Protein AF-A0A4P9XQG8-F1 (afdb_monomer)

Sequence (799 aa):
YEIVIRGYDKFFSIGEVSATKWPAIEENTKGPYEVTLKENGCILFAAALSPSRVVVASKHSLGSDTSPHAIVGRTWLLHHLQEAGRTESDLARILYEGKLTALCDDGFEEHILEYPPETRGLYLHGVNRNTAHLDTWSSEHVQQMAAAFGFHTTKYRTFDTAEEARSYCDTVRNQRSIYEGRPIEGFVVRCHRTSGECFFFKIKYDEPYLMYREWRELTRILICGKEPFARYEWTVPYLKWCRAELKRHPELIPEYQRNQGIIAMRNGFLQWWASQGRPELGARKLELTPVKHLVIIPIAVIGSGKTTLACALTALLNIAHVQNDNITVKRKRQAFNNALLDALRRGPAVIADRNNHQRDHRQSIAETVRAEYPDAYLLGLHFRLDDVKEQFRLCSGRVQARGENHQTLTPDRVPDFERVLMSFQRDFEAPNLSRPGDKELSVVLELDPRDPVDTNLRLVLQTVCPLLGVPLPDDVQIHQAAEAALGHKASTSTPPAGQPSHNAAQPQARTSGGKPRVPVYFGVNLPAKEVVNQLQAYFSQHPNEDGTLLHRLLALNRIPEDLHITLMHIAERKRHPRGEQLWQLYRGLENDATHRNDPVEAKVTHILWNEQLMALRVSSLQPDWVHTINQHPHITVGTASETIKPSLANALLTQVFSPTETAADTTVTSVKETACVPATAQSSASAAVDTASENDEQASQNEETGGTADDQEPSAGRKKDGSRKKQNKQQQGKPASTSMPTLSYAAIAAKTDATPRDAPKPASLPNSSPPPSSLGPVHVVTLAEPWCISGHIQAFYRN

Radius of gyration: 37.29 Å; Cα contacts (8 Å, |Δi|>4): 1179; chains: 1; bounding box: 94×106×103 Å

Structure (mmCIF, N/CA/C/O backbone):
data_AF-A0A4P9XQG8-F1
#
_entry.id   AF-A0A4P9XQG8-F1
#
loop_
_atom_site.group_PDB
_atom_site.id
_atom_site.type_symbol
_atom_site.label_atom_id
_atom_site.label_alt_id
_atom_site.label_comp_id
_atom_site.label_asym_id
_atom_site.label_entity_id
_atom_site.label_seq_id
_atom_site.pdbx_PDB_ins_code
_atom_site.Cartn_x
_atom_site.Cartn_y
_atom_site.Cartn_z
_atom_site.occupancy
_atom_site.B_iso_or_equiv
_atom_site.auth_seq_id
_atom_site.auth_comp_id
_atom_site.auth_asym_id
_atom_site.auth_atom_id
_atom_site.pdbx_PDB_model_num
ATOM 1 N N . TYR A 1 1 ? -27.122 18.109 5.299 1.00 82.56 1 TYR A N 1
ATOM 2 C CA . TYR A 1 1 ? -25.950 17.212 5.330 1.00 82.56 1 TYR A CA 1
ATOM 3 C C . TYR A 1 1 ? -25.623 16.900 6.774 1.00 82.56 1 TYR A C 1
ATOM 5 O O . TYR A 1 1 ? -25.767 17.792 7.602 1.00 82.56 1 TYR A O 1
ATOM 13 N N . GLU A 1 2 ? -25.192 15.680 7.070 1.00 89.88 2 GLU A N 1
ATOM 14 C CA . GLU A 1 2 ? -24.678 15.291 8.386 1.00 89.88 2 GLU A CA 1
ATOM 15 C C . GLU A 1 2 ? -23.511 14.310 8.227 1.00 89.88 2 GLU A C 1
ATOM 17 O O . GLU A 1 2 ? -23.277 13.789 7.135 1.00 89.88 2 GLU A O 1
ATOM 22 N N . ILE A 1 3 ? -22.771 14.079 9.310 1.00 93.81 3 ILE A N 1
ATOM 23 C CA . ILE A 1 3 ? -21.733 13.051 9.369 1.00 93.81 3 ILE A CA 1
ATOM 24 C C . ILE A 1 3 ? -22.414 11.751 9.812 1.00 93.81 3 ILE A C 1
ATOM 26 O O . ILE A 1 3 ? -23.050 11.714 10.862 1.00 93.81 3 ILE A O 1
ATOM 30 N N . VAL A 1 4 ? -22.287 10.689 9.014 1.00 92.19 4 VAL A N 1
ATOM 31 C CA . VAL A 1 4 ? -22.818 9.353 9.355 1.00 92.19 4 VAL A CA 1
ATOM 32 C C . VAL A 1 4 ? -21.730 8.464 9.959 1.00 92.19 4 VAL A C 1
ATOM 34 O O . VAL A 1 4 ? -22.009 7.699 10.872 1.00 92.19 4 VAL A O 1
ATOM 37 N N . ILE A 1 5 ? -20.491 8.575 9.471 1.00 94.44 5 ILE A N 1
ATOM 38 C CA . ILE A 1 5 ? -19.338 7.785 9.920 1.00 94.44 5 ILE A CA 1
ATOM 39 C C . ILE A 1 5 ? -18.184 8.730 10.260 1.00 94.44 5 ILE A C 1
ATOM 41 O O . ILE A 1 5 ? -17.849 9.613 9.468 1.00 94.44 5 ILE A O 1
ATOM 45 N N . ARG A 1 6 ? -17.560 8.525 11.425 1.00 94.75 6 ARG A N 1
ATOM 46 C CA . ARG A 1 6 ? -16.458 9.336 11.957 1.00 94.75 6 ARG A CA 1
ATOM 47 C C . ARG A 1 6 ? -15.339 8.438 12.489 1.00 94.75 6 ARG A C 1
ATOM 49 O O . ARG A 1 6 ? -15.269 8.128 13.677 1.00 94.75 6 ARG A O 1
ATOM 56 N N . GLY A 1 7 ? -14.439 8.031 11.591 1.00 95.50 7 GLY A N 1
ATOM 57 C CA . GLY A 1 7 ? -13.158 7.413 11.960 1.00 95.50 7 GLY A CA 1
ATOM 58 C C . GLY A 1 7 ? -12.317 8.329 12.864 1.00 95.50 7 GLY A C 1
ATOM 59 O O . GLY A 1 7 ? -12.630 9.511 13.012 1.00 95.50 7 GLY A O 1
ATOM 60 N N . TYR A 1 8 ? -11.252 7.821 13.486 1.00 95.75 8 TYR A N 1
ATOM 61 C CA . TYR A 1 8 ? -10.327 8.680 14.243 1.00 95.75 8 TYR A CA 1
ATOM 62 C C . TYR A 1 8 ? -9.616 9.706 13.345 1.00 95.75 8 TYR A C 1
ATOM 64 O O . TYR A 1 8 ? -9.509 9.522 12.131 1.00 95.75 8 TYR A O 1
ATOM 72 N N . ASP A 1 9 ? -9.052 10.746 13.960 1.00 94.06 9 ASP A N 1
ATOM 73 C CA . ASP A 1 9 ? -8.072 11.603 13.287 1.00 94.06 9 ASP A CA 1
ATOM 74 C C . ASP A 1 9 ? -6.799 10.805 12.951 1.00 94.06 9 ASP A C 1
ATOM 76 O O . ASP A 1 9 ? -6.476 9.808 13.602 1.00 94.06 9 ASP A O 1
ATOM 80 N N . LYS A 1 10 ? -6.054 11.220 11.918 1.00 92.69 10 LYS A N 1
ATOM 81 C CA . LYS A 1 10 ? -4.839 10.506 11.501 1.00 92.69 10 LYS A CA 1
ATOM 82 C C . LYS A 1 10 ? -3.747 10.648 12.568 1.00 92.69 10 LYS A C 1
ATOM 84 O O . LYS A 1 10 ? -3.173 11.723 12.716 1.00 92.69 10 LYS A O 1
ATOM 89 N N . PHE A 1 11 ? -3.412 9.546 13.240 1.00 93.94 11 PHE A N 1
ATOM 90 C CA . PHE A 1 11 ? -2.332 9.484 14.228 1.00 93.94 11 PHE A CA 1
ATOM 91 C C . PHE A 1 11 ? -1.050 8.807 13.714 1.00 93.94 11 PHE A C 1
ATOM 93 O O . PHE A 1 11 ? -1.040 7.922 12.847 1.00 93.94 11 PHE A O 1
ATOM 100 N N . PHE A 1 12 ? 0.069 9.245 14.280 1.00 90.81 12 PHE A N 1
ATOM 101 C CA . PHE A 1 12 ? 1.425 9.000 13.793 1.00 90.81 12 PHE A CA 1
ATOM 102 C C . PHE A 1 12 ? 2.230 8.184 14.820 1.00 90.81 12 PHE A C 1
ATOM 104 O O . PHE A 1 12 ? 1.871 8.132 15.999 1.00 90.81 12 PHE A O 1
ATOM 111 N N . SER A 1 13 ? 3.270 7.474 14.375 1.00 91.31 13 SER A N 1
ATOM 112 C CA . SER A 1 13 ? 4.171 6.720 15.256 1.00 91.31 13 SER A CA 1
ATOM 113 C C . SER A 1 13 ? 4.993 7.681 16.092 1.00 91.31 13 SER A C 1
ATOM 115 O O . SER A 1 13 ? 5.208 8.820 15.673 1.00 91.31 13 SER A O 1
ATOM 117 N N . ILE A 1 14 ? 5.525 7.213 17.220 1.00 91.62 14 ILE A N 1
ATOM 118 C CA . ILE A 1 14 ? 6.667 7.886 17.850 1.00 91.62 14 ILE A CA 1
ATOM 119 C C . ILE A 1 14 ? 7.726 8.191 16.776 1.00 91.62 14 ILE A C 1
ATOM 121 O O . ILE A 1 14 ? 8.080 7.312 15.995 1.00 91.62 14 ILE A O 1
ATOM 125 N N . GLY A 1 15 ? 8.167 9.448 16.699 1.00 82.31 15 GLY A N 1
ATOM 126 C CA . GLY A 1 15 ? 9.159 9.927 15.726 1.00 82.31 15 GLY A CA 1
ATOM 127 C C . GLY A 1 15 ? 8.652 10.252 14.309 1.00 82.31 15 GLY A C 1
ATOM 128 O O . GLY A 1 15 ? 9.310 11.033 13.626 1.00 82.31 15 GLY A O 1
ATOM 129 N N . GLU A 1 16 ? 7.490 9.739 13.876 1.00 74.38 16 GLU A N 1
ATOM 130 C CA . GLU A 1 16 ? 6.956 9.903 12.500 1.00 74.38 16 GLU A CA 1
ATOM 131 C C . GLU A 1 16 ? 6.600 11.367 12.161 1.00 74.38 16 GLU A C 1
ATOM 133 O O . GLU A 1 16 ? 6.693 11.764 11.002 1.00 74.38 16 GLU A O 1
ATOM 138 N N . VAL A 1 17 ? 6.247 12.197 13.154 1.00 81.50 17 VAL A N 1
ATOM 139 C CA . VAL A 1 17 ? 6.077 13.657 13.003 1.00 81.50 17 VAL A CA 1
ATOM 140 C C . VAL A 1 17 ? 6.658 14.413 14.204 1.00 81.50 17 VAL A C 1
ATOM 142 O O . VAL A 1 17 ? 6.923 13.834 15.256 1.00 81.50 17 VAL A O 1
ATOM 145 N N . SER A 1 18 ? 6.831 15.734 14.083 1.00 85.69 18 SER A N 1
ATOM 146 C CA . SER A 1 18 ? 7.325 16.597 15.173 1.00 85.69 18 SER A CA 1
ATOM 147 C C . SER A 1 18 ? 6.533 16.433 16.476 1.00 85.69 18 SER A C 1
ATOM 149 O O . SER A 1 18 ? 7.133 16.249 17.532 1.00 85.69 18 SER A O 1
ATOM 151 N N . ALA A 1 19 ? 5.200 16.420 16.387 1.00 89.56 19 ALA A N 1
ATOM 152 C CA . ALA A 1 19 ? 4.289 16.282 17.525 1.00 89.56 19 ALA A CA 1
ATOM 153 C C . ALA A 1 19 ? 4.294 14.892 18.196 1.00 89.56 19 ALA A C 1
ATOM 155 O O . ALA A 1 19 ? 3.710 14.746 19.263 1.00 89.56 19 ALA A O 1
ATOM 156 N N . THR A 1 20 ? 4.926 13.874 17.599 1.00 93.69 20 THR A N 1
ATOM 157 C CA . THR A 1 20 ? 5.060 12.528 18.189 1.00 93.69 20 THR A CA 1
ATOM 158 C C . THR A 1 20 ? 6.498 12.197 18.598 1.00 93.69 20 THR A C 1
ATOM 160 O O . THR A 1 20 ? 6.844 11.037 18.820 1.00 93.69 20 THR A O 1
ATOM 163 N N . LYS A 1 21 ? 7.367 13.204 18.728 1.00 91.69 21 LYS A N 1
ATOM 164 C CA . LYS A 1 21 ? 8.659 13.058 19.413 1.00 91.69 21 LYS A CA 1
ATOM 165 C C . LYS A 1 21 ? 8.437 13.150 20.921 1.00 91.69 21 LYS A C 1
ATOM 167 O O . LYS A 1 21 ? 7.684 14.012 21.359 1.00 91.69 21 LYS A O 1
ATOM 172 N N . TRP A 1 22 ? 9.118 12.312 21.704 1.00 94.69 22 TRP A N 1
ATOM 173 C CA . TRP A 1 22 ? 8.923 12.233 23.160 1.00 94.69 22 TRP A CA 1
ATOM 174 C C . TRP A 1 22 ? 8.925 13.595 23.884 1.00 94.69 22 TRP A C 1
ATOM 176 O O . TRP A 1 22 ? 7.908 13.876 24.513 1.00 94.69 22 TRP A O 1
ATOM 186 N N . PRO A 1 23 ? 9.901 14.507 23.680 1.00 95.12 23 PRO A N 1
ATOM 187 C CA . PRO A 1 23 ? 9.866 15.829 24.317 1.00 95.12 23 PRO A CA 1
ATOM 188 C C . PRO A 1 23 ? 8.630 16.664 23.953 1.00 95.12 23 PRO A C 1
ATOM 190 O O . PRO A 1 23 ? 8.099 17.380 24.791 1.00 95.12 23 PRO A O 1
ATOM 193 N N . ALA A 1 24 ? 8.131 16.551 22.716 1.00 94.06 24 ALA A N 1
ATOM 194 C CA . ALA A 1 24 ? 6.933 17.267 22.285 1.00 94.06 24 ALA A CA 1
ATOM 195 C C . ALA A 1 24 ? 5.653 16.671 22.898 1.00 94.06 24 ALA A C 1
ATOM 197 O O . ALA A 1 24 ? 4.726 17.419 23.193 1.00 94.06 24 ALA A O 1
ATOM 198 N N . ILE A 1 25 ? 5.606 15.352 23.120 1.00 97.19 25 ILE A N 1
ATOM 199 C CA . ILE A 1 25 ? 4.514 14.679 23.845 1.00 97.19 25 ILE A CA 1
ATOM 200 C C . ILE A 1 25 ? 4.539 15.099 25.321 1.00 97.19 25 ILE A C 1
ATOM 202 O O . ILE A 1 25 ? 3.512 15.510 25.856 1.00 97.19 25 ILE A O 1
ATOM 206 N N . GLU A 1 26 ? 5.714 15.036 25.948 1.00 95.31 26 GLU A N 1
ATOM 207 C CA . GLU A 1 26 ? 5.960 15.370 27.357 1.00 95.31 26 GLU A CA 1
ATOM 208 C C . GLU A 1 26 ? 5.644 16.853 27.666 1.00 95.31 26 GLU A C 1
ATOM 210 O O . GLU A 1 26 ? 5.109 17.153 28.729 1.00 95.31 26 GLU A O 1
ATOM 215 N N . GLU A 1 27 ? 5.893 17.772 26.724 1.00 96.06 27 GLU A N 1
ATOM 216 C CA . GLU A 1 27 ? 5.590 19.211 26.844 1.00 96.06 27 GLU A CA 1
ATOM 217 C C . GLU A 1 27 ? 4.139 19.584 26.466 1.00 96.06 27 GLU A C 1
ATOM 219 O O . GLU A 1 27 ? 3.521 20.426 27.119 1.00 96.06 27 GLU A O 1
ATOM 224 N N . ASN A 1 28 ? 3.579 18.997 25.398 1.00 96.81 28 ASN A N 1
ATOM 225 C CA . ASN A 1 28 ? 2.342 19.491 24.766 1.00 96.81 28 ASN A CA 1
ATOM 226 C C . ASN A 1 28 ? 1.112 18.596 24.998 1.00 96.81 28 ASN A C 1
ATOM 228 O O . ASN A 1 28 ? 0.033 18.895 24.474 1.00 96.81 28 ASN A O 1
ATOM 232 N N . THR A 1 29 ? 1.232 17.517 25.778 1.00 97.88 29 THR A N 1
ATOM 233 C CA . THR A 1 29 ? 0.110 16.622 26.113 1.00 97.88 29 THR A CA 1
ATOM 234 C C . THR A 1 29 ? -0.045 16.414 27.621 1.00 97.88 29 THR A C 1
ATOM 236 O O . THR A 1 29 ? 0.840 16.729 28.411 1.00 97.88 29 THR A O 1
ATOM 239 N N . LYS A 1 30 ? -1.227 15.958 28.038 1.00 97.25 30 LYS A N 1
ATOM 240 C CA . LYS A 1 30 ? -1.624 15.754 29.433 1.00 97.25 30 LYS A CA 1
ATOM 241 C C . LYS A 1 30 ? -2.433 14.468 29.577 1.00 97.25 30 LYS A C 1
ATOM 243 O O . LYS A 1 30 ? -3.137 14.061 28.646 1.00 97.25 30 LYS A O 1
ATOM 248 N N . GLY A 1 31 ? -2.331 13.862 30.757 1.00 93.75 31 GLY A N 1
ATOM 249 C CA . GLY A 1 31 ? -3.057 12.646 31.101 1.00 93.75 31 GLY A CA 1
ATOM 250 C C . GLY A 1 31 ? -4.575 12.858 31.253 1.00 93.75 31 GLY A C 1
ATOM 251 O O . GLY A 1 31 ? -5.053 13.996 31.189 1.00 93.75 31 GLY A O 1
ATOM 252 N N . PRO A 1 32 ? -5.344 11.775 31.466 1.00 96.44 32 PRO A N 1
ATOM 253 C CA . PRO A 1 32 ? -4.886 10.383 31.507 1.00 96.44 32 PRO A CA 1
ATOM 254 C C . PRO A 1 32 ? -4.341 9.895 30.154 1.00 96.44 32 PRO A C 1
ATOM 256 O O . PRO A 1 32 ? -4.863 10.251 29.098 1.00 96.44 32 PRO A O 1
ATOM 259 N N . TYR A 1 33 ? -3.285 9.083 30.198 1.00 98.12 33 TYR A N 1
ATOM 260 C CA . TYR A 1 33 ? -2.709 8.394 29.044 1.00 98.12 33 TYR A CA 1
ATOM 261 C C . TYR A 1 33 ? -3.271 6.970 28.993 1.00 98.12 33 TYR A C 1
ATOM 263 O O . TYR A 1 33 ? -2.777 6.073 29.679 1.00 98.12 33 TYR A O 1
ATOM 271 N N . GLU A 1 34 ? -4.319 6.753 28.196 1.00 98.38 34 GLU A N 1
ATOM 272 C CA . GLU A 1 34 ? -4.872 5.418 27.957 1.00 98.38 34 GLU A CA 1
ATOM 273 C C . GLU A 1 34 ? -4.000 4.683 26.931 1.00 98.38 34 GLU A C 1
ATOM 275 O O . GLU A 1 34 ? -4.016 4.980 25.737 1.00 98.38 34 GLU A O 1
ATOM 280 N N . VAL A 1 35 ? -3.227 3.709 27.396 1.00 98.06 35 VAL A N 1
ATOM 281 C CA . VAL A 1 35 ? -2.402 2.824 26.575 1.00 98.06 35 VAL A CA 1
ATOM 282 C C . VAL A 1 35 ? -3.251 1.613 26.186 1.00 98.06 35 VAL A C 1
ATOM 284 O O . VAL A 1 35 ? -3.387 0.666 26.965 1.00 98.06 35 VAL A O 1
ATOM 287 N N . THR A 1 36 ? -3.859 1.650 24.999 1.00 97.19 36 THR A N 1
ATOM 288 C CA . THR A 1 36 ? -4.719 0.581 24.463 1.00 97.19 36 THR A CA 1
ATOM 289 C C . THR A 1 36 ? -3.917 -0.379 23.586 1.00 97.19 36 THR A C 1
ATOM 291 O O . THR A 1 36 ? -3.002 0.032 22.865 1.00 97.19 36 THR A O 1
ATOM 294 N N . LEU A 1 37 ? -4.220 -1.680 23.641 1.00 94.25 37 LEU A N 1
ATOM 295 C CA . LEU A 1 37 ? -3.588 -2.657 22.752 1.00 94.25 37 LEU A CA 1
ATOM 296 C C . LEU A 1 37 ? -3.916 -2.341 21.294 1.00 94.25 37 LEU A C 1
ATOM 298 O O . LEU A 1 37 ? -5.081 -2.173 20.934 1.00 94.25 37 LEU A O 1
ATOM 302 N N . LYS A 1 38 ? -2.888 -2.317 20.438 1.00 92.31 38 LYS A N 1
ATOM 303 C CA . LYS A 1 38 ? -3.110 -2.276 18.997 1.00 92.31 38 LYS A CA 1
ATOM 304 C C . LYS A 1 38 ? -3.320 -3.701 18.486 1.00 92.31 38 LYS A C 1
ATOM 306 O O . LYS A 1 38 ? -2.358 -4.429 18.233 1.00 92.31 38 LYS A O 1
ATOM 311 N N . GLU A 1 39 ? -4.584 -4.067 18.311 1.00 88.69 39 GLU A N 1
ATOM 312 C CA . GLU A 1 39 ? -4.984 -5.291 17.617 1.00 88.69 39 GLU A CA 1
ATOM 313 C C . GLU A 1 39 ? -4.502 -5.275 16.147 1.00 88.69 39 GLU A C 1
ATOM 315 O O . GLU A 1 39 ? -4.148 -4.230 15.592 1.00 88.69 39 GLU A O 1
ATOM 320 N N . ASN A 1 40 ? -4.392 -6.447 15.522 1.00 77.25 40 ASN A N 1
ATOM 321 C CA . ASN A 1 40 ? -3.769 -6.650 14.211 1.00 77.25 40 ASN A CA 1
ATOM 322 C C . ASN A 1 40 ? -4.820 -7.051 13.168 1.00 77.25 40 ASN A C 1
ATOM 324 O O . ASN A 1 40 ? -4.737 -8.138 12.606 1.00 77.25 40 ASN A O 1
ATOM 328 N N . GLY A 1 41 ? -5.795 -6.165 12.951 1.00 79.62 41 GLY A N 1
ATOM 329 C CA . GLY A 1 41 ? -6.921 -6.343 12.032 1.00 79.62 41 GLY A CA 1
ATOM 330 C C . GLY A 1 41 ? -7.037 -5.270 10.952 1.00 79.62 41 GLY A C 1
ATOM 331 O O . GLY A 1 41 ? -6.207 -4.355 10.864 1.00 79.62 41 GLY A O 1
ATOM 332 N N . CYS A 1 42 ? -8.103 -5.362 10.155 1.00 82.81 42 CYS A N 1
ATOM 333 C CA . CYS A 1 42 ? -8.576 -4.275 9.305 1.00 82.81 42 CYS A CA 1
ATOM 334 C C . CYS A 1 42 ? -9.662 -3.459 10.028 1.00 82.81 42 CYS A C 1
ATOM 336 O O . CYS A 1 42 ? -10.584 -4.015 10.622 1.00 82.81 42 CYS A O 1
ATOM 338 N N . ILE A 1 43 ? -9.569 -2.125 9.943 1.00 89.00 43 ILE A N 1
ATOM 339 C CA . ILE A 1 43 ? -10.506 -1.225 10.628 1.00 89.00 43 ILE A CA 1
ATOM 340 C C . ILE A 1 43 ? -11.864 -1.156 9.918 1.00 89.00 43 ILE A C 1
ATOM 342 O O . ILE A 1 43 ? -11.968 -0.857 8.718 1.00 89.00 43 ILE A O 1
ATOM 346 N N . LEU A 1 44 ? -12.904 -1.368 10.717 1.00 92.50 44 LEU A N 1
ATOM 347 C CA . LEU A 1 44 ? -14.313 -1.307 10.374 1.00 92.50 44 LEU A CA 1
ATOM 348 C C . LEU A 1 44 ? -15.015 -0.217 11.189 1.00 92.50 44 LEU A C 1
ATOM 350 O O . LEU A 1 44 ? -14.718 0.020 12.363 1.00 92.50 44 LEU A O 1
ATOM 354 N N . PHE A 1 45 ? -15.996 0.421 10.562 1.00 95.06 45 PHE A N 1
ATOM 355 C CA . PHE A 1 45 ? -16.870 1.410 11.177 1.00 95.06 45 PHE A CA 1
ATOM 356 C C . PHE A 1 45 ? -18.302 0.883 11.189 1.00 95.06 45 PHE A C 1
ATOM 358 O O . PHE A 1 45 ? -18.834 0.549 10.131 1.00 95.06 45 PHE A O 1
ATOM 365 N N . ALA A 1 46 ? -18.933 0.849 12.360 1.00 95.44 46 ALA A N 1
ATOM 366 C CA . ALA A 1 46 ? -20.354 0.563 12.518 1.00 95.44 46 ALA A CA 1
ATOM 367 C C . ALA A 1 46 ? -21.083 1.844 12.954 1.00 95.44 46 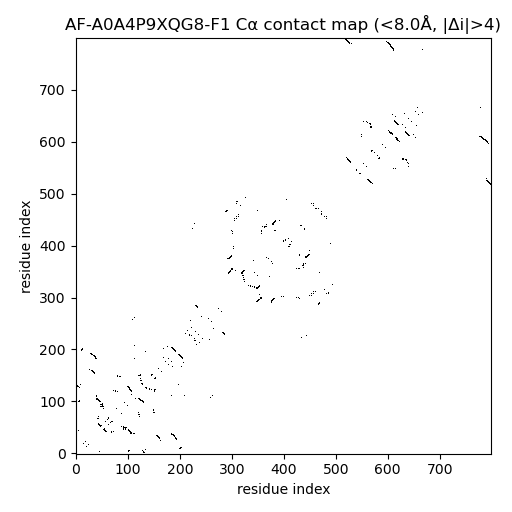ALA A C 1
ATOM 369 O O . ALA A 1 46 ? -20.792 2.412 14.006 1.00 95.44 46 ALA A O 1
ATOM 370 N N . ALA A 1 47 ? -22.027 2.306 12.137 1.00 95.50 47 ALA A N 1
ATOM 371 C CA . ALA A 1 47 ? -22.858 3.483 12.400 1.00 95.50 47 ALA A CA 1
ATOM 372 C C . ALA A 1 47 ? -24.296 3.233 11.924 1.00 95.50 47 ALA A C 1
ATOM 374 O O . ALA A 1 47 ? -24.550 2.270 11.204 1.00 95.50 47 ALA A O 1
ATOM 375 N N . ALA A 1 48 ? -25.251 4.083 12.297 1.00 94.62 48 ALA A N 1
ATOM 376 C CA . ALA A 1 48 ? -26.660 3.882 11.959 1.00 94.62 48 ALA A CA 1
ATOM 377 C C . ALA A 1 48 ? -27.206 4.961 11.012 1.00 94.62 48 ALA A C 1
ATOM 379 O O . ALA A 1 48 ? -26.992 6.151 11.225 1.00 94.62 48 ALA A O 1
ATOM 380 N N . LEU A 1 49 ? -27.958 4.532 9.990 1.00 89.50 49 LEU A N 1
ATOM 381 C CA . LEU A 1 49 ? -28.751 5.420 9.117 1.00 89.50 49 LEU A CA 1
ATOM 382 C C . LEU A 1 49 ? -30.201 5.585 9.602 1.00 89.50 49 LEU A C 1
ATOM 384 O O . LEU A 1 49 ? -30.911 6.476 9.144 1.00 89.50 49 LEU A O 1
ATOM 388 N N . SER A 1 50 ? -30.654 4.713 10.500 1.00 92.62 50 SER A N 1
ATOM 389 C CA . SER A 1 50 ? -31.970 4.752 11.136 1.00 92.62 50 SER A CA 1
ATOM 390 C C . SER A 1 50 ? -31.892 4.072 12.509 1.00 92.62 50 SER A C 1
ATOM 392 O O . SER A 1 50 ? -30.969 3.285 12.731 1.00 92.62 50 SER A O 1
ATOM 394 N N . PRO A 1 51 ? -32.884 4.250 13.403 1.00 93.69 51 PRO A N 1
ATOM 395 C CA . PRO A 1 51 ? -32.949 3.536 14.686 1.00 93.69 51 PRO A CA 1
ATOM 396 C C . PRO A 1 51 ? -33.026 1.997 14.600 1.00 93.69 51 PRO A C 1
ATOM 398 O O . PRO A 1 51 ? -33.124 1.342 15.631 1.00 93.69 51 PRO A O 1
ATOM 401 N N . SER A 1 52 ? -33.046 1.414 13.396 1.00 93.56 52 SER A N 1
ATOM 402 C CA . SER A 1 52 ? -33.302 -0.011 13.141 1.00 93.56 52 SER A CA 1
ATOM 403 C C . SER A 1 52 ? -32.289 -0.693 12.212 1.00 93.56 52 SER A C 1
ATOM 405 O O . SER A 1 52 ? -32.439 -1.880 11.934 1.00 93.56 52 SER A O 1
ATOM 407 N N . ARG A 1 53 ? -31.281 0.025 11.692 1.00 90.75 53 ARG A N 1
ATOM 408 C CA . ARG A 1 53 ? -30.309 -0.536 10.739 1.00 90.75 53 ARG A CA 1
ATOM 409 C C . ARG A 1 53 ? -28.900 0.010 10.939 1.00 90.75 53 ARG A C 1
ATOM 411 O O . ARG A 1 53 ? -28.683 1.224 10.886 1.00 90.75 53 ARG A O 1
ATOM 418 N N . VAL A 1 54 ? -27.935 -0.903 11.048 1.00 93.06 54 VAL A N 1
ATOM 419 C CA . VAL A 1 54 ? -26.505 -0.585 11.082 1.00 93.06 54 VAL A CA 1
ATOM 420 C C . VAL A 1 54 ? -25.917 -0.680 9.671 1.00 93.06 54 VAL A C 1
ATOM 422 O O . VAL A 1 54 ? -26.165 -1.622 8.913 1.00 93.06 54 VAL A O 1
ATOM 425 N N . VAL A 1 55 ? -25.106 0.311 9.317 1.00 91.25 55 VAL A N 1
ATOM 426 C CA . VAL A 1 55 ? -24.178 0.279 8.187 1.00 91.25 55 VAL A CA 1
ATOM 427 C C . VAL A 1 55 ? -22.802 -0.082 8.726 1.00 91.25 55 VAL A C 1
ATOM 429 O O . VAL A 1 55 ? -22.301 0.575 9.639 1.00 91.25 55 VAL A O 1
ATOM 432 N N . VAL A 1 56 ? -22.197 -1.112 8.137 1.00 91.50 56 VAL A N 1
ATOM 433 C CA . VAL A 1 56 ? -20.795 -1.469 8.364 1.00 91.50 56 VAL A CA 1
ATOM 434 C C . VAL A 1 56 ? -19.995 -1.055 7.137 1.00 91.50 56 VAL A C 1
ATOM 436 O O . VAL A 1 56 ? -20.375 -1.370 6.011 1.00 91.50 56 VAL A O 1
ATOM 439 N N . ALA A 1 57 ? -18.899 -0.340 7.359 1.00 89.25 57 ALA A N 1
ATOM 440 C CA . ALA A 1 57 ? -17.991 0.123 6.322 1.00 89.25 57 ALA A CA 1
ATOM 441 C C . ALA A 1 57 ? -16.556 -0.287 6.653 1.00 89.25 57 ALA A C 1
ATOM 443 O O . ALA A 1 57 ? -16.157 -0.265 7.816 1.00 89.25 57 ALA A O 1
ATOM 444 N N . SER A 1 58 ? -15.763 -0.603 5.633 1.00 86.12 58 SER A N 1
ATOM 445 C CA . SER A 1 58 ? -14.306 -0.635 5.759 1.00 86.12 58 SER A CA 1
ATOM 446 C C . SER A 1 58 ? -13.745 0.778 5.595 1.00 86.12 58 SER A C 1
ATOM 448 O O . SER A 1 58 ? -14.439 1.685 5.127 1.00 86.12 58 SER A O 1
ATOM 450 N N . LYS A 1 59 ? -12.465 0.968 5.939 1.00 81.69 59 LYS A N 1
ATOM 451 C CA . LYS A 1 59 ? -11.737 2.250 5.860 1.00 81.69 59 LYS A CA 1
ATOM 452 C C . LYS A 1 59 ? -12.038 3.113 4.616 1.00 81.69 59 LYS A C 1
ATOM 454 O O . LYS A 1 59 ? -12.021 4.335 4.728 1.00 81.69 59 LYS A O 1
ATOM 459 N N . HIS A 1 60 ? -12.290 2.486 3.461 1.00 69.75 60 HIS A N 1
ATOM 460 C CA . HIS A 1 60 ? -12.488 3.152 2.165 1.00 69.75 60 HIS A CA 1
ATOM 461 C C . HIS A 1 60 ? -13.729 2.682 1.375 1.00 69.75 60 HIS A C 1
ATOM 463 O O . HIS A 1 60 ? -13.899 3.096 0.230 1.00 69.75 60 HIS A O 1
ATOM 469 N N . SER A 1 61 ? -14.601 1.827 1.932 1.00 75.44 61 SER A N 1
ATOM 470 C CA . SER A 1 61 ? -15.790 1.322 1.217 1.00 75.44 61 SER A CA 1
ATOM 471 C C . SER A 1 61 ? -16.993 1.059 2.127 1.00 75.44 61 SER A C 1
ATOM 473 O O . SER A 1 61 ? -16.863 0.501 3.213 1.00 75.44 61 SER A O 1
ATOM 475 N N . LEU A 1 62 ? -18.188 1.397 1.630 1.00 69.31 62 LEU A N 1
ATOM 476 C CA . LEU A 1 62 ? -19.486 1.166 2.281 1.00 69.31 62 LEU A CA 1
ATOM 477 C C . LEU A 1 62 ? -20.077 -0.236 2.006 1.00 69.31 62 LEU A C 1
ATOM 479 O O . LEU A 1 62 ? -21.271 -0.442 2.202 1.00 69.31 62 LEU A O 1
ATOM 483 N N . GLY A 1 63 ? -19.273 -1.188 1.518 1.00 55.66 63 GLY A N 1
ATOM 484 C CA . GLY A 1 63 ? -19.720 -2.570 1.302 1.00 55.66 63 GLY A CA 1
ATOM 485 C C . GLY A 1 63 ? -20.530 -2.801 0.024 1.00 55.66 63 GLY A C 1
ATOM 486 O O . GLY A 1 63 ? -21.465 -3.595 0.029 1.00 55.66 63 GLY A O 1
ATOM 487 N N . SER A 1 64 ? -20.157 -2.148 -1.082 1.00 52.69 64 SER A N 1
ATOM 488 C CA . SER A 1 64 ? -20.446 -2.694 -2.418 1.00 52.69 64 SER A CA 1
ATOM 489 C C . SER A 1 64 ? -19.741 -4.045 -2.610 1.00 52.69 64 SER A C 1
ATOM 491 O O . SER A 1 64 ? -18.764 -4.327 -1.912 1.00 52.69 64 SER A O 1
ATOM 493 N N . ASP A 1 65 ? -20.155 -4.830 -3.612 1.00 50.25 65 ASP A N 1
ATOM 494 C CA . ASP A 1 65 ? -19.673 -6.203 -3.903 1.00 50.25 65 ASP A CA 1
ATOM 495 C C . ASP A 1 65 ? -18.143 -6.341 -4.089 1.00 50.25 65 ASP A C 1
ATOM 497 O O . ASP A 1 65 ? -17.595 -7.436 -4.170 1.00 50.25 65 ASP A O 1
ATOM 501 N N . THR A 1 66 ? -17.437 -5.213 -4.150 1.00 48.47 66 THR A N 1
ATOM 502 C CA . THR A 1 66 ? -15.986 -5.069 -4.276 1.00 48.47 66 THR A CA 1
ATOM 503 C C . THR A 1 66 ? -15.211 -5.022 -2.949 1.00 48.47 66 THR A C 1
ATOM 505 O O . THR A 1 66 ? -13.985 -4.956 -2.997 1.00 48.47 66 THR A O 1
ATOM 508 N N . SER A 1 67 ? -15.853 -5.021 -1.769 1.00 55.38 67 SER A N 1
ATOM 509 C CA . SER A 1 67 ? -15.151 -4.964 -0.466 1.00 55.38 67 SER A CA 1
ATOM 510 C C . SER A 1 67 ? -15.564 -6.098 0.488 1.00 55.38 67 SER A C 1
ATOM 512 O O . SER A 1 67 ? -16.511 -5.933 1.262 1.00 55.38 67 SER A O 1
ATOM 514 N N . PRO A 1 68 ? -14.827 -7.230 0.495 1.00 68.62 68 PRO A N 1
ATOM 515 C CA . PRO A 1 68 ? -15.098 -8.360 1.387 1.00 68.62 68 PRO A CA 1
ATOM 516 C C . PRO A 1 68 ? -15.115 -7.981 2.874 1.00 68.62 68 PRO A C 1
ATOM 518 O O . PRO A 1 68 ? -15.991 -8.439 3.603 1.00 68.62 68 PRO A O 1
ATOM 521 N N . HIS A 1 69 ? -14.204 -7.105 3.319 1.00 77.44 69 HIS A N 1
ATOM 522 C CA . HIS A 1 69 ? -14.063 -6.713 4.729 1.00 77.44 69 HIS A CA 1
ATOM 523 C C . HIS A 1 69 ? -15.343 -6.114 5.323 1.00 77.44 69 HIS A C 1
ATOM 525 O O . HIS A 1 69 ? -15.734 -6.493 6.421 1.00 77.44 69 HIS A O 1
ATOM 531 N N . ALA A 1 70 ? -16.055 -5.251 4.592 1.00 81.88 70 ALA A N 1
ATOM 532 C CA . ALA A 1 70 ? -17.310 -4.670 5.080 1.00 81.88 70 ALA A CA 1
ATOM 533 C C . ALA A 1 70 ? -18.434 -5.721 5.211 1.00 81.88 70 ALA A C 1
ATOM 535 O O . ALA A 1 70 ? -19.230 -5.669 6.149 1.00 81.88 70 ALA A O 1
ATOM 536 N N . ILE A 1 71 ? -18.472 -6.703 4.301 1.00 82.44 71 ILE A N 1
ATOM 537 C CA . ILE A 1 71 ? -19.460 -7.792 4.302 1.00 82.44 71 ILE A CA 1
ATOM 538 C C . ILE A 1 71 ? -19.174 -8.765 5.456 1.00 82.44 71 ILE A C 1
ATOM 540 O O . ILE A 1 71 ? -20.057 -9.028 6.271 1.00 82.44 71 ILE A O 1
ATOM 544 N N . VAL A 1 72 ? -17.932 -9.247 5.576 1.00 83.19 72 VAL A N 1
ATOM 545 C CA . VAL A 1 72 ? -17.508 -10.162 6.652 1.00 83.19 72 VAL A CA 1
ATOM 546 C C . VAL A 1 72 ? -17.607 -9.485 8.023 1.00 83.19 72 VAL A C 1
ATOM 548 O O . VAL A 1 72 ? -18.080 -10.100 8.978 1.00 83.19 72 VAL A O 1
ATOM 551 N N . GLY A 1 73 ? -17.263 -8.198 8.106 1.00 88.50 73 GLY A N 1
ATOM 552 C CA . GLY A 1 73 ? -17.470 -7.366 9.287 1.00 88.50 73 GLY A CA 1
ATOM 553 C C . GLY A 1 73 ? -18.937 -7.283 9.713 1.00 88.50 73 GLY A C 1
ATOM 554 O O . GLY A 1 73 ? -19.236 -7.398 10.900 1.00 88.50 73 GLY A O 1
ATOM 555 N N . ARG A 1 74 ? -19.877 -7.160 8.763 1.00 89.69 74 ARG A N 1
ATOM 556 C CA . ARG A 1 74 ? -21.316 -7.189 9.072 1.00 89.69 74 ARG A CA 1
ATOM 557 C C . ARG A 1 74 ? -21.790 -8.566 9.540 1.00 89.69 74 ARG A C 1
ATOM 559 O O . ARG A 1 74 ? -22.614 -8.628 10.448 1.00 89.69 74 ARG A O 1
ATOM 566 N N . THR A 1 75 ? -21.268 -9.653 8.973 1.00 90.06 75 THR A N 1
ATOM 567 C CA . THR A 1 75 ? -21.572 -11.017 9.441 1.00 90.06 75 THR A CA 1
ATOM 568 C C . THR A 1 75 ? -21.120 -11.217 10.888 1.00 90.06 75 THR A C 1
ATOM 570 O O . THR A 1 75 ? -21.913 -11.663 11.715 1.00 90.06 75 THR A O 1
ATOM 573 N N . TRP A 1 76 ? -19.890 -10.814 11.227 1.00 91.56 76 TRP A N 1
ATOM 574 C CA . TRP A 1 76 ? -19.404 -10.865 12.608 1.00 91.56 76 TRP A CA 1
ATOM 575 C C . TRP A 1 76 ? -20.183 -9.951 13.551 1.00 91.56 76 TRP A C 1
ATOM 577 O O . TRP A 1 76 ? -20.470 -10.356 14.671 1.00 91.56 76 TRP A O 1
ATOM 587 N N . LEU A 1 77 ? -20.572 -8.749 13.115 1.00 93.88 77 LEU A N 1
ATOM 588 C CA . LEU A 1 77 ? -21.398 -7.856 13.929 1.00 93.88 77 LEU A CA 1
ATOM 589 C C . LEU A 1 77 ? -22.710 -8.530 14.356 1.00 93.88 77 LEU A C 1
ATOM 591 O O . LEU A 1 77 ? -23.083 -8.461 15.522 1.00 93.88 77 LEU A O 1
ATOM 595 N N . LEU A 1 78 ? -23.396 -9.200 13.425 1.00 94.00 78 LEU A N 1
ATOM 596 C CA . LEU A 1 78 ? -24.633 -9.920 13.733 1.00 94.00 78 LEU A CA 1
ATOM 597 C C . LEU A 1 78 ? -24.394 -11.129 14.653 1.00 94.00 78 LEU A C 1
ATOM 599 O O . LEU A 1 78 ? -25.241 -11.400 15.499 1.00 94.00 78 LEU A O 1
ATOM 603 N N . HIS A 1 79 ? -23.245 -11.803 14.535 1.00 93.44 79 HIS A N 1
ATOM 604 C CA . HIS A 1 79 ? -22.840 -12.893 15.430 1.00 93.44 79 HIS A CA 1
ATOM 605 C C . HIS A 1 79 ? -22.683 -12.408 16.881 1.00 93.44 79 HIS A C 1
ATOM 607 O O . HIS A 1 79 ? -23.367 -12.915 17.765 1.00 93.44 79 HIS A O 1
ATOM 613 N N . HIS A 1 80 ? -21.877 -11.362 17.107 1.00 94.94 80 HIS A N 1
ATOM 614 C CA . HIS A 1 80 ? -21.649 -10.777 18.440 1.00 94.94 80 HIS A CA 1
ATOM 615 C C . HIS A 1 80 ? -22.950 -10.289 19.087 1.00 94.94 80 HIS A C 1
ATOM 617 O O . HIS A 1 80 ? -23.206 -10.546 20.264 1.00 94.94 80 HIS A O 1
ATOM 623 N N . LEU A 1 81 ? -23.822 -9.647 18.300 1.00 96.50 81 LEU A N 1
ATOM 624 C CA . LEU A 1 81 ? -25.147 -9.236 18.765 1.00 96.50 81 LEU A CA 1
ATOM 625 C C . LEU A 1 81 ? -26.001 -10.444 19.178 1.00 96.50 81 LEU A C 1
ATOM 627 O O . LEU A 1 81 ? -26.584 -10.427 20.260 1.00 96.50 81 LEU A O 1
ATOM 631 N N . GLN A 1 82 ? -26.039 -11.502 18.363 1.00 96.00 82 GLN A N 1
ATOM 632 C CA . GLN A 1 82 ? -26.785 -12.724 18.666 1.00 96.00 82 GLN A CA 1
ATOM 633 C C . GLN A 1 82 ? -26.265 -13.422 19.935 1.00 96.00 82 GLN A C 1
ATOM 635 O O . GLN A 1 82 ? -27.073 -13.826 20.772 1.00 96.00 82 GLN A O 1
ATOM 640 N N . GLU A 1 83 ? -24.945 -13.520 20.118 1.00 93.19 83 GLU A N 1
ATOM 641 C CA . GLU A 1 83 ? -24.318 -14.081 21.326 1.00 93.19 83 GLU A CA 1
ATOM 642 C C . GLU A 1 83 ? -24.640 -13.266 22.587 1.00 93.19 83 GLU A C 1
ATOM 644 O O . GLU A 1 83 ? -24.892 -13.836 23.648 1.00 93.19 83 GLU A O 1
ATOM 649 N N . ALA A 1 84 ? -24.714 -11.937 22.470 1.00 95.88 84 ALA A N 1
ATOM 650 C CA . ALA A 1 84 ? -25.100 -11.038 23.557 1.00 95.88 84 ALA A CA 1
ATOM 651 C C . ALA A 1 84 ? -26.622 -10.942 23.801 1.00 95.88 84 ALA A C 1
ATOM 653 O O . ALA A 1 84 ? -27.057 -10.163 24.655 1.00 95.88 84 ALA A O 1
ATOM 654 N N . GLY A 1 85 ? -27.454 -11.677 23.051 1.00 96.81 85 GLY A N 1
ATOM 655 C CA . GLY A 1 85 ? -28.916 -11.577 23.136 1.00 96.81 85 GLY A CA 1
ATOM 656 C C . GLY A 1 85 ? -29.466 -10.214 22.689 1.00 96.81 85 GLY A C 1
ATOM 657 O O . GLY A 1 85 ? -30.471 -9.741 23.223 1.00 96.81 85 GLY A O 1
ATOM 658 N N . ARG A 1 86 ? -28.788 -9.558 21.741 1.00 97.19 86 ARG A N 1
ATOM 659 C CA . ARG A 1 86 ? -29.117 -8.243 21.172 1.00 97.19 86 ARG A CA 1
ATOM 660 C C . ARG A 1 86 ? -29.567 -8.353 19.719 1.00 97.19 86 ARG A C 1
ATOM 662 O O . ARG A 1 86 ? -29.212 -9.282 19.000 1.00 97.19 86 ARG A O 1
ATOM 669 N N . THR A 1 87 ? -30.309 -7.351 19.264 1.00 96.00 87 THR A N 1
ATOM 670 C CA . THR A 1 87 ? -30.701 -7.194 17.859 1.00 96.00 87 THR A CA 1
ATOM 671 C C . THR A 1 87 ? -29.881 -6.109 17.158 1.00 96.00 87 THR A C 1
ATOM 673 O O . THR A 1 87 ? -29.298 -5.232 17.798 1.00 96.00 87 THR A O 1
ATOM 676 N N . GLU A 1 88 ? -29.886 -6.112 15.819 1.00 95.19 88 GLU A N 1
ATOM 677 C CA . GLU A 1 88 ? -29.342 -4.998 15.026 1.00 95.19 88 GLU A CA 1
ATOM 678 C C . GLU A 1 88 ? -30.010 -3.662 15.395 1.00 95.19 88 GLU A C 1
ATOM 680 O O . GLU A 1 88 ? -29.330 -2.640 15.465 1.00 95.19 88 GLU A O 1
ATOM 685 N N . SER A 1 89 ? -31.310 -3.675 15.713 1.00 96.12 89 SER A N 1
ATOM 686 C CA . SER A 1 89 ? -32.064 -2.497 16.155 1.00 96.12 89 SER A CA 1
ATOM 687 C C . SER A 1 89 ? -31.592 -1.945 17.503 1.00 96.12 89 SER A C 1
ATOM 689 O O . SER A 1 89 ? -31.544 -0.730 17.663 1.00 96.12 89 SER A O 1
ATOM 691 N N . ASP A 1 90 ? -31.210 -2.792 18.465 1.00 96.56 90 ASP A N 1
ATOM 692 C CA . ASP A 1 90 ? -30.724 -2.325 19.776 1.00 96.56 90 ASP A CA 1
ATOM 693 C C . ASP A 1 90 ? -29.446 -1.492 19.635 1.00 96.56 90 ASP A C 1
ATOM 695 O O . ASP A 1 90 ? -29.318 -0.424 20.241 1.00 96.56 90 ASP A O 1
ATOM 699 N N . LEU A 1 91 ? -28.516 -1.965 18.799 1.00 96.88 91 LEU A N 1
ATOM 700 C CA . LEU A 1 91 ? -27.277 -1.255 18.500 1.00 96.88 91 LEU A CA 1
ATOM 701 C C . LEU A 1 91 ? -27.532 -0.042 17.595 1.00 96.88 91 LEU A C 1
ATOM 703 O O . LEU A 1 91 ? -27.030 1.048 17.877 1.00 96.88 91 LEU A O 1
ATOM 707 N N . ALA A 1 92 ? -28.330 -0.204 16.534 1.00 97.12 92 ALA A N 1
ATOM 708 C CA . ALA A 1 92 ? -28.660 0.876 15.608 1.00 97.12 92 ALA A CA 1
ATOM 709 C C . ALA A 1 92 ? -29.309 2.060 16.328 1.00 97.12 92 ALA A C 1
ATOM 711 O O . ALA A 1 92 ? -28.949 3.204 16.062 1.00 97.12 92 ALA A O 1
ATOM 712 N N . ARG A 1 93 ? -30.206 1.798 17.285 1.00 97.25 93 ARG A N 1
ATOM 713 C CA . ARG A 1 93 ? -30.841 2.833 18.097 1.00 97.25 93 ARG A CA 1
ATOM 714 C C . ARG A 1 93 ? -29.818 3.650 18.889 1.00 97.25 93 ARG A C 1
ATOM 716 O O . ARG A 1 93 ? -29.843 4.871 18.782 1.00 97.25 93 ARG A O 1
ATOM 723 N N . ILE A 1 94 ? -28.883 3.015 19.606 1.00 96.12 94 ILE A N 1
ATOM 724 C CA . ILE A 1 94 ? -27.847 3.743 20.367 1.00 96.12 94 ILE A CA 1
ATOM 725 C C . ILE A 1 94 ? -26.913 4.533 19.438 1.00 96.12 94 ILE A C 1
ATOM 727 O O . ILE A 1 94 ? -26.613 5.697 19.714 1.00 96.12 94 ILE A O 1
ATOM 731 N N . LEU A 1 95 ? -26.487 3.937 18.319 1.00 97.56 95 LEU A N 1
ATOM 732 C CA . LEU A 1 95 ? -25.638 4.615 17.334 1.00 97.56 95 LEU A CA 1
ATOM 733 C C . LEU A 1 95 ? -26.350 5.815 16.682 1.00 97.56 95 LEU A C 1
ATOM 735 O O . LEU A 1 95 ? -25.723 6.848 16.453 1.00 97.56 95 LEU A O 1
ATOM 739 N N . TYR A 1 96 ? -27.654 5.708 16.418 1.00 96.88 96 TYR A N 1
ATOM 740 C CA . TYR A 1 96 ? -28.458 6.764 15.800 1.00 96.88 96 TYR A CA 1
ATOM 741 C C . TYR A 1 96 ? -28.795 7.893 16.788 1.00 96.88 96 TYR A C 1
ATOM 743 O O . TYR A 1 96 ? -28.518 9.059 16.509 1.00 96.88 96 TYR A O 1
ATOM 751 N N . GLU A 1 97 ? -29.341 7.558 17.962 1.00 95.56 97 GLU A N 1
ATOM 752 C CA . GLU A 1 97 ? -29.733 8.521 19.003 1.00 95.56 97 GLU A CA 1
ATOM 753 C C . GLU A 1 97 ? -28.525 9.298 19.545 1.00 95.56 97 GLU A C 1
ATOM 755 O O . GLU A 1 97 ? -28.586 10.518 19.693 1.00 95.56 97 GLU A O 1
ATOM 760 N N . GLY A 1 98 ? -27.401 8.614 19.791 1.00 94.44 98 GLY A N 1
ATOM 761 C CA . GLY A 1 98 ? -26.166 9.242 20.265 1.00 94.44 98 GLY A CA 1
ATOM 762 C C . GLY A 1 98 ? -25.333 9.930 19.174 1.00 94.44 98 GLY A C 1
ATOM 763 O O . GLY A 1 98 ? -24.339 10.578 19.509 1.00 94.44 98 GLY A O 1
ATOM 764 N N . LYS A 1 99 ? -25.706 9.768 17.893 1.00 96.88 99 LYS A N 1
ATOM 765 C CA . LYS A 1 99 ? -24.914 10.125 16.700 1.00 96.88 99 LYS A CA 1
ATOM 766 C C . LYS A 1 99 ? -23.469 9.625 16.791 1.00 96.88 99 LYS A C 1
ATOM 768 O O . LYS A 1 99 ? -22.526 10.418 16.843 1.00 96.88 99 LYS A O 1
ATOM 773 N N . LEU A 1 100 ? -23.310 8.306 16.846 1.00 97.88 100 LEU A N 1
ATOM 774 C CA . LEU A 1 100 ? -22.048 7.622 17.118 1.00 97.88 100 LEU A CA 1
ATOM 775 C C . LEU A 1 100 ? -21.568 6.777 15.934 1.00 97.88 100 LEU A C 1
ATOM 777 O O . LEU A 1 100 ? -22.356 6.201 15.183 1.00 97.88 100 LEU A O 1
ATOM 781 N N . THR A 1 101 ? -20.250 6.621 15.862 1.00 97.62 101 THR A N 1
ATOM 782 C CA . THR A 1 101 ? -19.563 5.567 15.113 1.00 97.62 101 THR A CA 1
ATOM 783 C C . THR A 1 101 ? -18.848 4.665 16.111 1.00 97.62 101 THR A C 1
ATOM 785 O O . THR A 1 101 ? -18.009 5.147 16.868 1.00 97.62 101 THR A O 1
ATOM 788 N N . ALA A 1 102 ? -19.139 3.367 16.097 1.00 96.00 102 ALA A N 1
ATOM 789 C CA . ALA A 1 102 ? -18.322 2.342 16.740 1.00 96.00 102 ALA A CA 1
ATOM 790 C C . ALA A 1 102 ? -17.180 1.922 15.794 1.00 96.00 102 ALA A C 1
ATOM 792 O O . ALA A 1 102 ? -17.384 1.803 14.584 1.00 96.00 102 ALA A O 1
ATOM 793 N N . LEU A 1 103 ? -15.977 1.724 16.335 1.00 91.19 103 LEU A N 1
ATOM 794 C CA . LEU A 1 103 ? -14.756 1.433 15.582 1.00 91.19 103 LEU A CA 1
ATOM 795 C C . LEU A 1 103 ? -14.159 0.113 16.069 1.00 91.19 103 LEU A C 1
ATOM 797 O O . LEU A 1 103 ? -13.822 -0.011 17.251 1.00 91.19 103 LEU A O 1
ATOM 801 N N . CYS A 1 104 ? -14.051 -0.853 15.158 1.00 87.06 104 CYS A N 1
ATOM 802 C CA . CYS A 1 104 ? -13.565 -2.196 15.456 1.00 87.06 104 CYS A CA 1
ATOM 803 C C . CYS A 1 104 ? -12.453 -2.614 14.494 1.00 87.06 104 CYS A C 1
ATOM 805 O O . CYS A 1 104 ? -12.550 -2.326 13.304 1.00 87.06 104 CYS A O 1
ATOM 807 N N . ASP A 1 105 ? -11.481 -3.381 14.980 1.00 76.06 105 ASP A N 1
ATOM 808 C CA . ASP A 1 105 ? -10.557 -4.139 14.131 1.00 76.06 105 ASP A CA 1
ATOM 809 C C . ASP A 1 105 ? -11.088 -5.578 13.985 1.00 76.06 105 ASP A C 1
ATOM 811 O O . ASP A 1 105 ? -11.581 -6.165 14.957 1.00 76.06 105 ASP A O 1
ATOM 815 N N . ASP A 1 106 ? -11.014 -6.140 12.776 1.00 71.38 106 ASP A N 1
ATOM 816 C CA . ASP A 1 106 ? -11.418 -7.522 12.488 1.00 71.38 106 ASP A CA 1
ATOM 817 C C . ASP A 1 106 ? -10.293 -8.564 12.671 1.00 71.38 106 ASP A C 1
ATOM 819 O O . ASP A 1 106 ? -9.110 -8.247 12.750 1.00 71.38 106 ASP A O 1
ATOM 823 N N . GLY A 1 107 ? -10.669 -9.843 12.780 1.00 62.25 107 GLY A N 1
ATOM 824 C CA . GLY A 1 107 ? -9.736 -10.965 12.968 1.00 62.25 107 GLY A CA 1
ATOM 825 C C . GLY A 1 107 ? -9.891 -12.093 11.944 1.00 62.25 107 GLY A C 1
ATOM 826 O O . GLY A 1 107 ? -9.714 -13.256 12.308 1.00 62.25 107 GLY A O 1
ATOM 827 N N . PHE A 1 108 ? -10.313 -11.792 10.706 1.00 66.25 108 PHE A N 1
ATOM 828 C CA . PHE A 1 108 ? -10.667 -12.824 9.715 1.00 66.25 108 PHE A CA 1
ATOM 829 C C . PHE A 1 108 ? -9.606 -13.089 8.632 1.00 66.25 108 PHE A C 1
ATOM 831 O O . PHE A 1 108 ? -9.509 -14.225 8.168 1.00 66.25 108 PHE A O 1
ATOM 838 N N . GLU A 1 109 ? -8.827 -12.086 8.212 1.00 64.81 109 GLU A N 1
ATOM 839 C CA . GLU A 1 109 ? -7.735 -12.260 7.243 1.00 64.81 109 GLU A CA 1
ATOM 840 C C . GLU A 1 109 ? -6.425 -12.596 7.979 1.00 64.81 109 GLU A C 1
ATOM 842 O O . GLU A 1 109 ? -6.125 -12.019 9.025 1.00 64.81 109 GLU A O 1
ATOM 847 N N . GLU A 1 110 ? -5.611 -13.522 7.454 1.00 67.50 110 GLU A N 1
ATOM 848 C CA . GLU A 1 110 ? -4.320 -13.849 8.074 1.00 67.50 110 GLU A CA 1
ATOM 849 C C . GLU A 1 110 ? -3.290 -12.735 7.827 1.00 67.50 110 GLU A C 1
ATOM 851 O O . GLU A 1 110 ? -2.517 -12.752 6.865 1.00 67.50 110 GLU A O 1
ATOM 856 N N . HIS A 1 111 ? -3.278 -11.744 8.720 1.00 72.38 111 HIS A N 1
ATOM 857 C CA . HIS A 1 111 ? -2.375 -10.603 8.644 1.00 72.38 111 HIS A CA 1
ATOM 858 C C . HIS A 1 111 ? -0.920 -10.974 8.980 1.00 72.38 111 HIS A C 1
ATOM 860 O O . HIS A 1 111 ? -0.144 -11.265 8.066 1.00 72.38 111 HIS A O 1
ATOM 866 N N . ILE A 1 112 ? -0.516 -10.916 10.254 1.00 74.12 112 ILE A N 1
ATOM 867 C CA . ILE A 1 112 ? 0.844 -11.266 10.726 1.00 74.12 112 ILE A CA 1
ATOM 868 C C . ILE A 1 112 ? 0.789 -11.945 12.098 1.00 74.12 112 ILE A C 1
ATOM 870 O O . ILE A 1 112 ? 1.493 -12.931 12.343 1.00 74.12 112 ILE A O 1
ATOM 874 N N . LEU A 1 113 ? -0.037 -11.404 12.994 1.00 76.44 113 LEU A N 1
ATOM 875 C CA . LEU A 1 113 ? -0.328 -11.974 14.302 1.00 76.44 113 LEU A CA 1
ATOM 876 C C . LEU A 1 113 ? -1.574 -12.857 14.223 1.00 76.44 113 LEU A C 1
ATOM 878 O O . LEU A 1 113 ? -2.306 -12.842 13.237 1.00 76.44 113 LEU A O 1
ATOM 882 N N . GLU A 1 114 ? -1.754 -13.702 15.230 1.00 76.44 114 GLU A N 1
ATOM 883 C CA . GLU A 1 114 ? -2.755 -14.763 15.210 1.00 76.44 114 GLU A CA 1
ATOM 884 C C . GLU A 1 114 ? -3.911 -14.473 16.154 1.00 76.44 114 GLU A C 1
ATOM 886 O O . GLU A 1 114 ? -3.702 -14.185 17.331 1.00 76.44 114 GLU A O 1
ATOM 891 N N . TYR A 1 115 ? -5.119 -14.636 15.618 1.00 76.88 115 TYR A N 1
ATOM 892 C CA . TYR A 1 115 ? -6.351 -14.774 16.378 1.00 76.88 115 TYR A CA 1
ATOM 893 C C . TYR A 1 115 ? -6.780 -16.248 16.304 1.00 76.88 115 TYR A C 1
ATOM 895 O O . TYR A 1 115 ? -7.238 -16.699 15.240 1.00 76.88 115 TYR A O 1
ATOM 903 N N . PRO A 1 116 ? -6.586 -17.025 17.388 1.00 75.25 116 PRO A N 1
ATOM 904 C CA . PRO A 1 116 ? -7.195 -18.343 17.550 1.00 75.25 116 PRO A CA 1
ATOM 905 C C . PRO A 1 116 ? -8.717 -18.279 17.342 1.00 75.25 116 PRO A C 1
ATOM 907 O O . PRO A 1 116 ? -9.297 -17.217 17.576 1.00 75.25 116 PRO A O 1
ATOM 910 N N . PRO A 1 117 ? -9.386 -19.356 16.887 1.00 77.81 117 PRO A N 1
ATOM 911 C CA . PRO A 1 117 ? -10.817 -19.339 16.564 1.00 77.81 117 PRO A CA 1
ATOM 912 C C . PRO A 1 117 ? -11.708 -18.735 17.659 1.00 77.81 117 PRO A C 1
ATOM 914 O O . PRO A 1 117 ? -12.591 -17.939 17.355 1.00 77.81 117 PRO A O 1
ATOM 917 N N . GLU A 1 118 ? -11.418 -19.048 18.921 1.00 80.12 118 GLU A N 1
ATOM 918 C CA . GLU A 1 118 ? -12.103 -18.566 20.122 1.00 80.12 118 GLU A CA 1
ATOM 919 C C . GLU A 1 118 ? -11.891 -17.069 20.425 1.00 80.12 118 GLU A C 1
ATOM 921 O O . GLU A 1 118 ? -12.601 -16.503 21.252 1.00 80.12 118 GLU A O 1
ATOM 926 N N . THR A 1 119 ? -10.945 -16.407 19.749 1.00 81.31 119 THR A N 1
ATOM 927 C CA . THR A 1 119 ? -10.720 -14.954 19.835 1.00 81.31 119 THR A CA 1
ATOM 928 C C . THR A 1 119 ? -10.853 -14.253 18.477 1.00 81.31 119 THR A C 1
ATOM 930 O O . THR A 1 119 ? -10.368 -13.133 18.310 1.00 81.31 119 THR A O 1
ATOM 933 N N . ARG A 1 120 ? -11.469 -14.891 17.471 1.00 85.19 120 ARG A N 1
ATOM 934 C CA . ARG A 1 120 ? -11.835 -14.214 16.216 1.00 85.19 120 ARG A CA 1
ATOM 935 C C . ARG A 1 120 ? -13.123 -13.423 16.410 1.00 85.19 120 ARG A C 1
ATOM 937 O O . ARG A 1 120 ? -13.985 -13.801 17.198 1.00 85.19 120 ARG A O 1
ATOM 944 N N . GLY A 1 121 ? -13.239 -12.303 15.705 1.00 89.19 121 GLY A N 1
ATOM 945 C CA . GLY A 1 121 ? -14.395 -11.422 15.808 1.00 89.19 121 GLY A CA 1
ATOM 946 C C . GLY A 1 121 ? -14.052 -9.966 15.530 1.00 89.19 121 GLY A C 1
ATOM 947 O O . GLY A 1 121 ? -13.174 -9.679 14.718 1.00 89.19 121 GLY A O 1
ATOM 948 N N . LEU A 1 122 ? -14.766 -9.071 16.214 1.00 92.88 122 LEU A N 1
ATOM 949 C CA . LEU A 1 122 ? -14.597 -7.623 16.158 1.00 92.88 122 LEU A CA 1
ATOM 950 C C . LEU A 1 122 ? -14.108 -7.129 17.520 1.00 92.88 122 LEU A C 1
ATOM 952 O O . LEU A 1 122 ? -14.810 -7.294 18.517 1.00 92.88 122 LEU A O 1
ATOM 956 N N . TYR A 1 123 ? -12.931 -6.510 17.553 1.00 94.19 123 TYR A N 1
ATOM 957 C CA . TYR A 1 123 ? -12.393 -5.869 18.752 1.00 94.19 123 TYR A CA 1
ATOM 958 C C . TYR A 1 123 ? -12.807 -4.402 18.786 1.00 94.19 123 TYR A C 1
ATOM 960 O O . TYR A 1 123 ? -12.261 -3.598 18.029 1.00 94.19 123 TYR A O 1
ATOM 968 N N . LEU A 1 124 ? -13.766 -4.047 19.646 1.00 96.75 124 LEU A N 1
ATOM 969 C CA . LEU A 1 124 ? -14.237 -2.667 19.775 1.00 96.75 124 LEU A CA 1
ATOM 970 C C . LEU A 1 124 ? -13.183 -1.837 20.525 1.00 96.75 124 LEU A C 1
ATOM 972 O O . LEU A 1 124 ? -13.048 -1.927 21.746 1.00 96.75 124 LEU A O 1
ATOM 976 N N . HIS A 1 125 ? -12.447 -1.017 19.775 1.00 96.06 125 HIS A N 1
ATOM 977 C CA . HIS A 1 125 ? -11.353 -0.182 20.280 1.00 96.06 125 HIS A CA 1
ATOM 978 C C . HIS A 1 125 ? -11.728 1.305 20.382 1.00 96.06 125 HIS A C 1
ATOM 980 O O . HIS A 1 125 ? -10.971 2.101 20.943 1.00 96.06 125 HIS A O 1
ATOM 986 N N . GLY A 1 126 ? -12.889 1.718 19.861 1.00 97.44 126 GLY A N 1
ATOM 987 C CA . GLY A 1 126 ? -13.366 3.090 20.011 1.00 97.44 126 GLY A CA 1
ATOM 988 C C . GLY A 1 126 ? -14.847 3.294 19.741 1.00 97.44 126 GLY A C 1
ATOM 989 O O . GLY A 1 126 ? -15.482 2.542 19.007 1.00 97.44 126 GLY A O 1
ATOM 990 N N . VAL A 1 127 ? -15.362 4.388 20.294 1.00 98.25 127 VAL A N 1
ATOM 991 C CA . VAL A 1 127 ? -16.657 4.973 19.946 1.00 98.25 127 VAL A CA 1
ATOM 992 C C . VAL A 1 127 ? -16.436 6.476 19.805 1.00 98.25 127 VAL A C 1
ATOM 994 O O . VAL A 1 127 ? -15.944 7.118 20.733 1.00 98.25 127 VAL A O 1
ATOM 997 N N . ASN A 1 128 ? -16.750 7.029 18.638 1.00 98.06 128 ASN A N 1
ATOM 998 C CA . ASN A 1 128 ? -16.605 8.452 18.328 1.00 98.06 128 ASN A CA 1
ATOM 999 C C . ASN A 1 128 ? -17.981 9.083 18.130 1.00 98.06 128 ASN A C 1
ATOM 1001 O O . ASN A 1 128 ? -18.887 8.427 17.613 1.00 98.06 128 ASN A O 1
ATOM 1005 N N . ARG A 1 129 ? -18.129 10.373 18.446 1.00 97.56 129 ARG A N 1
ATOM 1006 C CA . ARG A 1 129 ? -19.284 11.139 17.962 1.00 97.56 129 ARG A CA 1
ATOM 1007 C C . ARG A 1 129 ? -19.107 11.511 16.497 1.00 97.56 129 ARG A C 1
ATOM 1009 O O . ARG A 1 129 ? -17.998 11.738 16.013 1.00 97.56 129 ARG A O 1
ATOM 1016 N N . ASN A 1 130 ? -20.228 11.655 15.807 1.00 96.81 130 ASN A N 1
ATOM 1017 C CA . ASN A 1 130 ? -20.295 12.069 14.414 1.00 96.81 130 ASN A CA 1
ATOM 1018 C C . ASN A 1 130 ? -20.176 13.598 14.279 1.00 96.81 130 ASN A C 1
ATOM 1020 O O . ASN A 1 130 ? -21.057 14.285 13.762 1.00 96.81 130 ASN A O 1
ATOM 1024 N N . THR A 1 131 ? -19.064 14.133 14.780 1.00 95.44 131 THR A N 1
ATOM 1025 C CA . THR A 1 131 ? -18.706 15.554 14.798 1.00 95.44 131 THR A CA 1
ATOM 1026 C C . THR A 1 131 ? -17.451 15.810 13.965 1.00 95.44 131 THR A C 1
ATOM 1028 O O . THR A 1 131 ? -16.613 14.925 13.791 1.00 95.44 131 THR A O 1
ATOM 1031 N N . ALA A 1 132 ? -17.301 17.035 13.447 1.00 93.88 132 ALA A N 1
ATOM 1032 C CA . ALA A 1 132 ? -16.117 17.410 12.668 1.00 93.88 132 ALA A CA 1
ATOM 1033 C C . ALA A 1 132 ? -14.831 17.279 13.506 1.00 93.88 132 ALA A C 1
ATOM 1035 O O . ALA A 1 132 ? -13.889 16.601 13.102 1.00 93.88 132 ALA A O 1
ATOM 1036 N N . HIS A 1 133 ? -14.829 17.842 14.716 1.00 93.44 133 HIS A N 1
ATOM 1037 C CA . HIS A 1 133 ? -13.782 17.618 15.716 1.00 93.44 133 HIS A CA 1
ATOM 1038 C C . HIS A 1 133 ? -13.925 16.232 16.366 1.00 93.44 133 HIS A C 1
ATOM 1040 O O . HIS A 1 133 ? -15.029 15.680 16.422 1.00 93.44 133 HIS A O 1
ATOM 1046 N N . LEU A 1 134 ? -12.812 15.668 16.839 1.00 95.81 134 LEU A N 1
ATOM 1047 C CA . LEU A 1 134 ? -12.780 14.366 17.501 1.00 95.81 134 LEU A CA 1
ATOM 1048 C C . LEU A 1 134 ? -13.298 14.477 18.943 1.00 95.81 134 LEU A C 1
ATOM 1050 O O . LEU A 1 134 ? -12.595 14.962 19.824 1.00 95.81 134 LEU A O 1
ATOM 1054 N N . ASP A 1 135 ? -14.515 13.983 19.162 1.00 95.19 135 ASP A N 1
ATOM 1055 C CA . ASP A 1 135 ? -15.041 13.580 20.471 1.00 95.19 135 ASP A CA 1
ATOM 1056 C C . ASP A 1 135 ? -15.134 12.044 20.462 1.00 95.19 135 ASP A C 1
ATOM 1058 O O . ASP A 1 135 ? -15.641 11.442 19.507 1.00 95.19 135 ASP A O 1
ATOM 1062 N N . THR A 1 136 ? -14.544 11.406 21.471 1.00 97.00 136 THR A N 1
ATOM 1063 C CA . THR A 1 136 ? -14.248 9.971 21.511 1.00 97.00 136 THR A CA 1
ATOM 1064 C C . THR A 1 136 ? -14.326 9.468 22.949 1.00 97.00 136 THR A C 1
ATOM 1066 O O . THR A 1 136 ? -13.828 10.108 23.872 1.00 97.00 136 THR A O 1
ATOM 1069 N N . TRP A 1 137 ? -14.985 8.333 23.165 1.00 97.50 137 TRP A N 1
ATOM 1070 C CA . TRP A 1 137 ? -15.252 7.812 24.508 1.00 97.50 137 TRP A CA 1
ATOM 1071 C C . TRP A 1 137 ? -13.980 7.282 25.181 1.00 97.50 137 TRP A C 1
ATOM 1073 O O . TRP A 1 137 ? -13.118 6.713 24.505 1.00 97.50 137 TRP A O 1
ATOM 1083 N N . SER A 1 138 ? -13.873 7.412 26.509 1.00 96.81 138 SER A N 1
ATOM 1084 C CA . SER A 1 138 ? -12.798 6.770 27.285 1.00 96.81 138 SER A CA 1
ATOM 1085 C C . SER A 1 138 ? -12.816 5.252 27.091 1.00 96.81 138 SER A C 1
ATOM 1087 O O . SER A 1 138 ? -13.872 4.662 26.842 1.00 96.81 138 SER A O 1
ATOM 1089 N N . SER A 1 139 ? -11.654 4.606 27.195 1.00 97.25 139 SER A N 1
ATOM 1090 C CA . SER A 1 139 ? -11.522 3.161 26.941 1.00 97.25 139 SER A CA 1
ATOM 1091 C C . SER A 1 139 ? -12.416 2.316 27.860 1.00 97.25 139 SER A C 1
ATOM 1093 O O . SER A 1 139 ? -12.863 1.242 27.466 1.00 97.25 139 SER A O 1
ATOM 1095 N N . GLU A 1 140 ? -12.758 2.838 29.040 1.00 97.19 140 GLU A N 1
ATOM 1096 C CA . GLU A 1 140 ? -13.737 2.248 29.955 1.00 97.19 140 GLU A CA 1
ATOM 1097 C C . GLU A 1 140 ? -15.142 2.150 29.330 1.00 97.19 140 GLU A C 1
ATOM 1099 O O . GLU A 1 140 ? -15.696 1.059 29.219 1.00 97.19 140 GLU A O 1
ATOM 1104 N N . HIS A 1 141 ? -15.704 3.266 28.848 1.00 97.50 141 HIS A N 1
ATOM 1105 C CA . HIS A 1 141 ? -17.023 3.284 28.200 1.00 97.50 141 HIS A CA 1
ATOM 1106 C C . HIS A 1 141 ? -17.038 2.470 26.898 1.00 97.50 141 HIS A C 1
ATOM 1108 O O . HIS A 1 141 ? -18.053 1.868 26.547 1.00 97.50 141 HIS A O 1
ATOM 1114 N N . VAL A 1 142 ? -15.903 2.408 26.192 1.00 97.75 142 VAL A N 1
ATOM 1115 C CA . VAL A 1 142 ? -15.727 1.530 25.027 1.00 97.75 142 VAL A CA 1
ATOM 1116 C C . VAL A 1 142 ? -15.826 0.056 25.443 1.00 97.75 142 VAL A C 1
ATOM 1118 O O . VAL A 1 142 ? -16.580 -0.689 24.823 1.00 97.75 142 VAL A O 1
ATOM 1121 N N . GLN A 1 143 ? -15.161 -0.371 26.524 1.00 97.25 143 GLN A N 1
ATOM 1122 C CA . GLN A 1 143 ? -15.292 -1.743 27.038 1.00 97.25 143 GLN A CA 1
ATOM 1123 C C . GLN A 1 143 ? -16.698 -2.056 27.574 1.00 97.25 143 GLN A C 1
ATOM 1125 O O . GLN A 1 143 ? -17.196 -3.159 27.352 1.00 97.25 143 GLN A O 1
ATOM 1130 N N . GLN A 1 144 ? -17.365 -1.097 28.225 1.00 96.94 144 GLN A N 1
ATOM 1131 C CA . GLN A 1 144 ? -18.761 -1.244 28.656 1.00 96.94 144 GLN A CA 1
ATOM 1132 C C . GLN A 1 144 ? -19.692 -1.481 27.453 1.00 96.94 144 GLN A C 1
ATOM 1134 O O . GLN A 1 144 ? -20.520 -2.392 27.484 1.00 96.94 144 GLN A O 1
ATOM 1139 N N . MET A 1 145 ? -19.527 -0.715 26.366 1.00 96.44 145 MET A N 1
ATOM 1140 C CA . MET A 1 145 ? -20.287 -0.922 25.128 1.00 96.44 145 MET A CA 1
ATOM 1141 C C . MET A 1 145 ? -19.937 -2.248 24.444 1.00 96.44 145 MET A C 1
ATOM 1143 O O . MET A 1 145 ? -20.838 -2.915 23.937 1.00 96.44 145 MET A O 1
ATOM 1147 N N . ALA A 1 146 ? -18.665 -2.657 24.463 1.00 96.81 146 ALA A N 1
ATOM 1148 C CA . ALA A 1 146 ? -18.233 -3.934 23.905 1.00 96.81 146 ALA A CA 1
ATOM 1149 C C . ALA A 1 146 ? -18.967 -5.100 24.584 1.00 96.81 146 ALA A C 1
ATOM 1151 O O . ALA A 1 146 ? -19.680 -5.853 23.923 1.00 96.81 146 ALA A O 1
ATOM 1152 N N . ALA A 1 147 ? -18.900 -5.162 25.918 1.00 96.06 147 ALA A N 1
ATOM 1153 C CA . ALA A 1 147 ? -19.565 -6.186 26.720 1.00 96.06 147 ALA A CA 1
ATOM 1154 C C . ALA A 1 147 ? -21.102 -6.158 26.591 1.00 96.06 147 ALA A C 1
ATOM 1156 O O . ALA A 1 147 ? -21.737 -7.209 26.600 1.00 96.06 147 ALA A O 1
ATOM 1157 N N . ALA A 1 148 ? -21.716 -4.980 26.432 1.00 96.12 148 ALA A N 1
ATOM 1158 C CA . ALA A 1 148 ? -23.170 -4.845 26.297 1.00 96.12 148 ALA A CA 1
ATOM 1159 C C . ALA A 1 148 ? -23.743 -5.366 24.960 1.00 96.12 148 ALA A C 1
ATOM 1161 O O . ALA A 1 148 ? -24.956 -5.603 24.880 1.00 96.12 148 ALA A O 1
ATOM 1162 N N . PHE A 1 149 ? -22.890 -5.525 23.939 1.00 96.75 149 PHE A N 1
ATOM 1163 C CA . PHE A 1 149 ? -23.245 -5.906 22.563 1.00 96.75 149 PHE A CA 1
ATOM 1164 C C . PHE A 1 149 ? -22.406 -7.068 21.988 1.00 96.75 149 PHE A C 1
ATOM 1166 O O . PHE A 1 149 ? -22.502 -7.349 20.797 1.00 96.75 149 PHE A O 1
ATOM 1173 N N . GLY A 1 150 ? -21.608 -7.743 22.820 1.00 95.19 150 GLY A N 1
ATOM 1174 C CA . GLY A 1 150 ? -20.873 -8.965 22.471 1.00 95.19 150 GLY A CA 1
ATOM 1175 C C . GLY A 1 150 ? -19.529 -8.773 21.766 1.00 95.19 150 GLY A C 1
ATOM 1176 O O . GLY A 1 150 ? -18.864 -9.760 21.487 1.00 95.19 150 GLY A O 1
ATOM 1177 N N . PHE A 1 151 ? -19.094 -7.539 21.493 1.00 95.44 151 PHE A N 1
ATOM 1178 C CA . PHE A 1 151 ? -17.780 -7.301 20.884 1.00 95.44 151 PHE A CA 1
ATOM 1179 C C . PHE A 1 151 ? -16.641 -7.749 21.812 1.00 95.44 151 PHE A C 1
ATOM 1181 O O . PHE A 1 151 ? -16.716 -7.587 23.034 1.00 95.44 151 PHE A O 1
ATOM 1188 N N . HIS A 1 152 ? -15.522 -8.187 21.228 1.00 93.94 152 HIS A N 1
ATOM 1189 C CA . HIS A 1 152 ? -14.299 -8.430 21.992 1.00 93.94 152 HIS A CA 1
ATOM 1190 C C . HIS A 1 152 ? -13.749 -7.115 22.558 1.00 93.94 152 HIS A C 1
ATOM 1192 O O . HIS A 1 152 ? -13.735 -6.079 21.889 1.00 93.94 152 HIS A O 1
ATOM 1198 N N . THR A 1 153 ? -13.268 -7.150 23.801 1.00 94.06 153 THR A N 1
ATOM 1199 C CA . THR A 1 153 ? -12.738 -5.971 24.496 1.00 94.06 153 THR A CA 1
ATOM 1200 C C . THR A 1 153 ? -11.270 -5.722 24.151 1.00 94.06 153 THR A C 1
ATOM 1202 O O . THR A 1 153 ? -10.389 -6.534 24.443 1.00 94.06 153 THR A O 1
ATOM 1205 N N . THR A 1 154 ? -10.966 -4.547 23.596 1.00 93.88 154 THR A N 1
ATOM 1206 C CA . THR A 1 154 ? -9.579 -4.072 23.509 1.00 93.88 154 THR A CA 1
ATOM 1207 C C . THR A 1 154 ? -9.078 -3.731 24.911 1.00 93.88 154 THR A C 1
ATOM 1209 O O . THR A 1 154 ? -9.638 -2.873 25.597 1.00 93.88 154 THR A O 1
ATOM 1212 N N . LYS A 1 155 ? -8.026 -4.415 25.373 1.00 94.44 155 LYS A N 1
ATOM 1213 C CA . LYS A 1 155 ? -7.444 -4.180 26.706 1.00 94.44 155 LYS A CA 1
ATOM 1214 C C . LYS A 1 155 ? -6.666 -2.865 26.725 1.00 94.44 155 LYS A C 1
ATOM 1216 O O . LYS A 1 155 ? -5.995 -2.524 25.750 1.00 94.44 155 LYS A O 1
ATOM 1221 N N . TYR A 1 156 ? -6.725 -2.153 27.846 1.00 96.69 156 TYR A N 1
ATOM 1222 C CA . TYR A 1 156 ? -5.987 -0.910 28.064 1.00 96.69 156 TYR A CA 1
ATOM 1223 C C . TYR A 1 156 ? -5.407 -0.843 29.478 1.00 96.69 156 TYR A C 1
ATOM 1225 O O . TYR A 1 156 ? -5.801 -1.607 30.362 1.00 96.69 156 TYR A O 1
ATOM 1233 N N . ARG A 1 157 ? -4.474 0.087 29.689 1.00 97.19 157 ARG A N 1
ATOM 1234 C CA . ARG A 1 157 ? -4.079 0.588 31.013 1.00 97.19 157 ARG A CA 1
ATOM 1235 C C . ARG A 1 157 ? -4.009 2.106 30.975 1.00 97.19 157 ARG A C 1
ATOM 1237 O O . ARG A 1 157 ? -3.764 2.672 29.914 1.00 97.19 157 ARG A O 1
ATOM 1244 N N . THR A 1 158 ? -4.199 2.747 32.118 1.00 97.75 158 THR A N 1
ATOM 1245 C CA . THR A 1 158 ? -4.128 4.205 32.246 1.00 97.75 158 THR A CA 1
ATOM 1246 C C . THR A 1 158 ? -2.924 4.595 33.091 1.00 97.75 158 THR A C 1
ATOM 1248 O O . THR A 1 158 ? -2.640 3.936 34.090 1.00 97.75 158 THR A O 1
ATOM 1251 N N . PHE A 1 159 ? -2.241 5.662 32.684 1.00 97.94 159 PHE A N 1
ATOM 1252 C CA . PHE A 1 159 ? -1.126 6.277 33.403 1.00 97.94 159 PHE A CA 1
ATOM 1253 C C . PHE A 1 159 ? -1.346 7.790 33.495 1.00 97.94 159 PHE A C 1
ATOM 1255 O O . PHE A 1 159 ? -1.990 8.371 32.615 1.00 97.94 159 PHE A O 1
ATOM 1262 N N . ASP A 1 160 ? -0.808 8.436 34.528 1.00 96.56 160 ASP A N 1
ATOM 1263 C CA . ASP A 1 160 ? -0.982 9.879 34.723 1.00 96.56 160 ASP A CA 1
ATOM 1264 C C . ASP A 1 160 ? 0.028 10.686 33.892 1.00 96.56 160 ASP A C 1
ATOM 1266 O O . ASP A 1 160 ? -0.285 11.783 33.417 1.00 96.56 160 ASP A O 1
ATOM 1270 N N . THR A 1 161 ? 1.211 10.118 33.633 1.00 97.00 161 THR A N 1
ATOM 1271 C CA . THR A 1 161 ? 2.301 10.755 32.880 1.00 97.00 161 THR A CA 1
ATOM 1272 C C . THR A 1 161 ? 2.669 10.029 31.579 1.00 97.00 161 THR A C 1
ATOM 1274 O O . THR A 1 161 ? 2.491 8.817 31.420 1.00 97.00 161 THR A O 1
ATOM 1277 N N . ALA A 1 162 ? 3.261 10.780 30.642 1.00 96.56 162 ALA A N 1
ATOM 1278 C CA . ALA A 1 162 ? 3.831 10.222 29.415 1.00 96.56 162 ALA A CA 1
ATOM 1279 C C . ALA A 1 162 ? 5.025 9.291 29.701 1.00 96.56 162 ALA A C 1
ATOM 1281 O O . ALA A 1 162 ? 5.219 8.312 28.982 1.00 96.56 162 ALA A O 1
ATOM 1282 N N . GLU A 1 163 ? 5.802 9.573 30.753 1.00 96.38 163 GLU A N 1
ATOM 1283 C CA . GLU A 1 163 ? 6.974 8.787 31.153 1.00 96.38 163 GLU A CA 1
ATOM 1284 C C . GLU A 1 163 ? 6.582 7.393 31.665 1.00 96.38 163 GLU A C 1
ATOM 1286 O O . GLU A 1 163 ? 7.180 6.400 31.254 1.00 96.38 163 GLU A O 1
ATOM 1291 N N . GLU A 1 164 ? 5.532 7.282 32.481 1.00 97.38 164 GLU A N 1
ATOM 1292 C CA . GLU A 1 164 ? 4.997 5.990 32.932 1.00 97.38 164 GLU A CA 1
ATOM 1293 C C . GLU A 1 164 ? 4.447 5.166 31.760 1.00 97.38 164 GLU A C 1
ATOM 1295 O O . GLU A 1 164 ? 4.810 3.998 31.596 1.00 97.38 164 GLU A O 1
ATOM 1300 N N . ALA A 1 165 ? 3.627 5.788 30.902 1.00 96.94 165 ALA A N 1
ATOM 1301 C CA . ALA A 1 165 ? 3.076 5.149 29.708 1.00 96.94 165 ALA A CA 1
ATOM 1302 C C . ALA A 1 165 ? 4.186 4.641 28.769 1.00 96.94 165 ALA A C 1
ATOM 1304 O O . ALA A 1 165 ? 4.117 3.520 28.254 1.00 96.94 165 ALA A O 1
ATOM 1305 N N . ARG A 1 166 ? 5.244 5.441 28.590 1.00 96.50 166 ARG A N 1
ATOM 1306 C CA . ARG A 1 166 ? 6.458 5.082 27.851 1.00 96.50 166 ARG A CA 1
ATOM 1307 C C . ARG A 1 166 ? 7.204 3.924 28.506 1.00 96.50 166 ARG A C 1
ATOM 1309 O O . ARG A 1 166 ? 7.473 2.938 27.831 1.00 96.50 166 ARG A O 1
ATOM 1316 N N . SER A 1 167 ? 7.505 4.018 29.800 1.00 96.44 167 SER A N 1
ATOM 1317 C CA . SER A 1 167 ? 8.251 3.013 30.568 1.00 96.44 167 SER A CA 1
ATOM 1318 C C . SER A 1 167 ? 7.559 1.648 30.548 1.00 96.44 167 SER A C 1
ATOM 1320 O O . SER A 1 167 ? 8.197 0.616 30.323 1.00 96.44 167 SER A O 1
ATOM 1322 N N . TYR A 1 168 ? 6.229 1.634 30.656 1.00 96.31 168 TYR A N 1
ATOM 1323 C CA . TYR A 1 168 ? 5.413 0.439 30.462 1.00 96.31 168 TYR A CA 1
ATOM 1324 C C . TYR A 1 168 ? 5.535 -0.129 29.034 1.00 96.31 168 TYR A C 1
ATOM 1326 O O . TYR A 1 168 ? 5.816 -1.318 28.862 1.00 96.31 168 TYR A O 1
ATOM 1334 N N . CYS A 1 169 ? 5.401 0.706 27.998 1.00 94.88 169 CYS A N 1
ATOM 1335 C CA . CYS A 1 169 ? 5.522 0.255 26.607 1.00 94.88 169 CYS A CA 1
ATOM 1336 C C . CYS A 1 169 ? 6.943 -0.210 26.241 1.00 94.88 169 CYS A C 1
ATOM 1338 O O . CYS A 1 169 ? 7.105 -1.153 25.465 1.00 94.88 169 CYS A O 1
ATOM 1340 N N . ASP A 1 170 ? 7.978 0.412 26.797 1.00 91.94 170 ASP A N 1
ATOM 1341 C CA . ASP A 1 170 ? 9.370 0.007 26.607 1.00 91.94 170 ASP A CA 1
ATOM 1342 C C . ASP A 1 170 ? 9.665 -1.292 27.387 1.00 91.94 170 ASP A C 1
ATOM 1344 O O . ASP A 1 170 ? 10.360 -2.170 26.874 1.00 91.94 170 ASP A O 1
ATOM 1348 N N . THR A 1 171 ? 9.041 -1.499 28.556 1.00 93.38 171 THR A N 1
ATOM 1349 C CA . THR A 1 171 ? 9.081 -2.773 29.301 1.00 93.38 171 THR A CA 1
ATOM 1350 C C . THR A 1 171 ? 8.487 -3.927 28.489 1.00 93.38 171 THR A C 1
ATOM 1352 O O . THR A 1 171 ? 9.134 -4.967 28.358 1.00 93.38 171 THR A O 1
ATOM 1355 N N . VAL A 1 172 ? 7.306 -3.753 27.883 1.00 90.88 172 VAL A N 1
ATOM 1356 C CA . VAL A 1 172 ? 6.684 -4.794 27.038 1.00 90.88 172 VAL A CA 1
ATOM 1357 C C . VAL A 1 172 ? 7.502 -5.049 25.761 1.00 90.88 172 VAL A C 1
ATOM 1359 O O . VAL A 1 172 ? 7.659 -6.204 25.364 1.00 90.88 172 VAL A O 1
ATOM 1362 N N . ARG A 1 173 ? 8.131 -4.019 25.165 1.00 87.50 173 ARG A N 1
ATOM 1363 C CA . ARG A 1 173 ? 9.093 -4.213 24.057 1.00 87.50 173 ARG A CA 1
ATOM 1364 C C . ARG A 1 173 ? 10.271 -5.089 24.491 1.00 87.50 173 ARG A C 1
ATOM 1366 O O . ARG A 1 173 ? 10.619 -6.045 23.801 1.00 87.50 173 ARG A O 1
ATOM 1373 N N . ASN A 1 174 ? 10.860 -4.788 25.649 1.00 84.50 174 ASN A N 1
ATOM 1374 C CA . ASN A 1 174 ? 11.993 -5.531 26.204 1.00 84.50 174 ASN A CA 1
ATOM 1375 C C . ASN A 1 174 ? 11.610 -6.977 26.579 1.00 84.50 174 ASN A C 1
ATOM 1377 O O . ASN A 1 174 ? 12.423 -7.888 26.435 1.00 84.50 174 ASN A O 1
ATOM 1381 N N . GLN A 1 175 ? 10.347 -7.223 26.940 1.00 83.81 175 GLN A N 1
ATOM 1382 C CA . GLN A 1 175 ? 9.742 -8.557 27.086 1.00 83.81 175 GLN A CA 1
ATOM 1383 C C . GLN A 1 175 ? 9.360 -9.189 25.726 1.00 83.81 175 GLN A C 1
ATOM 1385 O O . GLN A 1 175 ? 8.349 -9.878 25.593 1.00 83.81 175 GLN A O 1
ATOM 1390 N N . ARG A 1 176 ? 10.202 -8.977 24.702 1.00 77.06 176 ARG A N 1
ATOM 1391 C CA . ARG A 1 176 ? 10.073 -9.501 23.327 1.00 77.06 176 ARG A CA 1
ATOM 1392 C C . ARG A 1 176 ? 8.747 -9.158 22.628 1.00 77.06 176 ARG A C 1
ATOM 1394 O O . ARG A 1 176 ? 8.306 -9.918 21.765 1.00 77.06 176 ARG A O 1
ATOM 1401 N N . SER A 1 177 ? 8.111 -8.043 22.991 1.00 85.56 177 SER A N 1
ATOM 1402 C CA . SER A 1 177 ? 6.809 -7.624 22.443 1.00 85.56 177 SER A CA 1
ATOM 1403 C C . SER A 1 177 ? 5.663 -8.603 22.750 1.00 85.56 177 SER A C 1
ATOM 1405 O O . SER A 1 177 ? 4.688 -8.675 22.000 1.00 85.56 177 SER A O 1
ATOM 1407 N N . ILE A 1 178 ? 5.778 -9.378 23.836 1.00 83.25 178 ILE A N 1
ATOM 1408 C CA . ILE A 1 178 ? 4.756 -10.328 24.293 1.00 83.25 178 ILE A CA 1
ATOM 1409 C C . ILE A 1 178 ? 3.925 -9.679 25.402 1.00 83.25 178 ILE A C 1
ATOM 1411 O O . ILE A 1 178 ? 4.463 -9.225 26.409 1.00 83.25 178 ILE A O 1
ATOM 1415 N N . TYR A 1 179 ? 2.603 -9.689 25.244 1.00 84.69 179 TYR A N 1
ATOM 1416 C CA . TYR A 1 179 ? 1.646 -9.239 26.247 1.00 84.69 179 TYR A CA 1
ATOM 1417 C C . TYR A 1 179 ? 0.680 -10.377 26.592 1.00 84.69 179 TYR A C 1
ATOM 1419 O O . TYR A 1 179 ? 0.031 -10.933 25.709 1.00 84.69 179 TYR A O 1
ATOM 1427 N N . GLU A 1 180 ? 0.605 -10.754 27.874 1.00 84.69 180 GLU A N 1
ATOM 1428 C CA . GLU A 1 180 ? -0.263 -11.842 28.373 1.00 84.69 180 GLU A CA 1
ATOM 1429 C C . GLU A 1 180 ? -0.119 -13.167 27.583 1.00 84.69 180 GLU A C 1
ATOM 1431 O O . GLU A 1 180 ? -1.079 -13.903 27.375 1.00 84.69 180 GLU A O 1
ATOM 1436 N N . GLY A 1 181 ? 1.100 -13.472 27.123 1.00 79.75 181 GLY A N 1
ATOM 1437 C CA . GLY A 1 181 ? 1.424 -14.688 26.366 1.00 79.75 181 GLY A CA 1
ATOM 1438 C C . GLY A 1 181 ? 1.257 -14.587 24.844 1.00 79.75 181 GLY A C 1
ATOM 1439 O O . GLY A 1 181 ? 1.831 -15.415 24.140 1.00 79.75 181 GLY A O 1
ATOM 1440 N N . ARG A 1 182 ? 0.571 -13.562 24.311 1.00 79.56 182 ARG A N 1
ATOM 1441 C CA . ARG A 1 182 ? 0.485 -13.314 22.858 1.00 79.56 182 ARG A CA 1
ATOM 1442 C C . ARG A 1 182 ? 1.483 -12.238 22.396 1.00 79.56 182 ARG A C 1
ATOM 1444 O O . ARG A 1 182 ? 1.615 -11.217 23.070 1.00 79.56 182 ARG A O 1
ATOM 1451 N N . PRO A 1 183 ? 2.185 -12.403 21.259 1.00 82.19 183 PRO A N 1
ATOM 1452 C CA . PRO A 1 183 ? 2.910 -11.299 20.628 1.00 82.19 183 PRO A CA 1
ATOM 1453 C C . PRO A 1 183 ? 1.929 -10.215 20.157 1.00 82.19 183 PRO A C 1
ATOM 1455 O O . PRO A 1 183 ? 0.847 -10.549 19.672 1.00 82.19 183 PRO A O 1
ATOM 1458 N N . ILE A 1 184 ? 2.302 -8.937 20.265 1.00 85.88 184 ILE A N 1
ATOM 1459 C CA . ILE A 1 184 ? 1.459 -7.792 19.870 1.00 85.88 184 ILE A CA 1
ATOM 1460 C C . ILE A 1 184 ? 2.182 -6.851 18.895 1.00 85.88 184 ILE A C 1
ATOM 1462 O O . ILE A 1 184 ? 3.406 -6.742 18.913 1.00 85.88 184 ILE A O 1
ATOM 1466 N N . GLU A 1 185 ? 1.428 -6.146 18.040 1.00 85.56 185 GLU A N 1
ATOM 1467 C CA . GLU A 1 185 ? 1.992 -5.159 17.095 1.00 85.56 185 GLU A CA 1
ATOM 1468 C C . GLU A 1 185 ? 2.467 -3.890 17.830 1.00 85.56 185 GLU A C 1
ATOM 1470 O O . GLU A 1 185 ? 3.317 -3.146 17.335 1.00 85.56 185 GLU A O 1
ATOM 1475 N N . GLY A 1 186 ? 1.909 -3.646 19.019 1.00 92.62 186 GLY A N 1
ATOM 1476 C CA . GLY A 1 186 ? 2.219 -2.515 19.878 1.00 92.62 186 GLY A CA 1
ATOM 1477 C C . GLY A 1 186 ? 0.979 -1.966 20.578 1.00 92.62 186 GLY A C 1
ATOM 1478 O O . GLY A 1 186 ? 0.012 -2.687 20.826 1.00 92.62 186 GLY A O 1
ATOM 1479 N N . PHE A 1 187 ? 1.008 -0.668 20.862 1.00 96.44 187 PHE A N 1
ATOM 1480 C CA . PHE A 1 187 ? -0.052 0.064 21.549 1.00 96.44 187 PHE A CA 1
ATOM 1481 C C . PHE A 1 187 ? -0.471 1.317 20.767 1.00 96.44 187 PHE A C 1
ATOM 1483 O O . PHE A 1 187 ? 0.332 1.916 20.042 1.00 96.44 187 PHE A O 1
ATOM 1490 N N . VAL A 1 188 ? -1.718 1.750 20.949 1.00 97.50 188 VAL A N 1
ATOM 1491 C CA . VAL A 1 188 ? -2.154 3.121 20.657 1.00 97.50 188 VAL A CA 1
ATOM 1492 C C . VAL A 1 188 ? -2.301 3.836 21.993 1.00 97.50 188 VAL A C 1
ATOM 1494 O O . VAL A 1 188 ? -2.996 3.363 22.884 1.00 97.50 188 VAL A O 1
ATOM 1497 N N . VAL A 1 189 ? -1.624 4.968 22.150 1.00 98.12 189 VAL A N 1
ATOM 1498 C CA . VAL A 1 189 ? -1.753 5.812 23.338 1.00 98.12 189 VAL A CA 1
ATOM 1499 C C . VAL A 1 189 ? -2.730 6.931 23.016 1.00 98.12 189 VAL A C 1
ATOM 1501 O O . VAL A 1 189 ? -2.559 7.632 22.016 1.00 98.12 189 VAL A O 1
ATOM 1504 N N . ARG A 1 190 ? -3.758 7.079 23.850 1.00 98.00 190 ARG A N 1
ATOM 1505 C CA . ARG A 1 190 ? -4.783 8.122 23.766 1.00 98.00 190 ARG A CA 1
ATOM 1506 C C . ARG A 1 190 ? -4.572 9.077 24.937 1.00 98.00 190 ARG A C 1
ATOM 1508 O O . ARG A 1 190 ? -4.587 8.646 26.086 1.00 98.00 190 ARG A O 1
ATOM 1515 N N . CYS A 1 191 ? -4.370 10.356 24.659 1.00 97.44 191 CYS A N 1
ATOM 1516 C CA . CYS A 1 191 ? -4.294 11.405 25.672 1.00 97.44 191 CYS A CA 1
ATOM 1517 C C . CYS A 1 191 ? -4.946 12.691 25.142 1.00 97.44 191 CYS A C 1
ATOM 1519 O O . CYS A 1 191 ? -5.596 12.691 24.090 1.00 97.44 191 CYS A O 1
ATOM 1521 N N . HIS A 1 192 ? -4.781 13.796 25.865 1.00 96.69 192 HIS A N 1
ATOM 1522 C CA . HIS A 1 192 ? -5.227 15.112 25.419 1.00 96.69 192 HIS A CA 1
ATOM 1523 C C . HIS A 1 192 ? -4.031 16.033 25.217 1.00 96.69 192 HIS A C 1
ATOM 1525 O O . HIS A 1 192 ? -3.036 15.946 25.931 1.00 96.69 192 HIS A O 1
ATOM 1531 N N . ARG A 1 193 ? -4.134 16.981 24.290 1.00 95.56 193 ARG A N 1
ATOM 1532 C CA . ARG A 1 193 ? -3.221 18.128 24.244 1.00 95.56 193 ARG A CA 1
ATOM 1533 C C . ARG A 1 193 ? -3.406 19.012 25.471 1.00 95.56 193 ARG A C 1
ATOM 1535 O O . ARG A 1 193 ? -4.467 19.012 26.100 1.00 95.56 193 ARG A O 1
ATOM 1542 N N . THR A 1 194 ? -2.422 19.855 25.763 1.00 93.62 194 THR A N 1
ATOM 1543 C CA . THR A 1 194 ? -2.580 20.959 26.726 1.00 93.62 194 THR A CA 1
ATOM 1544 C C . THR A 1 194 ? -3.815 21.814 26.400 1.00 93.62 194 THR A C 1
ATOM 1546 O O . THR A 1 194 ? -4.606 22.079 27.310 1.00 93.62 194 THR A O 1
ATOM 1549 N N . SER A 1 195 ? -4.075 22.082 25.110 1.00 92.06 195 SER A N 1
ATOM 1550 C CA . SER A 1 195 ? -5.289 22.730 24.565 1.00 92.06 195 SER A CA 1
ATOM 1551 C C . SER A 1 195 ? -6.621 22.029 24.889 1.00 92.06 195 SER A C 1
ATOM 1553 O O . SER A 1 195 ? -7.672 22.652 24.784 1.00 92.06 195 SER A O 1
ATOM 1555 N N . GLY A 1 196 ? -6.601 20.755 25.300 1.00 91.81 196 GLY A N 1
ATOM 1556 C CA . GLY A 1 196 ? -7.791 19.940 25.579 1.00 91.81 196 GLY A CA 1
ATOM 1557 C C . GLY A 1 196 ? -8.285 19.095 24.401 1.00 91.81 196 GLY A C 1
ATOM 1558 O O . GLY A 1 196 ? -9.167 18.266 24.589 1.00 91.81 196 GLY A O 1
ATOM 1559 N N . GLU A 1 197 ? -7.705 19.250 23.211 1.00 93.12 197 GLU A N 1
ATOM 1560 C CA . GLU A 1 197 ? -8.022 18.422 22.040 1.00 93.12 197 GLU A CA 1
ATOM 1561 C C . GLU A 1 197 ? -7.572 16.965 22.248 1.00 93.12 197 GLU A C 1
ATOM 1563 O O . GLU A 1 197 ? -6.498 16.722 22.804 1.00 93.12 197 GLU A O 1
ATOM 1568 N N . CYS A 1 198 ? -8.343 15.989 21.759 1.00 95.12 198 CYS A N 1
ATOM 1569 C CA . CYS A 1 198 ? -7.921 14.585 21.735 1.00 95.12 198 CYS A CA 1
ATOM 1570 C C . CYS A 1 198 ? -6.659 14.405 20.875 1.00 95.12 198 CYS A C 1
ATOM 1572 O O . CYS A 1 198 ? -6.595 14.895 19.747 1.00 95.12 198 CYS A O 1
ATOM 1574 N N . PHE A 1 199 ? -5.665 13.668 21.374 1.00 96.50 199 PHE A N 1
ATOM 1575 C CA . PHE A 1 199 ? -4.428 13.392 20.644 1.00 96.50 199 PHE A CA 1
ATOM 1576 C C . PHE A 1 199 ? -3.962 11.959 20.863 1.00 96.50 199 PHE A C 1
ATOM 1578 O O . PHE A 1 199 ? -3.756 11.518 21.992 1.00 96.50 199 PHE A O 1
ATOM 1585 N N . PHE A 1 200 ? -3.821 11.217 19.766 1.00 97.94 200 PHE A N 1
ATOM 1586 C CA . PHE A 1 200 ? -3.380 9.826 19.791 1.00 97.94 200 PHE A CA 1
ATOM 1587 C C . PHE A 1 200 ? -2.014 9.691 19.111 1.00 97.94 200 PHE A C 1
ATOM 1589 O O . PHE A 1 200 ? -1.712 10.398 18.145 1.00 97.94 200 PHE A O 1
ATOM 1596 N N . PHE A 1 201 ? -1.223 8.718 19.552 1.00 97.19 201 PHE A N 1
ATOM 1597 C CA . PHE A 1 201 ? 0.002 8.284 18.879 1.00 97.19 201 PHE A CA 1
ATOM 1598 C C . PHE A 1 201 ? 0.174 6.765 18.993 1.00 97.19 201 PHE A C 1
ATOM 1600 O O . PHE A 1 201 ? -0.353 6.133 19.906 1.00 97.19 201 PHE A O 1
ATOM 1607 N N . LYS A 1 202 ? 0.882 6.150 18.040 1.00 94.81 202 LYS A N 1
ATOM 1608 C CA . LYS A 1 202 ? 1.076 4.688 17.983 1.00 94.81 202 LYS A CA 1
ATOM 1609 C C . LYS A 1 202 ? 2.509 4.308 18.382 1.00 94.81 202 LYS A C 1
ATOM 1611 O O . LYS A 1 202 ? 3.476 4.825 17.824 1.00 94.81 202 LYS A O 1
ATOM 1616 N N . ILE A 1 203 ? 2.658 3.394 19.337 1.00 93.88 203 ILE A N 1
ATOM 1617 C CA . ILE A 1 203 ? 3.944 2.798 19.718 1.00 93.88 203 ILE A CA 1
ATOM 1618 C C . ILE A 1 203 ? 3.972 1.403 19.108 1.00 93.88 203 ILE A C 1
ATOM 1620 O O . ILE A 1 203 ? 3.345 0.491 19.637 1.00 93.88 203 ILE A O 1
ATOM 1624 N N . LYS A 1 204 ? 4.667 1.241 17.980 1.00 89.56 204 LYS A N 1
ATOM 1625 C CA . LYS A 1 204 ? 4.816 -0.062 17.318 1.00 89.56 204 LYS A CA 1
ATOM 1626 C C . LYS A 1 204 ? 6.038 -0.829 17.817 1.00 89.56 204 LYS A C 1
ATOM 1628 O O . LYS A 1 204 ? 6.983 -0.242 18.356 1.00 89.56 204 LYS A O 1
ATOM 1633 N N . TYR A 1 205 ? 6.017 -2.137 17.589 1.00 86.94 205 TYR A N 1
ATOM 1634 C CA . TYR A 1 205 ? 7.136 -3.038 17.821 1.00 86.94 205 TYR A CA 1
ATOM 1635 C C . TYR A 1 205 ? 7.594 -3.697 16.520 1.00 86.94 205 TYR A C 1
ATOM 1637 O O . TYR A 1 205 ? 6.802 -4.299 15.799 1.00 86.94 205 TYR A O 1
ATOM 1645 N N . ASP A 1 206 ? 8.893 -3.587 16.240 1.00 76.12 206 ASP A N 1
ATOM 1646 C CA . ASP A 1 206 ? 9.501 -4.155 15.036 1.00 76.12 206 ASP A CA 1
ATOM 1647 C C . ASP A 1 206 ? 9.578 -5.684 15.101 1.00 76.12 206 ASP A C 1
ATOM 1649 O O . ASP A 1 206 ? 9.231 -6.351 14.136 1.00 76.12 206 ASP A O 1
ATOM 1653 N N . GLU A 1 207 ? 9.989 -6.267 16.228 1.00 74.44 207 GLU A N 1
ATOM 1654 C CA . GLU A 1 207 ? 10.210 -7.714 16.344 1.00 74.44 207 GLU A CA 1
ATOM 1655 C C . GLU A 1 207 ? 9.239 -8.363 17.345 1.00 74.44 207 GLU A C 1
ATOM 1657 O O . GLU A 1 207 ? 8.932 -7.744 18.367 1.00 74.44 207 GLU A O 1
ATOM 1662 N N . PRO A 1 208 ? 8.756 -9.600 17.097 1.00 73.75 208 PRO A N 1
ATOM 1663 C CA . PRO A 1 208 ? 9.040 -10.466 15.940 1.00 73.75 208 PRO A CA 1
ATOM 1664 C C . PRO A 1 208 ? 8.211 -10.138 14.677 1.00 73.75 208 PRO A C 1
ATOM 1666 O O . PRO A 1 208 ? 8.245 -10.889 13.704 1.00 73.75 208 PRO A O 1
ATOM 1669 N N . TYR A 1 209 ? 7.446 -9.041 14.676 1.00 77.88 209 TYR A N 1
ATOM 1670 C CA . TYR A 1 209 ? 6.494 -8.683 13.617 1.00 77.88 209 TYR A CA 1
ATOM 1671 C C . TYR A 1 209 ? 7.127 -8.573 12.213 1.00 77.88 209 TYR A C 1
ATOM 1673 O O . TYR A 1 209 ? 6.609 -9.146 11.252 1.00 77.88 209 TYR A O 1
ATOM 1681 N N . LEU A 1 210 ? 8.265 -7.885 12.073 1.00 75.62 210 LEU A N 1
ATOM 1682 C CA . LEU A 1 210 ? 8.987 -7.725 10.808 1.00 75.62 210 LEU A CA 1
ATOM 1683 C C . LEU A 1 210 ? 9.629 -9.035 10.340 1.00 75.62 210 LEU A C 1
ATOM 1685 O O . LEU A 1 210 ? 9.660 -9.284 9.134 1.00 75.62 210 LEU A O 1
ATOM 1689 N N . MET A 1 211 ? 10.092 -9.881 11.261 1.00 84.38 211 MET A N 1
ATOM 1690 C CA . MET A 1 211 ? 10.560 -11.234 10.951 1.00 84.38 211 MET A CA 1
ATOM 1691 C C . MET A 1 211 ? 9.421 -12.128 10.428 1.00 84.38 211 MET A C 1
ATOM 1693 O O . MET A 1 211 ? 9.582 -12.775 9.396 1.00 84.38 211 MET A O 1
ATOM 1697 N N . TYR A 1 212 ? 8.242 -12.120 11.057 1.00 85.81 212 TYR A N 1
ATOM 1698 C CA . TYR A 1 212 ? 7.079 -12.870 10.557 1.00 85.81 212 TYR A CA 1
ATOM 1699 C C . TYR A 1 212 ? 6.540 -12.308 9.231 1.00 85.81 212 TYR A C 1
ATOM 1701 O O . TYR A 1 212 ? 6.148 -13.078 8.351 1.00 85.81 212 TYR A O 1
ATOM 1709 N N . ARG A 1 213 ? 6.593 -10.983 9.026 1.00 82.75 213 ARG A N 1
ATOM 1710 C CA . ARG A 1 213 ? 6.311 -10.362 7.721 1.00 82.75 213 ARG A CA 1
ATOM 1711 C C . ARG A 1 213 ? 7.301 -10.826 6.6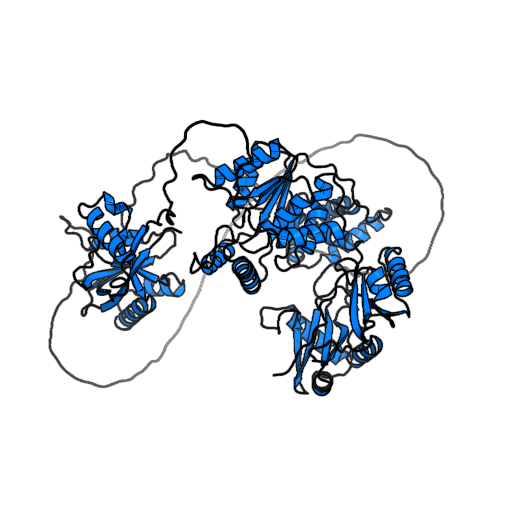57 1.00 82.75 213 ARG A C 1
ATOM 1713 O O . ARG A 1 213 ? 6.881 -11.158 5.555 1.00 82.75 213 ARG A O 1
ATOM 1720 N N . GLU A 1 214 ? 8.590 -10.896 6.980 1.00 83.00 214 GLU A N 1
ATOM 1721 C CA . GLU A 1 214 ? 9.596 -11.457 6.077 1.00 83.00 214 GLU A CA 1
ATOM 1722 C C . GLU A 1 214 ? 9.283 -12.910 5.710 1.00 83.00 214 GLU A C 1
ATOM 1724 O O . GLU A 1 214 ? 9.266 -13.234 4.526 1.00 83.00 214 GLU A O 1
ATOM 1729 N N . TRP A 1 215 ? 8.976 -13.771 6.682 1.00 89.56 215 TRP A N 1
ATOM 1730 C CA . TRP A 1 215 ? 8.628 -15.170 6.411 1.00 89.56 215 TRP A CA 1
ATOM 1731 C C . TRP A 1 215 ? 7.441 -15.286 5.446 1.00 89.56 215 TRP A C 1
ATOM 1733 O O . TRP A 1 215 ? 7.508 -16.074 4.503 1.00 89.56 215 TRP A O 1
ATOM 1743 N N . ARG A 1 216 ? 6.405 -14.451 5.619 1.00 88.12 216 ARG A N 1
ATOM 1744 C CA . ARG A 1 216 ? 5.248 -14.393 4.714 1.00 88.12 216 ARG A CA 1
ATOM 1745 C C . ARG A 1 216 ? 5.643 -14.045 3.279 1.00 88.12 216 ARG A C 1
ATOM 1747 O O . ARG A 1 216 ? 5.276 -14.762 2.348 1.00 88.12 216 ARG A O 1
ATOM 1754 N N . GLU A 1 217 ? 6.399 -12.965 3.082 1.00 81.50 217 GLU A N 1
ATOM 1755 C CA . GLU A 1 217 ? 6.779 -12.535 1.729 1.00 81.50 217 GLU A CA 1
ATOM 1756 C C . GLU A 1 217 ? 7.779 -13.498 1.070 1.00 81.50 217 GLU A C 1
ATOM 1758 O O . GLU A 1 217 ? 7.656 -13.828 -0.110 1.00 81.50 217 GLU A O 1
ATOM 1763 N N . LEU A 1 218 ? 8.748 -14.017 1.826 1.00 84.25 218 LEU A N 1
ATOM 1764 C CA . LEU A 1 218 ? 9.752 -14.930 1.286 1.00 84.25 218 LEU A CA 1
ATOM 1765 C C . LEU A 1 218 ? 9.188 -16.330 0.997 1.00 84.25 218 LEU A C 1
ATOM 1767 O O . LEU A 1 218 ? 9.651 -16.971 0.054 1.00 84.25 218 LEU A O 1
ATOM 1771 N N . THR A 1 219 ? 8.153 -16.791 1.710 1.00 89.50 219 THR A N 1
ATOM 1772 C CA . THR A 1 219 ? 7.420 -18.010 1.325 1.00 89.50 219 THR A CA 1
ATOM 1773 C C . THR A 1 219 ? 6.662 -17.827 0.010 1.00 89.50 219 THR A C 1
ATOM 1775 O O . THR A 1 219 ? 6.699 -18.737 -0.816 1.00 89.50 219 THR A O 1
ATOM 1778 N N . ARG A 1 220 ? 6.080 -16.650 -0.275 1.00 83.12 220 ARG A N 1
ATOM 1779 C CA . ARG A 1 220 ? 5.514 -16.355 -1.610 1.00 83.12 220 ARG A CA 1
ATOM 1780 C C . ARG A 1 220 ? 6.583 -16.441 -2.711 1.00 83.12 220 ARG A C 1
ATOM 1782 O O . ARG A 1 220 ? 6.337 -17.036 -3.757 1.00 83.12 220 ARG A O 1
ATOM 1789 N N . ILE A 1 221 ? 7.795 -15.932 -2.464 1.00 74.75 221 ILE A N 1
ATOM 1790 C CA . ILE A 1 221 ? 8.934 -16.064 -3.397 1.00 74.75 221 ILE A CA 1
ATOM 1791 C C . ILE A 1 221 ? 9.349 -17.535 -3.585 1.00 74.75 221 ILE A C 1
ATOM 1793 O O . ILE A 1 221 ? 9.643 -17.956 -4.706 1.00 74.75 221 ILE A O 1
ATOM 1797 N N . LEU A 1 222 ? 9.340 -18.325 -2.509 1.00 83.31 222 LEU A N 1
ATOM 1798 C CA . LEU A 1 222 ? 9.705 -19.743 -2.525 1.00 83.31 222 LEU A CA 1
ATOM 1799 C C . LEU A 1 222 ? 8.669 -20.605 -3.267 1.00 83.31 222 LEU A C 1
ATOM 1801 O O . LEU A 1 222 ? 9.051 -21.507 -4.011 1.00 83.31 222 LEU A O 1
ATOM 1805 N N . ILE A 1 223 ? 7.379 -20.279 -3.133 1.00 85.75 223 ILE A N 1
ATOM 1806 C CA . ILE A 1 223 ? 6.270 -20.849 -3.916 1.00 85.75 223 ILE A CA 1
ATOM 1807 C C . ILE A 1 223 ? 6.452 -20.577 -5.417 1.00 85.75 223 ILE A C 1
ATOM 1809 O O . ILE A 1 223 ? 6.240 -21.470 -6.233 1.00 85.75 223 ILE A O 1
ATOM 1813 N N . CYS A 1 224 ? 6.933 -19.388 -5.791 1.00 73.25 224 CYS A N 1
ATOM 1814 C CA . CYS A 1 224 ? 7.306 -19.057 -7.172 1.00 73.25 224 CYS A CA 1
ATOM 1815 C C . CYS A 1 224 ? 8.603 -19.747 -7.659 1.00 73.25 224 CYS A C 1
ATOM 1817 O O . CYS A 1 224 ? 9.118 -19.405 -8.722 1.00 73.25 224 CYS A O 1
ATOM 1819 N N . GLY A 1 225 ? 9.157 -20.700 -6.900 1.00 69.00 225 GLY A N 1
ATOM 1820 C CA . GLY A 1 225 ? 10.317 -21.503 -7.295 1.00 69.00 225 GLY A CA 1
ATOM 1821 C C . GLY A 1 225 ? 11.671 -20.795 -7.186 1.00 69.00 225 GLY A C 1
ATOM 1822 O O . GLY A 1 225 ? 12.657 -21.309 -7.713 1.00 69.00 225 GLY A O 1
ATOM 1823 N N . LYS A 1 226 ? 11.749 -19.636 -6.517 1.00 59.44 226 LYS A N 1
ATOM 1824 C CA . LYS A 1 226 ? 13.003 -18.888 -6.318 1.00 59.44 226 LYS A CA 1
ATOM 1825 C C . LYS A 1 226 ? 13.660 -19.163 -4.964 1.00 59.44 226 LYS A C 1
ATOM 1827 O O . LYS A 1 226 ? 13.020 -19.586 -4.001 1.00 59.44 226 LYS A O 1
ATOM 1832 N N . GLU A 1 227 ? 14.958 -18.868 -4.890 1.00 67.69 227 GLU A N 1
ATOM 1833 C CA . GLU A 1 227 ? 15.696 -18.745 -3.630 1.00 67.69 227 GLU A CA 1
ATOM 1834 C C . GLU A 1 227 ? 15.450 -17.354 -3.018 1.00 67.69 227 GLU A C 1
ATOM 1836 O O . GLU A 1 227 ? 15.826 -16.358 -3.641 1.00 67.69 227 GLU A O 1
ATOM 1841 N N . PRO A 1 228 ? 14.815 -17.240 -1.836 1.00 70.31 228 PRO A N 1
ATOM 1842 C CA . PRO A 1 228 ? 14.546 -15.946 -1.214 1.00 70.31 228 PRO A CA 1
ATOM 1843 C C . PRO A 1 228 ? 15.727 -15.452 -0.366 1.00 70.31 228 PRO A C 1
ATOM 1845 O O . PRO A 1 228 ? 16.436 -16.238 0.263 1.00 70.31 228 PRO A O 1
ATOM 1848 N N . PHE A 1 229 ? 15.903 -14.132 -0.287 1.00 66.56 229 PHE A N 1
ATOM 1849 C CA . PHE A 1 229 ? 16.965 -13.499 0.497 1.00 66.56 229 PHE A CA 1
ATOM 1850 C C . PHE A 1 229 ? 16.525 -13.240 1.947 1.00 66.56 229 PHE A C 1
ATOM 1852 O O . PHE A 1 229 ? 15.688 -12.377 2.207 1.00 66.56 229 PHE A O 1
ATOM 1859 N N . ALA A 1 230 ? 17.095 -13.994 2.887 1.00 72.38 230 ALA A N 1
ATOM 1860 C CA . ALA A 1 230 ? 16.858 -13.860 4.324 1.00 72.38 230 ALA A CA 1
ATOM 1861 C C . ALA A 1 230 ? 17.578 -12.639 4.921 1.00 72.38 230 ALA A C 1
ATOM 1863 O O . ALA A 1 230 ? 18.767 -12.458 4.668 1.00 72.38 230 ALA A O 1
ATOM 1864 N N . ARG A 1 231 ? 16.908 -11.860 5.785 1.00 68.94 231 ARG A N 1
ATOM 1865 C CA . ARG A 1 231 ? 17.552 -10.822 6.619 1.00 68.94 231 ARG A CA 1
ATOM 1866 C C . ARG A 1 231 ? 17.638 -11.206 8.098 1.00 68.94 231 ARG A C 1
ATOM 1868 O O . ARG A 1 231 ? 18.440 -10.600 8.797 1.00 68.94 231 ARG A O 1
ATOM 1875 N N . TYR A 1 232 ? 16.884 -12.200 8.579 1.00 75.50 232 TYR A N 1
ATOM 1876 C CA . TYR A 1 232 ? 16.981 -12.710 9.962 1.00 75.50 232 TYR A CA 1
ATOM 1877 C C . TYR A 1 232 ? 17.623 -14.100 10.044 1.00 75.50 232 TYR A C 1
ATOM 1879 O O . TYR A 1 232 ? 17.433 -14.936 9.160 1.00 75.50 232 TYR A O 1
ATOM 1887 N N . GLU A 1 233 ? 18.316 -14.382 11.153 1.00 78.00 233 GLU A N 1
ATOM 1888 C CA . GLU A 1 233 ? 18.954 -15.684 11.421 1.00 78.00 233 GLU A CA 1
ATOM 1889 C C . GLU A 1 233 ? 17.945 -16.850 11.374 1.00 78.00 233 GLU A C 1
ATOM 1891 O O . GLU A 1 233 ? 18.255 -17.907 10.827 1.00 78.00 233 GLU A O 1
ATOM 1896 N N . TRP A 1 234 ? 16.714 -16.646 11.866 1.00 84.56 234 TRP A N 1
ATOM 1897 C CA . TRP A 1 234 ? 15.609 -17.618 11.780 1.00 84.56 234 TRP A CA 1
ATOM 1898 C C . TRP A 1 234 ? 15.139 -17.909 10.352 1.00 84.56 234 TRP A C 1
ATOM 1900 O O . TRP A 1 234 ? 14.657 -19.007 10.069 1.00 84.56 234 TRP A O 1
ATOM 1910 N N . THR A 1 235 ? 15.216 -16.927 9.455 1.00 85.69 235 THR A N 1
ATOM 1911 C CA . THR A 1 235 ? 14.610 -17.036 8.126 1.00 85.69 235 THR A CA 1
ATOM 1912 C C . THR A 1 235 ? 15.298 -18.129 7.299 1.00 85.69 235 THR A C 1
ATOM 1914 O O . THR A 1 235 ? 14.641 -18.838 6.541 1.00 85.69 235 THR A O 1
ATOM 1917 N N . VAL A 1 236 ? 16.604 -18.348 7.486 1.00 81.81 236 VAL A N 1
ATOM 1918 C CA . VAL A 1 236 ? 17.364 -19.395 6.780 1.00 81.81 236 VAL A CA 1
ATOM 1919 C C . VAL A 1 236 ? 16.851 -20.818 7.095 1.00 81.81 236 VAL A C 1
ATOM 1921 O O . VAL A 1 236 ? 16.502 -21.539 6.153 1.00 81.81 236 VAL A O 1
ATOM 1924 N N . PRO A 1 237 ? 16.749 -21.271 8.366 1.00 88.19 237 PRO A N 1
ATOM 1925 C CA . PRO A 1 237 ? 16.136 -22.559 8.675 1.00 88.19 237 PRO A CA 1
ATOM 1926 C C . PRO A 1 237 ? 14.624 -22.595 8.399 1.00 88.19 237 PRO A C 1
ATOM 1928 O O . PRO A 1 237 ? 14.150 -23.648 7.971 1.00 88.19 237 PRO A O 1
ATOM 1931 N N . TYR A 1 238 ? 13.891 -21.481 8.556 1.00 92.50 238 TYR A N 1
ATOM 1932 C CA . TYR A 1 238 ? 12.470 -21.396 8.186 1.00 92.50 238 TYR A CA 1
ATOM 1933 C C . TYR A 1 238 ? 12.252 -21.734 6.707 1.00 92.50 238 TYR A C 1
ATOM 1935 O O . TYR A 1 238 ? 11.503 -22.657 6.395 1.00 92.50 238 TYR A O 1
ATOM 1943 N N . LEU A 1 239 ? 12.963 -21.073 5.788 1.00 90.06 239 LEU A N 1
ATOM 1944 C CA . LEU A 1 239 ? 12.830 -21.317 4.348 1.00 90.06 239 LEU A CA 1
ATOM 1945 C C . LEU A 1 239 ? 13.262 -22.737 3.958 1.00 90.06 239 LEU A C 1
ATOM 1947 O O . LEU A 1 239 ? 12.625 -23.366 3.111 1.00 90.06 239 LEU A O 1
ATOM 1951 N N . LYS A 1 240 ? 14.297 -23.282 4.610 1.00 89.00 240 LYS A N 1
ATOM 1952 C CA . LYS A 1 240 ? 14.729 -24.673 4.402 1.00 89.00 240 LYS A CA 1
ATOM 1953 C C . LYS A 1 240 ? 13.655 -25.687 4.811 1.00 89.00 240 LYS A C 1
ATOM 1955 O O . LYS A 1 240 ? 13.482 -26.685 4.113 1.00 89.00 240 LYS A O 1
ATOM 1960 N N . TRP A 1 241 ? 12.953 -25.449 5.919 1.00 95.06 241 TRP A N 1
ATOM 1961 C CA . TRP A 1 241 ? 11.848 -26.297 6.375 1.00 95.06 241 TRP A CA 1
ATOM 1962 C C . TRP A 1 241 ? 10.590 -26.100 5.519 1.00 95.06 241 TRP A C 1
ATOM 1964 O O . TRP A 1 241 ? 10.054 -27.075 5.002 1.00 95.06 241 TRP A O 1
ATOM 1974 N N . CYS A 1 242 ? 10.190 -24.853 5.260 1.00 94.44 242 CYS A N 1
ATOM 1975 C CA . CYS A 1 242 ? 9.045 -24.491 4.419 1.00 94.44 242 CYS A CA 1
ATOM 1976 C C . CYS A 1 242 ? 9.148 -25.125 3.019 1.00 94.44 242 CYS A C 1
ATOM 1978 O O . CYS A 1 242 ? 8.173 -25.666 2.503 1.00 94.44 242 CYS A O 1
ATOM 1980 N N . ARG A 1 243 ? 10.354 -25.181 2.435 1.00 91.88 243 ARG A N 1
ATOM 1981 C CA . ARG A 1 243 ? 10.622 -25.886 1.168 1.00 91.88 243 ARG A CA 1
ATOM 1982 C C . ARG A 1 243 ? 10.440 -27.402 1.230 1.00 91.88 243 ARG A C 1
ATOM 1984 O O . ARG A 1 243 ? 10.178 -28.011 0.195 1.00 91.88 243 ARG A O 1
ATOM 1991 N N . ALA A 1 244 ? 10.643 -28.026 2.387 1.00 93.19 244 ALA A N 1
ATOM 1992 C CA . ALA A 1 244 ? 10.339 -29.441 2.578 1.00 93.19 244 ALA A CA 1
ATOM 1993 C C . ALA A 1 244 ? 8.830 -29.650 2.770 1.00 93.19 244 ALA A C 1
ATOM 1995 O O . ALA A 1 244 ? 8.281 -30.600 2.219 1.00 93.19 244 ALA A O 1
ATOM 1996 N N . GLU A 1 245 ? 8.161 -28.735 3.474 1.00 94.56 245 GLU A N 1
ATOM 1997 C CA . GLU A 1 245 ? 6.733 -28.833 3.776 1.00 94.56 245 GLU A CA 1
ATOM 1998 C C . GLU A 1 245 ? 5.853 -28.585 2.548 1.00 94.56 245 GLU A C 1
ATOM 2000 O O . GLU A 1 245 ? 5.043 -29.441 2.214 1.00 94.56 245 GLU A O 1
ATOM 2005 N N . LEU A 1 246 ? 6.106 -27.531 1.765 1.00 93.12 246 LEU A N 1
ATOM 2006 C CA . LEU A 1 246 ? 5.415 -27.279 0.487 1.00 93.12 246 LEU A CA 1
ATOM 2007 C C . LEU A 1 246 ? 5.656 -28.372 -0.577 1.00 93.12 246 LEU A C 1
ATOM 2009 O O . LEU A 1 246 ? 4.942 -28.434 -1.573 1.00 93.12 246 LEU A O 1
ATOM 2013 N N . LYS A 1 247 ? 6.665 -29.237 -0.388 1.00 92.56 247 LYS A N 1
ATOM 2014 C CA . LYS A 1 247 ? 6.905 -30.428 -1.227 1.00 92.56 247 LYS A CA 1
ATOM 2015 C C . LYS A 1 247 ? 6.184 -31.684 -0.735 1.00 92.56 247 LYS A C 1
ATOM 2017 O O . LYS A 1 247 ? 6.038 -32.621 -1.512 1.00 92.56 247 LYS A O 1
ATOM 2022 N N . ARG A 1 248 ? 5.782 -31.721 0.538 1.00 94.50 248 ARG A N 1
ATOM 2023 C CA . ARG A 1 248 ? 4.921 -32.763 1.123 1.00 94.50 248 ARG A CA 1
ATOM 2024 C C . ARG A 1 248 ? 3.445 -32.432 0.916 1.00 94.50 248 ARG A C 1
ATOM 2026 O O . ARG A 1 248 ? 2.666 -33.333 0.641 1.00 94.50 248 ARG A O 1
ATOM 2033 N N . HIS A 1 249 ? 3.128 -31.143 1.023 1.00 92.00 249 HIS A N 1
ATOM 2034 C CA . HIS A 1 249 ? 1.790 -30.570 1.050 1.00 92.00 249 HIS A CA 1
ATOM 2035 C C . HIS A 1 249 ? 1.632 -29.493 -0.042 1.00 92.00 249 HIS A C 1
ATOM 2037 O O . HIS A 1 249 ? 1.566 -28.297 0.268 1.00 92.00 249 HIS A O 1
ATOM 2043 N N . PRO A 1 250 ? 1.640 -29.872 -1.338 1.00 91.69 250 PRO A N 1
ATOM 2044 C CA . PRO A 1 250 ? 1.446 -28.933 -2.446 1.00 91.69 250 PRO A CA 1
ATOM 2045 C C . PRO A 1 250 ? 0.079 -28.225 -2.412 1.00 91.69 250 PRO A C 1
ATOM 2047 O O . PRO A 1 250 ? -0.053 -27.137 -2.970 1.00 91.69 250 PRO A O 1
ATOM 2050 N N . GLU A 1 251 ? -0.920 -28.791 -1.731 1.00 89.69 251 GLU A N 1
ATOM 2051 C CA . GLU A 1 251 ? -2.239 -28.199 -1.483 1.00 89.69 251 GLU A CA 1
ATOM 2052 C C . GLU A 1 251 ? -2.180 -26.841 -0.759 1.00 89.69 251 GLU A C 1
ATOM 2054 O O . GLU A 1 251 ? -3.017 -25.977 -1.016 1.00 89.69 251 GLU A O 1
ATOM 2059 N N . LEU A 1 252 ? -1.140 -26.596 0.047 1.00 88.81 252 LEU A N 1
ATOM 2060 C CA . LEU A 1 252 ? -0.939 -25.322 0.746 1.00 88.81 252 LEU A CA 1
ATOM 2061 C C . LEU A 1 252 ? -0.605 -24.163 -0.209 1.00 88.81 252 LEU A C 1
ATOM 2063 O O . LEU A 1 252 ? -0.774 -22.999 0.147 1.00 88.81 252 LEU A O 1
ATOM 2067 N N . ILE A 1 253 ? -0.122 -24.442 -1.426 1.00 87.81 253 ILE A N 1
ATOM 2068 C CA . ILE A 1 253 ? 0.306 -23.417 -2.393 1.00 87.81 253 ILE A CA 1
ATOM 2069 C C . ILE A 1 253 ? -0.848 -22.476 -2.805 1.00 87.81 253 ILE A C 1
ATOM 2071 O O . ILE A 1 253 ? -0.701 -21.261 -2.625 1.00 87.81 253 ILE A O 1
ATOM 2075 N N . PRO A 1 254 ? -1.991 -22.966 -3.333 1.00 85.25 254 PRO A N 1
ATOM 2076 C CA . PRO A 1 254 ? -3.130 -22.113 -3.679 1.00 85.25 254 PRO A CA 1
ATOM 2077 C C . PRO A 1 254 ? -3.820 -21.478 -2.462 1.00 85.25 254 PRO A C 1
ATOM 2079 O O . PRO A 1 254 ? -4.534 -20.491 -2.621 1.00 85.25 254 PRO A O 1
ATOM 2082 N N . GLU A 1 255 ? -3.641 -22.004 -1.250 1.00 83.56 255 GLU A N 1
ATOM 2083 C CA . GLU A 1 255 ? -4.115 -21.374 -0.007 1.00 83.56 255 GLU A CA 1
ATOM 2084 C C . GLU A 1 255 ? -3.236 -20.172 0.367 1.00 83.56 255 GLU A C 1
ATOM 2086 O O . GLU A 1 255 ? -3.736 -19.056 0.514 1.00 83.56 255 GLU A O 1
ATOM 2091 N N . TYR A 1 256 ? -1.913 -20.345 0.368 1.00 85.81 256 TYR A N 1
ATOM 2092 C CA . TYR A 1 256 ? -0.953 -19.279 0.675 1.00 85.81 256 TYR A CA 1
ATOM 2093 C C . TYR A 1 256 ? -1.035 -18.100 -0.308 1.00 85.81 256 TYR A C 1
ATOM 2095 O O . TYR A 1 256 ? -0.851 -16.939 0.068 1.00 85.81 256 TYR A O 1
ATOM 2103 N N . GLN A 1 257 ? -1.351 -18.385 -1.576 1.00 78.25 257 GLN A N 1
ATOM 2104 C CA . GLN A 1 257 ? -1.614 -17.374 -2.607 1.00 78.25 257 GLN A CA 1
ATOM 2105 C C . GLN A 1 257 ? -2.912 -16.576 -2.371 1.00 78.25 257 GLN A C 1
ATOM 2107 O O . GLN A 1 257 ? -3.051 -15.486 -2.921 1.00 78.25 257 GLN A O 1
ATOM 2112 N N . ARG A 1 258 ? -3.832 -17.078 -1.536 1.00 74.81 258 ARG A N 1
ATOM 2113 C CA . ARG A 1 258 ? -5.096 -16.432 -1.131 1.00 74.81 258 ARG A CA 1
ATOM 2114 C C . ARG A 1 258 ? -5.065 -15.903 0.313 1.00 74.81 258 ARG A C 1
ATOM 2116 O O . ARG A 1 258 ? -6.117 -15.666 0.896 1.00 74.81 258 ARG A O 1
ATOM 2123 N N . ASN A 1 259 ? -3.874 -15.710 0.885 1.00 75.62 259 ASN A N 1
ATOM 2124 C CA . ASN A 1 259 ? -3.653 -15.296 2.280 1.00 75.62 259 ASN A CA 1
ATOM 2125 C C . ASN A 1 259 ? -4.228 -16.277 3.325 1.00 75.62 259 ASN A C 1
ATOM 2127 O O . ASN A 1 259 ? -4.731 -15.855 4.363 1.00 75.62 259 ASN A O 1
ATOM 2131 N N . GLN A 1 260 ? -4.144 -17.584 3.061 1.00 79.38 260 GLN A N 1
ATOM 2132 C CA . GLN A 1 260 ? -4.580 -18.653 3.967 1.00 79.38 260 GLN A CA 1
ATOM 2133 C C . GLN A 1 260 ? -3.391 -19.565 4.314 1.00 79.38 260 GLN A C 1
ATOM 2135 O O . GLN A 1 260 ? -2.526 -19.811 3.476 1.00 79.38 260 GLN A O 1
ATOM 2140 N N . GLY A 1 261 ? -3.309 -20.048 5.554 1.00 84.94 261 GLY A N 1
ATOM 2141 C CA . GLY A 1 261 ? -2.236 -20.937 6.014 1.00 84.94 261 GLY A CA 1
ATOM 2142 C C . GLY A 1 261 ? -0.879 -20.258 6.267 1.00 84.94 261 GLY A C 1
ATOM 2143 O O . GLY A 1 261 ? 0.113 -20.945 6.515 1.00 84.94 261 GLY A O 1
ATOM 2144 N N . ILE A 1 262 ? -0.809 -18.923 6.263 1.00 87.94 262 ILE A N 1
ATOM 2145 C CA . ILE A 1 262 ? 0.395 -18.140 6.596 1.00 87.94 262 ILE A CA 1
ATOM 2146 C C . ILE A 1 262 ? 0.804 -18.401 8.049 1.00 87.94 262 ILE A C 1
ATOM 2148 O O . ILE A 1 262 ? 1.959 -18.724 8.343 1.00 87.94 262 ILE A O 1
ATOM 2152 N N . ILE A 1 263 ? -0.166 -18.287 8.952 1.00 85.25 263 ILE A N 1
ATOM 2153 C CA . ILE A 1 263 ? -0.025 -18.503 10.390 1.00 85.25 263 ILE A CA 1
ATOM 2154 C C . ILE A 1 263 ? 0.219 -19.986 10.679 1.00 85.25 263 ILE A C 1
ATOM 2156 O O . ILE A 1 263 ? 1.093 -20.313 11.481 1.00 85.25 263 ILE A O 1
ATOM 2160 N N . ALA A 1 264 ? -0.473 -20.886 9.974 1.00 87.44 264 ALA A N 1
ATOM 2161 C CA . ALA A 1 264 ? -0.259 -22.327 10.094 1.00 87.44 264 ALA A CA 1
ATOM 2162 C C . ALA A 1 264 ? 1.175 -22.728 9.695 1.00 87.44 264 ALA A C 1
ATOM 2164 O O . ALA A 1 264 ? 1.846 -23.434 10.445 1.00 87.44 264 ALA A O 1
ATOM 2165 N N . MET A 1 265 ? 1.693 -22.210 8.573 1.00 91.31 265 MET A N 1
ATOM 2166 C CA . MET A 1 265 ? 3.077 -22.430 8.132 1.00 91.31 265 MET A CA 1
ATOM 2167 C C . MET A 1 265 ? 4.095 -21.859 9.135 1.00 91.31 265 MET A C 1
ATOM 2169 O O . MET A 1 265 ? 5.073 -22.530 9.468 1.00 91.31 265 MET A O 1
ATOM 2173 N N . ARG A 1 266 ? 3.857 -20.649 9.666 1.00 90.88 266 ARG A N 1
ATOM 2174 C CA . ARG A 1 266 ? 4.677 -20.044 10.732 1.00 90.88 266 ARG A CA 1
ATOM 2175 C C . ARG A 1 266 ? 4.715 -20.949 11.967 1.00 90.88 266 ARG A C 1
ATOM 2177 O O . ARG A 1 266 ? 5.793 -21.298 12.440 1.00 90.88 266 ARG A O 1
ATOM 2184 N N . ASN A 1 267 ? 3.552 -21.354 12.472 1.00 88.56 267 ASN A N 1
ATOM 2185 C CA . ASN A 1 267 ? 3.423 -22.141 13.699 1.00 88.56 267 ASN A CA 1
ATOM 2186 C C . ASN A 1 267 ? 3.973 -23.560 13.548 1.00 88.56 267 ASN A C 1
ATOM 2188 O O . ASN A 1 267 ? 4.661 -24.032 14.451 1.00 88.56 267 ASN A O 1
ATOM 2192 N N . GLY A 1 268 ? 3.751 -24.204 12.399 1.00 91.25 268 GLY A N 1
ATOM 2193 C CA . GLY A 1 268 ? 4.354 -25.493 12.066 1.00 91.25 268 GLY A CA 1
ATOM 2194 C C . GLY A 1 268 ? 5.881 -25.440 12.126 1.00 91.25 268 GLY A C 1
ATOM 2195 O O . GLY A 1 268 ? 6.496 -26.335 12.706 1.00 91.25 268 GLY A O 1
ATOM 2196 N N . PHE A 1 269 ? 6.502 -24.349 11.653 1.00 93.25 269 PHE A N 1
ATOM 2197 C CA . PHE A 1 269 ? 7.943 -24.159 11.814 1.00 93.25 269 PHE A CA 1
ATOM 2198 C C . PHE A 1 269 ? 8.360 -23.996 13.280 1.00 93.25 269 PHE A C 1
ATOM 2200 O O . PHE A 1 269 ? 9.315 -24.642 13.708 1.00 93.25 269 PHE A O 1
ATOM 2207 N N . LEU A 1 270 ? 7.665 -23.152 14.055 1.00 89.31 270 LEU A N 1
ATOM 2208 C CA . LEU A 1 270 ? 7.982 -22.920 15.472 1.00 89.31 270 LEU A CA 1
ATOM 2209 C C . LEU A 1 270 ? 7.893 -24.224 16.286 1.00 89.31 270 LEU A C 1
ATOM 2211 O O . LEU A 1 270 ? 8.824 -24.572 17.017 1.00 89.31 270 LEU A O 1
ATOM 2215 N N . GLN A 1 271 ? 6.805 -24.979 16.107 1.00 90.00 271 GLN A N 1
ATOM 2216 C CA . GLN A 1 271 ? 6.583 -26.279 16.744 1.00 90.00 271 GLN A CA 1
ATOM 2217 C C . GLN A 1 271 ? 7.620 -27.312 16.289 1.00 90.00 271 GLN A C 1
ATOM 2219 O O . GLN A 1 271 ? 8.189 -28.023 17.122 1.00 90.00 271 GLN A O 1
ATOM 2224 N N . TRP A 1 272 ? 7.932 -27.368 14.989 1.00 92.81 272 TRP A N 1
ATOM 2225 C CA . TRP A 1 272 ? 8.986 -28.239 14.477 1.00 92.81 272 TRP A CA 1
ATOM 2226 C C . TRP A 1 272 ? 10.343 -27.891 15.093 1.00 92.81 272 TRP A C 1
ATOM 2228 O O . TRP A 1 272 ? 11.012 -28.783 15.609 1.00 92.81 272 TRP A O 1
ATOM 2238 N N . TRP A 1 273 ? 10.740 -26.618 15.116 1.00 90.06 273 TRP A N 1
ATOM 2239 C CA . TRP A 1 273 ? 12.019 -26.174 15.676 1.00 90.06 273 TRP A CA 1
ATOM 2240 C C . TRP A 1 273 ? 12.159 -26.552 17.157 1.00 90.06 273 TRP A C 1
ATOM 2242 O O . TRP A 1 273 ? 13.171 -27.144 17.544 1.00 90.06 273 TRP A O 1
ATOM 2252 N N . ALA A 1 274 ? 11.110 -26.320 17.954 1.00 86.88 274 ALA A N 1
ATOM 2253 C CA . ALA A 1 274 ? 11.042 -26.748 19.350 1.00 86.88 274 ALA A CA 1
ATOM 2254 C C . ALA A 1 274 ? 11.134 -28.281 19.499 1.00 86.88 274 ALA A C 1
ATOM 2256 O O . ALA A 1 274 ? 11.882 -28.773 20.344 1.00 86.88 274 ALA A O 1
ATOM 2257 N N . SER A 1 275 ? 10.466 -29.054 18.629 1.00 88.88 275 SER A N 1
ATOM 2258 C CA . SER A 1 275 ? 10.538 -30.529 18.629 1.00 88.88 275 SER A CA 1
ATOM 2259 C C . SER A 1 275 ? 11.950 -31.074 18.374 1.00 88.88 275 SER A C 1
ATOM 2261 O O . SER A 1 275 ? 12.277 -32.178 18.802 1.00 88.88 275 SER A O 1
ATOM 2263 N N . GLN A 1 276 ? 12.809 -30.300 17.697 1.00 87.81 276 GLN A N 1
ATOM 2264 C CA . GLN A 1 276 ? 14.212 -30.654 17.464 1.00 87.81 276 GLN A CA 1
ATOM 2265 C C . GLN A 1 276 ? 15.119 -30.366 18.678 1.00 87.81 276 GLN A C 1
ATOM 2267 O O . GLN A 1 276 ? 16.334 -30.529 18.566 1.00 87.81 276 GLN A O 1
ATOM 2272 N N . GLY A 1 277 ? 14.571 -29.899 19.809 1.00 80.31 277 GLY A N 1
ATOM 2273 C CA . GLY A 1 277 ? 15.346 -29.529 21.000 1.00 80.31 277 GLY A CA 1
ATOM 2274 C C . GLY A 1 277 ? 16.286 -28.341 20.771 1.00 80.31 277 GLY A C 1
ATOM 2275 O O . GLY A 1 277 ? 17.299 -28.210 21.456 1.00 80.31 277 GLY A O 1
ATOM 2276 N N . ARG A 1 278 ? 16.000 -27.505 19.764 1.00 77.88 278 ARG A N 1
ATOM 2277 C CA . ARG A 1 278 ? 16.833 -26.357 19.394 1.00 77.88 278 ARG A CA 1
ATOM 2278 C C . ARG A 1 278 ? 16.447 -25.142 20.243 1.00 77.88 278 ARG A C 1
ATOM 2280 O O . ARG A 1 278 ? 15.256 -24.931 20.463 1.00 77.88 278 ARG A O 1
ATOM 2287 N N . PRO A 1 279 ? 17.417 -24.327 20.697 1.00 73.81 279 PRO A N 1
ATOM 2288 C CA . PRO A 1 279 ? 17.101 -23.088 21.394 1.00 73.81 279 PRO A CA 1
ATOM 2289 C C . PRO A 1 279 ? 16.352 -22.135 20.459 1.00 73.81 279 PRO A C 1
ATOM 2291 O O . PRO A 1 279 ? 16.576 -22.131 19.244 1.00 73.81 279 PRO A O 1
ATOM 2294 N N . GLU A 1 280 ? 15.504 -21.286 21.029 1.00 68.50 280 GLU A N 1
ATOM 2295 C CA . GLU A 1 280 ? 15.048 -20.088 20.333 1.00 68.50 280 GLU A CA 1
ATOM 2296 C C . GLU A 1 280 ? 16.268 -19.235 19.970 1.00 68.50 280 GLU A C 1
ATOM 2298 O O . GLU A 1 280 ? 17.063 -18.861 20.836 1.00 68.50 280 GLU A O 1
ATOM 2303 N N . LEU A 1 281 ? 16.413 -18.910 18.689 1.00 59.91 281 LEU A N 1
ATOM 2304 C CA . LEU A 1 281 ? 17.301 -17.830 18.275 1.00 59.91 281 LEU A CA 1
ATOM 2305 C C . LEU A 1 281 ? 16.614 -16.491 18.614 1.00 59.91 281 LEU A C 1
ATOM 2307 O O . LEU A 1 281 ? 15.390 -16.423 18.749 1.00 59.91 281 LEU A O 1
ATOM 2311 N N . GLY A 1 282 ? 17.362 -15.396 18.730 1.00 58.66 282 GLY A N 1
ATOM 2312 C CA . GLY A 1 282 ? 16.738 -14.066 18.780 1.00 58.66 282 GLY A CA 1
ATOM 2313 C C . GLY A 1 282 ? 16.143 -13.688 17.419 1.00 58.66 282 GLY A C 1
ATOM 2314 O O . GLY A 1 282 ? 16.516 -14.278 16.407 1.00 58.66 282 GLY A O 1
ATOM 2315 N N . ALA A 1 283 ? 15.304 -12.649 17.346 1.00 62.50 283 ALA A N 1
ATOM 2316 C CA . ALA A 1 283 ? 14.954 -11.987 16.077 1.00 62.50 283 ALA A CA 1
ATOM 2317 C C . ALA A 1 283 ? 16.150 -11.165 15.536 1.00 62.50 283 ALA A C 1
ATOM 2319 O O . ALA A 1 283 ? 16.061 -9.971 15.254 1.00 62.50 283 ALA A O 1
ATOM 2320 N N . ARG A 1 284 ? 17.324 -11.801 15.474 1.00 67.38 284 ARG A N 1
ATOM 2321 C CA . ARG A 1 284 ? 18.602 -11.186 15.140 1.00 67.38 284 ARG A CA 1
ATOM 2322 C C . ARG A 1 284 ? 18.728 -11.079 13.627 1.00 67.38 284 ARG A C 1
ATOM 2324 O O . ARG A 1 284 ? 18.518 -12.053 12.901 1.00 67.38 284 ARG A O 1
ATOM 2331 N N . LYS A 1 285 ? 19.058 -9.875 13.168 1.00 65.94 285 LYS A N 1
ATOM 2332 C CA . LYS A 1 285 ? 19.348 -9.592 11.762 1.00 65.94 285 LYS A CA 1
ATOM 2333 C C . LYS A 1 285 ? 20.720 -10.174 11.420 1.00 65.94 285 LYS A C 1
ATOM 2335 O O . LYS A 1 285 ? 21.651 -10.067 12.214 1.00 65.94 285 LYS A O 1
ATOM 2340 N N . LEU A 1 286 ? 20.811 -10.824 10.266 1.00 62.84 286 LEU A N 1
ATOM 2341 C CA . LEU A 1 286 ? 22.053 -11.355 9.715 1.00 62.84 286 LEU A CA 1
ATOM 2342 C C . LEU A 1 286 ? 23.003 -10.200 9.387 1.00 62.84 286 LEU A C 1
ATOM 2344 O O . LEU A 1 286 ? 22.579 -9.173 8.854 1.00 62.84 286 LEU A O 1
ATOM 2348 N N . GLU A 1 287 ? 24.296 -10.398 9.626 1.00 57.56 287 GLU A N 1
ATOM 2349 C CA . GLU A 1 287 ? 25.329 -9.567 9.009 1.00 57.56 287 GLU A CA 1
ATOM 2350 C C . GLU A 1 287 ? 25.453 -9.987 7.541 1.00 57.56 287 GLU A C 1
ATOM 2352 O O . GLU A 1 287 ? 26.058 -11.003 7.194 1.00 57.56 287 GLU A O 1
ATOM 2357 N N . LEU A 1 288 ? 24.767 -9.239 6.678 1.00 64.00 288 LEU A N 1
ATOM 2358 C CA . LEU A 1 288 ? 24.661 -9.534 5.256 1.00 64.00 288 LEU A CA 1
ATOM 2359 C C . LEU A 1 288 ? 25.918 -9.073 4.521 1.00 64.00 288 LEU A C 1
ATOM 2361 O O . LEU A 1 288 ? 26.350 -7.930 4.654 1.00 64.00 288 LEU A O 1
ATOM 2365 N N . THR A 1 289 ? 26.498 -9.965 3.717 1.00 67.44 289 THR A N 1
ATOM 2366 C CA . THR A 1 289 ? 27.646 -9.629 2.870 1.00 67.44 289 THR A CA 1
ATOM 2367 C C . THR A 1 289 ? 27.202 -8.644 1.780 1.00 67.44 289 THR A C 1
ATOM 2369 O O . THR A 1 289 ? 26.287 -8.986 1.024 1.00 67.44 289 THR A O 1
ATOM 2372 N N . PRO A 1 290 ? 27.813 -7.449 1.661 1.00 83.19 290 PRO A N 1
ATOM 2373 C CA . PRO A 1 290 ? 27.374 -6.455 0.684 1.00 83.19 290 PRO A CA 1
ATOM 2374 C C . PRO A 1 290 ? 27.506 -6.947 -0.761 1.00 83.19 290 PRO A C 1
ATOM 2376 O O . PRO A 1 290 ? 28.479 -7.616 -1.125 1.00 83.19 290 PRO A O 1
ATOM 2379 N N . VAL A 1 291 ? 26.538 -6.593 -1.606 1.00 87.00 291 VAL A N 1
ATOM 2380 C CA . VAL A 1 291 ? 26.551 -6.933 -3.032 1.00 87.00 291 VAL A CA 1
ATOM 2381 C C . VAL A 1 291 ? 27.467 -5.975 -3.792 1.00 87.00 291 VAL A C 1
ATOM 2383 O O . VAL A 1 291 ? 27.461 -4.770 -3.554 1.00 87.00 291 VAL A O 1
ATOM 2386 N N . LYS A 1 292 ? 28.247 -6.497 -4.747 1.00 88.75 292 LYS A N 1
ATOM 2387 C CA . LYS A 1 292 ? 29.187 -5.680 -5.541 1.00 88.75 292 LYS A CA 1
ATOM 2388 C C . LYS A 1 292 ? 28.478 -4.643 -6.421 1.00 88.75 292 LYS A C 1
ATOM 2390 O O . LYS A 1 292 ? 28.998 -3.552 -6.616 1.00 88.75 292 LYS A O 1
ATOM 2395 N N . HIS A 1 293 ? 27.317 -5.014 -6.964 1.00 94.50 293 HIS A N 1
ATOM 2396 C CA . HIS A 1 293 ? 26.514 -4.191 -7.865 1.00 94.50 293 HIS A CA 1
ATOM 2397 C C . HIS A 1 293 ? 25.025 -4.385 -7.551 1.00 94.50 293 HIS A C 1
ATOM 2399 O O . HIS A 1 293 ? 24.531 -5.514 -7.589 1.00 94.50 293 HIS A O 1
ATOM 2405 N N . LEU A 1 294 ? 24.311 -3.296 -7.270 1.00 95.75 294 LEU A N 1
ATOM 2406 C CA . LEU A 1 294 ? 22.873 -3.248 -7.010 1.00 95.75 294 LEU A CA 1
ATOM 2407 C C . LEU A 1 294 ? 22.168 -2.437 -8.105 1.00 95.75 294 LEU A C 1
ATOM 2409 O O . LEU A 1 294 ? 22.515 -1.283 -8.354 1.00 95.75 294 LEU A O 1
ATOM 2413 N N . VAL A 1 295 ? 21.132 -3.003 -8.720 1.00 97.38 295 VAL A N 1
ATOM 2414 C CA . VAL A 1 295 ? 20.254 -2.274 -9.645 1.00 97.38 295 VAL A CA 1
ATOM 2415 C C . VAL A 1 295 ? 18.850 -2.233 -9.072 1.00 97.38 295 VAL A C 1
ATOM 2417 O O . VAL A 1 295 ? 18.213 -3.268 -8.883 1.00 97.38 295 VAL A O 1
ATOM 2420 N N . ILE A 1 296 ? 18.368 -1.023 -8.807 1.00 97.94 296 ILE A N 1
ATOM 2421 C CA . ILE A 1 296 ? 17.029 -0.758 -8.285 1.00 97.94 296 ILE A CA 1
ATOM 2422 C C . ILE A 1 296 ? 16.119 -0.422 -9.470 1.00 97.94 296 ILE A C 1
ATOM 2424 O O . ILE A 1 296 ? 16.351 0.556 -10.183 1.00 97.94 296 ILE A O 1
ATOM 2428 N N . ILE A 1 297 ? 15.093 -1.240 -9.697 1.00 97.38 297 ILE A N 1
ATOM 2429 C CA . ILE A 1 297 ? 14.213 -1.189 -10.871 1.00 97.38 297 ILE A CA 1
ATOM 2430 C C . ILE A 1 297 ? 12.779 -0.896 -10.400 1.00 97.38 297 ILE A C 1
ATOM 2432 O O . ILE A 1 297 ? 12.083 -1.815 -9.968 1.00 97.38 297 ILE A O 1
ATOM 2436 N N . PRO A 1 298 ? 12.295 0.358 -10.473 1.00 97.00 298 PRO A N 1
ATOM 2437 C CA . PRO A 1 298 ? 10.890 0.673 -10.239 1.00 97.00 298 PRO A CA 1
ATOM 2438 C C . PRO A 1 298 ? 9.990 -0.044 -11.248 1.00 97.00 298 PRO A C 1
ATOM 2440 O O . PRO A 1 298 ? 10.287 -0.055 -12.443 1.00 97.00 298 PRO A O 1
ATOM 2443 N N . ILE A 1 299 ? 8.893 -0.618 -10.758 1.00 95.88 299 ILE A N 1
ATOM 2444 C CA . ILE A 1 299 ? 7.836 -1.283 -11.523 1.00 95.88 299 ILE A CA 1
ATOM 2445 C C . ILE A 1 299 ? 6.539 -0.568 -11.141 1.00 95.88 299 ILE A C 1
ATOM 2447 O O . ILE A 1 299 ? 5.960 -0.827 -10.088 1.00 95.88 299 ILE A O 1
ATOM 2451 N N . ALA A 1 300 ? 6.181 0.439 -11.935 1.00 93.88 300 ALA A N 1
ATOM 2452 C CA . ALA A 1 300 ? 5.270 1.511 -11.550 1.00 93.88 300 ALA A CA 1
ATOM 2453 C C . ALA A 1 300 ? 4.584 2.158 -12.761 1.00 93.88 300 ALA A C 1
ATOM 2455 O O . ALA A 1 300 ? 5.089 2.095 -13.885 1.00 93.88 300 ALA A O 1
ATOM 2456 N N . VAL A 1 301 ? 3.487 2.876 -12.519 1.00 90.75 301 VAL A N 1
ATOM 2457 C CA . VAL A 1 301 ? 2.868 3.772 -13.508 1.00 90.75 301 VAL A CA 1
ATOM 2458 C C . VAL A 1 301 ? 3.338 5.221 -13.316 1.00 90.75 301 VAL A C 1
ATOM 2460 O O . VAL A 1 301 ? 4.114 5.548 -12.412 1.00 90.75 301 VAL A O 1
ATOM 2463 N N . ILE A 1 302 ? 2.908 6.115 -14.208 1.00 87.81 302 ILE A N 1
ATOM 2464 C CA . ILE A 1 302 ? 3.126 7.559 -14.043 1.00 87.81 302 ILE A CA 1
ATOM 2465 C C . ILE A 1 302 ? 2.398 8.015 -12.767 1.00 87.81 302 ILE A C 1
ATOM 2467 O O . ILE A 1 302 ? 1.316 7.529 -12.473 1.00 87.81 302 ILE A O 1
ATOM 2471 N N . GLY A 1 303 ? 2.994 8.919 -11.983 1.00 85.81 303 GLY A N 1
ATOM 2472 C CA . GLY A 1 303 ? 2.399 9.435 -10.738 1.00 85.81 303 GLY A CA 1
ATOM 2473 C C . GLY A 1 303 ? 2.582 8.561 -9.482 1.00 85.81 303 GLY A C 1
ATOM 2474 O O . GLY A 1 303 ? 2.387 9.062 -8.373 1.00 85.81 303 GLY A O 1
ATOM 2475 N N . SER A 1 304 ? 3.051 7.309 -9.594 1.00 88.31 304 SER A N 1
ATOM 2476 C CA . SER A 1 304 ? 3.192 6.389 -8.443 1.00 88.31 304 SER A CA 1
ATOM 2477 C C . SER A 1 304 ? 4.194 6.827 -7.361 1.00 88.31 304 SER A C 1
ATOM 2479 O O . SER A 1 304 ? 4.164 6.290 -6.263 1.00 88.31 304 SER A O 1
ATOM 2481 N N . GLY A 1 305 ? 5.084 7.786 -7.649 1.00 89.56 305 GLY A N 1
ATOM 2482 C CA . GLY A 1 305 ? 6.087 8.308 -6.702 1.00 89.56 305 GLY A CA 1
ATOM 2483 C C . GLY A 1 305 ? 7.541 7.927 -7.012 1.00 89.56 305 GLY A C 1
ATOM 2484 O O . GLY A 1 305 ? 8.446 8.594 -6.516 1.00 89.56 305 GLY A O 1
ATOM 2485 N N . LYS A 1 306 ? 7.762 6.939 -7.897 1.00 93.00 306 LYS A N 1
ATOM 2486 C CA . LYS A 1 306 ? 9.056 6.459 -8.447 1.00 93.00 306 LYS A CA 1
ATOM 2487 C C . LYS A 1 306 ? 10.245 7.434 -8.353 1.00 93.00 306 LYS A C 1
ATOM 2489 O O . LYS A 1 306 ? 11.231 7.135 -7.691 1.00 93.00 306 LYS A O 1
ATOM 2494 N N . THR A 1 307 ? 10.145 8.604 -8.984 1.00 91.12 307 THR A N 1
ATOM 2495 C CA . THR A 1 307 ? 11.235 9.590 -9.079 1.00 91.12 307 THR A CA 1
ATOM 2496 C C . THR A 1 307 ? 11.483 10.335 -7.770 1.00 91.12 307 THR A C 1
ATOM 2498 O O . THR A 1 307 ? 12.631 10.565 -7.421 1.00 91.12 307 THR A O 1
ATOM 2501 N N . THR A 1 308 ? 10.438 10.658 -7.004 1.00 91.62 308 THR A N 1
ATOM 2502 C CA . THR A 1 308 ? 10.586 11.264 -5.669 1.00 91.62 308 THR A CA 1
ATOM 2503 C C . THR A 1 308 ? 11.253 10.278 -4.705 1.00 91.62 308 THR A C 1
ATOM 2505 O O . THR A 1 308 ? 12.178 10.653 -3.992 1.00 91.62 308 THR A O 1
ATOM 2508 N N . LEU A 1 309 ? 10.871 8.997 -4.753 1.00 93.69 309 LEU A N 1
ATOM 2509 C CA . LEU A 1 309 ? 11.535 7.944 -3.981 1.00 93.69 309 LEU A CA 1
ATOM 2510 C C . LEU A 1 309 ? 13.013 7.785 -4.389 1.00 93.69 309 LEU A C 1
ATOM 2512 O O . LEU A 1 309 ? 13.878 7.668 -3.525 1.00 93.69 309 LEU A O 1
ATOM 2516 N N . ALA A 1 310 ? 13.313 7.841 -5.691 1.00 94.75 310 ALA A N 1
ATOM 2517 C CA . ALA A 1 310 ? 14.680 7.785 -6.204 1.00 94.75 310 ALA A CA 1
ATOM 2518 C C . ALA A 1 310 ? 15.540 8.973 -5.736 1.00 94.75 310 ALA A C 1
ATOM 2520 O O . ALA A 1 310 ? 16.633 8.755 -5.220 1.00 94.75 310 ALA A O 1
ATOM 2521 N N . CYS A 1 311 ? 15.031 10.206 -5.843 1.00 93.12 311 CYS A N 1
ATOM 2522 C CA . CYS A 1 311 ? 15.729 11.406 -5.377 1.00 93.12 311 CYS A CA 1
ATOM 2523 C C . CYS A 1 311 ? 16.023 11.357 -3.867 1.00 93.12 311 CYS A C 1
ATOM 2525 O O . CYS A 1 311 ? 17.132 11.698 -3.456 1.00 93.12 311 CYS A O 1
ATOM 2527 N N . ALA A 1 312 ? 15.075 10.885 -3.048 1.00 93.94 312 ALA A N 1
ATOM 2528 C CA . ALA A 1 312 ? 15.284 10.727 -1.608 1.00 93.94 312 ALA A CA 1
ATOM 2529 C C . ALA A 1 312 ? 16.343 9.656 -1.285 1.00 93.94 312 ALA A C 1
ATOM 2531 O O . ALA A 1 312 ? 17.206 9.881 -0.439 1.00 93.94 312 ALA A O 1
ATOM 2532 N N . LEU A 1 313 ? 16.340 8.523 -2.002 1.00 95.12 313 LEU A N 1
ATOM 2533 C CA . LEU A 1 313 ? 17.384 7.497 -1.874 1.00 95.12 313 LEU A CA 1
ATOM 2534 C C . LEU A 1 313 ? 18.774 8.051 -2.219 1.00 95.12 313 LEU A C 1
ATOM 2536 O O . LEU A 1 313 ? 19.719 7.776 -1.488 1.00 95.12 313 LEU A O 1
ATOM 2540 N N . THR A 1 314 ? 18.905 8.866 -3.271 1.00 93.94 314 THR A N 1
ATOM 2541 C CA . THR A 1 314 ? 20.191 9.490 -3.642 1.00 93.94 314 THR A CA 1
ATOM 2542 C C . THR A 1 314 ? 20.619 10.659 -2.757 1.00 93.94 314 THR A C 1
ATOM 2544 O O . THR A 1 314 ? 21.791 11.018 -2.757 1.00 93.94 314 THR A O 1
ATOM 2547 N N . ALA A 1 315 ? 19.696 11.260 -2.001 1.00 92.50 315 ALA A N 1
ATOM 2548 C CA . ALA A 1 315 ? 20.032 12.260 -0.988 1.00 92.50 315 ALA A CA 1
ATOM 2549 C C . ALA A 1 315 ? 20.605 11.619 0.290 1.00 92.50 315 ALA A C 1
ATOM 2551 O O . ALA A 1 315 ? 21.367 12.263 1.007 1.00 92.50 315 ALA A O 1
ATOM 2552 N N . LEU A 1 316 ? 20.248 10.359 0.566 1.00 93.62 316 LEU A N 1
ATOM 2553 C CA . LEU A 1 316 ? 20.695 9.605 1.741 1.00 93.62 316 LEU A CA 1
ATOM 2554 C C . LEU A 1 316 ? 21.895 8.693 1.465 1.00 93.62 316 LEU A C 1
ATOM 2556 O O . LEU A 1 316 ? 22.726 8.496 2.347 1.00 93.62 316 LEU A O 1
ATOM 2560 N N . LEU A 1 317 ? 21.973 8.103 0.269 1.00 93.19 317 LEU A N 1
ATOM 2561 C CA . LEU A 1 317 ? 22.919 7.042 -0.075 1.00 93.19 317 LEU A CA 1
ATOM 2562 C C . LEU A 1 317 ? 23.669 7.358 -1.375 1.00 93.19 317 LEU A C 1
ATOM 2564 O O . LEU A 1 317 ? 23.102 7.911 -2.317 1.00 93.19 317 LEU A O 1
ATOM 2568 N N . ASN A 1 318 ? 24.928 6.917 -1.467 1.00 88.19 318 ASN A N 1
ATOM 2569 C CA . ASN A 1 318 ? 25.746 7.028 -2.680 1.00 88.19 318 ASN A CA 1
ATOM 2570 C C . ASN A 1 318 ? 25.283 6.034 -3.766 1.00 88.19 318 ASN A C 1
ATOM 2572 O O . ASN A 1 318 ? 25.887 4.982 -3.980 1.00 88.19 318 ASN A O 1
ATOM 2576 N N . ILE A 1 319 ? 24.167 6.362 -4.416 1.00 94.06 319 ILE A N 1
ATOM 2577 C CA . ILE A 1 319 ? 23.513 5.578 -5.465 1.00 94.06 319 ILE A CA 1
ATOM 2578 C C . ILE A 1 319 ? 23.369 6.470 -6.701 1.00 94.06 319 ILE A C 1
ATOM 2580 O O . ILE A 1 319 ? 22.929 7.612 -6.602 1.00 94.06 319 ILE A O 1
ATOM 2584 N N . ALA A 1 320 ? 23.708 5.962 -7.884 1.00 95.88 320 ALA A N 1
ATOM 2585 C CA . ALA A 1 320 ? 23.518 6.711 -9.122 1.00 95.88 320 ALA A CA 1
ATOM 2586 C C . ALA A 1 320 ? 22.037 6.725 -9.549 1.00 95.88 320 ALA A C 1
ATOM 2588 O O . ALA A 1 320 ? 21.362 5.699 -9.512 1.00 95.88 320 ALA A O 1
ATOM 2589 N N . HIS A 1 321 ? 21.524 7.863 -10.021 1.00 96.00 321 HIS A N 1
ATOM 2590 C CA . HIS A 1 321 ? 20.144 8.000 -10.511 1.00 96.00 321 HIS A CA 1
ATOM 2591 C C . HIS A 1 321 ? 20.139 8.204 -12.025 1.00 96.00 321 HIS A C 1
ATOM 2593 O O . HIS A 1 321 ? 20.605 9.225 -12.527 1.00 96.00 321 HIS A O 1
ATOM 2599 N N . VAL A 1 322 ? 19.620 7.224 -12.767 1.00 95.81 322 VAL A N 1
ATOM 2600 C CA . VAL A 1 322 ? 19.501 7.296 -14.229 1.00 95.81 322 VAL A CA 1
ATOM 2601 C C . VAL A 1 322 ? 18.028 7.435 -14.582 1.00 95.81 322 VAL A C 1
ATOM 2603 O O . VAL A 1 322 ? 17.264 6.476 -14.505 1.00 95.81 322 VAL A O 1
ATOM 2606 N N . GLN A 1 323 ? 17.626 8.643 -14.970 1.00 92.25 323 GLN A N 1
ATOM 2607 C CA . GLN A 1 323 ? 16.252 8.944 -15.365 1.00 92.25 323 GLN A CA 1
ATOM 2608 C C . GLN A 1 323 ? 16.055 8.727 -16.863 1.00 92.25 323 GLN A C 1
ATOM 2610 O O . GLN A 1 323 ? 16.719 9.357 -17.687 1.00 92.25 323 GLN A O 1
ATOM 2615 N N . ASN A 1 324 ? 15.075 7.901 -17.229 1.00 89.56 324 ASN A N 1
ATOM 2616 C CA . ASN A 1 324 ? 14.638 7.738 -18.617 1.00 89.56 324 ASN A CA 1
ATOM 2617 C C . ASN A 1 324 ? 14.226 9.079 -19.230 1.00 89.56 324 ASN A C 1
ATOM 2619 O O . ASN A 1 324 ? 14.474 9.324 -20.408 1.00 89.56 324 ASN A O 1
ATOM 2623 N N . ASP A 1 325 ? 13.612 9.961 -18.450 1.00 82.31 325 ASP A N 1
ATOM 2624 C CA . ASP A 1 325 ? 12.958 11.160 -18.972 1.00 82.31 325 ASP A CA 1
ATOM 2625 C C . ASP A 1 325 ? 13.971 12.256 -19.371 1.00 82.31 325 ASP A C 1
ATOM 2627 O O . ASP A 1 325 ? 13.718 12.985 -20.328 1.00 82.31 325 ASP A O 1
ATOM 2631 N N . ASN A 1 326 ? 15.191 12.231 -18.810 1.00 83.19 326 ASN A N 1
ATOM 2632 C CA . ASN A 1 326 ? 16.342 13.028 -19.273 1.00 83.19 326 ASN A CA 1
ATOM 2633 C C . ASN A 1 326 ? 16.867 12.606 -20.665 1.00 83.19 326 ASN A C 1
ATOM 2635 O O . ASN A 1 326 ? 17.563 13.375 -21.328 1.00 83.19 326 ASN A O 1
ATOM 2639 N N . ILE A 1 327 ? 16.578 11.385 -21.132 1.00 83.06 327 ILE A N 1
ATOM 2640 C CA . ILE A 1 327 ? 17.184 10.832 -22.354 1.00 83.06 327 ILE A CA 1
ATOM 2641 C C . ILE A 1 327 ? 16.357 11.204 -23.590 1.00 83.06 327 ILE A C 1
ATOM 2643 O O . ILE A 1 327 ? 15.222 10.758 -23.761 1.00 83.06 327 ILE A O 1
ATOM 2647 N N . THR A 1 328 ? 16.952 11.983 -24.495 1.00 77.62 328 THR A N 1
ATOM 2648 C CA . THR A 1 328 ? 16.292 12.559 -25.686 1.00 77.62 328 THR A CA 1
ATOM 2649 C C . THR A 1 328 ? 16.707 11.917 -27.020 1.00 77.62 328 THR A C 1
ATOM 2651 O O . THR A 1 328 ? 16.196 12.288 -28.077 1.00 77.62 328 THR A O 1
ATOM 2654 N N . VAL A 1 329 ? 17.627 10.944 -27.008 1.00 83.00 329 VAL A N 1
ATOM 2655 C CA . VAL A 1 329 ? 18.192 10.340 -28.231 1.00 83.00 329 VAL A CA 1
ATOM 2656 C C . VAL A 1 329 ? 17.279 9.289 -28.880 1.00 83.00 329 VAL A C 1
ATOM 2658 O O . VAL A 1 329 ? 16.533 8.579 -28.208 1.00 83.00 329 VAL A O 1
ATOM 2661 N N . LYS A 1 330 ? 17.394 9.124 -30.209 1.00 71.06 330 LYS A N 1
ATOM 2662 C CA . LYS A 1 330 ? 16.519 8.256 -31.031 1.00 71.06 330 LYS A CA 1
ATOM 2663 C C . LYS A 1 330 ? 16.411 6.801 -30.547 1.00 71.06 330 LYS A C 1
ATOM 2665 O O . LYS A 1 330 ? 15.343 6.212 -30.659 1.00 71.06 330 LYS A O 1
ATOM 2670 N N . ARG A 1 331 ? 17.487 6.205 -30.016 1.00 82.62 331 ARG A N 1
ATOM 2671 C CA . ARG A 1 331 ? 17.488 4.835 -29.459 1.00 82.62 331 ARG A CA 1
ATOM 2672 C C . ARG A 1 331 ? 17.334 4.844 -27.933 1.00 82.62 331 ARG A C 1
ATOM 2674 O O . ARG A 1 331 ? 18.141 4.252 -27.223 1.00 82.62 331 ARG A O 1
ATOM 2681 N N . LYS A 1 332 ? 16.300 5.527 -27.428 1.00 84.25 332 LYS A N 1
ATOM 2682 C CA . LYS A 1 332 ? 16.100 5.820 -25.996 1.00 84.25 332 LYS A CA 1
ATOM 2683 C C . LYS A 1 332 ? 16.252 4.604 -25.065 1.00 84.25 332 LYS A C 1
ATOM 2685 O O . LYS A 1 332 ? 16.944 4.723 -24.062 1.00 84.25 332 LYS A O 1
ATOM 2690 N N . ARG A 1 333 ? 15.702 3.429 -25.419 1.00 84.44 333 ARG A N 1
ATOM 2691 C CA . ARG A 1 333 ? 15.850 2.181 -24.628 1.00 84.44 333 ARG A CA 1
ATOM 2692 C C . ARG A 1 333 ? 17.317 1.719 -24.532 1.00 84.44 333 ARG A C 1
ATOM 2694 O O . ARG A 1 333 ? 17.787 1.443 -23.439 1.00 84.44 333 ARG A O 1
ATOM 2701 N N . GLN A 1 334 ? 18.055 1.700 -25.647 1.00 88.38 334 GLN A N 1
ATOM 2702 C CA . GLN A 1 334 ? 19.474 1.309 -25.660 1.00 88.38 334 GLN A CA 1
ATOM 2703 C C . GLN A 1 334 ? 20.341 2.321 -24.894 1.00 88.38 334 GLN A C 1
ATOM 2705 O O . GLN A 1 334 ? 21.171 1.933 -24.083 1.00 88.38 334 GLN A O 1
ATOM 2710 N N . ALA A 1 335 ? 20.110 3.621 -25.099 1.00 90.94 335 ALA A N 1
ATOM 2711 C CA . ALA A 1 335 ? 20.843 4.676 -24.399 1.00 90.94 335 ALA A CA 1
ATOM 2712 C C . ALA A 1 335 ? 20.590 4.676 -22.880 1.00 90.94 335 ALA A C 1
ATOM 2714 O O . ALA A 1 335 ? 21.510 4.938 -22.112 1.00 90.94 335 ALA A O 1
ATOM 2715 N N . PHE A 1 336 ? 19.369 4.343 -22.447 1.00 94.56 336 PHE A N 1
ATOM 2716 C CA . PHE A 1 336 ? 19.041 4.154 -21.034 1.00 94.56 336 PHE A CA 1
ATOM 2717 C C . PHE A 1 336 ? 19.823 2.987 -20.425 1.00 94.56 336 PHE A C 1
ATOM 2719 O O . PHE A 1 336 ? 20.495 3.181 -19.418 1.00 94.56 336 PHE A O 1
ATOM 2726 N N . ASN A 1 337 ? 19.810 1.811 -21.061 1.00 94.44 337 ASN A N 1
ATOM 2727 C CA . ASN A 1 337 ? 20.545 0.655 -20.548 1.00 94.44 337 ASN A CA 1
ATOM 2728 C C . ASN A 1 337 ? 22.063 0.915 -20.506 1.00 94.44 337 ASN A C 1
ATOM 2730 O O . ASN A 1 337 ? 22.699 0.603 -19.504 1.00 94.44 337 ASN A O 1
ATOM 2734 N N . ASN A 1 338 ? 22.634 1.556 -21.535 1.00 93.69 338 ASN A N 1
ATOM 2735 C CA . ASN A 1 338 ? 24.042 1.967 -21.528 1.00 93.69 338 ASN A CA 1
ATOM 2736 C C . ASN A 1 338 ? 24.355 2.902 -20.345 1.00 93.69 338 ASN A C 1
ATOM 2738 O O . ASN A 1 338 ? 25.331 2.674 -19.641 1.00 93.69 338 ASN A O 1
ATOM 2742 N N . ALA A 1 339 ? 23.497 3.889 -20.064 1.00 95.62 339 ALA A N 1
ATOM 2743 C CA . ALA A 1 339 ? 23.683 4.800 -18.935 1.00 95.62 339 ALA A CA 1
ATOM 2744 C C . ALA A 1 339 ? 23.617 4.098 -17.559 1.00 95.62 339 ALA A C 1
ATOM 2746 O O . ALA A 1 339 ? 24.245 4.574 -16.613 1.00 95.62 339 ALA A O 1
ATOM 2747 N N . LEU A 1 340 ? 22.910 2.963 -17.437 1.00 96.81 340 LEU A N 1
ATOM 2748 C CA . LEU A 1 340 ? 22.957 2.110 -16.237 1.00 96.81 340 LEU A CA 1
ATOM 2749 C C . LEU A 1 340 ? 24.318 1.419 -16.087 1.00 96.81 340 LEU A C 1
ATOM 2751 O O . LEU A 1 340 ? 24.876 1.412 -14.993 1.00 96.81 340 LEU A O 1
ATOM 2755 N N . LEU A 1 341 ? 24.879 0.885 -17.176 1.00 96.62 341 LEU A N 1
ATOM 2756 C CA . LEU A 1 341 ? 26.215 0.276 -17.173 1.00 96.62 341 LEU A CA 1
ATOM 2757 C C . LEU A 1 341 ? 27.295 1.328 -16.867 1.00 96.62 341 LEU A C 1
ATOM 2759 O O . LEU A 1 341 ? 28.123 1.140 -15.980 1.00 96.62 341 LEU A O 1
ATOM 2763 N N . ASP A 1 342 ? 27.222 2.493 -17.516 1.00 95.31 342 ASP A N 1
ATOM 2764 C CA . ASP A 1 342 ? 28.114 3.631 -17.270 1.00 95.31 342 ASP A CA 1
ATOM 2765 C C . ASP A 1 342 ? 28.002 4.166 -15.830 1.00 95.31 342 ASP A C 1
ATOM 2767 O O . ASP A 1 342 ? 28.921 4.823 -15.341 1.00 95.31 342 ASP A O 1
ATOM 2771 N N . ALA A 1 343 ? 26.882 3.938 -15.138 1.00 95.31 343 ALA A N 1
ATOM 2772 C CA . ALA A 1 343 ? 26.720 4.233 -13.717 1.00 95.31 343 ALA A CA 1
ATOM 2773 C C . ALA A 1 343 ? 27.346 3.149 -12.821 1.00 95.31 343 ALA A C 1
ATOM 2775 O O . ALA A 1 343 ? 28.102 3.492 -11.914 1.00 95.31 343 ALA A O 1
ATOM 2776 N N . LEU A 1 344 ? 27.114 1.864 -13.113 1.00 95.06 344 LEU A N 1
ATOM 2777 C CA . LEU A 1 344 ? 27.703 0.738 -12.373 1.00 95.06 344 LEU A CA 1
ATOM 2778 C C . LEU A 1 344 ? 29.239 0.700 -12.460 1.00 95.06 344 LEU A C 1
ATOM 2780 O O . LEU A 1 344 ? 29.897 0.369 -11.479 1.00 95.06 344 LEU A O 1
ATOM 2784 N N . ARG A 1 345 ? 29.843 1.143 -13.573 1.00 94.38 345 ARG A N 1
ATOM 2785 C CA . ARG A 1 345 ? 31.310 1.318 -13.672 1.00 94.38 345 ARG A CA 1
ATOM 2786 C C . ARG A 1 345 ? 31.875 2.412 -12.754 1.00 94.38 345 ARG A C 1
ATOM 2788 O O . ARG A 1 345 ? 33.091 2.498 -12.609 1.00 94.38 345 ARG A O 1
ATOM 2795 N N . ARG A 1 346 ? 31.028 3.266 -12.165 1.00 92.75 346 ARG A N 1
ATOM 2796 C CA . ARG A 1 346 ? 31.421 4.386 -11.286 1.00 92.75 346 ARG A CA 1
ATOM 2797 C C . ARG A 1 346 ? 31.013 4.206 -9.821 1.00 92.75 346 ARG A C 1
ATOM 2799 O O . ARG A 1 346 ? 31.470 4.983 -8.988 1.00 92.75 346 ARG A O 1
ATOM 2806 N N . GLY A 1 347 ? 30.175 3.225 -9.489 1.00 91.88 347 GLY A N 1
ATOM 2807 C CA . GLY A 1 347 ? 29.713 3.008 -8.119 1.00 91.88 347 GLY A CA 1
ATOM 2808 C C . GLY A 1 347 ? 28.872 1.739 -7.953 1.00 91.88 347 GLY A C 1
ATOM 2809 O O . GLY A 1 347 ? 28.352 1.208 -8.933 1.00 91.88 347 GLY A O 1
ATOM 2810 N N . PRO A 1 348 ? 28.698 1.255 -6.711 1.00 92.50 348 PRO A N 1
ATOM 2811 C CA . PRO A 1 348 ? 28.115 -0.059 -6.428 1.00 92.50 348 PRO A CA 1
ATOM 2812 C C . PRO A 1 348 ? 26.600 -0.140 -6.665 1.00 92.50 348 PRO A C 1
ATOM 2814 O O . PRO A 1 348 ? 26.022 -1.213 -6.512 1.00 92.50 348 PRO A O 1
ATOM 2817 N N . ALA A 1 349 ? 25.923 0.966 -6.990 1.00 96.69 349 ALA A N 1
ATOM 2818 C CA . ALA A 1 349 ? 24.467 1.015 -7.042 1.00 96.69 349 ALA A CA 1
ATOM 2819 C C . ALA A 1 349 ? 23.926 1.998 -8.090 1.00 96.69 349 ALA A C 1
ATOM 2821 O O . ALA A 1 349 ? 24.413 3.126 -8.204 1.00 96.69 349 ALA A O 1
ATOM 2822 N N . VAL A 1 350 ? 22.857 1.607 -8.792 1.00 97.94 350 VAL A N 1
ATOM 2823 C CA . VAL A 1 350 ? 22.100 2.486 -9.699 1.00 97.94 350 VAL A CA 1
ATOM 2824 C C . VAL A 1 350 ? 20.585 2.284 -9.581 1.00 97.94 350 VAL A C 1
ATOM 2826 O O . VAL A 1 350 ? 20.094 1.160 -9.485 1.00 97.94 350 VAL A O 1
ATOM 2829 N N . ILE A 1 351 ? 19.826 3.380 -9.633 1.00 98.31 351 ILE A N 1
ATOM 2830 C CA . ILE A 1 351 ? 18.367 3.393 -9.781 1.00 98.31 351 ILE A CA 1
ATOM 2831 C C . ILE A 1 351 ? 18.019 3.627 -11.251 1.00 98.31 351 ILE A C 1
ATOM 2833 O O . ILE A 1 351 ? 18.315 4.684 -11.817 1.00 98.31 351 ILE A O 1
ATOM 2837 N N . ALA A 1 352 ? 17.341 2.650 -11.846 1.00 97.19 352 ALA A N 1
ATOM 2838 C CA . ALA A 1 352 ? 16.822 2.693 -13.205 1.00 97.19 352 ALA A CA 1
ATOM 2839 C C . ALA A 1 352 ? 15.459 3.408 -13.246 1.00 97.19 352 ALA A C 1
ATOM 2841 O O . ALA A 1 352 ? 14.428 2.778 -13.488 1.00 97.19 352 ALA A O 1
ATOM 2842 N N . ASP A 1 353 ? 15.448 4.724 -13.008 1.00 95.75 353 ASP A N 1
ATOM 2843 C CA . ASP A 1 353 ? 14.230 5.538 -12.913 1.00 95.75 353 ASP A CA 1
ATOM 2844 C C . ASP A 1 353 ? 13.498 5.656 -14.262 1.00 95.75 353 ASP A C 1
ATOM 2846 O O . ASP A 1 353 ? 13.701 6.551 -15.089 1.00 95.75 353 ASP A O 1
ATOM 2850 N N . ARG A 1 354 ? 12.612 4.685 -14.451 1.00 92.38 354 ARG A N 1
ATOM 2851 C CA . ARG A 1 354 ? 11.710 4.467 -15.572 1.00 92.38 354 ARG A CA 1
ATOM 2852 C C . ARG A 1 354 ? 10.511 3.686 -15.031 1.00 92.38 354 ARG A C 1
ATOM 2854 O O . ARG A 1 354 ? 10.590 3.085 -13.967 1.00 92.38 354 ARG A O 1
ATOM 2861 N N . ASN A 1 355 ? 9.389 3.701 -15.742 1.00 91.69 355 ASN A N 1
ATOM 2862 C CA . ASN A 1 355 ? 8.158 3.066 -15.255 1.00 91.69 355 ASN A CA 1
ATOM 2863 C C . ASN A 1 355 ? 8.262 1.531 -15.192 1.00 91.69 355 ASN A C 1
ATOM 2865 O O . ASN A 1 355 ? 7.765 0.917 -14.262 1.00 91.69 355 ASN A O 1
ATOM 2869 N N . ASN A 1 356 ? 8.871 0.904 -16.208 1.00 94.62 356 ASN A N 1
ATOM 2870 C CA . ASN A 1 356 ? 9.063 -0.555 -16.352 1.00 94.62 356 ASN A CA 1
ATOM 2871 C C . ASN A 1 356 ? 7.825 -1.448 -16.063 1.00 94.62 356 ASN A C 1
ATOM 2873 O O . ASN A 1 356 ? 7.957 -2.644 -15.820 1.00 94.62 356 ASN A O 1
ATOM 2877 N N . HIS A 1 357 ? 6.626 -0.863 -16.150 1.00 93.31 357 HIS A N 1
ATOM 2878 C CA . HIS A 1 357 ? 5.310 -1.502 -16.052 1.00 93.31 357 HIS A CA 1
ATOM 2879 C C . HIS A 1 357 ? 5.136 -2.741 -16.951 1.00 93.31 357 HIS A C 1
ATOM 2881 O O . HIS A 1 357 ? 4.576 -3.727 -16.498 1.00 93.31 357 HIS A O 1
ATOM 2887 N N . GLN A 1 358 ? 5.670 -2.738 -18.175 1.00 93.12 358 GLN A N 1
ATOM 2888 C CA . GLN A 1 358 ? 5.716 -3.916 -19.059 1.00 93.12 358 GLN A CA 1
ATOM 2889 C C . GLN A 1 358 ? 6.941 -4.806 -18.778 1.00 93.12 358 GLN A C 1
ATOM 2891 O O . GLN A 1 358 ? 8.051 -4.298 -18.577 1.00 93.12 358 GLN A O 1
ATOM 2896 N N . ARG A 1 359 ? 6.770 -6.128 -18.864 1.00 92.94 359 ARG A N 1
ATOM 2897 C CA . ARG A 1 359 ? 7.796 -7.168 -18.670 1.00 92.94 359 ARG A CA 1
ATOM 2898 C C . ARG A 1 359 ? 9.009 -6.959 -19.570 1.00 92.94 359 ARG A C 1
ATOM 2900 O O . ARG A 1 359 ? 10.138 -6.988 -19.089 1.00 92.94 359 ARG A O 1
ATOM 2907 N N . ASP A 1 360 ? 8.797 -6.656 -20.849 1.00 92.31 360 ASP A N 1
ATOM 2908 C CA . ASP A 1 360 ? 9.871 -6.460 -21.839 1.00 92.31 360 ASP A CA 1
ATOM 2909 C C . ASP A 1 360 ? 10.831 -5.313 -21.478 1.00 92.31 360 ASP A C 1
ATOM 2911 O O . ASP A 1 360 ? 11.977 -5.266 -21.930 1.00 92.31 360 ASP A O 1
ATOM 2915 N N . HIS A 1 361 ? 10.387 -4.372 -20.641 1.00 93.75 361 HIS A N 1
ATOM 2916 C CA . HIS A 1 361 ? 11.250 -3.328 -20.099 1.00 93.75 361 HIS A CA 1
ATOM 2917 C C . HIS A 1 361 ? 12.155 -3.837 -18.979 1.00 93.75 361 HIS A C 1
ATOM 2919 O O . HIS A 1 361 ? 13.319 -3.447 -18.926 1.00 93.75 361 HIS A O 1
ATOM 2925 N N . ARG A 1 362 ? 11.641 -4.723 -18.125 1.00 94.62 362 ARG A N 1
ATOM 2926 C CA . ARG A 1 362 ? 12.383 -5.354 -17.027 1.00 94.62 362 ARG A CA 1
ATOM 2927 C C . ARG A 1 362 ? 13.369 -6.384 -17.572 1.00 94.62 362 ARG A C 1
ATOM 2929 O O . ARG A 1 362 ? 14.542 -6.332 -17.217 1.00 94.62 362 ARG A O 1
ATOM 2936 N N . GLN A 1 363 ? 12.927 -7.200 -18.532 1.00 93.38 363 GLN A N 1
ATOM 2937 C CA . GLN A 1 363 ? 13.767 -8.118 -19.303 1.00 93.38 363 GLN A CA 1
ATOM 2938 C C . GLN A 1 363 ? 14.945 -7.394 -19.962 1.00 93.38 363 GLN A C 1
ATOM 2940 O O . GLN A 1 363 ? 16.092 -7.743 -19.704 1.00 93.38 363 GLN A O 1
ATOM 2945 N N . SER A 1 364 ? 14.682 -6.327 -20.727 1.00 94.44 364 SER A N 1
ATOM 2946 C CA . SER A 1 364 ? 15.739 -5.590 -21.430 1.00 94.44 364 SER A CA 1
ATOM 2947 C C . SER A 1 364 ? 16.794 -4.996 -20.485 1.00 94.44 364 SER A C 1
ATOM 2949 O O . SER A 1 364 ? 17.975 -4.993 -20.833 1.00 94.44 364 SER A O 1
ATOM 2951 N N . ILE A 1 365 ? 16.403 -4.515 -19.297 1.00 95.62 365 ILE A N 1
ATOM 2952 C CA . ILE A 1 365 ? 17.352 -4.051 -18.270 1.00 95.62 365 ILE A CA 1
ATOM 2953 C C . ILE A 1 365 ? 18.140 -5.240 -17.708 1.00 95.62 365 ILE A C 1
ATOM 2955 O O . ILE A 1 365 ? 19.368 -5.194 -17.685 1.00 95.62 365 ILE A O 1
ATOM 2959 N N . ALA A 1 366 ? 17.452 -6.305 -17.289 1.00 93.31 366 ALA A N 1
ATOM 2960 C CA . ALA A 1 366 ? 18.070 -7.458 -16.645 1.00 93.31 366 ALA A CA 1
ATOM 2961 C C . ALA A 1 366 ? 19.079 -8.176 -17.552 1.00 93.31 366 ALA A C 1
ATOM 2963 O O . ALA A 1 366 ? 20.198 -8.427 -17.118 1.00 93.31 366 ALA A O 1
ATOM 2964 N N . GLU A 1 367 ? 18.729 -8.437 -18.814 1.00 93.94 367 GLU A N 1
ATOM 2965 C CA . GLU A 1 367 ? 19.629 -9.037 -19.809 1.00 93.94 367 GLU A CA 1
ATOM 2966 C C . GLU A 1 367 ? 20.872 -8.169 -20.039 1.00 93.94 367 GLU A C 1
ATOM 2968 O O . GLU A 1 367 ? 21.991 -8.678 -20.033 1.00 93.94 367 GLU A O 1
ATOM 2973 N N . THR A 1 368 ? 20.692 -6.848 -20.179 1.00 94.81 368 THR A N 1
ATOM 2974 C CA . THR A 1 368 ? 21.815 -5.927 -20.419 1.00 94.81 368 THR A CA 1
ATOM 2975 C C . THR A 1 368 ? 22.755 -5.857 -19.214 1.00 94.81 368 THR A C 1
ATOM 2977 O O . THR A 1 368 ? 23.970 -5.865 -19.387 1.00 94.81 368 THR A O 1
ATOM 2980 N N . VAL A 1 369 ? 22.214 -5.824 -17.990 1.00 95.25 369 VAL A N 1
ATOM 2981 C CA . VAL A 1 369 ? 23.027 -5.798 -16.764 1.00 95.25 369 VAL A CA 1
ATOM 2982 C C . VAL A 1 369 ? 23.716 -7.142 -16.529 1.00 95.25 369 VAL A C 1
ATOM 2984 O O . VAL A 1 369 ? 24.916 -7.149 -16.283 1.00 95.25 369 VAL A O 1
ATOM 2987 N N . ARG A 1 370 ? 23.009 -8.276 -16.641 1.00 92.69 370 ARG A N 1
ATOM 2988 C CA . ARG A 1 370 ? 23.581 -9.623 -16.426 1.00 92.69 370 ARG A CA 1
ATOM 2989 C C . ARG A 1 370 ? 24.705 -9.955 -17.413 1.00 92.69 370 ARG A C 1
ATOM 2991 O O . ARG A 1 370 ? 25.590 -10.726 -17.058 1.00 92.69 370 ARG A O 1
ATOM 2998 N N . ALA A 1 371 ? 24.686 -9.380 -18.619 1.00 94.12 371 ALA A N 1
ATOM 2999 C CA . ALA A 1 371 ? 25.720 -9.593 -19.633 1.00 94.12 371 ALA A CA 1
ATOM 3000 C C . ALA A 1 371 ? 27.087 -8.975 -19.270 1.00 94.12 371 ALA A C 1
ATOM 3002 O O . ALA A 1 371 ? 28.113 -9.552 -19.618 1.00 94.12 371 ALA A O 1
ATOM 3003 N N . GLU A 1 372 ? 27.117 -7.832 -18.572 1.00 95.38 372 GLU A N 1
ATOM 3004 C CA . GLU A 1 372 ? 28.364 -7.202 -18.091 1.00 95.38 372 GLU A CA 1
ATOM 3005 C C . GLU A 1 372 ? 28.647 -7.527 -16.610 1.00 95.38 372 GLU A C 1
ATOM 3007 O O . GLU A 1 372 ? 29.799 -7.636 -16.195 1.00 95.38 372 GLU A O 1
ATOM 3012 N N . TYR A 1 373 ? 27.593 -7.754 -15.822 1.00 94.44 373 TYR A N 1
ATOM 3013 C CA . TYR A 1 373 ? 27.635 -8.006 -14.383 1.00 94.44 373 TYR A CA 1
ATOM 3014 C C . TYR A 1 373 ? 26.769 -9.225 -13.999 1.00 94.44 373 TYR A C 1
ATOM 3016 O O . TYR A 1 373 ? 25.661 -9.055 -13.476 1.00 94.44 373 TYR A O 1
ATOM 3024 N N . PRO A 1 374 ? 27.250 -10.468 -14.205 1.00 90.12 374 PRO A N 1
ATOM 3025 C CA . PRO A 1 374 ? 26.482 -11.680 -13.899 1.00 90.12 374 PRO A CA 1
ATOM 3026 C C . PRO A 1 374 ? 25.982 -11.738 -12.447 1.00 90.12 374 PRO A C 1
ATOM 3028 O O . PRO A 1 374 ? 24.819 -12.068 -12.210 1.00 90.12 374 PRO A O 1
ATOM 3031 N N . ASP A 1 375 ? 26.820 -11.317 -11.494 1.00 87.62 375 ASP A N 1
ATOM 3032 C CA . ASP A 1 375 ? 26.541 -11.302 -10.049 1.00 87.62 375 ASP A CA 1
ATOM 3033 C C . ASP A 1 375 ? 25.640 -10.133 -9.584 1.00 87.62 375 ASP A C 1
ATOM 3035 O O . ASP A 1 375 ? 25.406 -9.981 -8.384 1.00 87.62 375 ASP A O 1
ATOM 3039 N N . ALA A 1 376 ? 25.160 -9.260 -10.481 1.00 91.75 376 ALA A N 1
ATOM 3040 C CA . ALA A 1 376 ? 24.402 -8.070 -10.083 1.00 91.75 376 ALA A CA 1
ATOM 3041 C C . ALA A 1 376 ? 23.113 -8.421 -9.318 1.00 91.75 376 ALA A C 1
ATOM 3043 O O . ALA A 1 376 ? 22.334 -9.288 -9.720 1.00 91.75 376 ALA A O 1
ATOM 3044 N N . TYR A 1 377 ? 22.845 -7.711 -8.226 1.00 91.62 377 TYR A N 1
ATOM 3045 C CA . TYR A 1 377 ? 21.609 -7.873 -7.474 1.00 91.62 377 TYR A CA 1
ATOM 3046 C C . TYR A 1 377 ? 20.522 -6.981 -8.077 1.00 91.62 377 TYR A C 1
ATOM 3048 O O . TYR A 1 377 ? 20.651 -5.757 -8.086 1.00 91.62 377 TYR A O 1
ATOM 3056 N N . LEU A 1 378 ? 19.451 -7.582 -8.599 1.00 93.19 378 LEU A N 1
ATOM 3057 C CA . LEU A 1 378 ? 18.364 -6.855 -9.257 1.00 93.19 378 LEU A CA 1
ATOM 3058 C C . LEU A 1 378 ? 17.169 -6.741 -8.296 1.00 93.19 378 LEU A C 1
ATOM 3060 O O . LEU A 1 378 ? 16.438 -7.711 -8.092 1.00 93.19 378 LEU A O 1
ATOM 3064 N N . LEU A 1 379 ? 16.989 -5.564 -7.694 1.00 92.75 379 LEU A N 1
ATOM 3065 C CA . LEU A 1 379 ? 15.902 -5.238 -6.766 1.00 92.75 379 LEU A CA 1
ATOM 3066 C C . LEU A 1 379 ? 14.753 -4.568 -7.529 1.00 92.75 379 LEU A C 1
ATOM 3068 O O . LEU A 1 379 ? 14.847 -3.399 -7.902 1.00 92.75 379 LEU A O 1
ATOM 3072 N N . GLY A 1 380 ? 13.652 -5.286 -7.743 1.00 93.69 380 GLY A N 1
ATOM 3073 C CA . GLY A 1 380 ? 12.416 -4.684 -8.244 1.00 93.69 380 GLY A CA 1
ATOM 3074 C C . GLY A 1 380 ? 11.665 -3.947 -7.132 1.00 93.69 380 GLY A C 1
ATOM 3075 O O . GLY A 1 380 ? 11.502 -4.491 -6.043 1.00 93.69 380 GLY A O 1
ATOM 3076 N N . LEU A 1 381 ? 11.175 -2.735 -7.399 1.00 94.94 381 LEU A N 1
ATOM 3077 C CA . LEU A 1 381 ? 10.274 -1.999 -6.502 1.00 94.94 381 LEU A CA 1
ATOM 3078 C C . LEU A 1 381 ? 8.868 -1.977 -7.113 1.00 94.94 381 LEU A C 1
ATOM 3080 O O . LEU A 1 381 ? 8.608 -1.194 -8.028 1.00 94.94 381 LEU A O 1
ATOM 3084 N N . HIS A 1 382 ? 7.984 -2.858 -6.647 1.00 93.25 382 HIS A N 1
ATOM 3085 C CA . HIS A 1 382 ? 6.624 -3.012 -7.162 1.00 93.25 382 HIS A CA 1
ATOM 3086 C C . HIS A 1 382 ? 5.678 -2.014 -6.497 1.00 93.25 382 HIS A C 1
ATOM 3088 O O . HIS A 1 382 ? 5.251 -2.225 -5.367 1.00 93.25 382 HIS A O 1
ATOM 3094 N N . PHE A 1 383 ? 5.333 -0.939 -7.207 1.00 91.50 383 PHE A N 1
ATOM 3095 C CA . PHE A 1 383 ? 4.253 -0.041 -6.802 1.00 91.50 383 PHE A CA 1
ATOM 3096 C C . PHE A 1 383 ? 2.929 -0.691 -7.213 1.00 91.50 383 PHE A C 1
ATOM 3098 O O . PHE A 1 383 ? 2.593 -0.687 -8.399 1.00 91.50 383 PHE A O 1
ATOM 3105 N N . ARG A 1 384 ? 2.218 -1.297 -6.255 1.00 85.50 384 ARG A N 1
ATOM 3106 C CA . ARG A 1 384 ? 1.076 -2.178 -6.553 1.00 85.50 384 ARG A CA 1
ATOM 3107 C C . ARG A 1 384 ? -0.097 -1.439 -7.190 1.00 85.50 384 ARG A C 1
ATOM 3109 O O . ARG A 1 384 ? -0.371 -0.291 -6.831 1.00 85.50 384 ARG A O 1
ATOM 3116 N N . LEU A 1 385 ? -0.831 -2.130 -8.064 1.00 80.50 385 LEU A N 1
ATOM 3117 C CA . LEU A 1 385 ? -2.088 -1.654 -8.645 1.00 80.50 385 LEU A CA 1
ATOM 3118 C C . LEU A 1 385 ? -3.290 -2.451 -8.108 1.00 80.50 385 LEU A C 1
ATOM 3120 O O . LEU A 1 385 ? -3.780 -3.357 -8.776 1.00 80.50 385 LEU A O 1
ATOM 3124 N N . ASP A 1 386 ? -3.741 -2.112 -6.897 1.00 71.69 386 ASP A N 1
ATOM 3125 C CA . ASP A 1 386 ? -4.818 -2.827 -6.191 1.00 71.69 386 ASP A CA 1
ATOM 3126 C C . ASP A 1 386 ? -6.199 -2.181 -6.419 1.00 71.69 386 ASP A C 1
ATOM 3128 O O . ASP A 1 386 ? -7.185 -2.874 -6.655 1.00 71.69 386 ASP A O 1
ATOM 3132 N N . ASP A 1 387 ? -6.273 -0.844 -6.376 1.00 74.19 387 ASP A N 1
ATOM 3133 C CA . ASP A 1 387 ? -7.464 -0.068 -6.745 1.00 74.19 387 ASP A CA 1
ATOM 3134 C C . ASP A 1 387 ? -7.096 0.874 -7.889 1.00 74.19 387 ASP A C 1
ATOM 3136 O O . ASP A 1 387 ? -6.623 1.997 -7.693 1.00 74.19 387 ASP A O 1
ATOM 3140 N N . VAL A 1 388 ? -7.348 0.405 -9.110 1.00 74.62 388 VAL A N 1
ATOM 3141 C CA . VAL A 1 388 ? -7.052 1.140 -10.343 1.00 74.62 388 VAL A CA 1
ATOM 3142 C C . VAL A 1 388 ? -7.724 2.521 -10.359 1.00 74.62 388 VAL A C 1
ATOM 3144 O O . VAL A 1 388 ? -7.129 3.458 -10.886 1.00 74.62 388 VAL A O 1
ATOM 3147 N N . LYS A 1 389 ? -8.912 2.692 -9.754 1.00 75.31 389 LYS A N 1
ATOM 3148 C CA . LYS A 1 389 ? -9.675 3.955 -9.767 1.00 75.31 389 LYS A CA 1
ATOM 3149 C C . LYS A 1 389 ? -9.154 4.951 -8.732 1.00 75.31 389 LYS A C 1
ATOM 3151 O O . LYS A 1 389 ? -8.961 6.122 -9.066 1.00 75.31 389 LYS A O 1
ATOM 3156 N N . GLU A 1 390 ? -8.911 4.515 -7.497 1.00 74.50 390 GLU A N 1
ATOM 3157 C CA . GLU A 1 390 ? -8.289 5.350 -6.461 1.00 74.50 390 GLU A CA 1
ATOM 3158 C C . GLU A 1 390 ? -6.877 5.761 -6.892 1.00 74.50 390 GLU A C 1
ATOM 3160 O O . GLU A 1 390 ? -6.524 6.942 -6.875 1.00 74.50 390 GLU A O 1
ATOM 3165 N N . GLN A 1 391 ? -6.080 4.799 -7.358 1.00 78.88 391 GLN A N 1
ATOM 3166 C CA . GLN A 1 391 ? -4.696 5.036 -7.743 1.00 78.88 391 GLN A CA 1
ATOM 3167 C C . GLN A 1 391 ? -4.591 5.824 -9.054 1.00 78.88 391 GLN A C 1
ATOM 3169 O O . GLN A 1 391 ? -3.653 6.608 -9.188 1.00 78.88 391 GLN A O 1
ATOM 3174 N N . PHE A 1 392 ? -5.560 5.721 -9.976 1.00 81.25 392 PHE A N 1
ATOM 3175 C CA . PHE A 1 392 ? -5.663 6.638 -11.118 1.00 81.25 392 PHE A CA 1
ATOM 3176 C C . PHE A 1 392 ? -5.880 8.079 -10.646 1.00 81.25 392 PHE A C 1
ATOM 3178 O O . PHE A 1 392 ? -5.116 8.961 -11.032 1.00 81.25 392 PHE A O 1
ATOM 3185 N N . ARG A 1 393 ? -6.860 8.322 -9.761 1.00 80.88 393 ARG A N 1
ATOM 3186 C CA . ARG A 1 393 ? -7.125 9.660 -9.194 1.00 80.88 393 ARG A CA 1
ATOM 3187 C C . ARG A 1 393 ? -5.899 10.219 -8.471 1.00 80.88 393 ARG A C 1
ATOM 3189 O O . ARG A 1 393 ? -5.534 11.370 -8.691 1.00 80.88 393 ARG A O 1
ATOM 3196 N N . LEU A 1 394 ? -5.229 9.396 -7.664 1.00 81.69 394 LEU A N 1
ATOM 3197 C CA . LEU A 1 394 ? -4.001 9.767 -6.962 1.00 81.69 394 LEU A CA 1
ATOM 3198 C C . LEU A 1 394 ? -2.859 10.105 -7.933 1.00 81.69 394 LEU A C 1
ATOM 3200 O O . LEU A 1 394 ? -2.159 11.097 -7.742 1.00 81.69 394 LEU A O 1
ATOM 3204 N N . CYS A 1 395 ? -2.660 9.295 -8.974 1.00 83.62 395 CYS A N 1
ATOM 3205 C CA . CYS A 1 395 ? -1.594 9.504 -9.950 1.00 83.62 395 CYS A CA 1
ATOM 3206 C C . CYS A 1 395 ? -1.874 10.700 -10.870 1.00 83.62 395 CYS A C 1
ATOM 3208 O O . CYS A 1 395 ? -0.961 11.494 -11.094 1.00 83.62 395 CYS A O 1
ATOM 3210 N N . SER A 1 396 ? -3.118 10.881 -11.331 1.00 81.31 396 SER A N 1
ATOM 3211 C CA . SER A 1 396 ? -3.546 12.068 -12.083 1.00 81.31 396 SER A CA 1
ATOM 3212 C C . SER A 1 396 ? -3.386 13.327 -11.233 1.00 81.31 396 SER A C 1
ATOM 3214 O O . SER A 1 396 ? -2.651 14.228 -11.627 1.00 81.31 396 SER A O 1
ATOM 3216 N N . GLY A 1 397 ? -3.916 13.347 -10.003 1.00 79.94 397 GLY A N 1
ATOM 3217 C CA . GLY A 1 397 ? -3.755 14.470 -9.073 1.00 79.94 397 GLY A CA 1
ATOM 3218 C C . GLY A 1 397 ? -2.289 14.808 -8.771 1.00 79.94 397 GLY A C 1
ATOM 3219 O O . GLY A 1 397 ? -1.922 15.980 -8.728 1.00 79.94 397 GLY A O 1
ATOM 3220 N N . ARG A 1 398 ? -1.404 13.806 -8.651 1.00 82.38 398 ARG A N 1
ATOM 3221 C CA . ARG A 1 398 ? 0.051 14.014 -8.496 1.00 82.38 398 ARG A CA 1
ATOM 3222 C C . ARG A 1 398 ? 0.749 14.539 -9.756 1.00 82.38 398 ARG A C 1
ATOM 3224 O O . ARG A 1 398 ? 1.803 15.158 -9.623 1.00 82.38 398 ARG A O 1
ATOM 3231 N N . VAL A 1 399 ? 0.212 14.295 -10.953 1.00 75.44 399 VAL A N 1
ATOM 3232 C CA . VAL A 1 399 ? 0.699 14.891 -12.211 1.00 75.44 399 VAL A CA 1
ATOM 3233 C C . VAL A 1 399 ? 0.164 16.319 -12.357 1.00 75.44 399 VAL A C 1
ATOM 3235 O O . VAL A 1 399 ? 0.956 17.234 -12.574 1.00 75.44 399 VAL A O 1
ATOM 3238 N N . GLN A 1 400 ? -1.135 16.534 -12.130 1.00 71.38 400 GLN A N 1
ATOM 3239 C CA . GLN A 1 400 ? -1.784 17.851 -12.121 1.00 71.38 400 GLN A CA 1
ATOM 3240 C C . GLN A 1 400 ? -1.104 18.812 -11.135 1.00 71.38 400 GLN A C 1
ATOM 3242 O O . GLN A 1 400 ? -0.692 19.898 -11.528 1.00 71.38 400 GLN A O 1
ATOM 3247 N N . ALA A 1 401 ? -0.879 18.389 -9.885 1.00 67.44 401 ALA A N 1
ATOM 3248 C CA . ALA A 1 401 ? -0.223 19.200 -8.853 1.00 67.44 401 ALA A CA 1
ATOM 3249 C C . ALA A 1 401 ? 1.259 19.517 -9.144 1.00 67.44 401 ALA A C 1
ATOM 3251 O O . ALA A 1 401 ? 1.831 20.408 -8.519 1.00 67.44 401 ALA A O 1
ATOM 3252 N N . ARG A 1 402 ? 1.898 18.811 -10.090 1.00 64.81 402 ARG A N 1
ATOM 3253 C CA . ARG A 1 402 ? 3.236 19.159 -10.602 1.00 64.81 402 ARG A CA 1
ATOM 3254 C C . ARG A 1 402 ? 3.166 20.151 -11.770 1.00 64.81 402 ARG A C 1
ATOM 3256 O O . ARG A 1 402 ? 4.136 20.881 -11.982 1.00 64.81 402 ARG A O 1
ATOM 3263 N N . GLY A 1 403 ? 2.043 20.218 -12.489 1.00 57.19 403 GLY A N 1
ATOM 3264 C CA . GLY A 1 403 ? 1.794 21.165 -13.581 1.00 57.19 403 GLY A CA 1
ATOM 3265 C C . GLY A 1 403 ? 2.892 21.132 -14.646 1.00 57.19 403 GLY A C 1
ATOM 3266 O O . GLY A 1 403 ? 3.362 20.062 -15.040 1.00 57.19 403 GLY A O 1
ATOM 3267 N N . GLU A 1 404 ? 3.374 22.310 -15.051 1.00 43.16 404 GLU A N 1
ATOM 3268 C CA . GLU A 1 404 ? 4.499 22.453 -15.989 1.00 43.16 404 GLU A CA 1
ATOM 3269 C C . GLU A 1 404 ? 5.810 21.770 -15.537 1.00 43.16 404 GLU A C 1
ATOM 3271 O O . GLU A 1 404 ? 6.678 21.502 -16.366 1.00 43.16 404 GLU A O 1
ATOM 3276 N N . ASN A 1 405 ? 5.965 21.439 -14.249 1.00 45.56 405 ASN A N 1
ATOM 3277 C CA . ASN A 1 405 ? 7.167 20.790 -13.712 1.00 45.56 405 ASN A CA 1
ATOM 3278 C C . ASN A 1 405 ? 7.183 19.263 -13.934 1.00 45.56 405 ASN A C 1
ATOM 3280 O O . ASN A 1 405 ? 8.163 18.605 -13.574 1.00 45.56 405 ASN A O 1
ATOM 3284 N N . HIS A 1 406 ? 6.120 18.659 -14.482 1.00 52.22 406 HIS A N 1
ATOM 3285 C CA . HIS A 1 406 ? 6.117 17.228 -14.784 1.00 52.22 406 HIS A CA 1
ATOM 3286 C C . HIS A 1 406 ? 6.785 16.939 -16.141 1.00 52.22 406 HIS A C 1
ATOM 3288 O O . HIS A 1 406 ? 6.245 17.215 -17.210 1.00 52.22 406 HIS A O 1
ATOM 3294 N N . GLN A 1 407 ? 7.970 16.327 -16.078 1.00 51.25 407 GLN A N 1
ATOM 3295 C CA . GLN A 1 407 ? 9.008 16.307 -17.119 1.00 51.25 407 GLN A CA 1
ATOM 3296 C C . GLN A 1 407 ? 8.607 15.833 -18.536 1.00 51.25 407 GLN A C 1
ATOM 3298 O O . GLN A 1 407 ? 9.342 16.075 -19.493 1.00 51.25 407 GLN A O 1
ATOM 3303 N N . THR A 1 408 ? 7.488 15.126 -18.720 1.00 52.91 408 THR A N 1
ATOM 3304 C CA . THR A 1 408 ? 7.069 14.618 -20.049 1.00 52.91 408 THR A CA 1
ATOM 3305 C C . THR A 1 408 ? 5.554 14.665 -20.303 1.00 52.91 408 THR A C 1
ATOM 3307 O O . THR A 1 408 ? 5.134 14.553 -21.450 1.00 52.91 408 THR A O 1
ATOM 3310 N N . LEU A 1 409 ? 4.727 14.903 -19.279 1.00 56.00 409 LEU A N 1
ATOM 3311 C CA . LEU A 1 409 ? 3.283 15.140 -19.428 1.00 56.00 409 LEU A CA 1
ATOM 3312 C C . LEU A 1 409 ? 2.914 16.389 -18.635 1.00 56.00 409 LEU A C 1
ATOM 3314 O O . LEU A 1 409 ? 2.743 16.308 -17.423 1.00 56.00 409 LEU A O 1
ATOM 3318 N N . THR A 1 410 ? 2.827 17.525 -19.314 1.00 55.38 410 THR A N 1
ATOM 3319 C CA . THR A 1 410 ? 2.384 18.797 -18.733 1.00 55.38 410 THR A CA 1
ATOM 3320 C C . THR A 1 410 ? 0.915 18.999 -19.121 1.00 55.38 410 THR A C 1
ATOM 3322 O O . THR A 1 410 ? 0.633 18.954 -20.323 1.00 55.38 410 THR A O 1
ATOM 3325 N N . PRO A 1 411 ? -0.026 19.162 -18.166 1.00 49.41 411 PRO A N 1
ATOM 3326 C CA . PRO A 1 411 ? -1.464 19.200 -18.468 1.00 49.41 411 PRO A CA 1
ATOM 3327 C C . PRO A 1 411 ? -1.826 20.219 -19.556 1.00 49.41 411 PRO A C 1
ATOM 3329 O O . PRO A 1 411 ? -2.538 19.897 -20.502 1.00 49.41 411 PRO A O 1
ATOM 3332 N N . ASP A 1 412 ? -1.222 21.405 -19.495 1.00 46.81 412 ASP A N 1
ATOM 3333 C CA . ASP A 1 412 ? -1.484 22.541 -20.390 1.00 46.81 412 ASP A CA 1
ATOM 3334 C C . ASP A 1 412 ? -0.946 22.349 -21.821 1.00 46.81 412 ASP A C 1
ATOM 3336 O O . ASP A 1 412 ? -1.258 23.124 -22.724 1.00 46.81 412 ASP A O 1
ATOM 3340 N N . ARG A 1 413 ? -0.116 21.320 -22.050 1.00 49.03 413 ARG A N 1
ATOM 3341 C CA . ARG A 1 413 ? 0.485 20.995 -23.361 1.00 49.03 413 ARG A CA 1
ATOM 3342 C C . ARG A 1 413 ? 0.058 19.625 -23.892 1.00 49.03 413 ARG A C 1
ATOM 3344 O O . ARG A 1 413 ? 0.401 19.274 -25.023 1.00 49.03 413 ARG A O 1
ATOM 3351 N N . VAL A 1 414 ? -0.660 18.847 -23.083 1.00 56.28 414 VAL A N 1
ATOM 3352 C CA . VAL A 1 414 ? -1.194 17.525 -23.420 1.00 56.28 414 VAL A CA 1
ATOM 3353 C C . VAL A 1 414 ? -2.651 17.454 -22.942 1.00 56.28 414 VAL A C 1
ATOM 3355 O O . VAL A 1 414 ? -2.918 16.873 -21.884 1.00 56.28 414 VAL A O 1
ATOM 3358 N N . PRO A 1 415 ? -3.613 18.002 -23.716 1.00 48.88 415 PRO A N 1
ATOM 3359 C CA . PRO A 1 415 ? -4.995 17.543 -23.602 1.00 48.88 415 PRO A CA 1
ATOM 3360 C C . PRO A 1 415 ? -5.007 16.009 -23.697 1.00 48.88 415 PRO A C 1
ATOM 3362 O O . PRO A 1 415 ? -4.226 15.420 -24.448 1.00 48.88 415 PRO A O 1
ATOM 3365 N N . ASP A 1 416 ? -5.837 15.371 -22.876 1.00 63.38 416 ASP A N 1
ATOM 3366 C CA . ASP A 1 416 ? -5.865 13.921 -22.648 1.00 63.38 416 ASP A CA 1
ATOM 3367 C C . ASP A 1 416 ? -4.585 13.292 -22.047 1.00 63.38 416 ASP A C 1
ATOM 3369 O O . ASP A 1 416 ? -4.336 12.096 -22.228 1.00 63.38 416 ASP A O 1
ATOM 3373 N N . PHE A 1 417 ? -3.798 14.014 -21.231 1.00 68.25 417 PHE A N 1
ATOM 3374 C CA . PHE A 1 417 ? -2.744 13.371 -20.413 1.00 68.25 417 PHE A CA 1
ATOM 3375 C C . PHE A 1 417 ? -3.301 12.230 -19.526 1.00 68.25 417 PHE A C 1
ATOM 3377 O O . PHE A 1 417 ? -2.593 11.269 -19.216 1.00 68.25 417 PHE A O 1
ATOM 3384 N N . GLU A 1 418 ? -4.589 12.299 -19.175 1.00 73.88 418 GLU A N 1
ATOM 3385 C CA . GLU A 1 418 ? -5.346 11.247 -18.492 1.00 73.88 418 GLU A CA 1
ATOM 3386 C C . GLU A 1 418 ? -5.461 9.952 -19.313 1.00 73.88 418 GLU A C 1
ATOM 3388 O O . GLU A 1 418 ? -5.241 8.874 -18.759 1.00 73.88 418 GLU A O 1
ATOM 3393 N N . ARG A 1 419 ? -5.684 10.021 -20.637 1.00 76.06 419 ARG A N 1
ATOM 3394 C CA . ARG A 1 419 ? -5.671 8.829 -21.510 1.00 76.06 419 ARG A CA 1
ATOM 3395 C C . ARG A 1 419 ? -4.292 8.151 -21.514 1.00 76.06 419 ARG A C 1
ATOM 3397 O O . ARG A 1 419 ? -4.216 6.926 -21.598 1.00 76.06 419 ARG A O 1
ATOM 3404 N N . VAL A 1 420 ? -3.205 8.915 -21.351 1.00 75.69 420 VAL A N 1
ATOM 3405 C CA . VAL A 1 420 ? -1.845 8.360 -21.202 1.00 75.69 420 VAL A CA 1
ATOM 3406 C C . VAL A 1 420 ? -1.668 7.677 -19.841 1.00 75.69 420 VAL A C 1
ATOM 3408 O O . VAL A 1 420 ? -1.137 6.573 -19.774 1.00 75.69 420 VAL A O 1
ATOM 3411 N N . LEU A 1 421 ? -2.149 8.273 -18.745 1.00 79.56 421 LEU A N 1
ATOM 3412 C CA . LEU A 1 421 ? -2.160 7.610 -17.431 1.00 79.56 421 LEU A CA 1
ATOM 3413 C C . LEU A 1 421 ? -2.939 6.283 -17.469 1.00 79.56 421 LEU A C 1
ATOM 3415 O O . LEU A 1 421 ? -2.436 5.274 -16.970 1.00 79.56 421 LEU A O 1
ATOM 3419 N N . MET A 1 422 ? -4.104 6.259 -18.127 1.00 81.06 422 MET A N 1
ATOM 3420 C CA . MET A 1 422 ? -4.891 5.036 -18.328 1.00 81.06 422 MET A CA 1
ATOM 3421 C C . MET A 1 422 ? -4.149 3.996 -19.177 1.00 81.06 422 MET A C 1
ATOM 3423 O O . MET A 1 422 ? -4.178 2.816 -18.831 1.00 81.06 422 MET A O 1
ATOM 3427 N N . SER A 1 423 ? -3.440 4.390 -20.245 1.00 82.50 423 SER A N 1
ATOM 3428 C CA . SER A 1 423 ? -2.683 3.422 -21.054 1.00 82.50 423 SER A CA 1
ATOM 3429 C C . SER A 1 423 ? -1.550 2.778 -20.251 1.00 82.50 423 SER A C 1
ATOM 3431 O O . SER A 1 423 ? -1.384 1.568 -20.311 1.00 82.50 423 SER A O 1
ATOM 3433 N N . PHE A 1 424 ? -0.825 3.541 -19.423 1.00 85.19 424 PHE A N 1
ATOM 3434 C CA . PHE A 1 424 ? 0.214 2.980 -18.548 1.00 85.19 424 PHE A CA 1
ATOM 3435 C C . PHE A 1 424 ? -0.338 2.039 -17.463 1.00 85.19 424 PHE A C 1
ATOM 3437 O O . PHE A 1 424 ? 0.398 1.152 -17.035 1.00 85.19 424 PHE A O 1
ATOM 3444 N N . GLN A 1 425 ? -1.593 2.207 -17.023 1.00 85.19 425 GLN A N 1
ATOM 3445 C CA . GLN A 1 425 ? -2.275 1.257 -16.130 1.00 85.19 425 GLN A CA 1
ATOM 3446 C C . GLN A 1 425 ? -2.769 0.008 -16.872 1.00 85.19 425 GLN A C 1
ATOM 3448 O O . GLN A 1 425 ? -2.548 -1.100 -16.397 1.00 85.19 425 GLN A O 1
ATOM 3453 N N . ARG A 1 426 ? -3.405 0.166 -18.040 1.00 85.94 426 ARG A N 1
ATOM 3454 C CA . ARG A 1 426 ? -3.876 -0.951 -18.878 1.00 85.94 426 ARG A CA 1
ATOM 3455 C C . ARG A 1 426 ? -2.720 -1.836 -19.349 1.00 85.94 426 ARG A C 1
ATOM 3457 O O . ARG A 1 426 ? -2.840 -3.054 -19.363 1.00 85.94 426 ARG A O 1
ATOM 3464 N N . ASP A 1 427 ? -1.598 -1.217 -19.702 1.00 87.94 427 ASP A N 1
ATOM 3465 C CA . ASP A 1 427 ? -0.403 -1.887 -20.214 1.00 87.94 427 ASP A CA 1
ATOM 3466 C C . ASP A 1 427 ? 0.532 -2.358 -19.069 1.00 87.94 427 ASP A C 1
ATOM 3468 O O . ASP A 1 427 ? 1.695 -2.692 -19.310 1.00 87.94 427 ASP A O 1
ATOM 3472 N N . PHE A 1 428 ? 0.069 -2.351 -17.809 1.00 90.06 428 PHE A N 1
ATOM 3473 C CA . PHE A 1 428 ? 0.846 -2.772 -16.640 1.00 90.06 428 PHE A CA 1
ATOM 3474 C C . PHE A 1 428 ? 0.841 -4.297 -16.470 1.00 90.06 428 PHE A C 1
ATOM 3476 O O . PHE A 1 428 ? -0.169 -4.913 -16.138 1.00 90.06 428 PHE A O 1
ATOM 3483 N N . GLU A 1 429 ? 2.012 -4.911 -16.614 1.00 88.81 429 GLU A N 1
ATOM 3484 C CA . GLU A 1 429 ? 2.251 -6.307 -16.266 1.00 88.81 429 GLU A CA 1
ATOM 3485 C C . GLU A 1 429 ? 2.848 -6.382 -14.857 1.00 88.81 429 GLU A C 1
ATOM 3487 O O . GLU A 1 429 ? 4.039 -6.108 -14.673 1.00 88.81 429 GLU A O 1
ATOM 3492 N N . ALA A 1 430 ? 2.056 -6.800 -13.866 1.00 84.44 430 ALA A N 1
ATOM 3493 C CA . ALA A 1 430 ? 2.556 -7.072 -12.517 1.00 84.44 430 ALA A CA 1
ATOM 3494 C C . ALA A 1 430 ? 3.748 -8.064 -12.549 1.00 84.44 430 ALA A C 1
ATOM 3496 O O . ALA A 1 430 ? 3.753 -8.985 -13.376 1.00 84.44 430 ALA A O 1
ATOM 3497 N N . PRO A 1 431 ? 4.773 -7.890 -11.692 1.00 80.38 431 PRO A N 1
ATOM 3498 C CA . PRO A 1 431 ? 5.998 -8.681 -11.756 1.00 80.38 431 PRO A CA 1
ATOM 3499 C C . PRO A 1 431 ? 5.737 -10.152 -11.426 1.00 80.38 431 PRO A C 1
ATOM 3501 O O . PRO A 1 431 ? 5.429 -10.504 -10.289 1.00 80.38 431 PRO A O 1
ATOM 3504 N N . ASN A 1 432 ? 5.907 -11.031 -12.413 1.00 77.12 432 ASN A N 1
ATOM 3505 C CA . ASN A 1 432 ? 5.682 -12.464 -12.250 1.00 77.12 432 ASN A CA 1
ATOM 3506 C C . ASN A 1 432 ? 7.021 -13.199 -12.289 1.00 77.12 432 ASN A C 1
ATOM 3508 O O . ASN A 1 432 ? 7.558 -13.489 -13.356 1.00 77.12 432 ASN A O 1
ATOM 3512 N N . LEU A 1 433 ? 7.549 -13.516 -11.108 1.00 73.94 433 LEU A N 1
ATOM 3513 C CA . LEU A 1 433 ? 8.898 -14.059 -10.923 1.00 73.94 433 LEU A CA 1
ATOM 3514 C C . LEU A 1 433 ? 9.149 -15.420 -11.606 1.00 73.94 433 LEU A C 1
ATOM 3516 O O . LEU A 1 433 ? 10.307 -15.823 -11.703 1.00 73.94 433 LEU A O 1
ATOM 3520 N N . SER A 1 434 ? 8.108 -16.089 -12.109 1.00 69.06 434 SER A N 1
ATOM 3521 C CA . SER A 1 434 ? 8.199 -17.336 -12.879 1.00 69.06 434 SER A CA 1
ATOM 3522 C C . SER A 1 434 ? 8.310 -17.116 -14.399 1.00 69.06 434 SER A C 1
ATOM 3524 O O . SER A 1 434 ? 8.542 -18.072 -15.137 1.00 69.06 434 SER A O 1
ATOM 3526 N N . ARG A 1 435 ? 8.137 -15.882 -14.901 1.00 73.38 435 ARG A N 1
ATOM 3527 C CA . ARG A 1 435 ? 8.224 -15.535 -16.335 1.00 73.38 435 ARG A CA 1
ATOM 3528 C C . ARG A 1 435 ? 9.627 -15.041 -16.729 1.00 73.38 435 ARG A C 1
ATOM 3530 O O . ARG A 1 435 ? 10.320 -14.461 -15.894 1.00 73.38 435 ARG A O 1
ATOM 3537 N N . PRO A 1 436 ? 10.051 -15.191 -18.002 1.00 71.75 436 PRO A N 1
ATOM 3538 C CA . PRO A 1 436 ? 11.261 -14.549 -18.524 1.00 71.75 436 PRO A CA 1
ATOM 3539 C C . PRO A 1 436 ? 11.314 -13.039 -18.239 1.00 71.75 436 PRO A C 1
ATOM 3541 O O . PRO A 1 436 ? 10.281 -12.374 -18.146 1.00 71.75 436 PRO A O 1
ATOM 3544 N N . GLY A 1 437 ? 12.525 -12.507 -18.059 1.00 74.75 437 GLY A N 1
ATOM 3545 C CA . GLY A 1 437 ? 12.762 -11.142 -17.578 1.00 74.75 437 GLY A CA 1
ATOM 3546 C C . GLY A 1 437 ? 12.578 -10.996 -16.067 1.00 74.75 437 GLY A C 1
ATOM 3547 O O . GLY A 1 437 ? 13.533 -10.704 -15.353 1.00 74.75 437 GLY A O 1
ATOM 3548 N N . ASP A 1 438 ? 11.378 -11.276 -15.563 1.00 80.19 438 ASP A N 1
ATOM 3549 C CA . ASP A 1 438 ? 11.044 -11.162 -14.133 1.00 80.19 438 ASP A CA 1
ATOM 3550 C C . ASP A 1 438 ? 11.700 -12.268 -13.284 1.00 80.19 438 ASP A C 1
ATOM 3552 O O . ASP A 1 438 ? 12.028 -12.068 -12.109 1.00 80.19 438 ASP A O 1
ATOM 3556 N N . LYS A 1 439 ? 11.992 -13.420 -13.898 1.00 78.88 439 LYS A N 1
ATOM 3557 C CA . LYS A 1 439 ? 12.888 -14.466 -13.384 1.00 78.88 439 LYS A CA 1
ATOM 3558 C C . LYS A 1 439 ? 14.240 -13.909 -12.936 1.00 78.88 439 LYS A C 1
ATOM 3560 O O . LYS A 1 439 ? 14.741 -14.330 -11.899 1.00 78.88 439 LYS A O 1
ATOM 3565 N N . GLU A 1 440 ? 14.802 -12.946 -13.661 1.00 84.12 440 GLU A N 1
ATOM 3566 C CA . GLU A 1 440 ? 16.161 -12.452 -13.411 1.00 84.12 440 GLU A CA 1
ATOM 3567 C C . GLU A 1 440 ? 16.242 -11.445 -12.251 1.00 84.12 440 GLU A C 1
ATOM 3569 O O . GLU A 1 440 ? 17.337 -11.178 -11.749 1.00 84.12 440 GLU A O 1
ATOM 3574 N N . LEU A 1 441 ? 15.098 -10.913 -11.795 1.00 84.19 441 LEU A N 1
ATOM 3575 C CA . LEU A 1 441 ? 15.000 -10.088 -10.587 1.00 84.19 441 LEU A CA 1
ATOM 3576 C C . LEU A 1 441 ? 15.359 -10.927 -9.351 1.00 84.19 441 LEU A C 1
ATOM 3578 O O . LEU A 1 441 ? 14.701 -11.935 -9.080 1.00 84.19 441 LEU A O 1
ATOM 3582 N N . SER A 1 442 ? 16.370 -10.507 -8.588 1.00 82.38 442 SER A N 1
ATOM 3583 C CA . SER A 1 442 ? 16.816 -11.195 -7.368 1.00 82.38 442 SER A CA 1
ATOM 3584 C C . SER A 1 442 ? 15.736 -11.174 -6.283 1.00 82.38 442 SER A C 1
ATOM 3586 O O . SER A 1 442 ? 15.509 -12.172 -5.608 1.00 82.38 442 SER A O 1
ATOM 3588 N N . VAL A 1 443 ? 15.038 -10.045 -6.140 1.00 79.31 443 VAL A N 1
ATOM 3589 C CA . VAL A 1 443 ? 13.897 -9.881 -5.232 1.00 79.31 443 VAL A CA 1
ATOM 3590 C C . VAL A 1 443 ? 12.965 -8.796 -5.774 1.00 79.31 443 VAL A C 1
ATOM 3592 O O . VAL A 1 443 ? 13.398 -7.910 -6.515 1.00 79.31 443 VAL A O 1
ATOM 3595 N N . VAL A 1 444 ? 11.691 -8.845 -5.389 1.00 80.19 444 VAL A N 1
ATOM 3596 C CA . VAL A 1 444 ? 10.746 -7.738 -5.569 1.00 80.19 444 VAL A CA 1
ATOM 3597 C C . VAL A 1 444 ? 10.241 -7.308 -4.199 1.00 80.19 444 VAL A C 1
ATOM 3599 O O . VAL A 1 444 ? 9.808 -8.140 -3.408 1.00 80.19 444 VAL A O 1
ATOM 3602 N N . LEU A 1 445 ? 10.320 -6.008 -3.930 1.00 80.62 445 LEU A N 1
ATOM 3603 C CA . LEU A 1 445 ? 9.796 -5.363 -2.735 1.00 80.62 445 LEU A CA 1
ATOM 3604 C C . LEU A 1 445 ? 8.504 -4.630 -3.103 1.00 80.62 445 LEU A C 1
ATOM 3606 O O . LEU A 1 445 ? 8.509 -3.786 -4.000 1.00 80.62 445 LEU A O 1
ATOM 3610 N N . GLU A 1 446 ? 7.406 -4.960 -2.427 1.00 82.62 446 GLU A N 1
ATOM 3611 C CA . GLU A 1 446 ? 6.114 -4.305 -2.642 1.00 82.62 446 GLU A CA 1
ATOM 3612 C C . GLU A 1 446 ? 6.017 -2.972 -1.892 1.00 82.62 446 GLU A C 1
ATOM 3614 O O . GLU A 1 446 ? 6.372 -2.881 -0.716 1.00 82.62 446 GLU A O 1
ATOM 3619 N N . LEU A 1 447 ? 5.491 -1.964 -2.584 1.00 85.25 447 LEU A N 1
ATOM 3620 C CA . LEU A 1 447 ? 5.263 -0.595 -2.134 1.00 85.25 447 LEU A CA 1
ATOM 3621 C C . LEU A 1 447 ? 3.814 -0.211 -2.464 1.00 85.25 447 LEU A C 1
ATOM 3623 O O . LEU A 1 447 ? 3.359 -0.445 -3.587 1.00 85.25 447 LEU A O 1
ATOM 3627 N N . ASP A 1 448 ? 3.089 0.415 -1.537 1.00 83.69 448 ASP A N 1
ATOM 3628 C CA . ASP A 1 448 ? 1.787 1.003 -1.869 1.00 83.69 448 ASP A CA 1
ATOM 3629 C C . ASP A 1 448 ? 2.009 2.439 -2.380 1.00 83.69 448 ASP A C 1
ATOM 3631 O O . ASP A 1 448 ? 2.538 3.273 -1.637 1.00 83.69 448 ASP A O 1
ATOM 3635 N N . PRO A 1 449 ? 1.618 2.793 -3.623 1.00 85.94 449 PRO A N 1
ATOM 3636 C CA . PRO A 1 449 ? 1.748 4.164 -4.112 1.00 85.94 449 PRO A CA 1
ATOM 3637 C C . PRO A 1 449 ? 0.923 5.181 -3.304 1.00 85.94 449 PRO A C 1
ATOM 3639 O O . PRO A 1 449 ? 1.181 6.379 -3.435 1.00 85.94 449 PRO A O 1
ATOM 3642 N N . ARG A 1 450 ? -0.052 4.744 -2.494 1.00 82.75 450 ARG A N 1
ATOM 3643 C CA . ARG A 1 450 ? -0.868 5.574 -1.589 1.00 82.75 450 ARG A CA 1
ATOM 3644 C C . ARG A 1 450 ? -0.162 5.895 -0.276 1.00 82.75 450 ARG A C 1
ATOM 3646 O O . ARG A 1 450 ? -0.476 6.922 0.326 1.00 82.75 450 ARG A O 1
ATOM 3653 N N . ASP A 1 451 ? 0.784 5.058 0.151 1.00 80.56 451 ASP A N 1
ATOM 3654 C CA . ASP A 1 451 ? 1.521 5.287 1.391 1.00 80.56 451 ASP A CA 1
ATOM 3655 C C . ASP A 1 451 ? 2.413 6.542 1.293 1.00 80.56 451 ASP A C 1
ATOM 3657 O O . ASP A 1 451 ? 2.921 6.876 0.212 1.00 80.56 451 ASP A O 1
ATOM 3661 N N . PRO A 1 452 ? 2.632 7.248 2.418 1.00 82.56 452 PRO A N 1
ATOM 3662 C CA . PRO A 1 452 ? 3.581 8.354 2.509 1.00 82.56 452 PRO A CA 1
ATOM 3663 C C . PRO A 1 452 ? 4.987 8.020 1.974 1.00 82.56 452 PRO A C 1
ATOM 3665 O O . PRO A 1 452 ? 5.441 6.871 1.996 1.00 82.56 452 PRO A O 1
ATOM 3668 N N . VAL A 1 453 ? 5.694 9.042 1.476 1.00 86.19 453 VAL A N 1
ATOM 3669 C CA . VAL A 1 453 ? 7.012 8.873 0.834 1.00 86.19 453 VAL A CA 1
ATOM 3670 C C . VAL A 1 453 ? 8.047 8.331 1.817 1.00 86.19 453 VAL A C 1
ATOM 3672 O O . VAL A 1 453 ? 8.796 7.433 1.455 1.00 86.19 453 VAL A O 1
ATOM 3675 N N . ASP A 1 454 ? 8.054 8.824 3.053 1.00 83.50 454 ASP A N 1
ATOM 3676 C CA . ASP A 1 454 ? 8.906 8.367 4.156 1.00 83.50 454 ASP A CA 1
ATOM 3677 C C . ASP A 1 454 ? 8.631 6.901 4.544 1.00 83.50 454 ASP A C 1
ATOM 3679 O O . ASP A 1 454 ? 9.565 6.147 4.808 1.00 83.50 454 ASP A O 1
ATOM 3683 N N . THR A 1 455 ? 7.366 6.468 4.507 1.00 78.75 455 THR A N 1
ATOM 3684 C CA . THR A 1 455 ? 6.952 5.081 4.786 1.00 78.75 455 THR A CA 1
ATOM 3685 C C . THR A 1 455 ? 7.509 4.120 3.731 1.00 78.75 455 THR A C 1
ATOM 3687 O O . THR A 1 455 ? 8.149 3.121 4.070 1.00 78.75 455 THR A O 1
ATOM 3690 N N . ASN A 1 456 ? 7.349 4.458 2.449 1.00 87.12 456 ASN A N 1
ATOM 3691 C CA . ASN A 1 456 ? 7.930 3.693 1.344 1.00 87.12 456 ASN A CA 1
ATOM 3692 C C . ASN A 1 456 ? 9.474 3.759 1.339 1.00 87.12 456 ASN A C 1
ATOM 3694 O O . ASN A 1 456 ? 10.138 2.745 1.130 1.00 87.12 456 ASN A O 1
ATOM 3698 N N . LEU A 1 457 ? 10.060 4.927 1.622 1.00 92.50 457 LEU A N 1
ATOM 3699 C CA . LEU A 1 457 ? 11.509 5.145 1.701 1.00 92.50 457 LEU A CA 1
ATOM 3700 C C . LEU A 1 457 ? 12.151 4.298 2.802 1.00 92.50 457 LEU A C 1
ATOM 3702 O O . LEU A 1 457 ? 13.114 3.587 2.532 1.00 92.50 457 LEU A O 1
ATOM 3706 N N . ARG A 1 458 ? 11.575 4.292 4.008 1.00 83.62 458 ARG A N 1
ATOM 3707 C CA . ARG A 1 458 ? 11.988 3.439 5.132 1.00 83.62 458 ARG A CA 1
ATOM 3708 C C . ARG A 1 458 ? 12.003 1.960 4.750 1.00 83.62 458 ARG A C 1
ATOM 3710 O O . ARG A 1 458 ? 12.987 1.275 5.020 1.00 83.62 458 ARG A O 1
ATOM 3717 N N . LEU A 1 459 ? 10.950 1.479 4.086 1.00 79.62 459 LEU A N 1
ATOM 3718 C CA . LEU A 1 459 ? 10.837 0.085 3.651 1.00 79.62 459 LEU A CA 1
ATOM 3719 C C . LEU A 1 459 ? 11.910 -0.292 2.609 1.00 79.62 459 LEU A C 1
ATOM 3721 O O . LEU A 1 459 ? 12.497 -1.375 2.692 1.00 79.62 459 LEU A O 1
ATOM 3725 N N . VAL A 1 460 ? 12.231 0.613 1.675 1.00 90.12 460 VAL A N 1
ATOM 3726 C CA . VAL A 1 460 ? 13.342 0.415 0.727 1.00 90.12 460 VAL A CA 1
ATOM 3727 C C . VAL A 1 460 ? 14.700 0.463 1.432 1.00 90.12 460 VAL A C 1
ATOM 3729 O O . VAL A 1 460 ? 15.519 -0.423 1.203 1.00 90.12 460 VAL A O 1
ATOM 3732 N N . LEU A 1 461 ? 14.950 1.428 2.322 1.00 89.94 461 LEU A N 1
ATOM 3733 C CA . LEU A 1 461 ? 16.215 1.551 3.063 1.00 89.94 461 LEU A CA 1
ATOM 3734 C C . LEU A 1 461 ? 16.496 0.320 3.945 1.00 89.94 461 LEU A C 1
ATOM 3736 O O . LEU A 1 461 ? 17.617 -0.185 3.942 1.00 89.94 461 LEU A O 1
ATOM 3740 N N . GLN A 1 462 ? 15.471 -0.250 4.591 1.00 80.81 462 GLN A N 1
ATOM 3741 C CA . GLN A 1 462 ? 15.542 -1.528 5.326 1.00 80.81 462 GLN A CA 1
ATOM 3742 C C . GLN A 1 462 ? 15.909 -2.752 4.455 1.00 80.81 462 GLN A C 1
ATOM 3744 O O . GLN A 1 462 ? 16.105 -3.851 4.981 1.00 80.81 462 GLN A O 1
ATOM 3749 N N . THR A 1 463 ? 15.979 -2.589 3.132 1.00 81.69 463 THR A N 1
ATOM 3750 C CA . THR A 1 463 ? 16.438 -3.609 2.174 1.00 81.69 463 THR A CA 1
ATOM 3751 C C . THR A 1 463 ? 17.748 -3.193 1.499 1.00 81.69 463 THR A C 1
ATOM 3753 O O . THR A 1 463 ? 18.651 -4.010 1.356 1.00 81.69 463 THR A O 1
ATOM 3756 N N . VAL A 1 464 ? 17.888 -1.919 1.123 1.00 90.06 464 VAL A N 1
ATOM 3757 C CA . VAL A 1 464 ? 19.040 -1.384 0.381 1.00 90.06 464 VAL A CA 1
ATOM 3758 C C . VAL A 1 464 ? 20.265 -1.161 1.270 1.00 90.06 464 VAL A C 1
ATOM 3760 O O . VAL A 1 464 ? 21.362 -1.521 0.853 1.00 90.06 464 VAL A O 1
ATOM 3763 N N . CYS A 1 465 ? 20.114 -0.624 2.486 1.00 90.12 465 CYS A N 1
ATOM 3764 C CA . CYS A 1 465 ? 21.262 -0.352 3.359 1.00 90.12 465 CYS A CA 1
ATOM 3765 C C . CYS A 1 465 ? 22.071 -1.625 3.693 1.00 90.12 465 CYS A C 1
ATOM 3767 O O . CYS A 1 465 ? 23.286 -1.609 3.485 1.00 90.12 465 CYS A O 1
ATOM 3769 N N . PRO A 1 466 ? 21.446 -2.762 4.081 1.00 82.75 466 PRO A N 1
ATOM 3770 C CA . PRO A 1 466 ? 22.177 -4.013 4.290 1.00 82.75 466 PRO A CA 1
ATOM 3771 C C . PRO A 1 466 ? 22.819 -4.570 3.013 1.00 82.75 466 PRO A C 1
ATOM 3773 O O . PRO A 1 466 ? 23.941 -5.062 3.067 1.00 82.75 466 PRO A O 1
ATOM 3776 N N . LEU A 1 467 ? 22.155 -4.456 1.853 1.00 85.69 467 LEU A N 1
ATOM 3777 C CA . LEU A 1 467 ? 22.726 -4.892 0.570 1.00 85.69 467 LEU A CA 1
ATOM 3778 C C . LEU A 1 467 ? 23.968 -4.077 0.177 1.00 85.69 467 LEU A C 1
ATOM 3780 O O . LEU A 1 467 ? 24.854 -4.621 -0.473 1.00 85.69 467 LEU A O 1
ATOM 3784 N N . LEU A 1 468 ? 24.059 -2.805 0.573 1.00 89.81 468 LEU A N 1
ATOM 3785 C CA . LEU A 1 468 ? 25.211 -1.938 0.293 1.00 89.81 468 LEU A CA 1
ATOM 3786 C C . LEU A 1 468 ? 26.254 -1.893 1.423 1.00 89.81 468 LEU A C 1
ATOM 3788 O O . LEU A 1 468 ? 27.289 -1.253 1.254 1.00 89.81 468 LEU A O 1
ATOM 3792 N N . GLY A 1 469 ? 26.016 -2.554 2.561 1.00 86.38 469 GLY A N 1
ATOM 3793 C CA . GLY A 1 469 ? 26.924 -2.520 3.716 1.00 86.38 469 GLY A CA 1
ATOM 3794 C C . GLY A 1 469 ? 27.008 -1.159 4.413 1.00 86.38 469 GLY A C 1
ATOM 3795 O O . GLY A 1 469 ? 28.028 -0.845 5.022 1.00 86.38 469 GLY A O 1
ATOM 3796 N N . VAL A 1 470 ? 25.962 -0.339 4.302 1.00 88.25 470 VAL A N 1
ATOM 3797 C CA . VAL A 1 470 ? 25.898 1.021 4.863 1.00 88.25 470 VAL A CA 1
ATOM 3798 C C . VAL A 1 470 ? 24.920 1.075 6.043 1.00 88.25 470 VAL A C 1
ATOM 3800 O O . VAL A 1 470 ? 23.965 0.293 6.076 1.00 88.25 470 VAL A O 1
ATOM 3803 N N . PRO A 1 471 ? 25.116 1.979 7.022 1.00 85.62 471 PRO A N 1
ATOM 3804 C CA . PRO A 1 471 ? 24.159 2.159 8.109 1.00 85.62 471 PRO A CA 1
ATOM 3805 C C . PRO A 1 471 ? 22.777 2.576 7.585 1.00 85.62 471 PRO A C 1
ATOM 3807 O O . PRO A 1 471 ? 22.640 3.172 6.513 1.00 85.62 471 PRO A O 1
ATOM 3810 N N . LEU A 1 472 ? 21.739 2.264 8.362 1.00 84.25 472 LEU A N 1
ATOM 3811 C CA . LEU A 1 472 ? 20.392 2.771 8.120 1.00 84.25 472 LEU A CA 1
ATOM 3812 C C . LEU A 1 472 ? 20.329 4.248 8.565 1.00 84.25 472 LEU A C 1
ATOM 3814 O O . LEU A 1 472 ? 20.689 4.517 9.712 1.00 84.25 472 LEU A O 1
ATOM 3818 N N . PRO A 1 473 ? 19.883 5.189 7.709 1.00 88.44 473 PRO A N 1
ATOM 3819 C CA . PRO A 1 473 ? 19.640 6.574 8.111 1.00 88.44 473 PRO A CA 1
ATOM 3820 C C . PRO A 1 473 ? 18.597 6.680 9.230 1.00 88.44 473 PRO A C 1
ATOM 3822 O O . PRO A 1 473 ? 17.689 5.848 9.314 1.00 88.44 473 PRO A O 1
ATOM 3825 N N . ASP A 1 474 ? 18.706 7.709 10.069 1.00 81.88 474 ASP A N 1
ATOM 3826 C CA . ASP A 1 474 ? 17.751 7.944 11.158 1.00 81.88 474 ASP A CA 1
ATOM 3827 C C . ASP A 1 474 ? 16.414 8.541 10.671 1.00 81.88 474 ASP A C 1
ATOM 3829 O O . ASP A 1 474 ? 16.277 9.003 9.537 1.00 81.88 474 ASP A O 1
ATOM 3833 N N . ASP A 1 475 ? 15.402 8.545 11.541 1.00 77.62 475 ASP A N 1
ATOM 3834 C CA . ASP A 1 475 ? 14.050 9.019 11.215 1.00 77.62 475 ASP A CA 1
ATOM 3835 C C . ASP A 1 475 ? 14.000 10.484 10.756 1.00 77.62 475 ASP A C 1
ATOM 3837 O O . ASP A 1 475 ? 13.172 10.840 9.915 1.00 77.62 475 ASP A O 1
ATOM 3841 N N . VAL A 1 476 ? 14.886 11.334 11.281 1.00 78.25 476 VAL A N 1
ATOM 3842 C CA . VAL A 1 476 ? 14.968 12.751 10.914 1.00 78.25 476 VAL A CA 1
ATOM 3843 C C . VAL A 1 476 ? 15.598 12.889 9.532 1.00 78.25 476 VAL A C 1
ATOM 3845 O O . VAL A 1 476 ? 15.065 13.630 8.709 1.00 78.25 476 VAL A 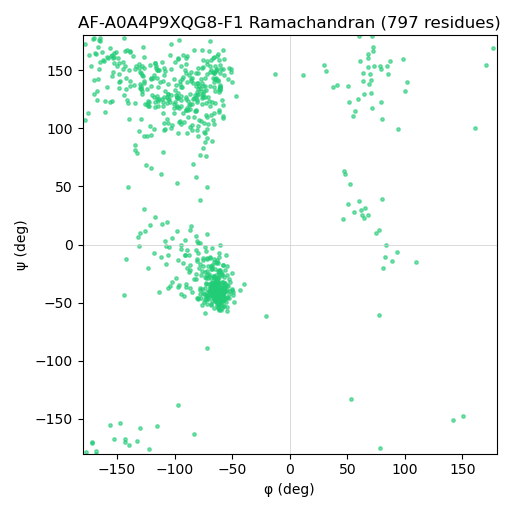O 1
ATOM 3848 N N . GLN A 1 477 ? 16.660 12.133 9.243 1.00 86.19 477 GLN A N 1
ATOM 3849 C CA . GLN A 1 477 ? 17.275 12.061 7.914 1.00 86.19 477 GLN A CA 1
ATOM 3850 C C . GLN A 1 477 ? 16.282 11.537 6.863 1.00 86.19 477 GLN A C 1
ATOM 3852 O O . GLN A 1 477 ? 16.121 12.153 5.808 1.00 86.19 477 GLN A O 1
ATOM 3857 N N . ILE A 1 478 ? 15.566 10.445 7.160 1.00 85.75 478 ILE A N 1
ATOM 3858 C CA . ILE A 1 478 ? 14.540 9.857 6.280 1.00 85.75 478 ILE A CA 1
ATOM 3859 C C . ILE A 1 478 ? 13.442 10.880 5.968 1.00 85.75 478 ILE A C 1
ATOM 3861 O O . ILE A 1 478 ? 13.096 11.073 4.801 1.00 85.75 478 ILE A O 1
ATOM 3865 N N . HIS A 1 479 ? 12.917 11.562 6.990 1.00 81.38 479 HIS A N 1
ATOM 3866 C CA . HIS A 1 479 ? 11.877 12.575 6.818 1.00 81.38 479 HIS A CA 1
ATOM 3867 C C . HIS A 1 479 ? 12.382 13.794 6.024 1.00 81.38 479 HIS A C 1
ATOM 3869 O O . HIS A 1 479 ? 11.736 14.211 5.066 1.00 81.38 479 HIS A O 1
ATOM 3875 N N . GLN A 1 480 ? 13.571 14.319 6.346 1.00 83.75 480 GLN A N 1
ATOM 3876 C CA . GLN A 1 480 ? 14.187 15.437 5.619 1.00 83.75 480 GLN A CA 1
ATOM 3877 C C . GLN A 1 480 ? 14.422 15.111 4.138 1.00 83.75 480 GLN A C 1
ATOM 3879 O O . GLN A 1 480 ? 14.141 15.945 3.279 1.00 83.75 480 GLN A O 1
ATOM 3884 N N . ALA A 1 481 ? 14.890 13.901 3.817 1.00 89.00 481 ALA A N 1
ATOM 3885 C CA . ALA A 1 481 ? 15.089 13.468 2.436 1.00 89.00 481 ALA A CA 1
ATOM 3886 C C . ALA A 1 481 ? 13.764 13.274 1.6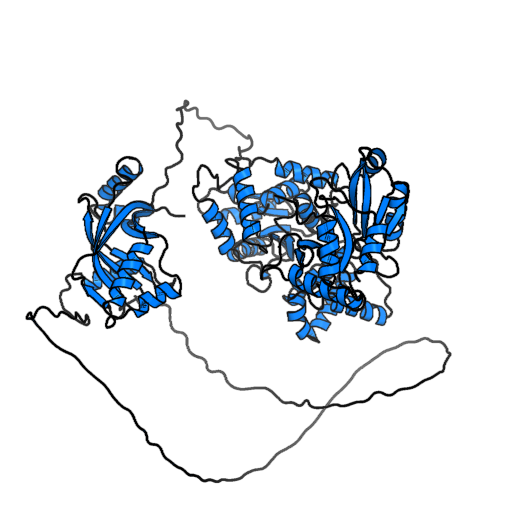77 1.00 89.00 481 ALA A C 1
ATOM 3888 O O . ALA A 1 481 ? 13.686 13.613 0.495 1.00 89.00 481 ALA A O 1
ATOM 3889 N N . ALA A 1 482 ? 12.718 12.771 2.343 1.00 85.81 482 ALA A N 1
ATOM 3890 C CA . ALA A 1 482 ? 11.383 12.641 1.761 1.00 85.81 482 ALA A CA 1
ATOM 3891 C C . ALA A 1 482 ? 10.762 14.014 1.437 1.00 85.81 482 ALA A C 1
ATOM 3893 O O . ALA A 1 482 ? 10.320 14.227 0.306 1.00 85.81 482 ALA A O 1
ATOM 3894 N N . GLU A 1 483 ? 10.800 14.962 2.379 1.00 84.56 483 GLU A N 1
ATOM 3895 C CA . GLU A 1 483 ? 10.327 16.340 2.182 1.00 84.56 483 GLU A CA 1
ATOM 3896 C C . GLU A 1 483 ? 11.138 17.073 1.101 1.00 84.56 483 GLU A C 1
ATOM 3898 O O . GLU A 1 483 ? 10.570 17.662 0.177 1.00 84.56 483 GLU A O 1
ATOM 3903 N N . ALA A 1 484 ? 12.472 16.969 1.130 1.00 84.44 484 ALA A N 1
ATOM 3904 C CA . ALA A 1 484 ? 13.332 17.561 0.106 1.00 84.44 484 ALA A CA 1
ATOM 3905 C C . ALA A 1 484 ? 13.035 17.002 -1.298 1.00 84.44 484 ALA A C 1
ATOM 3907 O O . ALA A 1 484 ? 13.014 17.761 -2.267 1.00 84.44 484 ALA A O 1
ATOM 3908 N N . ALA A 1 485 ? 12.751 15.701 -1.423 1.00 85.81 485 ALA A N 1
ATOM 3909 C CA . ALA A 1 485 ? 12.399 15.061 -2.692 1.00 85.81 485 ALA A CA 1
ATOM 3910 C C . ALA A 1 485 ? 10.942 15.300 -3.146 1.00 85.81 485 ALA A C 1
ATOM 3912 O O . ALA A 1 485 ? 10.620 15.089 -4.322 1.00 85.81 485 ALA A O 1
ATOM 3913 N N . LEU A 1 486 ? 10.060 15.743 -2.244 1.00 79.00 486 LEU A N 1
ATOM 3914 C CA . LEU A 1 486 ? 8.739 16.285 -2.575 1.00 79.00 486 LEU A CA 1
ATOM 3915 C C . LEU A 1 486 ? 8.846 17.732 -3.081 1.00 79.00 486 LEU A C 1
ATOM 3917 O O . LEU A 1 486 ? 8.190 18.080 -4.062 1.00 79.00 486 LEU A O 1
ATOM 3921 N N . GLY A 1 487 ? 9.721 18.545 -2.479 1.00 65.06 487 GLY A N 1
ATOM 3922 C CA . GLY A 1 487 ? 10.029 19.909 -2.924 1.00 65.06 487 GLY A CA 1
ATOM 3923 C C . GLY A 1 487 ? 10.930 20.007 -4.167 1.00 65.06 487 GLY A C 1
ATOM 3924 O O . GLY A 1 487 ? 11.044 21.084 -4.759 1.00 65.06 487 GLY A O 1
ATOM 3925 N N . HIS A 1 488 ? 11.576 18.913 -4.584 1.00 59.75 488 HIS A N 1
ATOM 3926 C CA . HIS A 1 488 ? 12.541 18.916 -5.686 1.00 59.75 488 HIS A CA 1
ATOM 3927 C C . HIS A 1 488 ? 11.866 19.117 -7.054 1.00 59.75 488 HIS A C 1
ATOM 3929 O O . HIS A 1 488 ? 11.289 18.197 -7.639 1.00 59.75 488 HIS A O 1
ATOM 3935 N N . LYS A 1 489 ? 11.977 20.334 -7.597 1.00 51.72 489 LYS A N 1
ATOM 3936 C CA . LYS A 1 489 ? 11.547 20.662 -8.965 1.00 51.72 489 LYS A CA 1
ATOM 3937 C C . LYS A 1 489 ? 12.418 19.912 -9.977 1.00 51.72 489 LYS A C 1
ATOM 3939 O O . LYS A 1 489 ? 13.636 19.873 -9.829 1.00 51.72 489 LYS A O 1
ATOM 3944 N N . ALA A 1 490 ? 11.803 19.325 -11.005 1.00 43.16 490 ALA A N 1
ATOM 3945 C CA . ALA A 1 490 ? 12.512 18.502 -11.985 1.00 43.16 490 ALA A CA 1
ATOM 3946 C C . ALA A 1 490 ? 13.577 19.321 -12.741 1.00 43.16 490 ALA A C 1
ATOM 3948 O O . ALA A 1 490 ? 13.253 20.257 -13.470 1.00 43.16 490 ALA A O 1
ATOM 3949 N N . SER A 1 491 ? 14.851 18.964 -12.562 1.00 34.78 491 SER A N 1
ATOM 3950 C CA . SER A 1 491 ? 15.973 19.704 -13.141 1.00 34.78 491 SER A CA 1
ATOM 3951 C C . SER A 1 491 ? 16.084 19.482 -14.652 1.00 34.78 491 SER A C 1
ATOM 3953 O O . SER A 1 491 ? 16.455 18.403 -15.116 1.00 34.78 491 SER A O 1
ATOM 3955 N N . THR A 1 492 ? 15.816 20.524 -15.440 1.00 28.41 492 THR A N 1
ATOM 3956 C CA . THR A 1 492 ? 16.238 20.580 -16.845 1.00 28.41 492 THR A CA 1
ATOM 3957 C C . THR A 1 492 ? 17.752 20.780 -16.888 1.00 28.41 492 THR A C 1
ATOM 3959 O O . THR A 1 492 ? 18.239 21.892 -16.697 1.00 28.41 492 THR A O 1
ATOM 3962 N N . SER A 1 493 ? 18.495 19.695 -17.104 1.00 30.97 493 SER A N 1
ATOM 3963 C CA . SER A 1 493 ? 19.944 19.635 -16.889 1.00 30.97 493 SER A CA 1
ATOM 3964 C C . SER A 1 493 ? 20.761 20.657 -17.698 1.00 30.97 493 SER A C 1
ATOM 3966 O O . SER A 1 493 ? 20.960 20.492 -18.906 1.00 30.97 493 SER A O 1
ATOM 3968 N N . THR A 1 494 ? 21.340 21.643 -17.014 1.00 25.84 494 THR A N 1
ATOM 3969 C CA . THR A 1 494 ? 22.509 22.391 -17.495 1.00 25.84 494 THR A CA 1
ATOM 3970 C C . THR A 1 494 ? 23.764 21.514 -17.362 1.00 25.84 494 THR A C 1
ATOM 3972 O O . THR A 1 494 ? 23.974 20.941 -16.291 1.00 25.84 494 THR A O 1
ATOM 3975 N N . PRO A 1 495 ? 24.628 21.390 -18.388 1.00 28.95 495 PRO A N 1
ATOM 3976 C CA . PRO A 1 495 ? 25.919 20.717 -18.239 1.00 28.95 495 PRO A CA 1
ATOM 3977 C C . PRO A 1 495 ? 26.861 21.483 -17.287 1.00 28.95 495 PRO A C 1
ATOM 3979 O O . PRO A 1 495 ? 26.814 22.716 -17.263 1.00 28.95 495 PRO A O 1
ATOM 3982 N N . PRO A 1 496 ? 27.739 20.796 -16.530 1.00 29.08 496 PRO A N 1
ATOM 3983 C CA . PRO A 1 496 ? 28.745 21.449 -15.694 1.00 29.08 496 PRO A CA 1
ATOM 3984 C C . PRO A 1 496 ? 29.816 22.154 -16.543 1.00 29.08 496 PRO A C 1
ATOM 3986 O O . PRO A 1 496 ? 30.126 21.734 -17.658 1.00 29.08 496 PRO A O 1
ATOM 3989 N N . ALA A 1 497 ? 30.395 23.230 -16.006 1.00 33.62 497 ALA A N 1
ATOM 3990 C CA . ALA A 1 497 ? 31.360 24.063 -16.721 1.00 33.62 497 ALA A CA 1
ATOM 3991 C C . ALA A 1 497 ? 32.730 23.377 -16.888 1.00 33.62 497 ALA A C 1
ATOM 3993 O O . ALA A 1 497 ? 33.302 22.878 -15.919 1.00 33.62 497 ALA A O 1
ATOM 3994 N N . GLY A 1 498 ? 33.293 23.418 -18.101 1.00 27.73 498 GLY A N 1
ATOM 3995 C CA . GLY A 1 498 ? 34.629 22.889 -18.378 1.00 27.73 498 GLY A CA 1
ATOM 3996 C C . GLY A 1 498 ? 35.121 23.152 -19.805 1.00 27.73 498 GLY A C 1
ATOM 3997 O O . GLY A 1 498 ? 34.621 22.550 -20.746 1.00 27.73 498 GLY A O 1
ATOM 3998 N N . GLN A 1 499 ? 36.166 23.982 -19.909 1.00 26.97 499 GLN A N 1
ATOM 3999 C CA . GLN A 1 499 ? 36.976 24.305 -21.100 1.00 26.97 499 GLN A CA 1
ATOM 4000 C C . GLN A 1 499 ? 36.321 25.160 -22.219 1.00 26.97 499 GLN A C 1
ATOM 4002 O O . GLN A 1 499 ? 35.138 25.010 -22.525 1.00 26.97 499 GLN A O 1
ATOM 4007 N N . PRO A 1 500 ? 37.082 26.092 -22.839 1.00 30.28 500 PRO A N 1
ATOM 4008 C CA . PRO A 1 500 ? 36.575 26.995 -23.869 1.00 30.28 500 PRO A CA 1
ATOM 4009 C C . PRO A 1 500 ? 36.721 26.421 -25.285 1.00 30.28 500 PRO A C 1
ATOM 4011 O O . PRO A 1 500 ? 37.720 25.788 -25.618 1.00 30.28 500 PRO A O 1
ATOM 4014 N N . SER A 1 501 ? 35.781 26.761 -26.168 1.00 26.97 501 SER A N 1
ATOM 4015 C CA . SER A 1 501 ? 36.010 26.730 -27.617 1.00 26.97 501 SER A CA 1
ATOM 4016 C C . SER A 1 501 ? 35.600 28.071 -28.222 1.00 26.97 501 SER A C 1
ATOM 4018 O O . SER A 1 501 ? 34.526 28.599 -27.935 1.00 26.97 501 SER A O 1
ATOM 4020 N N . HIS A 1 502 ? 36.486 28.662 -29.024 1.00 28.92 502 HIS A N 1
ATOM 4021 C CA . HIS A 1 502 ? 36.187 29.903 -29.728 1.00 28.92 502 HIS A CA 1
ATOM 4022 C C . HIS A 1 502 ? 35.215 29.625 -30.876 1.00 28.92 502 HIS A C 1
ATOM 4024 O O . HIS A 1 502 ? 35.550 28.882 -31.795 1.00 28.92 502 HIS A O 1
ATOM 4030 N N . ASN A 1 503 ? 34.059 30.289 -30.864 1.00 29.20 503 ASN A N 1
ATOM 4031 C CA . ASN A 1 503 ? 33.639 31.135 -31.983 1.00 29.20 503 ASN A CA 1
ATOM 4032 C C . ASN A 1 503 ? 32.448 32.008 -31.575 1.00 29.20 503 ASN A C 1
ATOM 4034 O O . ASN A 1 503 ? 31.414 31.511 -31.134 1.00 29.20 503 ASN A O 1
ATOM 4038 N N . ALA A 1 504 ? 32.596 33.324 -31.731 1.00 28.44 504 ALA A N 1
ATOM 4039 C CA . ALA A 1 504 ? 31.528 34.274 -31.460 1.00 28.44 504 ALA A CA 1
ATOM 4040 C C . ALA A 1 504 ? 30.603 34.396 -32.680 1.00 28.44 504 ALA A C 1
ATOM 4042 O O . ALA A 1 504 ? 31.049 34.735 -33.773 1.00 28.44 504 ALA A O 1
ATOM 4043 N N . ALA A 1 505 ? 29.306 34.181 -32.469 1.00 29.11 505 ALA A N 1
ATOM 4044 C CA . ALA A 1 505 ? 28.245 34.569 -33.392 1.00 29.11 505 ALA A CA 1
ATOM 4045 C C . ALA A 1 505 ? 27.188 35.358 -32.604 1.00 29.11 505 ALA A C 1
ATOM 4047 O O . ALA A 1 505 ? 26.861 35.007 -31.470 1.00 29.11 505 ALA A O 1
ATOM 4048 N N . GLN A 1 506 ? 26.710 36.462 -33.178 1.00 28.62 506 GLN A N 1
ATOM 4049 C CA . GLN A 1 506 ? 25.882 37.449 -32.476 1.00 28.62 506 GLN A CA 1
ATOM 4050 C C . GLN A 1 506 ? 24.449 36.949 -32.188 1.00 28.62 506 GLN A C 1
ATOM 4052 O O . GLN A 1 506 ? 23.953 36.051 -32.874 1.00 28.62 506 GLN A O 1
ATOM 4057 N N . PRO A 1 507 ? 23.769 37.504 -31.163 1.00 26.92 507 PRO A N 1
ATOM 4058 C CA . PRO A 1 507 ? 22.498 36.972 -30.680 1.00 26.92 507 PRO A CA 1
ATOM 4059 C C . PRO A 1 507 ? 21.342 37.238 -31.653 1.00 26.92 507 PRO A C 1
ATOM 4061 O O . PRO A 1 507 ? 20.839 38.354 -31.758 1.00 26.92 507 PRO A O 1
ATOM 4064 N N . GLN A 1 508 ? 20.852 36.183 -32.305 1.00 26.22 508 GLN A N 1
ATOM 4065 C CA . GLN A 1 508 ? 19.523 36.194 -32.918 1.00 26.22 508 GLN A CA 1
ATOM 4066 C C . GLN A 1 508 ? 18.462 35.870 -31.861 1.00 26.22 508 GLN A C 1
ATOM 4068 O O . GLN A 1 508 ? 18.531 34.833 -31.195 1.00 26.22 508 GLN A O 1
ATOM 4073 N N . ALA A 1 509 ? 17.464 36.745 -31.727 1.00 30.83 509 ALA A N 1
ATOM 4074 C CA . ALA A 1 509 ? 16.332 36.538 -30.834 1.00 30.83 509 ALA A CA 1
ATOM 4075 C C . ALA A 1 509 ? 15.552 35.277 -31.242 1.00 30.83 509 ALA A C 1
ATOM 4077 O O . ALA A 1 509 ? 14.952 35.221 -32.316 1.00 30.83 509 ALA A O 1
ATOM 4078 N N . ARG A 1 510 ? 15.555 34.253 -30.382 1.00 25.94 510 ARG A N 1
ATOM 4079 C CA . ARG A 1 510 ? 14.764 33.038 -30.597 1.00 25.94 510 ARG A CA 1
ATOM 4080 C C . ARG A 1 510 ? 13.356 33.223 -30.052 1.00 25.94 510 ARG A C 1
ATOM 4082 O O . ARG A 1 510 ? 13.119 33.076 -28.856 1.00 25.94 510 ARG A O 1
ATOM 4089 N N . THR A 1 511 ? 12.431 33.495 -30.964 1.00 30.19 511 THR A N 1
ATOM 4090 C CA . THR A 1 511 ? 10.999 33.272 -30.757 1.00 30.19 511 THR A CA 1
ATOM 4091 C C . THR A 1 511 ? 10.714 31.807 -30.398 1.00 30.19 511 THR A C 1
ATOM 4093 O O . THR A 1 511 ? 11.526 30.905 -30.633 1.00 30.19 511 THR A O 1
ATOM 4096 N N . SER A 1 512 ? 9.552 31.563 -29.794 1.00 40.22 512 SER A N 1
ATOM 4097 C CA . SER A 1 512 ? 9.080 30.242 -29.374 1.00 40.22 512 SER A CA 1
ATOM 4098 C C . SER A 1 512 ? 9.014 29.265 -30.558 1.00 40.22 512 SER A C 1
ATOM 4100 O O . SER A 1 512 ? 8.168 29.378 -31.438 1.00 40.22 512 SER A O 1
ATOM 4102 N N . GLY A 1 513 ? 9.928 28.288 -30.572 1.00 31.31 513 GLY A N 1
ATOM 4103 C CA . GLY A 1 513 ? 10.200 27.445 -31.743 1.00 31.31 513 GLY A CA 1
ATOM 4104 C C . GLY A 1 513 ? 10.458 25.975 -31.415 1.00 31.31 513 GLY A C 1
ATOM 4105 O O . GLY A 1 513 ? 11.444 25.396 -31.875 1.00 31.31 513 GLY A O 1
ATOM 4106 N N . GLY A 1 514 ? 9.584 25.349 -30.621 1.00 35.00 514 GLY A N 1
ATOM 4107 C CA . GLY A 1 514 ? 9.523 23.885 -30.581 1.00 35.00 514 GLY A CA 1
ATOM 4108 C C . GLY A 1 514 ? 9.174 23.358 -31.977 1.00 35.00 514 GLY A C 1
ATOM 4109 O O . GLY A 1 514 ? 8.271 23.892 -32.616 1.00 35.00 514 GLY A O 1
ATOM 4110 N N . LYS A 1 515 ? 9.889 22.341 -32.483 1.00 36.88 515 LYS A N 1
ATOM 4111 C CA . LYS A 1 515 ? 9.610 21.800 -33.826 1.00 36.88 515 LYS A CA 1
ATOM 4112 C C . LYS A 1 515 ? 8.148 21.335 -33.881 1.00 36.88 515 LYS A C 1
ATOM 4114 O O . LYS A 1 515 ? 7.802 20.455 -33.089 1.00 36.88 515 LYS A O 1
ATOM 4119 N N . PRO A 1 516 ? 7.305 21.886 -34.776 1.00 52.59 516 PRO A N 1
ATOM 4120 C CA . PRO A 1 516 ? 5.891 21.545 -34.797 1.00 52.59 516 PRO A CA 1
ATOM 4121 C C . PRO A 1 516 ? 5.739 20.050 -35.061 1.00 52.59 516 PRO A C 1
ATOM 4123 O O . PRO A 1 516 ? 6.414 19.494 -35.936 1.00 52.59 516 PRO A O 1
ATOM 4126 N N . ARG A 1 517 ? 4.854 19.391 -34.303 1.00 67.31 517 ARG A N 1
ATOM 4127 C CA . ARG A 1 517 ? 4.501 17.997 -34.581 1.00 67.31 517 ARG A CA 1
ATOM 4128 C C . ARG A 1 517 ? 3.982 17.907 -36.024 1.00 67.31 517 ARG A C 1
ATOM 4130 O O . ARG A 1 517 ? 3.341 18.828 -36.541 1.00 67.31 517 ARG A O 1
ATOM 4137 N N . VAL A 1 518 ? 4.280 16.785 -36.672 1.00 78.88 518 VAL A N 1
ATOM 4138 C CA . VAL A 1 518 ? 3.799 16.458 -38.018 1.00 78.88 518 VAL A CA 1
ATOM 4139 C C . VAL A 1 518 ? 2.801 15.304 -37.877 1.00 78.88 518 VAL A C 1
ATOM 4141 O O . VAL A 1 518 ? 3.173 14.297 -37.265 1.00 78.88 518 VAL A O 1
ATOM 4144 N N . PRO A 1 519 ? 1.558 15.432 -38.375 1.00 86.06 519 PRO A N 1
ATOM 4145 C CA . PRO A 1 519 ? 0.574 14.366 -38.285 1.00 86.06 519 PRO A CA 1
ATOM 4146 C C . PRO A 1 519 ? 0.990 13.169 -39.140 1.00 86.06 519 PRO A C 1
ATOM 4148 O O . PRO A 1 519 ? 1.833 13.261 -40.032 1.00 86.06 519 PRO A O 1
ATOM 4151 N N . VAL A 1 520 ? 0.403 12.021 -38.838 1.00 88.56 520 VAL A N 1
ATOM 4152 C CA . VAL A 1 520 ? 0.586 10.760 -39.562 1.00 88.56 520 VAL A CA 1
ATOM 4153 C C . VAL A 1 520 ? -0.448 10.640 -40.667 1.00 88.56 520 VAL A C 1
ATOM 4155 O O . VAL A 1 520 ? -0.121 10.152 -41.744 1.00 88.56 520 VAL A O 1
ATOM 4158 N N . TYR A 1 521 ? -1.667 11.117 -40.429 1.00 90.00 521 TYR A N 1
ATOM 4159 C CA . TYR A 1 521 ? -2.672 11.289 -41.465 1.00 90.00 521 TYR A CA 1
ATOM 4160 C C . TYR A 1 521 ? -3.635 12.431 -41.138 1.00 90.00 521 TYR A C 1
ATOM 4162 O O . TYR A 1 521 ? -3.698 12.906 -40.007 1.00 90.00 521 TYR A O 1
ATOM 4170 N N . PHE A 1 522 ? -4.384 12.850 -42.148 1.00 91.75 522 PHE A N 1
ATOM 4171 C CA . PHE A 1 522 ? -5.596 13.645 -42.012 1.00 91.75 522 PHE A CA 1
ATOM 4172 C C . PHE A 1 522 ? -6.797 12.773 -42.362 1.00 91.75 522 PHE A C 1
ATOM 4174 O O . PHE A 1 522 ? -6.707 11.915 -43.249 1.00 91.75 522 PHE A O 1
ATOM 4181 N N . GLY A 1 523 ? -7.916 13.002 -41.687 1.00 92.69 523 GLY A N 1
ATOM 4182 C CA . GLY A 1 523 ? -9.167 12.301 -41.942 1.00 92.69 523 GLY A CA 1
ATOM 4183 C C . GLY A 1 523 ? -10.381 13.121 -41.524 1.00 92.69 523 GLY A C 1
ATOM 4184 O O . GLY A 1 523 ? -10.248 14.066 -40.752 1.00 92.69 523 GLY A O 1
ATOM 4185 N N . VAL A 1 524 ? -11.555 12.746 -42.024 1.00 93.12 524 VAL A N 1
ATOM 4186 C CA . VAL A 1 524 ? -12.836 13.212 -41.477 1.00 93.12 524 VAL A CA 1
ATOM 4187 C C . VAL A 1 524 ? -13.155 12.323 -40.281 1.00 93.12 524 VAL A C 1
ATOM 4189 O O . VAL A 1 524 ? -13.330 11.122 -40.485 1.00 93.12 524 VAL A O 1
ATOM 4192 N N . ASN A 1 525 ? -13.194 12.867 -39.063 1.00 92.12 525 ASN A N 1
ATOM 4193 C CA . ASN A 1 525 ? -13.664 12.135 -37.884 1.00 92.12 525 ASN A CA 1
ATOM 4194 C C . ASN A 1 525 ? -15.201 12.107 -37.871 1.00 92.12 525 ASN A C 1
ATOM 4196 O O . ASN A 1 525 ? -15.831 13.129 -38.151 1.00 92.12 525 ASN A O 1
ATOM 4200 N N . LEU A 1 526 ? -15.786 10.950 -37.568 1.00 89.25 526 LEU A N 1
ATOM 4201 C CA . LEU A 1 526 ? -17.213 10.646 -37.651 1.00 89.25 526 LEU A CA 1
ATOM 4202 C C . LEU A 1 526 ? -17.698 10.009 -36.337 1.00 89.25 526 LEU A C 1
ATOM 4204 O O . LEU A 1 526 ? -17.033 9.111 -35.809 1.00 89.25 526 LEU A O 1
ATOM 4208 N N . PRO A 1 527 ? -18.884 10.390 -35.828 1.00 86.00 527 PRO A N 1
ATOM 4209 C CA . PRO A 1 527 ? -19.431 9.805 -34.610 1.00 86.00 527 PRO A CA 1
ATOM 4210 C C . PRO A 1 527 ? -19.778 8.327 -34.834 1.00 86.00 527 PRO A C 1
ATOM 4212 O O . PRO A 1 527 ? -20.776 8.004 -35.481 1.00 86.00 527 PRO A O 1
ATOM 4215 N N . ALA A 1 528 ? -18.983 7.415 -34.262 1.00 88.06 528 ALA A N 1
ATOM 4216 C CA . ALA A 1 528 ? -19.131 5.971 -34.470 1.00 88.06 528 ALA A CA 1
ATOM 4217 C C . ALA A 1 528 ? -20.544 5.457 -34.162 1.00 88.06 528 ALA A C 1
ATOM 4219 O O . ALA A 1 528 ? -21.065 4.585 -34.855 1.00 88.06 528 ALA A O 1
ATOM 4220 N N . LYS A 1 529 ? -21.190 6.054 -33.154 1.00 88.25 529 LYS A N 1
ATOM 4221 C CA . LYS A 1 529 ? -22.554 5.728 -32.731 1.00 88.25 529 LYS A CA 1
ATOM 4222 C C . LYS A 1 529 ? -23.587 5.920 -33.846 1.00 88.25 529 LYS A C 1
ATOM 4224 O O . LYS A 1 529 ? -24.488 5.101 -33.957 1.00 88.25 529 LYS A O 1
ATOM 4229 N N . GLU A 1 530 ? -23.437 6.940 -34.692 1.00 88.38 530 GLU A N 1
ATOM 4230 C CA . GLU A 1 530 ? -24.357 7.169 -35.812 1.00 88.38 530 GLU A CA 1
ATOM 4231 C C . GLU A 1 530 ? -24.152 6.132 -36.920 1.00 88.38 530 GLU A C 1
ATOM 4233 O O . GLU A 1 530 ? -25.105 5.510 -37.378 1.00 88.38 530 GLU A O 1
ATOM 4238 N N . VAL A 1 531 ? -22.894 5.853 -37.273 1.00 91.88 531 VAL A N 1
ATOM 4239 C CA . VAL A 1 531 ? -22.544 4.806 -38.248 1.00 91.88 531 VAL A CA 1
ATOM 4240 C C . VAL A 1 531 ? -23.084 3.436 -37.810 1.00 91.88 531 VAL A C 1
ATOM 4242 O O . VAL A 1 531 ? -23.603 2.679 -38.629 1.00 91.88 531 VAL A O 1
ATOM 4245 N N . VAL A 1 532 ? -23.002 3.128 -36.511 1.00 92.88 532 VAL A N 1
ATOM 4246 C CA . VAL A 1 532 ? -23.555 1.901 -35.918 1.00 92.88 532 VAL A CA 1
ATOM 4247 C C . VAL A 1 532 ? -25.085 1.893 -35.941 1.00 92.88 532 VAL A C 1
ATOM 4249 O O . VAL A 1 532 ? -25.650 0.869 -36.318 1.00 92.88 532 VAL A O 1
ATOM 4252 N N . ASN A 1 533 ? -25.758 3.003 -35.610 1.00 92.25 533 ASN A N 1
ATOM 4253 C CA . ASN A 1 533 ? -27.222 3.101 -35.684 1.00 92.25 533 ASN A CA 1
ATOM 4254 C C . ASN A 1 533 ? -27.734 2.787 -37.101 1.00 92.25 533 ASN A C 1
ATOM 4256 O O . ASN A 1 533 ? -28.643 1.973 -37.255 1.00 92.25 533 ASN A O 1
ATOM 4260 N N . GLN A 1 534 ? -27.126 3.391 -38.131 1.00 92.94 534 GLN A N 1
ATOM 4261 C CA . GLN A 1 534 ? -27.495 3.179 -39.539 1.00 92.94 534 GLN A CA 1
ATOM 4262 C C . GLN A 1 534 ? -27.303 1.712 -39.959 1.00 92.94 534 GLN A C 1
ATOM 4264 O O . GLN A 1 534 ? -28.192 1.107 -40.557 1.00 92.94 534 GLN A O 1
ATOM 4269 N N . LEU A 1 535 ? -26.179 1.097 -39.569 1.00 94.75 535 LEU A N 1
ATOM 4270 C CA . LEU A 1 535 ? -25.912 -0.322 -39.823 1.00 94.75 535 LEU A CA 1
ATOM 4271 C C . LEU A 1 535 ? -26.908 -1.249 -39.113 1.00 94.75 535 LEU A C 1
ATOM 4273 O O . LEU A 1 535 ? -27.441 -2.167 -39.734 1.00 94.75 535 LEU A O 1
ATOM 4277 N N . GLN A 1 536 ? -27.193 -1.008 -37.832 1.00 93.31 536 GLN A N 1
ATOM 4278 C CA . GLN A 1 536 ? -28.169 -1.800 -37.080 1.00 93.31 536 GLN A CA 1
ATOM 4279 C C . GLN A 1 536 ? -29.581 -1.660 -37.665 1.00 93.31 536 GLN A C 1
ATOM 4281 O O . GLN A 1 536 ? -30.276 -2.667 -37.802 1.00 93.31 536 GLN A O 1
ATOM 4286 N N . ALA A 1 537 ? -29.993 -0.451 -38.062 1.00 92.56 537 ALA A N 1
ATOM 4287 C CA . ALA A 1 537 ? -31.269 -0.223 -38.736 1.00 92.56 537 ALA A CA 1
ATOM 4288 C C . ALA A 1 537 ? -31.348 -0.976 -40.074 1.00 92.56 537 ALA A C 1
ATOM 4290 O O . ALA A 1 537 ? -32.346 -1.649 -40.331 1.00 92.56 537 ALA A O 1
ATOM 4291 N N . TYR A 1 538 ? -30.281 -0.937 -40.880 1.00 93.94 538 TYR A N 1
ATOM 4292 C CA . TYR A 1 538 ? -30.218 -1.635 -42.163 1.00 93.94 538 TYR A CA 1
ATOM 4293 C C . TYR A 1 538 ? -30.399 -3.151 -42.018 1.00 93.94 538 TYR A C 1
ATOM 4295 O O . TYR A 1 538 ? -31.338 -3.702 -42.592 1.00 93.94 538 TYR A O 1
ATOM 4303 N N . PHE A 1 539 ? -29.566 -3.823 -41.214 1.00 92.94 539 PHE A N 1
ATOM 4304 C CA . PHE A 1 539 ? -29.668 -5.278 -41.030 1.00 92.94 539 PHE A CA 1
ATOM 4305 C C . PHE A 1 539 ? -30.968 -5.696 -40.314 1.00 92.94 539 PHE A C 1
ATOM 4307 O O . PHE A 1 539 ? -31.487 -6.774 -40.588 1.00 92.94 539 PHE A O 1
ATOM 4314 N N . SER A 1 540 ? -31.566 -4.835 -39.476 1.00 90.00 540 SER A N 1
ATOM 4315 C CA . SER A 1 540 ? -32.902 -5.099 -38.900 1.00 90.00 540 SER A CA 1
ATOM 4316 C C . SER A 1 540 ? -34.029 -5.054 -39.943 1.00 90.00 540 SER A C 1
ATOM 4318 O O . SER A 1 540 ? -35.046 -5.720 -39.772 1.00 90.00 540 SER A O 1
ATOM 4320 N N . GLN A 1 541 ? -33.871 -4.262 -41.009 1.00 90.31 541 GLN A N 1
ATOM 4321 C CA . GLN A 1 541 ? -34.829 -4.168 -42.121 1.00 90.31 541 GLN A CA 1
ATOM 4322 C C . GLN A 1 541 ? -34.582 -5.230 -43.206 1.00 90.31 541 GLN A C 1
ATOM 4324 O O . GLN A 1 541 ? -35.506 -5.576 -43.940 1.00 90.31 541 GLN A O 1
ATOM 4329 N N . HIS A 1 542 ? -33.362 -5.768 -43.286 1.00 90.12 542 HIS A N 1
ATOM 4330 C CA . HIS A 1 542 ? -32.928 -6.741 -44.290 1.00 90.12 542 HIS A CA 1
ATOM 4331 C C . HIS A 1 542 ? -32.453 -8.047 -43.619 1.00 90.12 542 HIS A C 1
ATOM 4333 O O . HIS A 1 542 ? -31.278 -8.393 -43.719 1.00 90.12 542 HIS A O 1
ATOM 4339 N N . PRO A 1 543 ? -33.340 -8.814 -42.948 1.00 85.06 543 PRO A N 1
ATOM 4340 C CA . PRO A 1 543 ? -32.963 -10.000 -42.163 1.00 85.06 543 PRO A CA 1
ATOM 4341 C C . PRO A 1 543 ? -32.428 -11.185 -42.992 1.00 85.06 543 PRO A C 1
ATOM 4343 O O . PRO A 1 543 ? -32.042 -12.201 -42.421 1.00 85.06 543 PRO A O 1
ATOM 4346 N N . ASN A 1 544 ? -32.415 -11.065 -44.323 1.00 85.88 544 ASN A N 1
ATOM 4347 C CA . ASN A 1 544 ? -31.823 -12.037 -45.245 1.00 85.88 544 ASN A CA 1
ATOM 4348 C C . ASN A 1 544 ? -30.341 -11.731 -45.567 1.00 85.88 544 ASN A C 1
ATOM 4350 O O . ASN A 1 544 ? -29.688 -12.548 -46.211 1.00 85.88 544 ASN A O 1
ATOM 4354 N N . GLU A 1 545 ? -29.822 -10.566 -45.160 1.00 87.00 545 GLU A N 1
ATOM 4355 C CA . GLU A 1 545 ? -28.414 -10.175 -45.317 1.00 87.00 545 GLU A CA 1
ATOM 4356 C C . GLU A 1 545 ? -27.571 -10.669 -44.130 1.00 87.00 545 GLU A C 1
ATOM 4358 O O . GLU A 1 545 ? -28.031 -10.677 -42.985 1.00 87.00 545 GLU A O 1
ATOM 4363 N N . ASP A 1 546 ? -26.310 -11.044 -44.370 1.00 86.25 546 ASP A N 1
ATOM 4364 C CA . ASP A 1 546 ? -25.434 -11.563 -43.310 1.00 86.25 546 ASP A CA 1
ATOM 4365 C C . ASP A 1 546 ? -24.975 -10.474 -42.317 1.00 86.25 546 ASP A C 1
ATOM 4367 O O . ASP A 1 546 ? -23.930 -9.842 -42.466 1.00 86.25 546 ASP A O 1
ATOM 4371 N N . GLY A 1 547 ? -25.726 -10.299 -41.231 1.00 85.19 547 GLY A N 1
ATOM 4372 C CA . GLY A 1 547 ? -25.337 -9.438 -40.112 1.00 85.19 547 GLY A CA 1
ATOM 4373 C C . GLY A 1 547 ? -24.220 -9.999 -39.214 1.00 85.19 547 GLY A C 1
ATOM 4374 O O . GLY A 1 547 ? -23.826 -9.324 -38.257 1.00 85.19 547 GLY A O 1
ATOM 4375 N N . THR A 1 548 ? -23.704 -11.216 -39.448 1.00 89.75 548 THR A N 1
ATOM 4376 C CA . THR A 1 548 ? -22.894 -11.958 -38.457 1.00 89.75 548 THR A CA 1
ATOM 4377 C C . THR A 1 548 ? -21.633 -11.211 -38.029 1.00 89.75 548 THR A C 1
ATOM 4379 O O . THR A 1 548 ? -21.340 -11.147 -36.828 1.00 89.75 548 THR A O 1
ATOM 4382 N N . LEU A 1 549 ? -20.892 -10.588 -38.959 1.00 90.69 549 LEU A N 1
ATOM 4383 C CA . LEU A 1 549 ? -19.717 -9.803 -38.564 1.00 90.69 549 LEU A CA 1
ATOM 4384 C C . LEU A 1 549 ? -20.110 -8.563 -37.746 1.00 90.69 549 LEU A C 1
ATOM 4386 O O . LEU A 1 549 ? -19.428 -8.266 -36.767 1.00 90.69 549 LEU A O 1
ATOM 4390 N N . LEU A 1 550 ? -21.202 -7.864 -38.077 1.00 92.44 550 LEU A N 1
ATOM 4391 C CA . LEU A 1 550 ? -21.646 -6.697 -37.304 1.00 92.44 550 LEU A CA 1
ATOM 4392 C C . LEU A 1 550 ? -21.991 -7.094 -35.862 1.00 92.44 550 LEU A C 1
ATOM 4394 O O . LEU A 1 550 ? -21.499 -6.471 -34.919 1.00 92.44 550 LEU A O 1
ATOM 4398 N N . HIS A 1 551 ? -22.756 -8.173 -35.676 1.00 90.50 551 HIS A N 1
ATOM 4399 C CA . HIS A 1 551 ? -23.063 -8.703 -34.346 1.00 90.50 551 HIS A CA 1
ATOM 4400 C C . HIS A 1 551 ? -21.795 -9.106 -33.578 1.00 90.50 551 HIS A C 1
ATOM 4402 O O . HIS A 1 551 ? -21.665 -8.776 -32.399 1.00 90.50 551 HIS A O 1
ATOM 4408 N N . ARG A 1 552 ? -20.818 -9.741 -34.241 1.00 90.44 552 ARG A N 1
ATOM 4409 C CA . ARG A 1 552 ? -19.521 -10.103 -33.642 1.00 90.44 552 ARG A CA 1
ATOM 4410 C C . ARG A 1 552 ? -18.672 -8.882 -33.267 1.00 90.44 552 ARG A C 1
ATOM 4412 O O . ARG A 1 552 ? -18.035 -8.892 -32.214 1.00 90.44 552 ARG A O 1
ATOM 4419 N N . LEU A 1 553 ? -18.651 -7.836 -34.096 1.00 91.12 553 LEU A N 1
ATOM 4420 C CA . LEU A 1 553 ? -17.936 -6.585 -33.817 1.00 91.12 553 LEU A CA 1
ATOM 4421 C C . LEU A 1 553 ? -18.544 -5.844 -32.620 1.00 91.12 553 LEU A C 1
ATOM 4423 O O . LEU A 1 553 ? -17.797 -5.336 -31.784 1.00 91.12 553 LEU A O 1
ATOM 4427 N N . LEU A 1 554 ? -19.875 -5.831 -32.506 1.00 90.06 554 LEU A N 1
ATOM 4428 C CA . LEU A 1 554 ? -20.595 -5.250 -31.372 1.00 90.06 554 LEU A CA 1
ATOM 4429 C C . LEU A 1 554 ? -20.378 -6.057 -30.083 1.00 90.06 554 LEU A C 1
ATOM 4431 O O . LEU A 1 554 ? -19.948 -5.496 -29.078 1.00 90.06 554 LEU A O 1
ATOM 4435 N N . ALA A 1 555 ? -20.606 -7.374 -30.114 1.00 88.19 555 ALA A N 1
ATOM 4436 C CA . ALA A 1 555 ? -20.516 -8.243 -28.936 1.00 88.19 555 ALA A CA 1
ATOM 4437 C C . ALA A 1 555 ? -19.104 -8.314 -28.325 1.00 88.19 555 ALA A C 1
ATOM 4439 O O . ALA A 1 555 ? -18.963 -8.517 -27.121 1.00 88.19 555 ALA A O 1
ATOM 4440 N N . LEU A 1 556 ? -18.059 -8.131 -29.139 1.00 87.06 556 LEU A N 1
ATOM 4441 C CA . LEU A 1 556 ? -16.666 -8.091 -28.683 1.00 87.06 556 LEU A CA 1
ATOM 4442 C C . LEU A 1 556 ? -16.152 -6.662 -28.408 1.00 87.06 556 LEU A C 1
ATOM 4444 O O . LEU A 1 556 ? -14.991 -6.511 -28.033 1.00 87.06 556 LEU A O 1
ATOM 4448 N N . ASN A 1 557 ? -16.979 -5.627 -28.609 1.00 87.56 557 ASN A N 1
ATOM 4449 C CA . ASN A 1 557 ? -16.617 -4.205 -28.530 1.00 87.56 557 ASN A CA 1
ATOM 4450 C C . ASN A 1 557 ? -15.397 -3.825 -29.401 1.00 87.56 557 ASN A C 1
ATOM 4452 O O . ASN A 1 557 ? -14.410 -3.267 -28.920 1.00 87.56 557 ASN A O 1
ATOM 4456 N N . ARG A 1 558 ? -15.435 -4.182 -30.694 1.00 86.75 558 ARG A N 1
ATOM 4457 C CA . ARG A 1 558 ? -14.311 -4.022 -31.648 1.00 86.75 558 ARG A CA 1
ATOM 4458 C C . ARG A 1 558 ? -14.612 -3.073 -32.817 1.00 86.75 558 ARG A C 1
ATOM 4460 O O . ARG A 1 558 ? -13.958 -3.139 -33.859 1.00 86.75 558 ARG A O 1
ATOM 4467 N N . ILE A 1 559 ? -15.566 -2.168 -32.599 1.00 89.75 559 ILE A N 1
ATOM 4468 C CA . ILE A 1 559 ? -15.794 -0.944 -33.380 1.00 89.75 559 ILE A CA 1
ATOM 4469 C C . ILE A 1 559 ? -15.113 0.214 -32.620 1.00 89.75 559 ILE A C 1
ATOM 4471 O O . ILE A 1 559 ? -15.383 0.365 -31.429 1.00 89.75 559 ILE A O 1
ATOM 4475 N N . PRO A 1 560 ? -14.215 1.006 -33.238 1.00 83.06 560 PRO A N 1
ATOM 4476 C CA . PRO A 1 560 ? -13.589 2.161 -32.586 1.00 83.06 560 PRO A CA 1
ATOM 4477 C C . PRO A 1 560 ? -14.590 3.240 -32.139 1.00 83.06 560 PRO A C 1
ATOM 4479 O O . PRO A 1 560 ? -15.583 3.479 -32.820 1.00 83.06 560 PRO A O 1
ATOM 4482 N N . GLU A 1 561 ? -14.288 3.941 -31.038 1.00 76.19 561 GLU A N 1
ATOM 4483 C CA . GLU A 1 561 ? -15.092 5.075 -30.534 1.00 76.19 561 GLU A CA 1
ATOM 4484 C C . GLU A 1 561 ? -15.110 6.269 -31.513 1.00 76.19 561 GLU A C 1
ATOM 4486 O O . GLU A 1 561 ? -16.146 6.906 -31.700 1.00 76.19 561 GLU A O 1
ATOM 4491 N N . ASP A 1 562 ? -13.972 6.526 -32.168 1.00 78.06 562 ASP A N 1
ATOM 4492 C CA . ASP A 1 562 ? -13.789 7.496 -33.253 1.00 78.06 562 ASP A CA 1
ATOM 4493 C C . ASP A 1 562 ? -13.633 6.734 -34.589 1.00 78.06 562 ASP A C 1
ATOM 4495 O O . ASP A 1 562 ? -12.596 6.106 -34.845 1.00 78.06 562 ASP A O 1
ATOM 4499 N N . LEU A 1 563 ? -14.650 6.779 -35.458 1.00 92.00 563 LEU A N 1
ATOM 4500 C CA . LEU A 1 563 ? -14.555 6.272 -36.835 1.00 92.00 563 LEU A CA 1
ATOM 4501 C C . LEU A 1 563 ? -14.100 7.393 -37.769 1.00 92.00 563 LEU A C 1
ATOM 4503 O O . LEU A 1 563 ? -14.406 8.554 -37.541 1.00 92.00 563 LEU A O 1
ATOM 4507 N N . HIS A 1 564 ? -13.392 7.077 -38.855 1.00 93.44 564 HIS A N 1
ATOM 4508 C CA . HIS A 1 564 ? -12.921 8.122 -39.765 1.00 93.44 564 HIS A CA 1
ATOM 4509 C C . HIS A 1 564 ? -12.828 7.691 -41.229 1.00 93.44 564 HIS A C 1
ATOM 4511 O O . HIS A 1 564 ? -12.630 6.517 -41.549 1.00 93.44 564 HIS A O 1
ATOM 4517 N N . ILE A 1 565 ? -12.891 8.686 -42.115 1.00 94.25 565 ILE A N 1
ATOM 4518 C CA . ILE A 1 565 ? -12.518 8.569 -43.530 1.00 94.25 565 ILE A CA 1
ATOM 4519 C C . ILE A 1 565 ? -11.100 9.108 -43.672 1.00 94.25 565 ILE A C 1
ATOM 4521 O O . ILE A 1 565 ? -10.855 10.282 -43.397 1.00 94.25 565 ILE A O 1
ATOM 4525 N N . THR A 1 566 ? -10.149 8.281 -44.109 1.00 92.81 566 THR A N 1
ATOM 4526 C CA . THR A 1 566 ? -8.780 8.761 -44.359 1.00 92.81 566 THR A CA 1
ATOM 4527 C C . THR A 1 566 ? -8.763 9.680 -45.584 1.00 92.81 566 THR A C 1
ATOM 4529 O O . THR A 1 566 ? -9.153 9.272 -46.679 1.00 92.81 566 THR A O 1
ATOM 4532 N N . LEU A 1 567 ? -8.277 10.911 -45.410 1.00 92.56 567 LEU A N 1
ATOM 4533 C CA . LEU A 1 567 ? -8.067 11.882 -46.488 1.00 92.56 567 LEU A CA 1
ATOM 4534 C C . LEU A 1 567 ? -6.643 11.788 -47.045 1.00 92.56 567 LEU A C 1
ATOM 4536 O O . LEU A 1 567 ? -6.443 11.800 -48.254 1.00 92.56 567 LEU A O 1
ATOM 4540 N N . MET A 1 568 ? -5.632 11.685 -46.180 1.00 89.12 568 MET A N 1
ATOM 4541 C CA . MET A 1 568 ? -4.230 11.672 -46.607 1.00 89.12 568 MET A CA 1
ATOM 4542 C C . MET A 1 568 ? -3.326 11.079 -45.528 1.00 89.12 568 MET A C 1
ATOM 4544 O O . MET A 1 568 ? -3.255 11.638 -44.440 1.00 89.12 568 MET A O 1
ATOM 4548 N N . HIS A 1 569 ? -2.555 10.032 -45.833 1.00 89.12 569 HIS A N 1
ATOM 4549 C CA . HIS A 1 569 ? -1.511 9.506 -44.941 1.00 89.12 569 HIS A CA 1
ATOM 4550 C C . HIS A 1 569 ? -0.110 9.987 -45.362 1.00 89.12 569 HIS A C 1
ATOM 4552 O O . HIS A 1 569 ? 0.210 10.053 -46.547 1.00 89.12 569 HIS A O 1
ATOM 4558 N N . ILE A 1 570 ? 0.764 10.288 -44.393 1.00 88.25 570 ILE A N 1
ATOM 4559 C CA . ILE A 1 570 ? 2.081 10.924 -44.598 1.00 88.25 570 ILE A CA 1
ATOM 4560 C C . ILE A 1 570 ? 3.016 10.135 -45.526 1.00 88.25 570 ILE A C 1
ATOM 4562 O O . ILE A 1 570 ? 3.881 10.724 -46.174 1.00 88.25 570 ILE A O 1
ATOM 4566 N N . ALA A 1 571 ? 2.846 8.813 -45.625 1.00 85.69 571 ALA A N 1
ATOM 4567 C CA . ALA A 1 571 ? 3.612 7.999 -46.570 1.00 85.69 571 ALA A CA 1
ATOM 4568 C C . ALA A 1 571 ? 3.303 8.358 -48.037 1.00 85.69 571 ALA A C 1
ATOM 4570 O O . ALA A 1 571 ? 4.207 8.331 -48.872 1.00 85.69 571 ALA A O 1
ATOM 4571 N N . GLU A 1 572 ? 2.068 8.770 -48.335 1.00 84.12 572 GLU A N 1
ATOM 4572 C CA . GLU A 1 572 ? 1.600 9.007 -49.704 1.00 84.12 572 GLU A CA 1
ATOM 4573 C C . GLU A 1 572 ? 1.910 10.419 -50.210 1.00 84.12 572 GLU A C 1
ATOM 4575 O O . GLU A 1 572 ? 2.016 10.628 -51.421 1.00 84.12 572 GLU A O 1
ATOM 4580 N N . ARG A 1 573 ? 2.220 11.352 -49.293 1.00 87.94 573 ARG A N 1
ATOM 4581 C CA . ARG A 1 573 ? 2.733 12.708 -49.574 1.00 87.94 573 ARG A CA 1
ATOM 4582 C C . ARG A 1 573 ? 3.822 12.733 -50.656 1.00 87.94 573 ARG A C 1
ATOM 4584 O O . ARG A 1 573 ? 3.851 13.650 -51.467 1.00 87.94 573 ARG A O 1
ATOM 4591 N N . LYS A 1 574 ? 4.726 11.743 -50.650 1.00 84.88 574 LYS A N 1
ATOM 4592 C CA . LYS A 1 574 ? 5.852 11.623 -51.598 1.00 84.88 574 LYS A CA 1
ATOM 4593 C C . LYS A 1 574 ? 5.674 10.548 -52.678 1.00 84.88 574 LYS A C 1
ATOM 4595 O O . LYS A 1 574 ? 6.575 10.383 -53.494 1.00 84.88 574 LYS A O 1
ATOM 4600 N N . ARG A 1 575 ? 4.576 9.789 -52.657 1.00 81.50 575 ARG A N 1
ATOM 4601 C CA . ARG A 1 575 ? 4.327 8.671 -53.587 1.00 81.50 575 ARG A CA 1
ATOM 4602 C C . ARG A 1 575 ? 3.319 9.029 -54.668 1.00 81.50 575 ARG A C 1
ATOM 4604 O O . ARG A 1 575 ? 3.472 8.597 -55.803 1.00 81.50 575 ARG A O 1
ATOM 4611 N N . HIS A 1 576 ? 2.311 9.827 -54.326 1.00 81.44 576 HIS A N 1
ATOM 4612 C CA . HIS A 1 576 ? 1.278 10.244 -55.263 1.00 81.44 576 HIS A CA 1
ATOM 4613 C C . HIS A 1 576 ? 1.606 11.620 -55.880 1.00 81.44 576 HIS A C 1
ATOM 4615 O O . HIS A 1 576 ? 2.022 12.512 -55.136 1.00 81.44 576 HIS A O 1
ATOM 4621 N N . PRO A 1 577 ? 1.356 11.869 -57.184 1.00 83.56 577 PRO A N 1
ATOM 4622 C CA . PRO A 1 577 ? 1.669 13.153 -57.828 1.00 83.56 577 PRO A CA 1
ATOM 4623 C C . PRO A 1 577 ? 1.010 14.382 -57.177 1.00 83.56 577 PRO A C 1
ATOM 4625 O O . PRO A 1 577 ? 1.608 15.452 -57.134 1.00 83.56 577 PRO A O 1
ATOM 4628 N N . ARG A 1 578 ? -0.201 14.230 -56.617 1.00 85.31 578 ARG A N 1
ATOM 4629 C CA . ARG A 1 578 ? -0.908 15.288 -55.855 1.00 85.31 578 ARG A CA 1
ATOM 4630 C C . ARG A 1 578 ? -0.614 15.271 -54.343 1.00 85.31 578 ARG A C 1
ATOM 4632 O O . ARG A 1 578 ? -1.219 16.027 -53.588 1.00 85.31 578 ARG A O 1
ATOM 4639 N N . GLY A 1 579 ? 0.284 14.394 -53.887 1.00 86.12 579 GLY A N 1
ATOM 4640 C CA . GLY A 1 579 ? 0.531 14.110 -52.471 1.00 86.12 579 GLY A CA 1
ATOM 4641 C C . GLY A 1 579 ? 1.026 15.318 -51.674 1.00 86.12 579 GLY A C 1
ATOM 4642 O O . GLY A 1 579 ? 0.497 15.607 -50.604 1.00 86.12 579 GLY A O 1
ATOM 4643 N N . GLU A 1 580 ? 2.000 16.055 -52.209 1.00 88.38 580 GLU A N 1
ATOM 4644 C CA . GLU A 1 580 ? 2.562 17.246 -51.561 1.00 88.38 580 GLU A CA 1
ATOM 4645 C C . GLU A 1 580 ? 1.541 18.396 -51.498 1.00 88.38 580 GLU A C 1
ATOM 4647 O O . GLU A 1 580 ? 1.390 19.016 -50.449 1.00 88.38 580 GLU A O 1
ATOM 4652 N N . GLN A 1 581 ? 0.788 18.626 -52.579 1.00 88.62 581 GLN A N 1
ATOM 4653 C CA . GLN A 1 581 ? -0.239 19.673 -52.666 1.00 88.62 581 GLN A CA 1
ATOM 4654 C C . GLN A 1 581 ? -1.353 19.463 -51.630 1.00 88.62 581 GLN A C 1
ATOM 4656 O O . GLN A 1 581 ? -1.670 20.368 -50.861 1.00 88.62 581 GLN A O 1
ATOM 4661 N N . LEU A 1 582 ? -1.912 18.250 -51.563 1.00 88.50 582 LEU A N 1
ATOM 4662 C CA . LEU A 1 582 ? -2.951 17.903 -50.590 1.00 88.50 582 LEU A CA 1
ATOM 4663 C C . LEU A 1 582 ? -2.411 17.879 -49.149 1.00 88.50 582 LEU A C 1
ATOM 4665 O O . LEU A 1 582 ? -3.118 18.263 -48.221 1.00 88.50 582 LEU A O 1
ATOM 4669 N N . TRP A 1 583 ? -1.144 17.497 -48.942 1.00 90.25 583 TRP A N 1
ATOM 4670 C CA . TRP A 1 583 ? -0.508 17.606 -47.624 1.00 90.25 583 TRP A CA 1
ATOM 4671 C C . TRP A 1 583 ? -0.365 19.063 -47.163 1.00 90.25 583 TRP A C 1
ATOM 4673 O O . TRP A 1 583 ? -0.537 19.353 -45.980 1.00 90.25 583 TRP A O 1
ATOM 4683 N N . GLN A 1 584 ? -0.057 19.982 -48.082 1.00 88.50 584 GLN A N 1
ATOM 4684 C CA . GLN A 1 584 ? 0.018 21.413 -47.789 1.00 88.50 584 GLN A CA 1
ATOM 4685 C C . GLN A 1 584 ? -1.368 22.017 -47.528 1.00 88.50 584 GLN A C 1
ATOM 4687 O O . GLN A 1 584 ? -1.498 22.763 -46.564 1.00 88.50 584 GLN A O 1
ATOM 4692 N N . LEU A 1 585 ? -2.403 21.629 -48.287 1.00 87.25 585 LEU A N 1
ATOM 4693 C CA . LEU A 1 585 ? -3.798 22.031 -48.047 1.00 87.25 585 LEU A CA 1
ATOM 4694 C C . LEU A 1 585 ? -4.243 21.701 -46.613 1.00 87.25 585 LEU A C 1
ATOM 4696 O O . LEU A 1 585 ? -4.596 22.598 -45.849 1.00 87.25 585 LEU A O 1
ATOM 4700 N N . TYR A 1 586 ? -4.148 20.431 -46.207 1.00 89.19 586 TYR A N 1
ATOM 4701 C CA . TYR A 1 586 ? -4.581 20.019 -44.869 1.00 89.19 586 TYR A CA 1
ATOM 4702 C C . TYR A 1 586 ? -3.676 20.545 -43.742 1.00 89.19 586 TYR A C 1
ATOM 4704 O O . TYR A 1 586 ? -4.158 20.800 -42.639 1.00 89.19 586 TYR A O 1
ATOM 4712 N N . ARG A 1 587 ? -2.387 20.812 -44.008 1.00 86.19 587 ARG A N 1
ATOM 4713 C CA . ARG A 1 587 ? -1.528 21.554 -43.065 1.00 86.19 587 ARG A CA 1
ATOM 4714 C C . ARG A 1 587 ? -1.836 23.050 -43.001 1.00 86.19 587 ARG A C 1
ATOM 4716 O O . ARG A 1 587 ? -1.536 23.644 -41.973 1.00 86.19 587 ARG A O 1
ATOM 4723 N N . GLY A 1 588 ? -2.427 23.654 -44.029 1.00 81.38 588 GLY A N 1
ATOM 4724 C CA . GLY A 1 588 ? -2.976 25.010 -43.956 1.00 81.38 588 GLY A CA 1
ATOM 4725 C C . GLY A 1 588 ? -4.163 25.054 -42.996 1.00 81.38 588 GLY A C 1
ATOM 4726 O O . GLY A 1 588 ? -4.114 25.755 -41.991 1.00 81.38 588 GLY A O 1
ATOM 4727 N N . LEU A 1 589 ? -5.153 24.193 -43.244 1.00 78.06 589 LEU A N 1
ATOM 4728 C CA . LEU A 1 589 ? -6.386 24.056 -42.452 1.00 78.06 589 LEU A CA 1
ATOM 4729 C C . LEU A 1 589 ? -6.148 23.677 -40.977 1.00 78.06 589 LEU A C 1
ATOM 4731 O O . LEU A 1 589 ? -6.968 23.974 -40.119 1.00 78.06 589 LEU A O 1
ATOM 4735 N N . GLU A 1 590 ? -5.017 23.050 -40.647 1.00 70.12 590 GLU A N 1
ATOM 4736 C CA . GLU A 1 590 ? -4.629 22.804 -39.251 1.00 70.12 590 GLU A CA 1
ATOM 4737 C C . GLU A 1 590 ? -4.218 24.085 -38.494 1.00 70.12 590 GLU A C 1
ATOM 4739 O O . GLU A 1 590 ? -4.375 24.152 -37.273 1.00 70.12 590 GLU A O 1
ATOM 4744 N N . ASN A 1 591 ? -3.693 25.089 -39.207 1.00 64.69 591 ASN A N 1
ATOM 4745 C CA . ASN A 1 591 ? -3.257 26.373 -38.646 1.00 64.69 591 ASN A CA 1
ATOM 4746 C C . ASN A 1 591 ? -4.317 27.482 -38.785 1.00 64.69 591 ASN A C 1
ATOM 4748 O O . ASN A 1 591 ? -4.181 28.518 -38.137 1.00 64.69 591 ASN A O 1
ATOM 4752 N N . ASP A 1 592 ? -5.354 27.273 -39.599 1.00 64.94 592 ASP A N 1
ATOM 4753 C CA . ASP A 1 592 ? -6.465 28.207 -39.779 1.00 64.94 592 ASP A CA 1
ATOM 4754 C C . ASP A 1 592 ? -7.686 27.765 -38.958 1.00 64.94 592 ASP A C 1
ATOM 4756 O O . ASP A 1 592 ? -8.253 26.690 -39.158 1.00 64.94 592 ASP A O 1
ATOM 4760 N N . ALA A 1 593 ? -8.095 28.600 -38.003 1.00 56.66 593 ALA A N 1
ATOM 4761 C CA . ALA A 1 593 ? -9.201 28.296 -37.100 1.00 56.66 593 ALA A CA 1
ATOM 4762 C C . ALA A 1 593 ? -10.591 28.417 -37.752 1.00 56.66 593 ALA A C 1
ATOM 4764 O O . ALA A 1 593 ? -11.568 27.994 -37.138 1.00 56.66 593 ALA A O 1
ATOM 4765 N N . THR A 1 594 ? -10.695 28.993 -38.957 1.00 55.97 594 THR A N 1
ATOM 4766 C CA . THR A 1 594 ? -11.981 29.242 -39.630 1.00 55.97 594 THR A CA 1
ATOM 4767 C C . THR A 1 594 ? -12.601 27.954 -40.177 1.00 55.97 594 THR A C 1
ATOM 4769 O O . THR A 1 594 ? -13.675 27.557 -39.739 1.00 55.97 594 THR A O 1
ATOM 4772 N N . HIS A 1 595 ? -11.888 27.256 -41.062 1.00 59.53 595 HIS A N 1
ATOM 4773 C CA . HIS A 1 595 ? -12.390 26.087 -41.795 1.00 59.53 595 HIS A CA 1
ATOM 4774 C C . HIS A 1 595 ? -12.206 24.743 -41.073 1.00 59.53 595 HIS A C 1
ATOM 4776 O O . HIS A 1 595 ? -12.735 23.717 -41.498 1.00 59.53 595 HIS A O 1
ATOM 4782 N N . ARG A 1 596 ? -11.462 24.712 -39.961 1.00 59.38 596 ARG A N 1
ATOM 4783 C CA . ARG A 1 596 ? -11.189 23.480 -39.199 1.00 59.38 596 ARG A CA 1
ATOM 4784 C C . ARG A 1 596 ? -12.450 22.816 -38.625 1.00 59.38 596 ARG A C 1
ATOM 4786 O O . ARG A 1 596 ? -12.462 21.601 -38.441 1.00 59.38 596 ARG A O 1
ATOM 4793 N N . ASN A 1 597 ? -13.484 23.606 -38.342 1.00 67.25 597 ASN A N 1
ATOM 4794 C CA . ASN A 1 597 ? -14.747 23.139 -37.767 1.00 67.25 597 ASN A CA 1
ATOM 4795 C C . ASN A 1 597 ? -15.873 23.018 -38.810 1.00 67.25 597 ASN A C 1
ATOM 4797 O O . ASN A 1 597 ? -17.007 22.727 -38.429 1.00 67.25 597 ASN A O 1
ATOM 4801 N N . ASP A 1 598 ? -15.590 23.223 -40.101 1.00 77.75 598 ASP A N 1
ATOM 4802 C CA . ASP A 1 598 ? -16.601 23.054 -41.146 1.00 77.75 598 ASP A CA 1
ATOM 4803 C C . ASP A 1 598 ? -17.112 21.597 -41.151 1.00 77.75 598 ASP A C 1
ATOM 4805 O O . ASP A 1 598 ? -16.318 20.658 -40.987 1.00 77.75 598 ASP A O 1
ATOM 4809 N N . PRO A 1 599 ? -18.431 21.370 -41.287 1.00 84.69 599 PRO A N 1
ATOM 4810 C CA . PRO A 1 599 ? -18.981 20.029 -41.400 1.00 84.69 599 PRO A CA 1
ATOM 4811 C C . PRO A 1 599 ? -18.667 19.452 -42.783 1.00 84.69 599 PRO A C 1
ATOM 4813 O O . PRO A 1 599 ? -18.990 20.048 -43.810 1.00 84.69 599 PRO A O 1
ATOM 4816 N N . VAL A 1 600 ? -18.070 18.262 -42.802 1.00 91.75 600 VAL A N 1
ATOM 4817 C CA . VAL A 1 600 ? -17.862 17.468 -44.012 1.00 91.75 600 VAL A CA 1
ATOM 4818 C C . VAL A 1 600 ? -18.926 16.381 -44.077 1.00 91.75 600 VAL A C 1
ATOM 4820 O O . VAL A 1 600 ? -18.933 15.472 -43.248 1.00 91.75 600 VAL A O 1
ATOM 4823 N N . GLU A 1 601 ? -19.816 16.464 -45.062 1.00 92.38 601 GLU A N 1
ATOM 4824 C CA . GLU A 1 601 ? -20.856 15.464 -45.317 1.00 92.38 601 GLU A CA 1
ATOM 4825 C C . GLU A 1 601 ? -20.296 14.356 -46.222 1.00 92.38 601 GLU A C 1
ATOM 4827 O O . GLU A 1 601 ? -19.860 14.609 -47.348 1.00 92.38 601 GLU A O 1
ATOM 4832 N N . ALA A 1 602 ? -20.313 13.114 -45.742 1.00 93.81 602 ALA A N 1
ATOM 4833 C CA . ALA A 1 602 ? -19.891 11.939 -46.491 1.00 93.81 602 ALA A CA 1
ATOM 4834 C C . ALA A 1 602 ? -21.100 11.110 -46.935 1.00 93.81 602 ALA A C 1
ATOM 4836 O O . ALA A 1 602 ? -21.897 10.679 -46.102 1.00 93.81 602 ALA A O 1
ATOM 4837 N N . LYS A 1 603 ? -21.210 10.833 -48.241 1.00 94.31 603 LYS A N 1
ATOM 4838 C CA . LYS A 1 603 ? -22.288 9.997 -48.797 1.00 94.31 603 LYS A CA 1
ATOM 4839 C C . LYS A 1 603 ? -21.838 8.547 -48.917 1.00 94.31 603 LYS A C 1
ATOM 4841 O O . LYS A 1 603 ? -21.064 8.202 -49.811 1.00 94.31 603 LYS A O 1
ATOM 4846 N N . VAL A 1 604 ? -22.301 7.700 -48.004 1.00 95.75 604 VAL A N 1
ATOM 4847 C CA . VAL A 1 604 ? -22.089 6.247 -48.033 1.00 95.75 604 VAL A CA 1
ATOM 4848 C C . VAL A 1 604 ? -23.024 5.626 -49.066 1.00 95.75 604 VAL A C 1
ATOM 4850 O O . VAL A 1 604 ? -24.211 5.918 -49.082 1.00 95.75 604 VAL A O 1
ATOM 4853 N N . THR A 1 605 ? -22.498 4.755 -49.926 1.00 93.62 605 THR A N 1
ATOM 4854 C CA . THR A 1 605 ? -23.272 4.095 -51.000 1.00 93.62 605 THR A CA 1
ATOM 4855 C C . THR A 1 605 ? -23.236 2.577 -50.952 1.00 93.62 605 THR A C 1
ATOM 4857 O O . THR A 1 605 ? -24.099 1.948 -51.553 1.00 93.62 605 THR A O 1
ATOM 4860 N N . HIS A 1 606 ? -22.248 1.978 -50.282 1.00 94.81 606 HIS A N 1
ATOM 4861 C CA . HIS A 1 606 ? -22.140 0.524 -50.188 1.00 94.81 606 HIS A CA 1
ATOM 4862 C C . HIS A 1 606 ? -21.655 0.089 -48.803 1.00 94.81 606 HIS A C 1
ATOM 4864 O O . HIS A 1 606 ? -20.763 0.730 -48.236 1.00 94.81 606 HIS A O 1
ATOM 4870 N N . ILE A 1 607 ? -22.184 -1.031 -48.311 1.00 95.38 607 ILE A N 1
ATOM 4871 C CA . ILE A 1 607 ? -21.665 -1.774 -47.154 1.00 95.38 607 ILE A CA 1
ATOM 4872 C C . ILE A 1 607 ? -20.855 -2.952 -47.708 1.00 95.38 607 ILE A C 1
ATOM 4874 O O . ILE A 1 607 ? -21.325 -3.646 -48.608 1.00 95.38 607 ILE A O 1
ATOM 4878 N N . LEU A 1 608 ? -19.645 -3.175 -47.194 1.00 93.75 608 LEU A N 1
ATOM 4879 C CA . LEU A 1 608 ? -18.779 -4.286 -47.586 1.00 93.75 608 LEU A CA 1
ATOM 4880 C C . LEU A 1 608 ? -18.280 -5.046 -46.362 1.00 93.75 608 LEU A C 1
ATOM 4882 O O . LEU A 1 608 ? -17.809 -4.426 -45.405 1.00 93.75 608 LEU A O 1
ATOM 4886 N N . TRP A 1 609 ? -18.318 -6.376 -46.408 1.00 94.00 609 TRP A N 1
ATOM 4887 C CA . TRP A 1 609 ? -17.714 -7.211 -45.373 1.00 94.00 609 TRP A CA 1
ATOM 4888 C C . TRP A 1 609 ? -17.279 -8.589 -45.876 1.00 94.00 609 TRP A C 1
ATOM 4890 O O . TRP A 1 609 ? -17.698 -9.069 -46.925 1.00 94.00 609 TRP A O 1
ATOM 4900 N N . ASN A 1 610 ? -16.405 -9.217 -45.103 1.00 90.31 610 ASN A N 1
ATOM 4901 C CA . ASN A 1 610 ? -16.027 -10.625 -45.192 1.00 90.31 610 ASN A CA 1
ATOM 4902 C C . ASN A 1 610 ? -15.822 -11.152 -43.757 1.00 90.31 610 ASN A C 1
ATOM 4904 O O . ASN A 1 610 ? -16.137 -10.457 -42.793 1.00 90.31 610 ASN A O 1
ATOM 4908 N N . GLU A 1 611 ? -15.230 -12.332 -43.566 1.00 87.44 611 GLU A N 1
ATOM 4909 C CA . GLU A 1 611 ? -14.897 -12.827 -42.217 1.00 87.44 611 GLU A CA 1
ATOM 4910 C C . GLU A 1 611 ? -13.864 -11.966 -41.455 1.00 87.44 611 GLU A C 1
ATOM 4912 O O . GLU A 1 611 ? -13.665 -12.159 -40.254 1.00 87.44 611 GLU A O 1
ATOM 4917 N N . GLN A 1 612 ? -13.162 -11.049 -42.135 1.00 88.94 612 GLN A N 1
ATOM 4918 C CA . GLN A 1 612 ? -11.977 -10.355 -41.623 1.00 88.94 612 GLN A CA 1
ATOM 4919 C C . GLN A 1 612 ? -12.221 -8.894 -41.230 1.00 88.94 612 GLN A C 1
ATOM 4921 O O . GLN A 1 612 ? -11.617 -8.433 -40.257 1.00 88.94 612 GLN A O 1
ATOM 4926 N N . LEU A 1 613 ? -13.049 -8.145 -41.964 1.00 93.56 613 LEU A N 1
ATOM 4927 C CA . LEU A 1 613 ? -13.366 -6.742 -41.675 1.00 93.56 613 LEU A CA 1
ATOM 4928 C C . LEU A 1 613 ? -14.683 -6.284 -42.312 1.00 93.56 613 LEU A C 1
ATOM 4930 O O . LEU A 1 613 ? -15.167 -6.885 -43.267 1.00 93.56 613 LEU A O 1
ATOM 4934 N N . MET A 1 614 ? -15.219 -5.176 -41.797 1.00 95.25 614 MET A N 1
ATOM 4935 C CA . MET A 1 614 ? -16.357 -4.453 -42.370 1.00 95.25 614 MET A CA 1
ATOM 4936 C C . MET A 1 614 ? -15.951 -3.011 -42.700 1.00 95.25 614 MET A C 1
ATOM 4938 O O . MET A 1 614 ? -15.285 -2.344 -41.900 1.00 95.25 614 MET A O 1
ATOM 4942 N N . ALA A 1 615 ? -16.355 -2.520 -43.871 1.00 96.12 615 ALA A N 1
ATOM 4943 C CA . ALA A 1 615 ? -16.068 -1.175 -44.357 1.00 96.12 615 ALA A CA 1
ATOM 4944 C C . ALA A 1 615 ? -17.240 -0.597 -45.167 1.00 96.12 615 ALA A C 1
ATOM 4946 O O . ALA A 1 615 ? -17.989 -1.327 -45.809 1.00 96.12 615 ALA A O 1
ATOM 4947 N N . LEU A 1 616 ? -17.384 0.728 -45.159 1.00 96.12 616 LEU A N 1
ATOM 4948 C CA . LEU A 1 616 ? -18.431 1.455 -45.881 1.00 96.12 616 LEU A CA 1
ATOM 4949 C C . LEU A 1 616 ? -17.805 2.299 -46.988 1.00 96.12 616 LEU A C 1
ATOM 4951 O O . LEU A 1 616 ? -16.932 3.119 -46.700 1.00 96.12 616 LEU A O 1
ATOM 4955 N N . ARG A 1 617 ? -18.246 2.138 -48.240 1.00 95.50 617 ARG A N 1
ATOM 4956 C CA . ARG A 1 617 ? -17.757 2.947 -49.368 1.00 95.50 617 ARG A CA 1
ATOM 4957 C C . ARG A 1 617 ? -18.465 4.294 -49.411 1.00 95.50 617 ARG A C 1
ATOM 4959 O O . ARG A 1 617 ? -19.690 4.355 -49.525 1.00 95.50 617 ARG A O 1
ATOM 4966 N N . VAL A 1 618 ? -17.677 5.361 -49.433 1.00 94.62 618 VAL A N 1
ATOM 4967 C CA . VAL A 1 618 ? -18.132 6.741 -49.613 1.00 94.62 618 VAL A CA 1
ATOM 4968 C C . VAL A 1 618 ? -17.935 7.146 -51.077 1.00 94.62 618 VAL A C 1
ATOM 4970 O O . VAL A 1 618 ? -16.861 6.946 -51.643 1.00 94.62 618 VAL A O 1
ATOM 4973 N N . SER A 1 619 ? -18.983 7.671 -51.714 1.00 90.31 619 SER A N 1
ATOM 4974 C CA . SER A 1 619 ? -18.965 8.090 -53.125 1.00 90.31 619 SER A CA 1
ATOM 4975 C C . SER A 1 619 ? -18.543 9.546 -53.312 1.00 90.31 619 SER A C 1
ATOM 4977 O O . SER A 1 619 ? -17.880 9.867 -54.296 1.00 90.31 619 SER A O 1
ATOM 4979 N N . SER A 1 620 ? -18.902 10.415 -52.367 1.00 90.69 620 SER A N 1
ATOM 4980 C CA . SER A 1 620 ? -18.603 11.846 -52.391 1.00 90.69 620 SER A CA 1
ATOM 4981 C C . SER A 1 620 ? -18.414 12.396 -50.981 1.00 90.69 620 SER A C 1
ATOM 4983 O O . SER A 1 620 ? -19.104 11.971 -50.050 1.00 90.69 620 SER A O 1
ATOM 4985 N N . LEU A 1 621 ? -17.534 13.386 -50.863 1.00 91.69 621 LEU A N 1
ATOM 4986 C CA . LEU A 1 621 ? -17.411 14.271 -49.708 1.00 91.69 621 LEU A CA 1
ATOM 4987 C C . LEU A 1 621 ? -17.892 15.662 -50.132 1.00 91.69 621 LEU A C 1
ATOM 4989 O O . LEU A 1 621 ? -17.602 16.083 -51.250 1.00 91.69 621 LEU A O 1
ATOM 4993 N N . GLN A 1 622 ? -18.613 16.356 -49.258 1.00 89.75 622 GLN A N 1
ATOM 4994 C CA . GLN A 1 622 ? -18.948 17.773 -49.404 1.00 89.75 622 GLN A CA 1
ATOM 4995 C C . GLN A 1 622 ? -18.390 18.557 -48.213 1.00 89.75 622 GLN A C 1
ATOM 4997 O O . GLN A 1 622 ? -18.434 18.022 -47.107 1.00 89.75 622 GLN A O 1
ATOM 5002 N N . PRO A 1 623 ? -17.893 19.795 -48.388 1.00 86.81 623 PRO A N 1
ATOM 5003 C CA . PRO A 1 623 ? -17.814 20.554 -49.644 1.00 86.81 623 PRO A CA 1
ATOM 5004 C C . PRO A 1 623 ? -16.794 19.983 -50.650 1.00 86.81 623 PRO A C 1
ATOM 5006 O O . PRO A 1 623 ? -15.807 19.365 -50.257 1.00 86.81 623 PRO A O 1
ATOM 5009 N N . ASP A 1 624 ? -17.012 20.229 -51.948 1.00 84.19 624 ASP A N 1
ATOM 5010 C CA . ASP A 1 624 ? -16.240 19.655 -53.073 1.00 84.19 624 ASP A CA 1
ATOM 5011 C C . ASP A 1 624 ? -14.704 19.771 -52.967 1.00 84.19 624 ASP A C 1
ATOM 5013 O O . ASP A 1 624 ? -13.989 18.965 -53.563 1.00 84.19 624 ASP A O 1
ATOM 5017 N N . TRP A 1 625 ? -14.165 20.746 -52.223 1.00 85.62 625 TRP A N 1
ATOM 5018 C CA . TRP A 1 625 ? -12.716 20.912 -52.038 1.00 85.62 625 TRP A CA 1
ATOM 5019 C C . TRP A 1 625 ? -12.069 19.836 -51.143 1.00 85.62 625 TRP A C 1
ATOM 5021 O O . TRP A 1 625 ? -10.841 19.715 -51.114 1.00 85.62 625 TRP A O 1
ATOM 5031 N N . VAL A 1 626 ? -12.862 19.033 -50.423 1.00 88.56 626 VAL A N 1
ATOM 5032 C CA . VAL A 1 626 ? -12.363 17.969 -49.540 1.00 88.56 626 VAL A CA 1
ATOM 5033 C C . VAL A 1 626 ? -11.994 16.726 -50.357 1.00 88.56 626 VAL A C 1
ATOM 5035 O O . VAL A 1 626 ? -12.812 15.852 -50.640 1.00 88.56 626 VAL A O 1
ATOM 5038 N N . HIS A 1 627 ? -10.722 16.627 -50.742 1.00 87.50 627 HIS A N 1
ATOM 5039 C CA . HIS A 1 627 ? -10.203 15.539 -51.574 1.00 87.50 627 HIS A CA 1
ATOM 5040 C C . HIS A 1 627 ? -9.405 14.499 -50.767 1.00 87.50 627 HIS A C 1
ATOM 5042 O O . HIS A 1 627 ? -8.451 14.852 -50.064 1.00 87.50 627 HIS A O 1
ATOM 5048 N N . THR A 1 628 ? -9.726 13.209 -50.916 1.00 90.00 628 THR A N 1
ATOM 5049 C CA . THR A 1 628 ? -8.887 12.107 -50.405 1.00 90.00 628 THR A CA 1
ATOM 5050 C C . THR A 1 628 ? -7.851 11.636 -51.433 1.00 90.00 628 THR A C 1
ATOM 5052 O O . THR A 1 628 ? -8.023 11.791 -52.641 1.00 90.00 628 THR A O 1
ATOM 5055 N N . ILE A 1 629 ? -6.765 11.044 -50.935 1.00 87.94 629 ILE A N 1
ATOM 5056 C CA . ILE A 1 629 ? -5.750 10.318 -51.702 1.00 87.94 629 ILE A CA 1
ATOM 5057 C C . ILE A 1 629 ? -6.202 8.897 -52.082 1.00 87.94 629 ILE A C 1
ATOM 5059 O O . ILE A 1 629 ? -5.638 8.296 -52.994 1.00 87.94 629 ILE A O 1
ATOM 5063 N N . ASN A 1 630 ? -7.198 8.347 -51.379 1.00 85.88 630 ASN A N 1
ATOM 5064 C CA . ASN A 1 630 ? -7.650 6.971 -51.561 1.00 85.88 630 ASN A CA 1
ATOM 5065 C C . ASN A 1 630 ? -8.585 6.871 -52.778 1.00 85.88 630 ASN A C 1
ATOM 5067 O O . ASN A 1 630 ? -9.647 7.490 -52.791 1.00 85.88 630 ASN A O 1
ATOM 5071 N N . GLN A 1 631 ? -8.237 6.022 -53.753 1.00 85.25 631 GLN A N 1
ATOM 5072 C CA . GLN A 1 631 ? -9.047 5.733 -54.953 1.00 85.25 631 GLN A CA 1
ATOM 5073 C C . GLN A 1 631 ? -10.499 5.340 -54.624 1.00 85.25 631 GLN A C 1
ATOM 5075 O O . GLN A 1 631 ? -11.424 5.654 -55.373 1.00 85.25 631 GLN A O 1
ATOM 5080 N N . HIS A 1 632 ? -10.699 4.677 -53.484 1.00 89.75 632 HIS A N 1
ATOM 5081 C CA . HIS A 1 632 ? -12.011 4.388 -52.923 1.00 89.75 632 HIS A CA 1
ATOM 5082 C C . HIS A 1 632 ? -12.097 5.008 -51.515 1.00 89.75 632 HIS A C 1
ATOM 5084 O O . HIS A 1 632 ? -11.534 4.449 -50.565 1.00 89.75 632 HIS A O 1
ATOM 5090 N N . PRO A 1 633 ? -12.766 6.168 -51.358 1.00 92.25 633 PRO A N 1
ATOM 5091 C CA . PRO A 1 633 ? -13.038 6.753 -50.049 1.00 92.25 633 PRO A CA 1
ATOM 5092 C C . PRO A 1 633 ? -13.886 5.778 -49.221 1.00 92.25 633 PRO A C 1
ATOM 5094 O O . PRO A 1 633 ? -14.845 5.197 -49.733 1.00 92.25 633 PRO A O 1
ATOM 5097 N N . HIS A 1 634 ? -13.532 5.557 -47.955 1.00 94.62 634 HIS A N 1
ATOM 5098 C CA . HIS A 1 634 ? -14.244 4.601 -47.105 1.00 94.62 634 HIS A CA 1
ATOM 5099 C C . HIS A 1 634 ? -14.067 4.865 -45.610 1.00 94.62 634 HIS A C 1
ATOM 5101 O O . HIS A 1 634 ? -13.107 5.511 -45.185 1.00 94.62 634 HIS A O 1
ATOM 5107 N N . ILE A 1 635 ? -14.987 4.295 -44.832 1.00 95.50 635 ILE A N 1
ATOM 5108 C CA . ILE A 1 635 ? -14.941 4.166 -43.373 1.00 95.50 635 ILE A CA 1
ATOM 5109 C C . ILE A 1 635 ? -14.614 2.699 -43.069 1.00 95.50 635 ILE A C 1
ATOM 5111 O O . ILE A 1 635 ? -15.282 1.819 -43.607 1.00 95.50 635 ILE A O 1
ATOM 5115 N N . THR A 1 636 ? -13.628 2.399 -42.221 1.00 95.12 636 THR A N 1
ATOM 5116 C CA . THR A 1 636 ? -13.437 1.021 -41.715 1.00 95.12 636 THR A CA 1
ATOM 5117 C C . THR A 1 636 ? -14.184 0.877 -40.395 1.00 95.12 636 THR A C 1
ATOM 5119 O O . THR A 1 636 ? -13.803 1.520 -39.424 1.00 95.12 636 THR A O 1
ATOM 5122 N N . VAL A 1 637 ? -15.235 0.054 -40.356 1.00 94.12 637 VAL A N 1
ATOM 5123 C CA . VAL A 1 637 ? -16.118 -0.110 -39.185 1.00 94.12 637 VAL A CA 1
ATOM 5124 C C . VAL A 1 637 ? -15.435 -0.939 -38.096 1.00 94.12 637 VAL A C 1
ATOM 5126 O O . VAL A 1 637 ? -15.507 -0.608 -36.918 1.00 94.12 637 VAL A O 1
ATOM 5129 N N . GLY A 1 638 ? -14.735 -2.006 -38.482 1.00 91.19 638 GLY A N 1
ATOM 5130 C CA . GLY A 1 638 ? -14.013 -2.869 -37.550 1.00 91.19 638 GLY A CA 1
ATOM 5131 C C . GLY A 1 638 ? -13.361 -4.063 -38.242 1.00 91.19 638 GLY A C 1
ATOM 5132 O O . GLY A 1 638 ? -13.624 -4.339 -39.412 1.00 91.19 638 GLY A O 1
ATOM 5133 N N . THR A 1 639 ? -12.501 -4.776 -37.514 1.00 91.81 639 THR A N 1
ATOM 5134 C CA . THR A 1 639 ? -11.822 -6.001 -37.976 1.00 91.81 639 THR A CA 1
ATOM 5135 C C . THR A 1 639 ? -12.147 -7.171 -37.050 1.00 91.81 639 THR A C 1
ATOM 5137 O O . THR A 1 639 ? -12.429 -6.958 -35.876 1.00 91.81 639 THR A O 1
ATOM 5140 N N . ALA A 1 640 ? -12.081 -8.418 -37.516 1.00 86.38 640 ALA A N 1
ATOM 5141 C CA . ALA A 1 640 ? -12.468 -9.607 -36.744 1.00 86.38 640 ALA A CA 1
ATOM 5142 C C . ALA A 1 640 ? -11.403 -10.108 -35.740 1.00 86.38 640 ALA A C 1
ATOM 5144 O O . ALA A 1 640 ? -11.720 -10.898 -34.850 1.00 86.38 640 ALA A O 1
ATOM 5145 N N . SER A 1 641 ? -10.164 -9.609 -35.837 1.00 84.50 641 SER A N 1
ATOM 5146 C CA . SER A 1 641 ? -9.055 -9.839 -34.896 1.00 84.50 641 SER A CA 1
ATOM 5147 C C . SER A 1 641 ? -8.111 -8.630 -34.877 1.00 84.50 641 SER A C 1
ATOM 5149 O O . SER A 1 641 ? -7.994 -7.925 -35.878 1.00 84.50 641 SER A O 1
ATOM 5151 N N . GLU A 1 642 ? -7.396 -8.393 -33.774 1.00 80.94 642 GLU A N 1
ATOM 5152 C CA . GLU A 1 642 ? -6.363 -7.342 -33.680 1.00 80.94 642 GLU A CA 1
ATOM 5153 C C . GLU A 1 642 ? -5.157 -7.598 -34.598 1.00 80.94 642 GLU A C 1
ATOM 5155 O O . GLU A 1 642 ? -4.443 -6.672 -34.979 1.00 80.94 642 GLU A O 1
ATOM 5160 N N . THR A 1 643 ? -4.955 -8.852 -35.015 1.00 83.88 643 THR A N 1
ATOM 5161 C CA . THR A 1 643 ? -3.947 -9.224 -36.020 1.00 83.88 643 THR A CA 1
ATOM 5162 C C . THR A 1 643 ? -4.269 -8.687 -37.422 1.00 83.88 643 THR A C 1
ATOM 5164 O O . THR A 1 643 ? -3.376 -8.616 -38.270 1.00 83.88 643 THR A O 1
ATOM 5167 N N . ILE A 1 644 ? -5.519 -8.282 -37.674 1.00 85.19 644 ILE A N 1
ATOM 5168 C CA . ILE A 1 644 ? -6.005 -7.782 -38.964 1.00 85.19 644 ILE A CA 1
ATOM 5169 C C . ILE A 1 644 ? -5.921 -6.253 -38.967 1.00 85.19 644 ILE A C 1
ATOM 5171 O O . ILE A 1 644 ? -6.560 -5.572 -38.165 1.00 85.19 644 ILE A O 1
ATOM 5175 N N . LYS A 1 645 ? -5.129 -5.699 -39.891 1.00 85.19 645 LYS A N 1
ATOM 5176 C CA . LYS A 1 645 ? -4.879 -4.253 -39.991 1.00 85.19 645 LYS A CA 1
ATOM 5177 C C . LYS A 1 645 ? -6.028 -3.543 -40.724 1.00 85.19 645 LYS A C 1
ATOM 5179 O O . LYS A 1 645 ? -6.309 -3.934 -41.855 1.00 85.19 645 LYS A O 1
ATOM 5184 N N . PRO A 1 646 ? -6.591 -2.437 -40.195 1.00 85.38 646 PRO A N 1
ATOM 5185 C CA . PRO A 1 646 ? -7.631 -1.652 -40.877 1.00 85.38 646 PRO A CA 1
ATOM 5186 C C . PRO A 1 646 ? -7.268 -1.208 -42.302 1.00 85.38 646 PRO A C 1
ATOM 5188 O O . PRO A 1 646 ? -8.129 -1.138 -43.169 1.00 85.38 646 PRO A O 1
ATOM 5191 N N . SER A 1 647 ? -5.977 -0.996 -42.593 1.00 82.25 647 SER A N 1
ATOM 5192 C CA . SER A 1 647 ? -5.492 -0.659 -43.940 1.00 82.25 647 SER A CA 1
ATOM 5193 C C . SER A 1 647 ? -5.888 -1.671 -45.024 1.00 82.25 647 SER A C 1
ATOM 5195 O O . SER A 1 647 ? -5.914 -1.303 -46.197 1.00 82.25 647 SER A O 1
ATOM 5197 N N . LEU A 1 648 ? -6.201 -2.918 -44.646 1.00 86.88 648 LEU A N 1
ATOM 5198 C CA . LEU A 1 648 ? -6.662 -3.981 -45.540 1.00 86.88 648 LEU A CA 1
ATOM 5199 C C . LEU A 1 648 ? -8.000 -3.643 -46.228 1.00 86.88 648 LEU A C 1
ATOM 5201 O O . LEU A 1 648 ? -8.243 -4.130 -47.328 1.00 86.88 648 LEU A O 1
ATOM 5205 N N . ALA A 1 649 ? -8.810 -2.742 -45.658 1.00 87.81 649 ALA A N 1
ATOM 5206 C CA . ALA A 1 649 ? -10.031 -2.243 -46.293 1.00 87.81 649 ALA A CA 1
ATOM 5207 C C . ALA A 1 649 ? -9.766 -1.582 -47.661 1.00 87.81 649 ALA A C 1
ATOM 5209 O O . ALA A 1 649 ? -10.573 -1.732 -48.573 1.00 87.81 649 ALA A O 1
ATOM 5210 N N . ASN A 1 650 ? -8.602 -0.942 -47.859 1.00 86.94 650 ASN A N 1
ATOM 5211 C CA . ASN A 1 650 ? -8.207 -0.427 -49.178 1.00 86.94 650 ASN A CA 1
ATOM 5212 C C . ASN A 1 650 ? -8.128 -1.560 -50.209 1.00 86.94 650 ASN A C 1
ATOM 5214 O O . ASN A 1 650 ? -8.691 -1.436 -51.288 1.00 86.94 650 ASN A O 1
ATOM 5218 N N . ALA A 1 651 ? -7.473 -2.673 -49.862 1.00 85.56 651 ALA A N 1
ATOM 5219 C CA . ALA A 1 651 ? -7.345 -3.826 -50.750 1.00 85.56 651 ALA A CA 1
ATOM 5220 C C . ALA A 1 651 ? -8.707 -4.482 -51.030 1.00 85.56 651 ALA A C 1
ATOM 5222 O O . ALA A 1 651 ? -8.971 -4.844 -52.171 1.00 85.56 651 ALA A O 1
ATOM 5223 N N . LEU A 1 652 ? -9.587 -4.555 -50.023 1.00 86.25 652 LEU A N 1
ATOM 5224 C CA . LEU A 1 652 ? -10.951 -5.071 -50.173 1.00 86.25 652 LEU A CA 1
ATOM 5225 C C . LEU A 1 652 ? -11.780 -4.224 -51.156 1.00 86.25 652 LEU A C 1
ATOM 5227 O O . LEU A 1 652 ? -12.361 -4.761 -52.095 1.00 86.25 652 LEU A O 1
ATOM 5231 N N . LEU A 1 653 ? -11.795 -2.894 -50.996 1.00 89.12 653 LEU A N 1
ATOM 5232 C CA . LEU A 1 653 ? -12.509 -2.016 -51.930 1.00 89.12 653 LEU A CA 1
ATOM 5233 C C . LEU A 1 653 ? -11.858 -1.995 -53.321 1.00 89.12 653 LEU A C 1
ATOM 5235 O O . LEU A 1 653 ? -12.576 -1.939 -54.313 1.00 89.12 653 LEU A O 1
ATOM 5239 N N . THR A 1 654 ? -10.528 -2.073 -53.414 1.00 86.88 654 THR A N 1
ATOM 5240 C CA . THR A 1 654 ? -9.814 -2.187 -54.696 1.00 86.88 654 THR A CA 1
ATOM 5241 C C . THR A 1 654 ? -10.137 -3.501 -55.409 1.00 86.88 654 THR A C 1
ATOM 5243 O O . THR A 1 654 ? -10.312 -3.471 -56.622 1.00 86.88 654 THR A O 1
ATOM 5246 N N . GLN A 1 655 ? -10.285 -4.626 -54.703 1.00 85.00 655 GLN A N 1
ATOM 5247 C CA . GLN A 1 655 ? -10.726 -5.896 -55.299 1.00 85.00 655 GLN A CA 1
ATOM 5248 C C . GLN A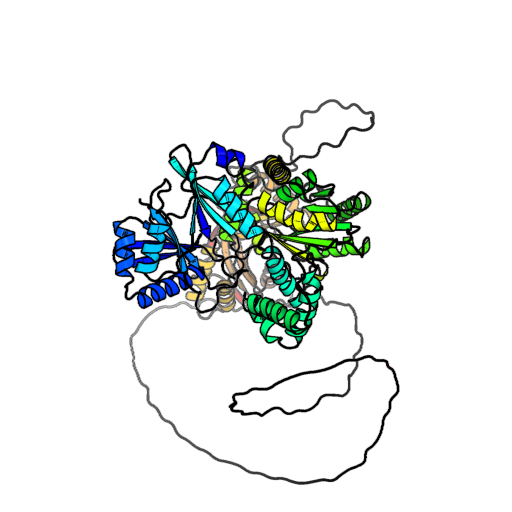 1 655 ? -12.147 -5.795 -55.874 1.00 85.00 655 GLN A C 1
ATOM 5250 O O . GLN A 1 655 ? -12.394 -6.298 -56.963 1.00 85.00 655 GLN A O 1
ATOM 5255 N N . VAL A 1 656 ? -13.070 -5.144 -55.159 1.00 85.12 656 VAL A N 1
ATOM 5256 C CA . VAL A 1 656 ? -14.491 -5.073 -55.549 1.00 85.12 656 VAL A CA 1
ATOM 5257 C C . VAL A 1 656 ? -14.780 -3.989 -56.601 1.00 85.12 656 VAL A C 1
ATOM 5259 O O . VAL A 1 656 ? -15.709 -4.141 -57.390 1.00 85.12 656 VAL A O 1
ATOM 5262 N N . PHE A 1 657 ? -14.020 -2.887 -56.625 1.00 83.44 657 PHE A N 1
ATOM 5263 C CA . PHE A 1 657 ? -14.350 -1.695 -57.426 1.00 83.44 657 PHE A CA 1
ATOM 5264 C C . PHE A 1 657 ? -13.245 -1.205 -58.380 1.00 83.44 657 PHE A C 1
ATOM 5266 O O . PHE A 1 657 ? -13.368 -0.106 -58.931 1.00 83.44 657 PHE A O 1
ATOM 5273 N N . SER A 1 658 ? -12.186 -1.987 -58.612 1.00 74.06 658 SER A N 1
ATOM 5274 C CA . SER A 1 658 ? -11.266 -1.723 -59.730 1.00 74.06 658 SER A CA 1
ATOM 5275 C C . SER A 1 658 ? -11.826 -2.264 -61.049 1.00 74.06 658 SER A C 1
ATOM 5277 O O . SER A 1 658 ? -12.462 -3.315 -61.051 1.00 74.06 658 SER A O 1
ATOM 5279 N N . PRO A 1 659 ? -11.549 -1.610 -62.191 1.00 51.28 659 PRO A N 1
ATOM 5280 C CA . PRO A 1 659 ? -11.787 -2.206 -63.498 1.00 51.28 659 PRO A CA 1
ATOM 5281 C C . PRO A 1 659 ? -10.722 -3.279 -63.780 1.00 51.28 659 PRO A C 1
ATOM 5283 O O . PRO A 1 659 ? -9.619 -2.964 -64.225 1.00 51.28 659 PRO A O 1
ATOM 5286 N N . THR A 1 660 ? -11.035 -4.545 -63.506 1.00 46.06 660 THR A N 1
ATOM 5287 C CA . THR A 1 660 ? -10.213 -5.695 -63.912 1.00 46.06 660 THR A CA 1
ATOM 5288 C C . THR A 1 660 ? -10.577 -6.161 -65.317 1.00 46.06 660 THR A C 1
ATOM 5290 O O . THR A 1 660 ? -11.736 -6.452 -65.612 1.00 46.06 660 THR A O 1
ATOM 5293 N N . GLU A 1 661 ? -9.570 -6.312 -66.177 1.00 39.81 661 GLU A N 1
ATOM 5294 C CA . GLU A 1 661 ? -9.684 -7.221 -67.317 1.00 39.81 661 GLU A CA 1
ATOM 5295 C C . GLU A 1 661 ? -9.711 -8.667 -66.804 1.00 39.81 661 GLU A C 1
ATOM 5297 O O . GLU A 1 661 ? -8.891 -9.046 -65.968 1.00 39.81 661 GLU A O 1
ATOM 5302 N N . THR A 1 662 ? -10.611 -9.481 -67.364 1.00 33.50 662 THR A N 1
ATOM 5303 C CA . THR A 1 662 ? -10.848 -10.908 -67.054 1.00 33.50 662 THR A CA 1
ATOM 5304 C C . THR A 1 662 ? -11.347 -11.224 -65.634 1.00 33.50 662 THR A C 1
ATOM 5306 O O . THR A 1 662 ? -10.954 -10.615 -64.644 1.00 33.50 662 THR A O 1
ATOM 5309 N N . ALA A 1 663 ? -12.270 -12.186 -65.545 1.00 37.72 663 ALA A N 1
ATOM 5310 C CA . ALA A 1 663 ? -13.044 -12.472 -64.340 1.00 37.72 663 ALA A CA 1
ATOM 5311 C C . ALA A 1 663 ? -12.810 -13.893 -63.808 1.00 37.72 663 ALA A C 1
ATOM 5313 O O . ALA A 1 663 ? -12.741 -14.846 -64.583 1.00 37.72 663 ALA A O 1
ATOM 5314 N N . ALA A 1 664 ? -12.799 -14.015 -62.481 1.00 37.50 664 ALA A N 1
ATOM 5315 C CA . ALA A 1 664 ? -13.172 -15.209 -61.728 1.00 37.50 664 ALA A CA 1
ATOM 5316 C C . ALA A 1 664 ? -13.642 -14.777 -60.323 1.00 37.50 664 ALA A C 1
ATOM 5318 O O . ALA A 1 664 ? -13.120 -13.810 -59.770 1.00 37.50 664 ALA A O 1
ATOM 5319 N N . ASP A 1 665 ? -14.633 -15.478 -59.772 1.00 36.00 665 ASP A N 1
ATOM 5320 C CA . ASP A 1 665 ? -15.058 -15.454 -58.364 1.00 36.00 665 ASP A CA 1
ATOM 5321 C C . ASP A 1 665 ? -15.261 -14.074 -57.701 1.00 36.00 665 ASP A C 1
ATOM 5323 O O . ASP A 1 665 ? -14.689 -13.740 -56.664 1.00 36.00 665 ASP A O 1
ATOM 5327 N N . THR A 1 666 ? -16.185 -13.283 -58.254 1.00 35.69 666 THR A N 1
ATOM 5328 C CA . THR A 1 666 ? -16.954 -12.299 -57.470 1.00 35.69 666 THR A CA 1
ATOM 5329 C C . THR A 1 666 ? -18.441 -12.482 -57.764 1.00 35.69 666 THR A C 1
ATOM 5331 O O . THR A 1 666 ? -18.915 -12.148 -58.849 1.00 35.69 666 THR A O 1
ATOM 5334 N N . THR A 1 667 ? -19.189 -13.025 -56.804 1.00 31.88 667 THR A N 1
ATOM 5335 C CA . THR A 1 667 ? -20.644 -13.215 -56.897 1.00 31.88 667 THR A CA 1
ATOM 5336 C C . THR A 1 667 ? -21.375 -11.886 -56.706 1.00 31.88 667 THR A C 1
ATOM 5338 O O . THR A 1 667 ? -21.816 -11.555 -55.608 1.00 31.88 667 THR A O 1
ATOM 5341 N N . VAL A 1 668 ? -21.485 -11.103 -57.782 1.00 30.72 668 VAL A N 1
ATOM 5342 C CA . VAL A 1 668 ? -22.265 -9.858 -57.806 1.00 30.72 668 VAL A CA 1
ATOM 5343 C C . VAL A 1 668 ? -23.748 -10.187 -57.992 1.00 30.72 668 VAL A C 1
ATOM 5345 O O . VAL A 1 668 ? -24.212 -10.408 -59.111 1.00 30.72 668 VAL A O 1
ATOM 5348 N N . THR A 1 669 ? -24.510 -10.206 -56.899 1.00 30.61 669 THR A N 1
ATOM 5349 C CA . THR A 1 669 ? -25.960 -10.460 -56.925 1.00 30.61 669 THR A CA 1
ATOM 5350 C C . THR A 1 669 ? -26.732 -9.213 -57.373 1.00 30.61 669 THR A C 1
ATOM 5352 O O . THR A 1 669 ? -27.311 -8.494 -56.563 1.00 30.61 669 THR A O 1
ATOM 5355 N N . SER A 1 670 ? -26.742 -8.924 -58.676 1.00 27.22 670 SER A N 1
ATOM 5356 C CA . SER A 1 670 ? -27.537 -7.826 -59.239 1.00 27.22 670 SER A CA 1
ATOM 5357 C C . SER A 1 670 ? -28.938 -8.289 -59.654 1.00 27.22 670 SER A C 1
ATOM 5359 O O . SER A 1 670 ? -29.075 -9.052 -60.610 1.00 27.22 670 SER A O 1
ATOM 5361 N N . VAL A 1 671 ? -29.980 -7.760 -59.011 1.00 27.62 671 VAL A N 1
ATOM 5362 C CA . VAL A 1 671 ? -31.373 -7.844 -59.486 1.00 27.62 671 VAL A CA 1
ATOM 5363 C C . VAL A 1 671 ? -31.969 -6.438 -59.472 1.00 27.62 671 VAL A C 1
ATOM 5365 O O . VAL A 1 671 ? -31.801 -5.707 -58.498 1.00 27.62 671 VAL A O 1
ATOM 5368 N N . LYS A 1 672 ? -32.649 -6.038 -60.552 1.00 26.53 672 LYS A N 1
ATOM 5369 C CA . LYS A 1 672 ? -33.284 -4.719 -60.668 1.00 26.53 672 LYS A CA 1
ATOM 5370 C C . LYS A 1 672 ? -34.654 -4.845 -61.329 1.00 26.53 672 LYS A C 1
ATOM 5372 O O . LYS A 1 672 ? -34.786 -5.536 -62.329 1.00 26.53 672 LYS A O 1
ATOM 5377 N N . GLU A 1 673 ? -35.620 -4.128 -60.759 1.00 27.77 673 GLU A N 1
ATOM 5378 C CA . GLU A 1 673 ? -36.924 -3.764 -61.332 1.00 27.77 673 GLU A CA 1
ATOM 5379 C C . GLU A 1 673 ? -37.851 -4.877 -61.855 1.00 27.77 673 GLU A C 1
ATOM 5381 O O . GLU A 1 673 ? -37.737 -5.389 -62.964 1.00 27.77 673 GLU A O 1
ATOM 5386 N N . THR A 1 674 ? -38.953 -5.074 -61.132 1.00 24.38 674 THR A N 1
ATOM 5387 C CA . THR A 1 674 ? -40.274 -5.193 -61.765 1.00 24.38 674 THR A CA 1
ATOM 5388 C C . THR A 1 674 ? -41.290 -4.491 -60.867 1.00 24.38 674 THR A C 1
ATOM 5390 O O . THR A 1 674 ? -41.251 -4.668 -59.652 1.00 24.38 674 THR A O 1
ATOM 5393 N N . ALA A 1 675 ? -42.167 -3.659 -61.433 1.00 25.88 675 ALA A N 1
ATOM 5394 C CA . ALA A 1 675 ? -43.092 -2.829 -60.664 1.00 25.88 675 ALA A CA 1
ATOM 5395 C C . ALA A 1 675 ? -44.549 -3.068 -61.078 1.00 25.88 675 ALA A C 1
ATOM 5397 O O . ALA A 1 675 ? -44.905 -2.814 -62.228 1.00 25.88 675 ALA A O 1
ATOM 5398 N N . CYS A 1 676 ? -45.392 -3.491 -60.129 1.00 20.80 676 CYS A N 1
ATOM 5399 C CA . CYS A 1 676 ? -46.817 -3.149 -60.062 1.00 20.80 676 CYS A CA 1
ATOM 5400 C C . CYS A 1 676 ? -47.431 -3.516 -58.695 1.00 20.80 676 CYS A C 1
ATOM 5402 O O . CYS A 1 676 ? -46.789 -4.119 -57.841 1.00 20.80 676 CYS A O 1
ATOM 5404 N N . VAL A 1 677 ? -48.664 -3.055 -58.488 1.00 23.19 677 VAL A N 1
ATOM 5405 C CA . VAL A 1 677 ? -49.400 -2.843 -57.221 1.00 23.19 677 VAL A CA 1
ATOM 5406 C C . VAL A 1 677 ? -50.891 -3.173 -57.514 1.00 23.19 677 VAL A C 1
ATOM 5408 O O . VAL A 1 677 ? -51.238 -3.035 -58.691 1.00 23.19 677 VAL A O 1
ATOM 5411 N N . PRO A 1 678 ? -51.814 -3.542 -56.578 1.00 38.88 678 PRO A N 1
ATOM 5412 C CA . PRO A 1 678 ? -51.751 -3.748 -55.110 1.00 38.88 678 PRO A CA 1
ATOM 5413 C C . PRO A 1 678 ? -52.399 -5.079 -54.588 1.00 38.88 678 PRO A C 1
ATOM 5415 O O . PRO A 1 678 ? -52.881 -5.900 -55.357 1.00 38.88 678 PRO A O 1
ATOM 5418 N N . ALA A 1 679 ? -52.544 -5.162 -53.249 1.00 23.03 679 ALA A N 1
ATOM 5419 C CA . ALA A 1 679 ? -53.786 -5.505 -52.507 1.00 23.03 679 ALA A CA 1
ATOM 5420 C C . ALA A 1 679 ? -54.046 -6.926 -51.941 1.00 23.03 679 ALA A C 1
ATOM 5422 O O . ALA A 1 679 ? -54.104 -7.906 -52.670 1.00 23.03 679 ALA A O 1
ATOM 5423 N N . THR A 1 680 ? -54.464 -6.927 -50.655 1.00 23.34 680 THR A N 1
ATOM 5424 C CA . THR A 1 680 ? -55.402 -7.866 -49.967 1.00 23.34 680 THR A CA 1
ATOM 5425 C C . THR A 1 680 ? -55.020 -9.357 -49.827 1.00 23.34 680 THR A C 1
ATOM 5427 O O . THR A 1 680 ? -54.391 -9.921 -50.703 1.00 23.34 680 THR A O 1
ATOM 5430 N N . ALA A 1 681 ? -55.407 -10.093 -48.771 1.00 22.91 681 ALA A N 1
ATOM 5431 C CA . ALA A 1 681 ? -55.974 -9.748 -47.452 1.00 22.91 681 ALA A CA 1
ATOM 5432 C C . ALA A 1 681 ? -55.851 -10.947 -46.467 1.00 22.91 681 ALA A C 1
ATOM 5434 O O . ALA A 1 681 ? -55.625 -12.064 -46.904 1.00 22.91 681 ALA A O 1
ATOM 5435 N N . GLN A 1 682 ? -56.056 -10.680 -45.165 1.00 23.56 682 GLN A N 1
ATOM 5436 C CA . GLN A 1 682 ? -56.638 -11.549 -44.109 1.00 23.56 682 GLN A CA 1
ATOM 5437 C C . GLN A 1 682 ? -56.304 -13.063 -43.999 1.00 23.56 682 GLN A C 1
ATOM 5439 O O . GLN A 1 682 ? -56.567 -13.836 -44.910 1.00 23.56 682 GLN A O 1
ATOM 5444 N N . SER A 1 683 ? -56.079 -13.496 -42.740 1.00 24.12 683 SER A N 1
ATOM 5445 C CA . SER A 1 683 ? -56.464 -14.816 -42.154 1.00 24.12 683 SER A CA 1
ATOM 5446 C C . SER A 1 683 ? -55.754 -16.096 -42.667 1.00 24.12 683 SER A C 1
ATOM 5448 O O . SER A 1 683 ? -55.303 -16.140 -43.799 1.00 24.12 683 SER A O 1
ATOM 5450 N N . SER A 1 684 ? -55.604 -17.193 -41.903 1.00 23.92 684 SER A N 1
ATOM 5451 C CA . SER A 1 684 ? -55.767 -17.467 -40.451 1.00 23.92 684 SER A CA 1
ATOM 5452 C C . SER A 1 684 ? -55.121 -18.824 -40.063 1.00 23.92 684 SER A C 1
ATOM 5454 O O . SER A 1 684 ? -54.645 -19.535 -40.937 1.00 23.92 684 SER A O 1
ATOM 5456 N N . ALA A 1 685 ? -55.122 -19.153 -38.757 1.00 25.25 685 ALA A N 1
ATOM 5457 C CA . ALA A 1 685 ? -55.380 -20.469 -38.112 1.00 25.25 685 ALA A CA 1
ATOM 5458 C C . ALA A 1 685 ? -55.436 -21.765 -38.981 1.00 25.25 685 ALA A C 1
ATOM 5460 O O . ALA A 1 685 ? -56.024 -21.750 -40.055 1.00 25.25 685 ALA A O 1
ATOM 5461 N N . SER A 1 686 ? -55.008 -22.960 -38.529 1.00 25.30 686 SER A N 1
ATOM 5462 C CA . SER A 1 686 ? -54.594 -23.447 -37.185 1.00 25.30 686 SER A CA 1
ATOM 5463 C C . SER A 1 686 ? -54.133 -24.926 -37.220 1.00 25.30 686 SER A C 1
ATOM 5465 O O . SER A 1 686 ? -54.435 -25.609 -38.189 1.00 25.30 686 SER A O 1
ATOM 5467 N N . ALA A 1 687 ? -53.590 -25.423 -36.090 1.00 25.56 687 ALA A N 1
ATOM 5468 C CA . ALA A 1 687 ? -53.395 -26.839 -35.692 1.00 25.56 687 ALA A CA 1
ATOM 5469 C C . ALA A 1 687 ? -52.336 -27.659 -36.485 1.00 25.56 687 ALA A C 1
ATOM 5471 O O . ALA A 1 687 ? -52.209 -27.472 -37.687 1.00 25.56 687 ALA A O 1
ATOM 5472 N N . ALA A 1 688 ? -51.460 -28.514 -35.923 1.00 26.58 688 ALA A N 1
ATOM 5473 C CA . ALA A 1 688 ? -51.332 -29.273 -34.651 1.00 26.58 688 ALA A CA 1
ATOM 5474 C C . ALA A 1 688 ? -51.778 -30.758 -34.705 1.00 26.58 688 ALA A C 1
ATOM 5476 O O . ALA A 1 688 ? -52.579 -31.126 -35.556 1.00 26.58 688 ALA A O 1
ATOM 5477 N N . VAL A 1 689 ? -51.284 -31.542 -33.724 1.00 28.12 689 VAL A N 1
ATOM 5478 C CA . VAL A 1 689 ? -51.529 -32.976 -33.406 1.00 28.12 689 VAL A CA 1
ATOM 5479 C C . VAL A 1 689 ? -50.542 -34.009 -34.002 1.00 28.12 689 VAL A C 1
ATOM 5481 O O . VAL A 1 689 ? -50.632 -34.403 -35.158 1.00 28.12 689 VAL A O 1
ATOM 5484 N N . ASP A 1 690 ? -49.608 -34.426 -33.137 1.00 28.22 690 ASP A N 1
ATOM 5485 C CA . ASP A 1 690 ? -49.216 -35.789 -32.713 1.00 28.22 690 ASP A CA 1
ATOM 5486 C C . ASP A 1 690 ? -49.179 -36.980 -33.698 1.00 28.22 690 ASP A C 1
ATOM 5488 O O . ASP A 1 690 ? -50.172 -37.325 -34.334 1.00 28.22 690 ASP A O 1
ATOM 5492 N N . THR A 1 691 ? -48.109 -37.792 -33.626 1.00 25.89 691 THR A N 1
ATOM 5493 C CA . THR A 1 691 ? -48.112 -39.095 -32.896 1.00 25.89 691 THR A CA 1
ATOM 5494 C C . THR A 1 691 ? -46.689 -39.696 -32.788 1.00 25.89 691 THR A C 1
ATOM 5496 O O . THR A 1 691 ? -45.730 -39.072 -33.239 1.00 25.89 691 THR A O 1
ATOM 5499 N N . ALA A 1 692 ? -46.519 -40.834 -32.093 1.00 28.64 692 ALA A N 1
ATOM 5500 C CA . ALA A 1 692 ? -45.225 -41.361 -31.612 1.00 28.64 692 ALA A CA 1
ATOM 5501 C C . ALA A 1 692 ? -44.986 -42.858 -31.965 1.00 28.64 692 ALA A C 1
ATOM 5503 O O . ALA A 1 692 ? -45.656 -43.381 -32.854 1.00 28.64 692 ALA A O 1
ATOM 5504 N N . SER A 1 693 ? -44.102 -43.541 -31.208 1.00 27.19 693 SER A N 1
ATOM 5505 C CA . SER A 1 693 ? -43.772 -44.994 -31.219 1.00 27.19 693 SER A CA 1
ATOM 5506 C C . SER A 1 693 ? -42.814 -45.486 -32.338 1.00 27.19 693 SER A C 1
ATOM 5508 O O . SER A 1 693 ? -42.788 -44.884 -33.406 1.00 27.19 693 SER A O 1
ATOM 5510 N N . GLU A 1 694 ? -41.990 -46.543 -32.193 1.00 30.92 694 GLU A N 1
ATOM 5511 C CA . GLU A 1 694 ? -41.413 -47.257 -31.019 1.00 30.92 694 GLU A CA 1
ATOM 5512 C C . GLU A 1 694 ? -40.284 -48.238 -31.474 1.00 30.92 694 GLU A C 1
ATOM 5514 O O . GLU A 1 694 ? -40.273 -48.604 -32.644 1.00 30.92 694 GLU A O 1
ATOM 5519 N N . ASN A 1 695 ? -39.438 -48.714 -30.533 1.00 29.61 695 ASN A N 1
ATOM 5520 C CA . ASN A 1 695 ? -38.785 -50.057 -30.458 1.00 29.61 695 ASN A CA 1
ATOM 5521 C C . ASN A 1 695 ? -37.814 -50.563 -31.576 1.00 29.61 695 ASN A C 1
ATOM 5523 O O . ASN A 1 695 ? -37.903 -50.147 -32.725 1.00 29.61 695 ASN A O 1
ATOM 5527 N N . ASP A 1 696 ? -36.899 -51.533 -31.366 1.00 29.73 696 ASP A N 1
ATOM 5528 C CA . ASP A 1 696 ? -36.086 -51.985 -30.198 1.00 29.73 696 ASP A CA 1
ATOM 5529 C C . ASP A 1 696 ? -34.985 -52.998 -30.684 1.00 29.73 696 ASP A C 1
ATOM 5531 O O . ASP A 1 696 ? -34.943 -53.319 -31.870 1.00 29.73 696 ASP A O 1
ATOM 5535 N N . GLU A 1 697 ? -34.149 -53.521 -29.769 1.00 30.47 697 GLU A N 1
ATOM 5536 C CA . GLU A 1 697 ? -33.370 -54.792 -29.798 1.00 30.47 697 GLU A CA 1
ATOM 5537 C C . GLU A 1 697 ? -32.130 -54.942 -30.744 1.00 30.47 697 GLU A C 1
ATOM 5539 O O . GLU A 1 697 ? -32.191 -54.699 -31.942 1.00 30.47 697 GLU A O 1
ATOM 5544 N N . GLN A 1 698 ? -30.897 -55.152 -30.222 1.00 28.59 698 GLN A N 1
ATOM 5545 C CA . GLN A 1 698 ? -30.177 -56.412 -29.835 1.00 28.59 698 GLN A CA 1
ATOM 5546 C C . GLN A 1 698 ? -29.427 -57.137 -30.996 1.00 28.59 698 GLN A C 1
ATOM 5548 O O . GLN A 1 698 ? -29.838 -57.028 -32.142 1.00 28.59 698 GLN A O 1
ATOM 5553 N N . ALA A 1 699 ? -28.349 -57.936 -30.828 1.00 29.70 699 ALA A N 1
ATOM 5554 C CA . ALA A 1 699 ? -27.301 -58.113 -29.787 1.00 29.70 699 ALA A CA 1
ATOM 5555 C C . ALA A 1 699 ? -26.185 -59.091 -30.303 1.00 29.70 699 ALA A C 1
ATOM 5557 O O . ALA A 1 699 ? -26.247 -59.528 -31.450 1.00 29.70 699 ALA A O 1
ATOM 5558 N N . SER A 1 700 ? -25.244 -59.514 -29.427 1.00 28.42 700 SER A N 1
ATOM 5559 C CA . SER A 1 700 ? -24.345 -60.710 -29.513 1.00 28.42 700 SER A CA 1
ATOM 5560 C C . SER A 1 700 ? -23.078 -60.676 -30.420 1.00 28.42 700 SER A C 1
ATOM 5562 O O . SER A 1 700 ? -23.077 -59.969 -31.420 1.00 28.42 700 SER A O 1
ATOM 5564 N N . GLN A 1 701 ? -21.983 -61.443 -30.187 1.00 30.31 701 GLN A N 1
ATOM 5565 C CA . GLN A 1 701 ? -21.249 -61.831 -28.944 1.00 30.31 701 GLN A CA 1
ATOM 5566 C C . GLN A 1 701 ? -19.886 -62.539 -29.264 1.00 30.31 701 GLN A C 1
ATOM 5568 O O . GLN A 1 701 ? -19.623 -62.813 -30.432 1.00 30.31 701 GLN A O 1
ATOM 5573 N N . ASN A 1 702 ? -19.104 -62.899 -28.219 1.00 29.61 702 ASN A N 1
ATOM 5574 C CA . ASN A 1 702 ? -17.992 -63.897 -28.158 1.00 29.61 702 ASN A CA 1
ATOM 5575 C C . ASN A 1 702 ? -16.687 -63.563 -28.950 1.00 29.61 702 ASN A C 1
ATOM 5577 O O . ASN A 1 702 ? -16.738 -62.760 -29.871 1.00 29.61 702 ASN A O 1
ATOM 5581 N N . GLU A 1 703 ? -15.461 -64.091 -28.759 1.00 30.52 703 GLU A N 1
ATOM 5582 C CA . GLU A 1 703 ? -14.606 -64.815 -27.762 1.00 30.52 703 GLU A CA 1
ATOM 5583 C C . GLU A 1 703 ? -13.186 -64.953 -28.456 1.00 30.52 703 GLU A C 1
ATOM 5585 O O . GLU A 1 703 ? -13.038 -64.410 -29.550 1.00 30.52 703 GLU A O 1
ATOM 5590 N N . GLU A 1 704 ? -12.055 -65.549 -28.008 1.00 31.00 704 GLU A N 1
ATOM 5591 C CA . GLU A 1 704 ? -11.645 -66.408 -26.867 1.00 31.00 704 GLU A CA 1
ATOM 5592 C C . GLU A 1 704 ? -10.084 -66.408 -26.627 1.00 31.00 704 GLU A C 1
ATOM 5594 O O . GLU A 1 704 ? -9.312 -66.184 -27.555 1.00 31.00 704 GLU A O 1
ATOM 5599 N N . THR A 1 705 ? -9.628 -66.759 -25.404 1.00 28.66 705 THR A N 1
ATOM 5600 C CA . THR A 1 705 ? -8.348 -67.435 -24.964 1.00 28.66 705 THR A CA 1
ATOM 5601 C C . THR A 1 705 ? -6.885 -67.048 -25.350 1.00 28.66 705 THR A C 1
ATOM 5603 O O . THR A 1 705 ? -6.504 -67.034 -26.514 1.00 28.66 705 THR A O 1
ATOM 5606 N N . GLY A 1 706 ? -6.001 -67.067 -24.319 1.00 26.92 706 GLY A N 1
ATOM 5607 C CA . GLY A 1 706 ? -4.652 -67.716 -24.311 1.00 26.92 706 GLY A CA 1
ATOM 5608 C C . GLY A 1 706 ? -3.382 -66.839 -24.486 1.00 26.92 706 GLY A C 1
ATOM 5609 O O . GLY A 1 706 ? -3.375 -65.945 -25.319 1.00 26.92 706 GLY A O 1
ATOM 5610 N N . GLY A 1 707 ? -2.242 -67.037 -23.786 1.00 26.75 707 GLY A N 1
ATOM 5611 C CA . GLY A 1 707 ? -1.899 -67.886 -22.617 1.00 26.75 707 GLY A CA 1
ATOM 5612 C C . GLY A 1 707 ? -0.369 -67.953 -22.308 1.00 26.75 707 GLY A C 1
ATOM 5613 O O . GLY A 1 707 ? 0.421 -67.804 -23.230 1.00 26.75 707 GLY A O 1
ATOM 5614 N N . THR A 1 708 ? 0.027 -68.224 -21.041 1.00 29.11 708 THR A N 1
ATOM 5615 C CA . THR A 1 708 ? 1.376 -68.673 -20.527 1.00 29.11 708 THR A CA 1
ATOM 5616 C C . THR A 1 708 ? 2.640 -67.810 -20.823 1.00 29.11 708 THR A C 1
ATOM 5618 O O . THR A 1 708 ? 2.975 -67.601 -21.978 1.00 29.11 708 THR A O 1
ATOM 5621 N N . ALA A 1 709 ? 3.321 -67.216 -19.819 1.00 30.62 709 ALA A N 1
ATOM 5622 C CA . ALA A 1 709 ? 4.424 -67.770 -18.970 1.00 30.62 709 ALA A CA 1
ATOM 5623 C C . ALA A 1 709 ? 5.849 -67.627 -19.587 1.00 30.62 709 ALA A C 1
ATOM 5625 O O . ALA A 1 709 ? 5.965 -67.761 -20.800 1.00 30.62 709 ALA A O 1
ATOM 5626 N N . ASP A 1 710 ? 6.998 -67.428 -18.908 1.00 29.80 710 ASP A N 1
ATOM 5627 C CA . ASP A 1 710 ? 7.442 -66.925 -17.568 1.00 29.80 710 ASP A CA 1
ATOM 5628 C C . ASP A 1 710 ? 8.934 -66.430 -17.768 1.00 29.80 710 ASP A C 1
ATOM 5630 O O . ASP A 1 710 ? 9.247 -66.069 -18.903 1.00 29.80 710 ASP A O 1
ATOM 5634 N N . ASP A 1 711 ? 9.955 -66.307 -16.887 1.00 29.91 711 ASP A N 1
ATOM 5635 C CA . ASP A 1 711 ? 10.277 -66.668 -15.482 1.00 29.91 711 ASP A CA 1
ATOM 5636 C C . ASP A 1 711 ? 11.536 -65.868 -14.971 1.00 29.91 711 ASP A C 1
ATOM 5638 O O . ASP A 1 711 ? 12.227 -65.224 -15.760 1.00 29.91 711 ASP A O 1
ATOM 5642 N N . GLN A 1 712 ? 11.881 -66.012 -13.678 1.00 29.05 712 GLN A N 1
ATOM 5643 C CA . GLN A 1 712 ? 13.197 -65.873 -12.998 1.00 29.05 712 GLN A CA 1
ATOM 5644 C C . GLN A 1 712 ? 13.844 -64.505 -12.607 1.00 29.05 712 GLN A C 1
ATOM 5646 O O . GLN A 1 712 ? 14.178 -63.632 -13.405 1.00 29.05 712 GLN A O 1
ATOM 5651 N N . GLU A 1 713 ? 14.115 -64.422 -11.293 1.00 28.80 713 GLU A N 1
ATOM 5652 C CA . GLU A 1 713 ? 14.957 -63.499 -10.487 1.00 28.80 713 GLU A CA 1
ATOM 5653 C C . GLU A 1 713 ? 16.463 -63.966 -10.508 1.00 28.80 713 GLU A C 1
ATOM 5655 O O . GLU A 1 713 ? 16.764 -64.837 -11.327 1.00 28.80 713 GLU A O 1
ATOM 5660 N N . PRO A 1 714 ? 17.443 -63.564 -9.635 1.00 49.66 714 PRO A N 1
ATOM 5661 C CA . PRO A 1 714 ? 17.544 -62.479 -8.629 1.00 49.66 714 PRO A CA 1
ATOM 5662 C C . PRO A 1 714 ? 18.916 -61.721 -8.536 1.00 49.66 714 PRO A C 1
ATOM 5664 O O . PRO A 1 714 ? 19.895 -62.036 -9.209 1.00 49.66 714 PRO A O 1
ATOM 5667 N N . SER A 1 715 ? 19.035 -60.855 -7.506 1.00 29.95 715 SER A N 1
ATOM 5668 C CA . SER A 1 715 ? 20.242 -60.619 -6.653 1.00 29.95 715 SER A CA 1
ATOM 5669 C C . SER A 1 715 ? 21.334 -59.594 -7.076 1.00 29.95 715 SER A C 1
ATOM 5671 O O . SER A 1 715 ? 21.491 -59.302 -8.252 1.00 29.95 715 SER A O 1
ATOM 5673 N N . ALA A 1 716 ? 22.181 -59.026 -6.184 1.00 32.53 716 ALA A N 1
ATOM 5674 C CA . ALA A 1 716 ? 22.020 -58.632 -4.760 1.00 32.53 716 ALA A CA 1
ATOM 5675 C C . ALA A 1 716 ? 23.209 -57.787 -4.194 1.00 32.53 716 ALA A C 1
ATOM 5677 O O . ALA A 1 716 ? 24.369 -58.158 -4.347 1.00 32.53 716 ALA A O 1
ATOM 5678 N N . GLY A 1 717 ? 22.918 -56.783 -3.344 1.00 28.59 717 GLY A N 1
ATOM 5679 C CA . GLY A 1 717 ? 23.813 -56.288 -2.262 1.00 28.59 717 GLY A CA 1
ATOM 5680 C C . GLY A 1 717 ? 25.001 -55.356 -2.633 1.00 28.59 717 GLY A C 1
ATOM 5681 O O . GLY A 1 717 ? 25.124 -54.946 -3.775 1.00 28.59 717 GLY A O 1
ATOM 5682 N N . ARG A 1 718 ? 25.907 -54.947 -1.709 1.00 31.66 718 ARG A N 1
ATOM 5683 C CA . ARG A 1 718 ? 25.917 -55.053 -0.219 1.00 31.66 718 ARG A CA 1
ATOM 5684 C C . ARG A 1 718 ? 27.015 -54.175 0.472 1.00 31.66 718 ARG A C 1
ATOM 5686 O O . ARG A 1 718 ? 28.190 -54.391 0.204 1.00 31.66 718 ARG A O 1
ATOM 5693 N N . LYS A 1 719 ? 26.668 -53.393 1.521 1.00 31.39 719 LYS A N 1
ATOM 5694 C CA . LYS A 1 719 ? 27.583 -52.799 2.566 1.00 31.39 719 LYS A CA 1
ATOM 5695 C C . LYS A 1 719 ? 28.684 -51.835 2.023 1.00 31.39 719 LYS A C 1
ATOM 5697 O O . LYS A 1 719 ? 28.660 -51.554 0.838 1.00 31.39 719 LYS A O 1
ATOM 5702 N N . LYS A 1 720 ? 29.609 -51.188 2.771 1.00 31.66 720 LYS A N 1
ATOM 5703 C CA . LYS A 1 720 ? 30.200 -51.215 4.156 1.00 31.66 720 LYS A CA 1
ATOM 5704 C C . LYS A 1 720 ? 30.773 -49.776 4.447 1.00 31.66 720 LYS A C 1
ATOM 5706 O O . LYS A 1 720 ? 30.892 -49.033 3.485 1.00 31.66 720 LYS A O 1
ATOM 5711 N N . ASP A 1 721 ? 31.213 -49.273 5.618 1.00 31.89 721 ASP A N 1
ATOM 5712 C CA . ASP A 1 721 ? 31.231 -49.670 7.049 1.00 31.89 721 ASP A CA 1
ATOM 5713 C C . ASP A 1 721 ? 31.558 -48.451 7.975 1.00 31.89 721 ASP A C 1
ATOM 5715 O O . ASP A 1 721 ? 32.288 -47.562 7.553 1.00 31.89 721 ASP A O 1
ATOM 5719 N N . GLY A 1 722 ? 31.172 -48.496 9.263 1.00 28.06 722 GLY A N 1
ATOM 5720 C CA . GLY A 1 722 ? 31.868 -47.840 10.400 1.00 28.06 722 GLY A CA 1
ATOM 5721 C C . GLY A 1 722 ? 31.843 -46.298 10.613 1.00 28.06 722 GLY A C 1
ATOM 5722 O O . GLY A 1 722 ? 31.486 -45.533 9.733 1.00 28.06 722 GLY A O 1
ATOM 5723 N N . SER A 1 723 ? 32.243 -45.768 11.791 1.00 29.38 723 SER A N 1
ATOM 5724 C CA . SER A 1 723 ? 32.306 -46.405 13.130 1.00 29.38 723 SER A CA 1
ATOM 5725 C C . SER A 1 723 ? 32.580 -45.438 14.316 1.00 29.38 723 SER A C 1
ATOM 5727 O O . SER A 1 723 ? 33.646 -44.836 14.362 1.00 29.38 723 SER A O 1
ATOM 5729 N N . ARG A 1 724 ? 31.744 -45.511 15.378 1.00 31.02 724 ARG A N 1
ATOM 5730 C CA . ARG A 1 724 ? 32.087 -45.296 16.823 1.00 31.02 724 ARG A CA 1
ATOM 5731 C C . ARG A 1 724 ? 32.486 -43.845 17.251 1.00 31.02 724 ARG A C 1
ATOM 5733 O O . ARG A 1 724 ? 32.746 -43.010 16.408 1.00 31.02 724 ARG A O 1
ATOM 5740 N N . LYS A 1 725 ? 32.505 -43.440 18.542 1.00 28.42 725 LYS A N 1
ATOM 5741 C CA . LYS A 1 725 ? 32.512 -44.168 19.843 1.00 28.42 725 LYS A CA 1
ATOM 5742 C C . LYS A 1 725 ? 32.010 -43.268 21.015 1.00 28.42 725 LYS A C 1
ATOM 5744 O O . LYS A 1 725 ? 32.496 -42.158 21.105 1.00 28.42 725 LYS A O 1
ATOM 5749 N N . LYS A 1 726 ? 31.130 -43.803 21.895 1.00 30.28 726 LYS A N 1
ATOM 5750 C CA . LYS A 1 726 ? 30.927 -43.629 23.381 1.00 30.28 726 LYS A CA 1
ATOM 5751 C C . LYS A 1 726 ? 31.248 -42.265 24.083 1.00 30.28 726 LYS A C 1
ATOM 5753 O O . LYS A 1 726 ? 32.215 -41.619 23.735 1.00 30.28 726 LYS A O 1
ATOM 5758 N N . GLN A 1 727 ? 30.585 -41.837 25.175 1.00 28.19 727 GLN A N 1
ATOM 5759 C CA . GLN A 1 727 ? 30.142 -42.578 26.383 1.00 28.19 727 GLN A CA 1
ATOM 5760 C C . GLN A 1 727 ? 28.903 -41.966 27.106 1.00 28.19 727 GLN A C 1
ATOM 5762 O O . GLN A 1 727 ? 28.756 -40.756 27.118 1.00 28.19 727 GLN A O 1
ATOM 5767 N N . ASN A 1 728 ? 28.082 -42.844 27.722 1.00 31.62 728 ASN A N 1
ATOM 5768 C CA . ASN A 1 728 ? 27.470 -42.870 29.084 1.00 31.62 728 ASN A CA 1
ATOM 5769 C C . ASN A 1 728 ? 27.131 -41.560 29.873 1.00 31.62 728 ASN A C 1
ATOM 5771 O O . ASN A 1 728 ? 27.822 -40.565 29.743 1.00 31.62 728 ASN A O 1
ATOM 5775 N N . LYS A 1 729 ? 26.162 -41.528 30.821 1.00 29.58 729 LYS A N 1
ATOM 5776 C CA . LYS A 1 729 ? 25.669 -42.604 31.730 1.00 29.58 729 LYS A CA 1
ATOM 5777 C C . LYS A 1 729 ? 24.312 -42.274 32.429 1.00 29.58 729 LYS A C 1
ATOM 5779 O O . LYS A 1 729 ? 24.125 -41.122 32.776 1.00 29.58 729 LYS A O 1
ATOM 5784 N N . GLN A 1 730 ? 23.507 -43.310 32.754 1.00 28.38 730 GLN A N 1
ATOM 5785 C CA . GLN A 1 730 ? 22.424 -43.407 33.791 1.00 28.38 730 GLN A CA 1
ATOM 5786 C C . GLN A 1 730 ? 21.216 -42.418 33.705 1.00 28.38 730 GLN A C 1
ATOM 5788 O O . GLN A 1 730 ? 21.401 -41.233 33.501 1.00 28.38 730 GLN A O 1
ATOM 5793 N N . GLN A 1 731 ? 19.936 -42.846 33.663 1.00 28.83 731 GLN A N 1
ATOM 5794 C CA . GLN A 1 731 ? 19.079 -43.592 34.630 1.00 28.83 731 GLN A CA 1
ATOM 5795 C C . GLN A 1 731 ? 18.670 -42.757 35.867 1.00 28.83 731 GLN A C 1
ATOM 5797 O O . GLN A 1 731 ? 19.551 -42.224 36.527 1.00 28.83 731 GLN A O 1
ATOM 5802 N N . GLN A 1 732 ? 17.396 -42.661 36.293 1.00 29.72 732 GLN A N 1
ATOM 5803 C CA . GLN A 1 732 ? 16.128 -43.317 35.862 1.00 29.72 732 GLN A CA 1
ATOM 5804 C C . GLN A 1 732 ? 15.123 -42.270 35.272 1.00 29.72 732 GLN A C 1
ATOM 5806 O O . GLN A 1 732 ? 15.602 -41.264 34.766 1.00 29.72 732 GLN A O 1
ATOM 5811 N N . GLY A 1 733 ? 13.780 -42.390 35.199 1.00 26.81 733 GLY A N 1
ATOM 5812 C CA . GLY A 1 733 ? 12.794 -43.389 35.670 1.00 26.81 733 GLY A CA 1
ATOM 5813 C C . GLY A 1 733 ? 11.359 -43.133 35.134 1.00 26.81 733 GLY A C 1
ATOM 5814 O O . GLY A 1 733 ? 11.191 -42.340 34.212 1.00 26.81 733 GLY A O 1
ATOM 5815 N N . LYS A 1 734 ? 10.343 -43.849 35.658 1.00 28.38 734 LYS A N 1
ATOM 5816 C CA . LYS A 1 734 ? 8.893 -43.830 35.281 1.00 28.38 734 LYS A CA 1
ATOM 5817 C C . LYS A 1 734 ? 8.057 -44.599 36.348 1.00 28.38 734 LYS A C 1
ATOM 5819 O O . LYS A 1 734 ? 8.712 -45.063 37.285 1.00 28.38 734 LYS A O 1
ATOM 5824 N N . PRO A 1 735 ? 6.707 -44.804 36.283 1.00 46.09 735 PRO A N 1
ATOM 5825 C CA . PRO A 1 735 ? 5.690 -44.578 35.222 1.00 46.09 735 PRO A CA 1
ATOM 5826 C C . PRO A 1 735 ? 4.933 -43.230 35.416 1.00 46.09 735 PRO A C 1
ATOM 5828 O O . PRO A 1 735 ? 5.648 -42.265 35.654 1.00 46.09 735 PRO A O 1
ATOM 5831 N N . ALA A 1 736 ? 3.613 -42.974 35.272 1.00 28.97 736 ALA A N 1
ATOM 5832 C CA . ALA A 1 736 ? 2.366 -43.712 34.930 1.00 28.97 736 ALA A CA 1
ATOM 5833 C C . ALA A 1 736 ? 1.229 -42.700 34.564 1.00 28.97 736 ALA A C 1
ATOM 5835 O O . ALA A 1 736 ? 1.433 -41.507 34.754 1.00 28.97 736 ALA A O 1
ATOM 5836 N N . SER A 1 737 ? -0.005 -43.062 34.159 1.00 27.56 737 SER A N 1
ATOM 5837 C CA . SER A 1 737 ? -0.470 -44.017 33.122 1.00 27.56 737 SER A CA 1
ATOM 5838 C C . SER A 1 737 ? -2.016 -44.036 33.009 1.00 27.56 737 SER A C 1
ATOM 5840 O O . SER A 1 737 ? -2.676 -44.646 33.844 1.00 27.56 737 SER A O 1
ATOM 5842 N N . THR A 1 738 ? -2.568 -43.471 31.935 1.00 28.23 738 THR A N 1
ATOM 5843 C CA . THR A 1 738 ? -3.941 -43.659 31.400 1.00 28.23 738 THR A CA 1
ATOM 5844 C C . THR A 1 738 ? -3.925 -43.054 29.984 1.00 28.23 738 THR A C 1
ATOM 5846 O O . THR A 1 738 ? -3.284 -42.029 29.790 1.00 28.23 738 THR A O 1
ATOM 5849 N N . SER A 1 739 ? -4.550 -43.526 28.907 1.00 25.77 739 SER A N 1
ATOM 5850 C CA . SER A 1 739 ? -5.196 -44.777 28.480 1.00 25.77 739 SER A CA 1
ATOM 5851 C C . SER A 1 739 ? -6.092 -44.368 27.295 1.00 25.77 739 SER A C 1
ATOM 5853 O O . SER A 1 739 ? -7.150 -43.781 27.499 1.00 25.77 739 SER A O 1
ATOM 5855 N N . MET A 1 740 ? -5.604 -44.625 26.078 1.00 26.48 740 MET A N 1
ATOM 5856 C CA . MET A 1 740 ? -6.330 -44.865 24.812 1.00 26.48 740 MET A CA 1
ATOM 5857 C C . MET A 1 740 ? -7.857 -45.131 24.921 1.00 26.48 740 MET A C 1
ATOM 5859 O O . MET A 1 740 ? -8.272 -45.818 25.855 1.00 26.48 740 MET A O 1
ATOM 5863 N N . PRO A 1 741 ? -8.676 -44.699 23.929 1.00 32.97 741 PRO A N 1
ATOM 5864 C CA . PRO A 1 741 ? -8.627 -45.347 22.610 1.00 32.97 741 PRO A CA 1
ATOM 5865 C C . PRO A 1 741 ? -8.632 -44.441 21.366 1.00 32.97 741 PRO A C 1
ATOM 5867 O O . PRO A 1 741 ? -9.448 -43.539 21.209 1.00 32.97 741 PRO A O 1
ATOM 5870 N N . THR A 1 742 ? -7.776 -44.801 20.409 1.00 26.27 742 THR A N 1
ATOM 5871 C CA . THR A 1 742 ? -7.938 -44.508 18.977 1.00 26.27 742 THR A CA 1
ATOM 5872 C C . THR A 1 742 ? -8.963 -45.446 18.339 1.00 26.27 742 THR A C 1
ATOM 5874 O O . THR A 1 742 ? -8.923 -46.649 18.599 1.00 26.27 742 THR A O 1
ATOM 5877 N N . LEU A 1 743 ? -9.770 -44.935 17.406 1.00 27.20 743 LEU A N 1
ATOM 5878 C CA . LEU A 1 743 ? -10.427 -45.743 16.374 1.00 27.20 743 LEU A CA 1
ATOM 5879 C C . LEU A 1 743 ? -9.740 -45.507 15.026 1.00 27.20 743 LEU A C 1
ATOM 5881 O O . LEU A 1 743 ? -9.385 -44.380 14.688 1.00 27.20 743 LEU A O 1
ATOM 5885 N N . SER A 1 744 ? -9.531 -46.585 14.278 1.00 25.33 744 SER A N 1
ATOM 5886 C CA . SER A 1 744 ? -8.956 -46.579 12.934 1.00 25.33 744 SER A CA 1
ATOM 5887 C C . SER A 1 744 ? -10.046 -46.686 11.870 1.00 25.33 744 SER A C 1
ATOM 5889 O O . SER A 1 744 ? -11.094 -47.270 12.119 1.00 25.33 744 SER A O 1
ATOM 5891 N N . TYR A 1 745 ? -9.739 -46.236 10.654 1.00 26.45 745 TYR A N 1
ATOM 5892 C CA . TYR A 1 745 ? -9.843 -47.094 9.470 1.00 26.45 745 TYR A CA 1
ATOM 5893 C C . TYR A 1 745 ? -8.790 -46.671 8.433 1.00 26.45 745 TYR A C 1
ATOM 5895 O O . TYR A 1 745 ? -8.200 -45.597 8.543 1.00 26.45 745 TYR A O 1
ATOM 5903 N N . ALA A 1 746 ? -8.478 -47.560 7.491 1.00 25.08 746 ALA A N 1
ATOM 5904 C CA . ALA A 1 746 ? -7.393 -47.410 6.521 1.00 25.08 746 ALA A CA 1
ATOM 5905 C C . ALA A 1 746 ? -7.787 -48.004 5.154 1.00 25.08 746 ALA A C 1
ATOM 5907 O O . ALA A 1 746 ? -8.846 -48.619 5.040 1.00 25.08 746 ALA A O 1
ATOM 5908 N N . ALA A 1 747 ? -6.885 -47.874 4.169 1.00 26.20 747 ALA A N 1
ATOM 5909 C CA . ALA A 1 747 ? -7.086 -48.143 2.735 1.00 26.20 747 ALA A CA 1
ATOM 5910 C C . ALA A 1 747 ? -7.947 -47.062 2.028 1.00 26.20 747 ALA A C 1
ATOM 5912 O O . ALA A 1 747 ? -8.712 -46.357 2.674 1.00 26.20 747 ALA A O 1
ATOM 5913 N N . ILE A 1 748 ? -7.812 -46.822 0.718 1.00 27.73 748 ILE A N 1
ATOM 5914 C CA . ILE A 1 748 ? -7.167 -47.626 -0.341 1.00 27.73 748 ILE A CA 1
ATOM 5915 C C . ILE A 1 748 ? -6.129 -46.796 -1.121 1.00 27.73 748 ILE A C 1
ATOM 5917 O O . ILE A 1 748 ? -6.403 -45.656 -1.482 1.00 27.73 748 ILE A O 1
ATOM 5921 N N . ALA A 1 749 ? -4.967 -47.387 -1.442 1.00 27.70 749 ALA A N 1
ATOM 5922 C CA . ALA A 1 749 ? -4.021 -46.849 -2.430 1.00 27.70 749 ALA A CA 1
ATOM 5923 C C . ALA A 1 749 ? -3.131 -47.949 -3.059 1.00 27.70 749 ALA A C 1
ATOM 5925 O O . ALA A 1 749 ? -2.408 -48.650 -2.351 1.00 27.70 749 ALA A O 1
ATOM 5926 N N . ALA A 1 750 ? -3.159 -48.061 -4.391 1.00 27.00 750 ALA A N 1
ATOM 5927 C CA . ALA A 1 750 ? -2.288 -48.879 -5.252 1.00 27.00 750 ALA A CA 1
ATOM 5928 C C . ALA A 1 750 ? -2.293 -48.221 -6.661 1.00 27.00 750 ALA A C 1
ATOM 5930 O O . ALA A 1 750 ? -3.367 -47.834 -7.106 1.00 27.00 750 ALA A O 1
ATOM 5931 N N . LYS A 1 751 ? -1.158 -47.813 -7.268 1.00 27.52 751 LYS A N 1
ATOM 5932 C CA . LYS A 1 751 ? -0.147 -48.608 -8.029 1.00 27.52 751 LYS A CA 1
ATOM 5933 C C . LYS A 1 751 ? -0.675 -49.139 -9.387 1.00 27.52 751 LYS A C 1
ATOM 5935 O O . LYS A 1 751 ? -1.841 -49.495 -9.432 1.00 27.52 751 LYS A O 1
ATOM 5940 N N . THR A 1 752 ? 0.068 -49.299 -10.499 1.00 27.64 752 THR A N 1
ATOM 5941 C CA . THR A 1 752 ? 1.445 -48.964 -11.005 1.00 27.64 752 THR A CA 1
ATOM 5942 C C . THR A 1 752 ? 1.453 -49.257 -12.535 1.00 27.64 752 THR A C 1
ATOM 5944 O O . THR A 1 752 ? 0.557 -49.967 -12.977 1.00 27.64 752 THR A O 1
ATOM 5947 N N . ASP A 1 753 ? 2.366 -48.833 -13.426 1.00 25.72 753 ASP A N 1
ATOM 5948 C CA . ASP A 1 753 ? 3.612 -48.028 -13.364 1.00 25.72 753 ASP A CA 1
ATOM 5949 C C . ASP A 1 753 ? 3.789 -47.199 -14.682 1.00 25.72 753 ASP A C 1
ATOM 5951 O O . ASP A 1 753 ? 2.786 -46.898 -15.329 1.00 25.72 753 ASP A O 1
ATOM 5955 N N . ALA A 1 754 ? 5.012 -46.820 -15.107 1.00 27.11 754 ALA A N 1
ATOM 5956 C CA . ALA A 1 754 ? 5.264 -45.982 -16.297 1.00 27.11 754 ALA A CA 1
ATOM 5957 C C . ALA A 1 754 ? 6.332 -46.485 -17.313 1.00 27.11 754 ALA A C 1
ATOM 5959 O O . ALA A 1 754 ? 7.332 -47.096 -16.946 1.00 27.11 754 ALA A O 1
ATOM 5960 N N . THR A 1 755 ? 6.194 -46.027 -18.576 1.00 28.39 755 THR A N 1
ATOM 5961 C CA . THR A 1 755 ? 7.187 -46.043 -19.695 1.00 28.39 755 THR A CA 1
ATOM 5962 C C . THR A 1 755 ? 7.506 -47.406 -20.358 1.00 28.39 755 THR A C 1
ATOM 5964 O O . THR A 1 755 ? 7.156 -48.438 -19.792 1.00 28.39 755 THR A O 1
ATOM 5967 N N . PRO A 1 756 ? 8.231 -47.469 -21.508 1.00 43.34 756 PRO A N 1
ATOM 5968 C CA . PRO A 1 756 ? 8.447 -46.484 -22.596 1.00 43.34 756 PRO A CA 1
ATOM 5969 C C . PRO A 1 756 ? 8.138 -47.041 -24.018 1.00 43.34 756 PRO A C 1
ATOM 5971 O O . PRO A 1 756 ? 8.095 -48.257 -24.189 1.00 43.34 756 PRO A O 1
ATOM 5974 N N . ARG A 1 757 ? 8.091 -46.183 -25.065 1.00 26.38 757 ARG A N 1
ATOM 5975 C CA . ARG A 1 757 ? 8.762 -46.441 -26.374 1.00 26.38 757 ARG A CA 1
ATOM 5976 C C . ARG A 1 757 ? 8.745 -45.279 -27.388 1.00 26.38 757 ARG A C 1
ATOM 5978 O O . ARG A 1 757 ? 7.854 -44.443 -27.375 1.00 26.38 757 ARG A O 1
ATOM 5985 N N . ASP A 1 758 ? 9.775 -45.321 -28.237 1.00 27.48 758 ASP A N 1
ATOM 5986 C CA . ASP A 1 758 ? 9.926 -44.881 -29.637 1.00 27.48 758 ASP A CA 1
ATOM 5987 C C . ASP A 1 758 ? 9.535 -43.456 -30.087 1.00 27.48 758 ASP A C 1
ATOM 5989 O O . ASP A 1 758 ? 8.390 -43.019 -30.030 1.00 27.48 758 ASP A O 1
ATOM 5993 N N . ALA A 1 759 ? 10.525 -42.755 -30.660 1.00 28.44 759 ALA A N 1
ATOM 5994 C CA . ALA A 1 759 ? 10.398 -41.413 -31.230 1.00 28.44 759 ALA A CA 1
ATOM 5995 C C . ALA A 1 759 ? 10.822 -41.383 -32.718 1.00 28.44 759 ALA A C 1
ATOM 5997 O O . ALA A 1 759 ? 11.972 -41.713 -33.026 1.00 28.44 759 ALA A O 1
ATOM 5998 N N . PRO A 1 760 ? 9.956 -40.940 -33.651 1.00 29.14 760 PRO A N 1
ATOM 5999 C CA . PRO A 1 760 ? 10.329 -40.714 -35.046 1.00 29.14 760 PRO A CA 1
ATOM 6000 C C . PRO A 1 760 ? 10.951 -39.321 -35.256 1.00 29.14 760 PRO A C 1
ATOM 6002 O O . PRO A 1 760 ? 10.503 -38.329 -34.683 1.00 29.14 760 PRO A O 1
ATOM 6005 N N . LYS A 1 761 ? 11.948 -39.220 -36.146 1.00 32.62 761 LYS A N 1
ATOM 6006 C CA . LYS A 1 761 ? 12.440 -37.936 -36.682 1.00 32.62 761 LYS A CA 1
ATOM 6007 C C . LYS A 1 761 ? 11.753 -37.596 -38.011 1.00 32.62 761 LYS A C 1
ATOM 6009 O O . LYS A 1 761 ? 11.915 -38.356 -38.963 1.00 32.62 761 LYS A O 1
ATOM 6014 N N . PRO A 1 762 ? 11.175 -36.394 -38.137 1.00 29.02 762 PRO A N 1
ATOM 6015 C CA . PRO A 1 762 ? 11.178 -35.606 -39.368 1.00 29.02 762 PRO A CA 1
ATOM 6016 C C . PRO A 1 762 ? 12.162 -34.425 -39.200 1.00 29.02 762 PRO A C 1
ATOM 6018 O O . PRO A 1 762 ? 12.149 -33.733 -38.189 1.00 29.02 762 PRO A O 1
ATOM 6021 N N . ALA A 1 763 ? 13.187 -34.281 -40.040 1.00 26.78 763 ALA A N 1
ATOM 6022 C CA . ALA A 1 763 ? 13.137 -33.774 -41.420 1.00 26.78 763 ALA A CA 1
ATOM 6023 C C . ALA A 1 763 ? 13.076 -32.230 -41.473 1.00 26.78 763 ALA A C 1
ATOM 6025 O O . ALA A 1 763 ? 12.070 -31.613 -41.137 1.00 26.78 763 ALA A O 1
ATOM 6026 N N . SER A 1 764 ? 14.181 -31.608 -41.893 1.00 32.69 764 SER A N 1
ATOM 6027 C CA . SER A 1 764 ? 14.353 -30.153 -41.997 1.00 32.69 764 SER A CA 1
ATOM 6028 C C . SER A 1 764 ? 13.933 -29.618 -43.370 1.00 32.69 764 SER A C 1
ATOM 6030 O O . SER A 1 764 ? 14.481 -30.063 -44.378 1.00 32.69 764 SER A O 1
ATOM 6032 N N . LEU A 1 765 ? 13.050 -28.615 -43.411 1.00 29.12 765 LEU A N 1
ATOM 6033 C CA . LEU A 1 765 ? 12.666 -27.870 -44.621 1.00 29.12 765 LEU A CA 1
ATOM 6034 C C . LEU A 1 765 ? 12.597 -26.342 -44.343 1.00 29.12 765 LEU A C 1
ATOM 6036 O O . LEU A 1 765 ? 12.674 -25.947 -43.178 1.00 29.12 765 LEU A O 1
ATOM 6040 N N . PRO A 1 766 ? 12.612 -25.474 -45.381 1.00 29.97 766 PRO A N 1
ATOM 6041 C CA . PRO A 1 766 ? 13.378 -24.221 -45.322 1.00 29.97 766 PRO A CA 1
ATOM 6042 C C . PRO A 1 766 ? 12.580 -22.927 -45.068 1.00 29.97 766 PRO A C 1
ATOM 6044 O O . PRO A 1 766 ? 11.355 -22.874 -45.139 1.00 29.97 766 PRO A O 1
ATOM 6047 N N . ASN A 1 767 ? 13.330 -21.838 -44.860 1.00 36.78 767 ASN A N 1
ATOM 6048 C CA . ASN A 1 767 ? 12.832 -20.460 -44.844 1.00 36.78 767 ASN A CA 1
ATOM 6049 C C . ASN A 1 767 ? 12.304 -20.010 -46.221 1.00 36.78 767 ASN A C 1
ATOM 6051 O O . ASN A 1 767 ? 13.090 -19.591 -47.070 1.00 36.78 767 ASN A O 1
ATOM 6055 N N . SER A 1 768 ? 10.982 -19.960 -46.393 1.00 31.75 768 SER A N 1
ATOM 6056 C CA . SER A 1 768 ? 10.333 -19.046 -47.346 1.00 31.75 768 SER A CA 1
ATOM 6057 C C . SER A 1 768 ? 8.850 -18.858 -47.014 1.00 31.75 768 SER A C 1
ATOM 6059 O O . SER A 1 768 ? 8.066 -19.796 -47.145 1.00 31.75 768 SER A O 1
ATOM 6061 N N . SER A 1 769 ? 8.451 -17.645 -46.626 1.00 28.80 769 SER A N 1
ATOM 6062 C CA . SER A 1 769 ? 7.035 -17.285 -46.482 1.00 28.80 769 SER A CA 1
ATOM 6063 C C . SER A 1 769 ? 6.434 -16.941 -47.853 1.00 28.80 769 SER A C 1
ATOM 6065 O O . SER A 1 769 ? 7.005 -16.088 -48.540 1.00 28.80 769 SER A O 1
ATOM 6067 N N . PRO A 1 770 ? 5.298 -17.533 -48.264 1.00 29.28 770 PRO A N 1
ATOM 6068 C CA . PRO A 1 770 ? 4.595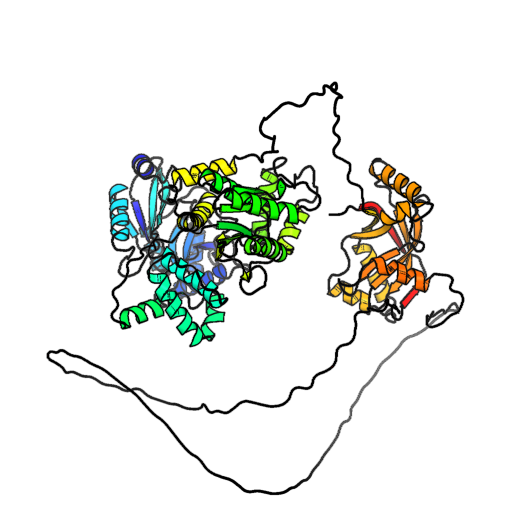 -17.117 -49.476 1.00 29.28 770 PRO A CA 1
ATOM 6069 C C . PRO A 1 770 ? 3.908 -15.748 -49.287 1.00 29.28 770 PRO A C 1
ATOM 6071 O O . PRO A 1 770 ? 3.633 -15.346 -48.151 1.00 29.28 770 PRO A O 1
ATOM 6074 N N . PRO A 1 771 ? 3.609 -15.015 -50.377 1.00 33.06 771 PRO A N 1
ATOM 6075 C CA . PRO A 1 771 ? 2.781 -13.814 -50.309 1.00 33.06 771 PRO A CA 1
ATOM 6076 C C . PRO A 1 771 ? 1.319 -14.175 -49.971 1.00 33.06 771 PRO A C 1
ATOM 6078 O O . PRO A 1 771 ? 0.852 -15.240 -50.376 1.00 33.06 771 PRO A O 1
ATOM 6081 N N . PRO A 1 772 ? 0.571 -13.307 -49.264 1.00 37.41 772 PRO A N 1
ATOM 6082 C CA . PRO A 1 772 ? -0.840 -13.548 -48.974 1.00 37.41 772 PRO A CA 1
ATOM 6083 C C . PRO A 1 772 ? -1.690 -13.401 -50.245 1.00 37.41 772 PRO A C 1
ATOM 6085 O O . PRO A 1 772 ? -1.648 -12.363 -50.906 1.00 37.41 772 PRO A O 1
ATOM 6088 N N . SER A 1 773 ? -2.486 -14.422 -50.559 1.00 42.44 773 SER A N 1
ATOM 6089 C CA . SER A 1 773 ? -3.434 -14.441 -51.676 1.00 42.44 773 SER A CA 1
ATOM 6090 C C . SER A 1 773 ? -4.822 -14.904 -51.215 1.00 42.44 773 SER A C 1
ATOM 6092 O O . SER A 1 773 ? -4.949 -15.708 -50.294 1.00 42.44 773 SER A O 1
ATOM 6094 N N . SER A 1 774 ? -5.859 -14.380 -51.880 1.00 52.66 774 SER A N 1
ATOM 6095 C CA . SER A 1 774 ? -7.285 -14.417 -51.503 1.00 52.66 774 SER A CA 1
ATOM 6096 C C . SER A 1 774 ? -7.647 -13.662 -50.207 1.00 52.66 774 SER A C 1
ATOM 6098 O O . SER A 1 774 ? -7.041 -13.832 -49.153 1.00 52.66 774 SER A O 1
ATOM 6100 N N . LEU A 1 775 ? -8.673 -12.809 -50.299 1.00 63.44 775 LEU A N 1
ATOM 6101 C CA . LEU A 1 775 ? -9.297 -12.087 -49.176 1.00 63.44 775 LEU A CA 1
ATOM 6102 C C . LEU A 1 775 ? -10.575 -12.790 -48.670 1.00 63.44 775 LEU A C 1
ATOM 6104 O O . LEU A 1 775 ? -11.328 -12.213 -47.888 1.00 63.44 775 LEU A O 1
ATOM 6108 N N . GLY A 1 776 ? -10.821 -14.026 -49.116 1.00 69.44 776 GLY A N 1
ATOM 6109 C CA . GLY A 1 776 ? -12.110 -14.707 -48.974 1.00 69.44 776 GLY A CA 1
ATOM 6110 C C . GLY A 1 776 ? -13.204 -14.129 -49.891 1.00 69.44 776 GLY A C 1
ATOM 6111 O O . GLY A 1 776 ? -12.940 -13.187 -50.647 1.00 69.44 776 GLY A O 1
ATOM 6112 N N . PRO A 1 777 ? -14.426 -14.691 -49.845 1.00 80.50 777 PRO A N 1
ATOM 6113 C CA . PRO A 1 777 ? -15.599 -14.078 -50.462 1.00 80.50 777 PRO A CA 1
ATOM 6114 C C . PRO A 1 777 ? -15.919 -12.738 -49.784 1.00 80.50 777 PRO A C 1
ATOM 6116 O O . PRO A 1 777 ? -15.643 -12.548 -48.597 1.00 80.50 777 PRO A O 1
ATOM 6119 N N . VAL A 1 778 ? -16.500 -11.806 -50.541 1.00 86.88 778 VAL A N 1
ATOM 6120 C CA . VAL A 1 778 ? -16.826 -10.454 -50.067 1.00 86.88 778 VAL A CA 1
ATOM 6121 C C . VAL A 1 778 ? -18.301 -10.177 -50.319 1.00 86.88 778 VAL A C 1
ATOM 6123 O O . VAL A 1 778 ? -18.754 -10.200 -51.462 1.00 86.88 778 VAL A O 1
ATOM 6126 N N . HIS A 1 779 ? -19.036 -9.894 -49.251 1.00 89.75 779 HIS A N 1
ATOM 6127 C CA . HIS A 1 779 ? -20.414 -9.429 -49.303 1.00 89.75 779 HIS A CA 1
ATOM 6128 C C . HIS A 1 779 ? -20.421 -7.933 -49.619 1.00 89.75 779 HIS A C 1
ATOM 6130 O O . HIS A 1 779 ? -19.636 -7.164 -49.053 1.00 89.75 779 HIS A O 1
ATOM 6136 N N . VAL A 1 780 ? -21.282 -7.527 -50.554 1.00 91.56 780 VAL A N 1
ATOM 6137 C CA . VAL A 1 780 ? -21.352 -6.158 -51.076 1.00 91.56 780 VAL A CA 1
ATOM 6138 C C . VAL A 1 780 ? -22.815 -5.773 -51.247 1.00 91.56 780 VAL A C 1
ATOM 6140 O O . VAL A 1 780 ? -23.483 -6.237 -52.167 1.00 91.56 780 VAL A O 1
ATOM 6143 N N . VAL A 1 781 ? -23.294 -4.892 -50.375 1.00 92.06 781 VAL A N 1
ATOM 6144 C CA . VAL A 1 781 ? -24.621 -4.275 -50.469 1.00 92.06 781 VAL A CA 1
ATOM 6145 C C . VAL A 1 781 ? -24.476 -2.909 -51.123 1.00 92.06 781 VAL A C 1
ATOM 6147 O O . VAL A 1 781 ? -23.675 -2.095 -50.662 1.00 92.06 781 VAL A O 1
ATOM 6150 N N . THR A 1 782 ? -25.290 -2.625 -52.137 1.00 92.06 782 THR A N 1
ATOM 6151 C CA . THR A 1 782 ? -25.497 -1.266 -52.660 1.00 92.06 782 THR A CA 1
ATOM 6152 C C . THR A 1 782 ? -26.727 -0.663 -51.991 1.00 92.06 782 THR A C 1
ATOM 6154 O O . THR A 1 782 ? -27.811 -1.238 -52.051 1.00 92.06 782 THR A O 1
ATOM 6157 N N . LEU A 1 783 ? -26.575 0.500 -51.362 1.00 90.69 783 LEU A N 1
ATOM 6158 C CA . LEU A 1 783 ? -27.675 1.201 -50.703 1.00 90.69 783 LEU A CA 1
ATOM 6159 C C . LEU A 1 783 ? -28.588 1.860 -51.745 1.00 90.69 783 LEU A C 1
ATOM 6161 O O . LEU A 1 783 ? -28.107 2.591 -52.613 1.00 90.69 783 LEU A O 1
ATOM 6165 N N . ALA A 1 784 ? -29.900 1.626 -51.642 1.00 83.44 784 ALA A N 1
ATOM 6166 C CA . ALA A 1 784 ? -30.897 2.242 -52.522 1.00 83.44 784 ALA A CA 1
ATOM 6167 C C . ALA A 1 784 ? -30.968 3.770 -52.334 1.00 83.44 784 ALA A C 1
ATOM 6169 O O . ALA A 1 784 ? -31.044 4.512 -53.312 1.00 83.44 784 ALA A O 1
ATOM 6170 N N . GLU A 1 785 ? -30.863 4.231 -51.085 1.00 87.56 785 GLU A N 1
ATOM 6171 C CA . GLU A 1 785 ? -30.673 5.637 -50.721 1.00 87.56 785 GLU A CA 1
ATOM 6172 C C . GLU A 1 785 ? -29.315 5.794 -50.008 1.00 87.56 785 GLU A C 1
ATOM 6174 O O . GLU A 1 785 ? -29.074 5.110 -49.009 1.00 87.56 785 GLU A O 1
ATOM 6179 N N . PRO A 1 786 ? -28.395 6.649 -50.500 1.00 90.44 786 PRO A N 1
ATOM 6180 C CA . PRO A 1 786 ? -27.097 6.860 -49.860 1.00 90.44 786 PRO A CA 1
ATOM 6181 C C . PRO A 1 786 ? -27.226 7.503 -48.473 1.00 90.44 786 PRO A C 1
ATOM 6183 O O . PRO A 1 786 ? -27.887 8.532 -48.332 1.00 90.44 786 PRO A O 1
ATOM 6186 N N . TRP A 1 787 ? -26.540 6.970 -47.457 1.00 93.50 787 TRP A N 1
ATOM 6187 C CA . TRP A 1 787 ? -26.531 7.590 -46.126 1.00 93.50 787 TRP A CA 1
ATOM 6188 C C . TRP A 1 787 ? -25.619 8.819 -46.113 1.00 93.50 787 TRP A C 1
ATOM 6190 O O . TRP A 1 787 ? -24.434 8.715 -46.439 1.00 93.50 787 TRP A O 1
ATOM 6200 N N . CYS A 1 788 ? -26.140 9.966 -45.684 1.00 91.81 788 CYS A N 1
ATOM 6201 C CA . CYS A 1 788 ? -25.345 11.165 -45.428 1.00 91.81 788 CYS A CA 1
ATOM 6202 C C . CYS A 1 788 ? -24.865 11.172 -43.973 1.00 91.81 788 CYS A C 1
ATOM 6204 O O . CYS A 1 788 ? -25.680 11.247 -43.056 1.00 91.81 788 CYS A O 1
ATOM 6206 N N . ILE A 1 789 ? -23.549 11.107 -43.754 1.00 91.25 789 ILE A N 1
ATOM 6207 C CA . ILE A 1 789 ? -22.943 11.110 -42.416 1.00 91.25 789 ILE A CA 1
ATOM 6208 C C . ILE A 1 789 ? -21.971 12.287 -42.312 1.00 91.25 789 ILE A C 1
ATOM 6210 O O . ILE A 1 789 ? -21.000 12.358 -43.066 1.00 91.25 789 ILE A O 1
ATOM 6214 N N . SER A 1 790 ? -22.227 13.205 -41.382 1.00 90.62 790 SER A N 1
ATOM 6215 C CA . SER A 1 790 ? -21.413 14.411 -41.193 1.00 90.62 790 SER A CA 1
ATOM 6216 C C . SER A 1 790 ? -20.301 14.217 -40.161 1.00 90.62 790 SER A C 1
ATOM 6218 O O . SER A 1 790 ? -20.485 13.550 -39.142 1.00 90.62 790 SER A O 1
ATOM 6220 N N . GLY A 1 791 ? -19.153 14.843 -40.414 1.00 90.31 791 GLY A N 1
ATOM 6221 C CA . GLY A 1 791 ? -17.984 14.844 -39.535 1.00 90.31 791 GLY A CA 1
ATOM 6222 C C . GLY A 1 791 ? -17.123 16.094 -39.697 1.00 90.31 791 GLY A C 1
ATOM 6223 O O . GLY A 1 791 ? -17.536 17.047 -40.349 1.00 90.31 791 GLY A O 1
ATOM 6224 N N . HIS A 1 792 ? -15.911 16.090 -39.138 1.00 89.62 792 HIS A N 1
ATOM 6225 C CA . HIS A 1 792 ? -14.988 17.236 -39.198 1.00 89.62 792 HIS A CA 1
ATOM 6226 C C . HIS A 1 792 ? -13.557 16.817 -39.546 1.00 89.62 792 HIS A C 1
ATOM 6228 O O . HIS A 1 792 ? -13.131 15.704 -39.233 1.00 89.62 792 HIS A O 1
ATOM 6234 N N . ILE A 1 793 ? -12.794 17.706 -40.189 1.00 89.12 793 ILE A N 1
ATOM 6235 C CA . ILE A 1 793 ? -11.416 17.416 -40.612 1.00 89.12 793 ILE A CA 1
ATOM 6236 C C . ILE A 1 793 ? -10.474 17.473 -39.407 1.00 89.12 793 ILE A C 1
ATOM 6238 O O . ILE A 1 793 ? -10.308 18.508 -38.765 1.00 89.12 793 ILE A O 1
ATOM 6242 N N . GLN A 1 794 ? -9.800 16.358 -39.132 1.00 87.94 794 GLN A N 1
ATOM 6243 C CA . GLN A 1 794 ? -8.903 16.205 -37.995 1.00 87.94 794 GLN A CA 1
ATOM 6244 C C . GLN A 1 794 ? -7.511 15.726 -38.428 1.00 87.94 794 GLN A C 1
ATOM 6246 O O . GLN A 1 794 ? -7.346 14.885 -39.318 1.00 87.94 794 GLN A O 1
ATOM 6251 N N . ALA A 1 795 ? -6.488 16.281 -37.775 1.00 87.31 795 ALA A N 1
ATOM 6252 C CA . ALA A 1 795 ? -5.098 15.868 -37.903 1.00 87.31 795 ALA A CA 1
ATOM 6253 C C . ALA A 1 795 ? -4.790 14.763 -36.881 1.00 87.31 795 ALA A C 1
ATOM 6255 O O . ALA A 1 795 ? -4.859 14.980 -35.670 1.00 87.31 795 ALA A O 1
ATOM 6256 N N . PHE A 1 796 ? -4.433 13.575 -37.364 1.00 82.25 796 PHE A N 1
ATOM 6257 C CA . PHE A 1 796 ? -4.167 12.403 -36.536 1.00 82.25 796 PHE A CA 1
ATOM 6258 C C . PHE A 1 796 ? -2.665 12.201 -36.368 1.00 82.25 796 PHE A C 1
ATOM 6260 O O . PHE A 1 796 ? -1.915 12.033 -37.335 1.00 82.25 796 PHE A O 1
ATOM 6267 N N . TYR A 1 797 ? -2.211 12.218 -35.120 1.00 83.56 797 TYR A N 1
ATOM 6268 C CA . TYR A 1 797 ? -0.799 12.165 -34.757 1.00 83.56 797 TYR A CA 1
ATOM 6269 C C . TYR A 1 797 ? -0.334 10.749 -34.399 1.00 83.56 797 TYR A C 1
ATOM 6271 O O . TYR A 1 797 ? -1.129 9.864 -34.097 1.00 83.56 797 TYR A O 1
ATOM 6279 N N . ARG A 1 798 ? 0.986 10.527 -34.440 1.00 64.31 798 ARG A N 1
ATOM 6280 C CA . ARG A 1 798 ? 1.606 9.339 -33.839 1.00 64.31 798 ARG A CA 1
ATOM 6281 C C . ARG A 1 798 ? 1.748 9.610 -32.345 1.00 64.31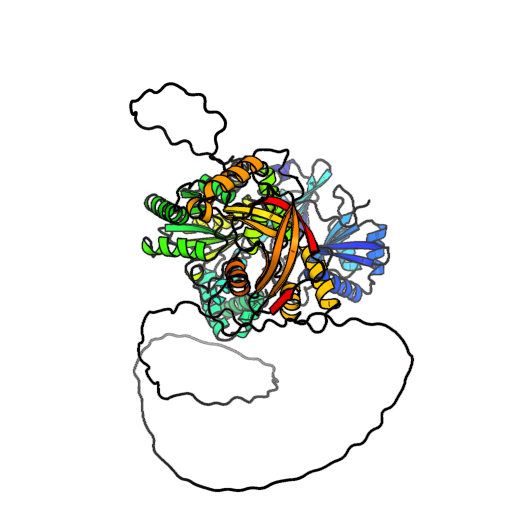 798 ARG A C 1
ATOM 6283 O O . ARG A 1 798 ? 2.358 10.622 -31.988 1.00 64.31 798 ARG A O 1
ATOM 6290 N N . ASN A 1 799 ? 1.192 8.714 -31.535 1.00 44.97 799 ASN A N 1
ATOM 6291 C CA . ASN A 1 799 ? 1.442 8.644 -30.095 1.00 44.97 799 ASN A CA 1
ATOM 6292 C C . ASN A 1 799 ? 2.937 8.389 -29.832 1.00 44.97 799 ASN A C 1
ATOM 6294 O O . ASN A 1 799 ? 3.520 7.561 -30.572 1.00 44.97 799 ASN A O 1
#

InterPro domains:
  IPR012387 tRNA ligase Trl1, fungi [PIRSF019634] (2-668)
  IPR015965 tRNA ligase, phosphodiesterase [PF08302] (463-673)
  IPR015966 tRNA ligase, kinase domain, fungi [PF08303] (295-449)
  IPR019039 T4 RNA ligase 1-like, N-terminal [PF09511] (2-210)
  IPR027417 P-loop containing nucleoside triphosphate hydrolase [G3DSA:3.40.50.300] (275-450)
  IPR027417 P-loop containing nucleoside triphosphate hydrolase [SSF52540] (303-383)

Mean predicted aligned error: 20.83 Å

Solvent-accessible surface area (backbone atoms only — not comparable to full-atom values): 47816 Å² total; per-residue (Å²): 141,82,59,60,71,35,78,80,79,94,62,43,35,66,58,73,41,76,74,35,27,68,71,44,38,63,72,46,39,41,55,61,30,38,42,27,56,37,77,76,44,59,58,34,40,42,20,24,88,39,57,62,38,64,47,38,21,31,89,89,42,76,42,57,100,87,37,66,65,14,51,55,50,43,54,42,51,54,49,25,16,52,77,46,75,45,51,62,34,64,53,7,29,53,23,35,77,66,40,23,13,39,31,27,32,36,43,82,69,64,66,78,62,85,56,57,81,95,66,43,45,42,32,29,72,37,36,20,37,40,50,94,62,80,46,67,57,56,70,64,61,25,36,54,52,12,65,69,40,39,34,42,65,52,56,67,50,75,28,71,44,66,64,57,47,45,53,53,54,51,49,35,48,73,53,61,23,41,55,98,87,42,72,49,53,34,32,36,36,40,31,25,30,71,91,64,48,70,43,54,38,32,49,73,45,64,55,57,54,53,59,48,48,46,51,54,57,38,47,56,39,40,73,52,73,45,81,60,87,67,56,37,61,59,42,55,61,45,52,58,46,50,60,53,46,53,71,75,41,59,76,51,52,72,34,48,76,68,53,34,62,60,63,56,55,52,48,52,49,55,53,50,45,52,73,69,75,49,78,85,72,66,94,40,68,53,90,57,79,52,52,77,33,38,40,39,35,40,29,27,49,78,49,44,46,66,63,38,53,49,48,20,48,45,70,76,39,95,43,41,80,46,52,48,84,80,54,85,57,95,58,42,72,62,55,46,50,50,50,51,52,65,33,48,80,73,38,48,24,33,34,49,45,45,42,44,23,35,53,73,52,42,21,56,45,43,56,58,46,39,74,80,36,72,83,48,42,28,38,32,38,35,42,60,84,86,50,65,68,64,52,45,52,51,15,50,50,52,37,58,77,41,28,85,53,30,93,85,59,26,60,95,82,32,85,63,51,62,61,54,52,49,47,42,58,73,56,44,47,78,88,46,55,77,40,83,33,37,48,69,40,61,44,74,47,83,36,61,50,84,55,56,62,44,61,51,44,51,59,48,43,78,54,48,22,51,40,63,64,45,80,75,79,51,69,65,57,44,45,52,27,32,52,52,27,69,68,54,73,67,78,83,80,76,80,82,90,79,86,90,79,95,78,93,76,81,90,74,86,80,68,98,69,76,83,77,87,70,56,46,30,34,24,36,42,32,63,28,68,57,61,49,50,56,51,52,52,48,44,71,74,38,78,88,54,88,49,62,60,60,55,51,31,59,77,68,66,42,50,55,79,73,28,44,33,64,27,42,49,58,78,41,32,82,71,43,97,62,19,53,60,55,50,50,51,57,57,46,41,73,75,37,82,77,67,36,73,45,70,33,40,34,31,33,39,30,48,36,35,36,91,54,39,34,34,35,36,35,81,47,52,35,60,80,86,62,69,56,74,49,95,69,38,39,34,63,53,34,42,71,44,91,91,49,61,74,73,53,53,56,57,52,49,46,70,75,70,52,93,68,84,8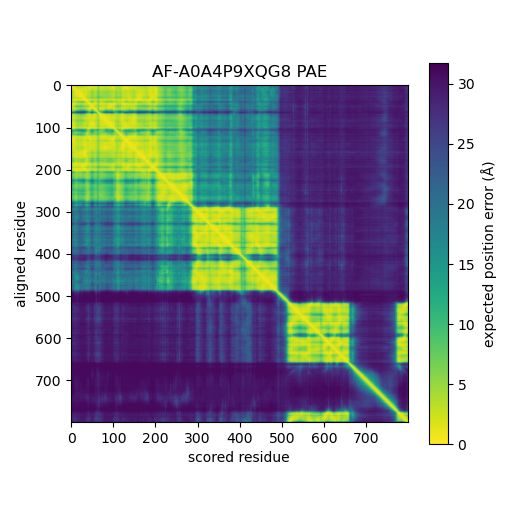2,86,78,96,74,89,76,88,83,83,81,90,86,89,88,84,86,82,88,79,83,88,78,90,80,88,88,85,88,88,83,89,81,91,82,86,90,83,90,80,89,88,83,88,90,79,86,91,89,85,88,86,85,88,84,88,81,92,89,83,89,82,90,80,89,81,90,82,83,84,89,89,81,91,87,90,86,80,84,86,86,85,86,86,79,87,89,88,78,92,87,88,83,87,88,83,89,83,87,86,81,86,92,82,81,98,74,85,77,82,94,74,82,84,72,72,70,52,74,47,75,48,94,68,59,49,77,49,63,23,32,62,41,78,40,65,76,132

Secondary structure (DSSP, 8-state):
---S--PPP--EETTTSGGGSHHHHHHHEEEEEEEEE---S-EEEEEEEETTEEEEEETTBS--TT-HHHHHHHHHHHHHHHHTT--HHHHHHHHHHTTEEEEEEE--S--SS---GGG-SEEEEEEEESSSS--B--HHHHHHHHHHHTPEEPPEEEESSHHHHHHHHHHHHHTTTEETTEE--EEEEEEEETTS-EEEEEEE--TTHHHHHHHHHHHHHHHTT------BTTHHHHHHHHHHHHHH-TTHHHHHTTT-SHHHHHHHHHHHHHHTTPPPPPSPBP-PPPPS-EEEEEEB-TTSSHHHHHHHHHHHS--EEEESTT--STTHHHHHHHHHHHHHTTSSEEEEES-B-SHHHHHHHHHHHHHH-TT-EEEEEEE--S-HHHHHHHHHHHHHTTGGGSSS--GGG-TTHHHHHHHHHHT-----TTSTTGGG-SEEEEE-TTS-HHHHHHHHHHHHHHHHT-PPPPHHHHHHHHHHHHH------PPPP--------------S-PPPP--SEEEEEEEHHHHHHHHHHHHHH-TTS--HHHHHHHHTT-S-SEEEEEEEETTGGGTSTTHHHHHHHHHHHHH-TTGGG-EEEEEEEEEEE-SSEEEEEEEEEESTT---SSSS-EEEEEESSTTS-TTHHHHHHHHHHS--SS--S-------------------------------------------------------------------------------------------------------PPPP------EEEEEEEEEEEEEEEEEEPP-

Organism: NCBI:txid78915

pLDDT: mean 76.26, std 23.65, range [20.8, 98.38]

Nearest PDB structures (foldseek):
  6n67-assembly1_A  TM=9.258E-01  e=2.498E-27  Thermochaetoides thermophila DSM 1495
  6n0t-assembly1_A  TM=9.141E-01  e=1.793E-27  Thermochaetoides thermophila DSM 1495
  6n0v-assembly2_B  TM=9.369E-01  e=9.065E-26  Thermochaetoides thermophila DSM 1495
  5l3r-assembly2_D  TM=1.984E-01  e=4.153E-02  Arabidopsis thaliana

Foldseek 3Di:
DFQFWDDDDDAEAQLLDPCNDLVNCQPWFFDFKKWWFDDQAFKWKWAAPDLAAIFIAGPPGSDDPLDPCSVVLVVLLCVQQVVLVHHRNVVNNCRVVQQKIFMWGFQDFQGQFHDDPVRGGTEGQWMFHRDPATDTDDLVVSQVVCNNRRHHRTDIDTDRGPVVSVVVQVVCVVVQCDDPRTRGQGTKIWTATPVRGIHIHTHGHCPPRVVLVQLLQQLLVVLLVDDADDFFPLSVVLSVVSNVVCVVCVVCSVQSVVRHCSVVSVVVSVVVCVVVVHDDDPRDTDLFDAAQAEEEEEQAFAQLCLQLLVQLCVLVDVAAEQALLLQDDPPSLVVLLVVSVVRSVVDRHYYSRDNNQALVSLLSNLVSCCVVPVRYAAEYEYQDDPPVVVVLVNNVVSQVVLAPLNRPDHCVVDDPVSVVSVVSVVNGDGQSCNDRSS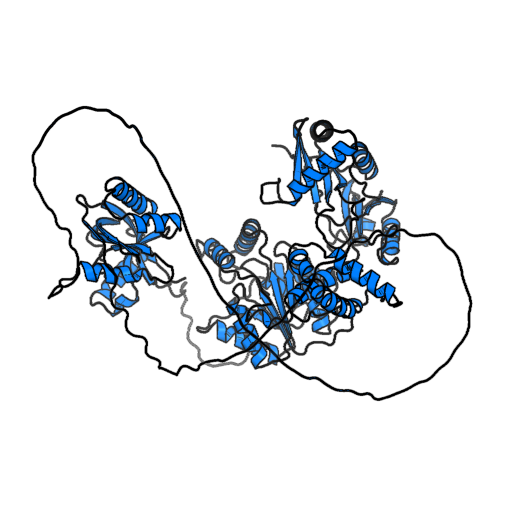VSHNDYDYDHSPDQSLVRSQSVLVVVCSNRVHDRDDSVSSVVSSVVSVVDRRDPDDDDDDDDDDDDDDDDDDDDPDPDFQFQFKWFKFQLVVVLVVLVVVCVVVVVDPCPVVVLCVVVVFFDRIKTWTAAGPVCLPVDPCNVVVSVVLVVLVVDPPAQFPKKKWWFFKWKDDLFFTKTWTPDIPPNVRHGPQPTTIITGGTNDPVRDSVCVSVVCCVVPPDDDDDDDAPDPDDDDDDDDDYDDDDDDDDDDDDDDDDDDYDDDDDDDDDDDDDDDDDDDDDDDYDDDDDDDDDDDDDDDDDDDDDDDDDDDDDDDDDDDDDDDDDDDDDDDDDDDDPDHMDMDGDPGIDITIGGMDRHHDD